Protein AF-A0A8S9ZHC5-F1 (afdb_monomer_lite)

InterPro domains:
  IPR001313 Pumilio RNA-binding repeat [PF00806] (137-157)
  IPR001313 Pumilio RNA-binding repeat [PF00806] (179-192)
  IPR001313 Pumilio RNA-binding repeat [PF00806] (268-301)
  IPR001313 Pumilio RNA-binding repeat [PF00806] (321-335)
  IPR001313 Pumilio RNA-binding repeat [PS50302] (264-300)
  IPR001313 Pumilio RNA-binding repeat [SM00025] (56-90)
  IPR001313 Pumilio RNA-binding repeat [SM00025] (130-166)
  IPR001313 Pumilio RNA-binding repeat [SM00025] (226-262)
  IPR001313 Pumilio RNA-binding repeat [SM00025] (264-299)
  IPR001313 Pumilio RNA-binding repeat [SM00025] (310-346)
  IPR002554 Protein phosphatase 2A, regulatory B subunit, B56 [PF01603] (369-767)
  IPR002554 Protein phosphatase 2A, regulatory B subunit, B56 [PTHR10257] (369-769)
  IPR011989 Armadillo-like helical [G3DSA:1.25.10.10] (52-371)
  IPR011989 Armadillo-like helical [G3DSA:1.25.10.10] (372-768)
  IPR016024 Armadillo-type fold [SSF48371] (58-359)
  IPR016024 Armadillo-type fold [SSF48371] (375-765)
  IPR033133 Pumilio homology domain [PS50303] (1-383)

Organism: NCBI:txid189291

Foldseek 3Di:
DDDPVVVVVVLVLLCLPPQDDDDPDDDPPPPPPPDDDDDPPDPPPDPQDLVNLVVDDLVRLLVQQLDLNSLVVLLVSLVPPVVSVVVVLCCLVDPPCNLVSCLSQQLHPRSVVSLLSDDLVSVLVSLVHRCQPCLLVQQQHPRSVVSLLSNLVRHFLVSCLVSVVSCCVPPRLVVLQLGPRSVVSLLSNLVSLVVLCPDDDPPDDPVSSVVSNVSSVSSNVRLLVSCLVCVQVLQLGPRSVVSLLSLQQDPVNLVSLQSCLVPPCQPCVLVLQLGPRSVVSLLSSCVRPDQVSNQRSLCCQVPVDQAPPVRHGSLRCLSPHPRSSVSLSSQLVSLVCCCVVVHPYDVCSNVVSVVVCVVCVVVSVVSDDPLVRVLVVLLVLLVLLLDDDDLVPVPPPVVSLVVNLVSLVVLLCQLQSDPLSLDLVVLVSLLSSLCSHQQDDADDDPDPPDDPVPDDFDADSSCSSNVSSLSSLLSQLVRPNDDLVSNPVRCDLVVLLSLVNCLQHSHVSSLLSSLSNVLSCCVSPVPCVVVNLVVLQVVQCCCLPPPVGGNRPQSSLQSLLVVLLVDDPPHDPVVLCCCLVGLLSLLQRPVCVNRLVSSLSSNLSNCLNPVVCVVVSLVSLLVRQDDPDLVSNLSSLVSVLSNLVPHDLVSCVNCQPSVLLVLLVQCLDLDVSSVVSSLCLCVDPSSVVSCLVVVVRNCLNNVLSLVVCLVDHPDVVSNVSSVVVLVSSCVSPVVVSVVSVVVSVVVVVVVVVVVVVVVVVVVVVVVPPDPPPDPDD

pLDDT: mean 85.41, std 16.44, range [22.72, 98.5]

Radius of gyration: 39.65 Å; chains: 1; bounding box: 79×52×148 Å

Secondary structure (DSSP, 8-state):
---HHHHHHHHHTT----------PPPTT---PPP--S----TTS----HHHHTTS-HHHHHHHHTSHHHHHHHHHHHHH-HHHHHHHHHHHH-TTTHHHHHHHHHTSTTTHHHHHTS-HHHHHHHHTTTSTTTHHHHHTSTTHHHHHHHHHHHS-HHHHHHHHHHHHHHT-HHHHHTSTTHHHHHHHHHHHHHHHHH---TTS-HHHHHHHHHHHHHHHHHHHHHHHHHHHHHHTSTTTHHHHHHHHH-STTHHHHHHHIIIIITT-HHHHHTSTTHHHHHHHHHHH--HHHHHHHHHHHHHSS---TTS--HHHHHHHSTTHHHHHHHHHHHHHHHHTTSS-S-THHHHHHHHHHHHTHHHHTTS---HHHHHHHHHHHHHHTT-----SSSSTTHHHHHHHHHHHHHHHHHHHHSTT---TTHHHHHHHHHHHHH--PPPPP--TT--TTTPPPPPPTTHHHHHHHHHHHHHHHH-TT--HHHHTTTS-HHHHHHHHHGGG-S-HHHHHHHHHHHHHHHHH-GGGHHHHHHHHHHHHHHIIIIIS--TTHHHHHHHHHHHHHTPPSSPPHHHHHHIIIIIGGGGSSGGGGGTHHHHHHHHHHHHHH-GGGHHHHHHHHHHT--SS-HHHHHHHHHHHHHHHHT--HHHHHHHHHHHHHHHHHHHT-SSHHHHHHHHGGGG-HHHHHHHHHTHHHHHHHHHHHHHHHHHH-S-HHHHHHHHHHHHHHHHH-HHHHHHHHHHHHHHHHHHHHHHHHHHHHHHHHHHHS--------

Sequence (777 aa):
MLTNTEYVRMMENLVISTTNTPPSFPTSNDKLLPSSGSGELRLLDLNISPCRLLMFSDDEIIKFAKNNVGTKLIQQQVHQHGEVRRRFVDMFTDPARGQEFLSRMATDNNGNFIIQVLSPQRVKDLMTVRFSGIEFQLITDQNGNHIVQYIVNNLQPQIYLNFIESLDKSVGLKQVFENKYGCRVLQCALERVVLICRQNNGQETPQQQREAKNAAYGVLHLMITTVLLNARSLSEQEFGNYIVQAIIKDDFLARQRSHIIKHDFMTNILELSQGKYSSHVIEVAISHADERSLEAMFLEVFGGYDTDKNGQTALHIMLFHQYGNYVVQRMLEVAIQVRYGQRRGNPQWFDRIVSYAYSVSRQLSRYYASPEEQTNLAVQKLQQCQKIFDFYDPVSQLKSKEIKRAALNELIDYITATKNAVCEPLYPEIIRMVSRNIFRVLPPSDNSEFDPEEDEPTLEVSWPHLQLVYELFLRFLESPDFQATLGKKYIDQRFVLQLLELFDSEDPRERDFLKTILHRIYGKFLGLRAFIRKQINYMFLSFVFETESFNGVSEMLEILGSIINGFALPLKQEHKIFLVKVLLPLHKPRCLSLYHAQLAYCVVQFIEKDSTLTPQVFEALLKFWPKTCSSKEVMFLGEVEEILDIIEPEQFKKIIDPLFRQLAKCVSSPHFQVAERALYFWNNEYILSLIEDCNANVMPIMFPALYRISKEHWNQTIVALVYNVLKTFMEMNGKLFDELTANYKIERQKEKKREKDREELWKQLESLDIPKKSIET

Structure (mmCIF, N/CA/C/O backbone):
data_AF-A0A8S9ZHC5-F1
#
_entry.id   AF-A0A8S9ZHC5-F1
#
loop_
_atom_site.group_PDB
_atom_site.id
_atom_site.type_symbol
_atom_site.label_atom_id
_atom_site.label_alt_id
_atom_site.label_comp_id
_atom_site.label_asym_id
_atom_site.label_entity_id
_atom_site.label_seq_id
_atom_site.pdbx_PDB_ins_code
_atom_site.Cartn_x
_atom_site.Cartn_y
_atom_site.Cartn_z
_atom_site.occupancy
_atom_site.B_iso_or_equiv
_atom_site.auth_seq_id
_atom_site.auth_comp_id
_atom_site.auth_asym_id
_atom_site.auth_atom_id
_atom_site.pdbx_PDB_model_num
ATOM 1 N N . MET A 1 1 ? -32.659 -10.482 47.038 1.00 29.22 1 MET A N 1
ATOM 2 C CA . MET A 1 1 ? -31.228 -10.795 46.854 1.00 29.22 1 MET A CA 1
ATOM 3 C C . MET A 1 1 ? -31.050 -11.091 45.381 1.00 29.22 1 MET A C 1
ATOM 5 O O . MET A 1 1 ? -31.666 -12.042 44.923 1.00 29.22 1 MET A O 1
ATOM 9 N N . LEU A 1 2 ? -30.329 -10.247 44.641 1.00 31.89 2 LEU A N 1
ATOM 10 C CA . LEU A 1 2 ? -29.966 -10.561 43.257 1.00 31.89 2 LEU A CA 1
ATOM 11 C C . LEU A 1 2 ? -28.999 -11.748 43.284 1.00 31.89 2 LEU A C 1
ATOM 13 O O . LEU A 1 2 ? -28.101 -11.798 44.128 1.00 31.89 2 LEU A O 1
ATOM 17 N N . THR A 1 3 ? -29.225 -12.730 42.423 1.00 34.88 3 THR A N 1
ATOM 18 C CA . THR A 1 3 ? -28.345 -13.897 42.300 1.00 34.88 3 THR A CA 1
ATOM 19 C C . THR A 1 3 ? -26.995 -13.477 41.707 1.00 34.88 3 THR A C 1
ATOM 21 O O . THR A 1 3 ? -26.917 -12.517 40.942 1.00 34.88 3 THR A O 1
ATOM 24 N N . ASN A 1 4 ? -25.913 -14.200 42.025 1.00 34.91 4 ASN A N 1
ATOM 25 C CA . ASN A 1 4 ? -24.571 -13.950 41.464 1.00 34.91 4 ASN A CA 1
ATOM 26 C C . ASN A 1 4 ? -24.583 -13.893 39.916 1.00 34.91 4 ASN A C 1
ATOM 28 O O . ASN A 1 4 ? -23.781 -13.199 39.304 1.00 34.91 4 ASN A O 1
ATOM 32 N N . THR A 1 5 ? -25.542 -14.573 39.286 1.00 36.31 5 THR A N 1
ATOM 33 C CA . THR A 1 5 ? -25.768 -14.606 37.836 1.00 36.31 5 THR A CA 1
ATOM 34 C C . THR A 1 5 ? -26.444 -13.341 37.296 1.00 36.31 5 THR A C 1
ATOM 36 O O . THR A 1 5 ? -26.092 -12.872 36.218 1.00 36.31 5 THR A O 1
ATOM 39 N N . GLU A 1 6 ? -27.393 -12.757 38.033 1.00 41.56 6 GLU A N 1
ATOM 40 C CA . GLU A 1 6 ? -27.995 -11.456 37.692 1.00 41.56 6 GLU A CA 1
ATOM 41 C C . GLU A 1 6 ? -27.004 -10.311 37.903 1.00 41.56 6 GLU A C 1
ATOM 43 O O . GLU A 1 6 ? -27.028 -9.339 37.161 1.00 41.56 6 GLU A O 1
ATOM 48 N N . TYR A 1 7 ? -26.103 -10.458 38.874 1.00 45.94 7 TYR A N 1
ATOM 49 C CA . TYR A 1 7 ? -24.989 -9.553 39.141 1.00 45.94 7 TYR A CA 1
ATOM 50 C C . TYR A 1 7 ? -23.942 -9.556 38.015 1.00 45.94 7 TYR A C 1
ATOM 52 O O . TYR A 1 7 ? -23.581 -8.487 37.527 1.00 45.94 7 TYR A O 1
ATOM 60 N N . VAL A 1 8 ? -23.511 -10.738 37.554 1.00 43.12 8 VAL A N 1
ATOM 61 C CA . VAL A 1 8 ? -22.623 -10.865 36.383 1.00 43.12 8 VAL A CA 1
ATOM 62 C C . VAL A 1 8 ? -23.309 -10.300 35.145 1.00 43.12 8 VAL A C 1
ATOM 64 O O . VAL A 1 8 ? -22.717 -9.465 34.475 1.00 43.12 8 VAL A O 1
ATOM 67 N N . ARG A 1 9 ? -24.592 -10.619 34.923 1.00 43.91 9 ARG A N 1
ATOM 68 C CA . ARG A 1 9 ? -25.378 -10.007 33.846 1.00 43.91 9 ARG A CA 1
ATOM 69 C C . ARG A 1 9 ? -25.475 -8.495 33.971 1.00 43.91 9 ARG A C 1
ATOM 71 O O . ARG A 1 9 ? -25.384 -7.827 32.963 1.00 43.91 9 ARG A O 1
ATOM 78 N N . MET A 1 10 ? -25.676 -7.922 35.157 1.00 48.06 10 MET A N 1
ATOM 79 C CA . MET A 1 10 ? -25.806 -6.468 35.311 1.00 48.06 10 MET A CA 1
ATOM 80 C C . MET A 1 10 ? -24.470 -5.744 35.095 1.00 48.06 10 MET A C 1
ATOM 82 O O . MET A 1 10 ? -24.463 -4.664 34.514 1.00 48.06 10 MET A O 1
ATOM 86 N N . MET A 1 11 ? -23.358 -6.354 35.519 1.00 44.25 11 MET A N 1
ATOM 87 C CA . MET A 1 11 ? -22.002 -5.888 35.214 1.00 44.25 11 MET A CA 1
ATOM 88 C C . MET A 1 11 ? -21.696 -6.016 33.715 1.00 44.25 11 MET A C 1
ATOM 90 O O . MET A 1 11 ? -21.193 -5.066 33.132 1.00 44.25 11 MET A O 1
ATOM 94 N N . GLU A 1 12 ? -22.082 -7.122 33.069 1.00 43.12 12 GLU A N 1
ATOM 95 C CA . GLU A 1 12 ? -22.026 -7.304 31.607 1.00 43.12 12 GLU A CA 1
ATOM 96 C C . GLU A 1 12 ? -22.937 -6.302 30.866 1.00 43.12 12 GLU A C 1
ATOM 98 O O . GLU A 1 12 ? -22.541 -5.768 29.837 1.00 43.12 12 GLU A O 1
ATOM 103 N N . ASN A 1 13 ? -24.109 -5.969 31.425 1.00 42.41 13 ASN A N 1
ATOM 104 C CA . ASN A 1 13 ? -25.091 -5.000 30.910 1.00 42.41 13 ASN A CA 1
ATOM 105 C C . ASN A 1 13 ? -24.698 -3.525 31.149 1.00 42.41 13 ASN A C 1
ATOM 107 O O . ASN A 1 13 ? -25.454 -2.629 30.764 1.00 42.41 13 ASN A O 1
ATOM 111 N N . LEU A 1 14 ? -23.580 -3.253 31.832 1.00 45.56 14 LEU A N 1
ATOM 112 C CA . LEU A 1 14 ? -23.032 -1.906 32.053 1.00 45.56 14 LEU A CA 1
ATOM 113 C C . LEU A 1 14 ? -21.768 -1.625 31.222 1.00 45.56 14 LEU A C 1
ATOM 115 O O . LEU A 1 14 ? -21.344 -0.469 31.165 1.00 45.56 14 LEU A O 1
ATOM 119 N N . VAL A 1 15 ? -21.225 -2.632 30.523 1.00 42.16 15 VAL A N 1
ATOM 120 C CA . VAL A 1 15 ? -20.136 -2.502 29.536 1.00 42.16 15 VAL A CA 1
ATOM 121 C C . VAL A 1 15 ? -20.650 -1.897 28.224 1.00 42.16 15 VAL A C 1
ATOM 123 O O . VAL A 1 15 ? -20.854 -2.607 27.241 1.00 42.16 15 VAL A O 1
ATOM 126 N N . ILE A 1 16 ? -20.876 -0.580 28.169 1.00 39.00 16 ILE A N 1
ATOM 127 C CA . ILE A 1 16 ? -21.195 0.064 26.890 1.00 39.00 16 ILE A CA 1
ATOM 128 C C . ILE A 1 16 ? -19.943 -0.133 26.043 1.00 39.00 16 ILE A C 1
ATOM 130 O O . ILE A 1 16 ? -18.914 0.477 26.324 1.00 39.00 16 ILE A O 1
ATOM 134 N N . SER A 1 17 ? -19.993 -1.028 25.053 1.00 34.47 17 SER A N 1
ATOM 135 C CA . SER A 1 17 ? -18.846 -1.304 24.196 1.00 34.47 17 SER A CA 1
ATOM 136 C C . SER A 1 17 ? -18.640 -0.125 23.243 1.00 34.47 17 SER A C 1
ATOM 138 O O . SER A 1 17 ? -18.959 -0.189 22.058 1.00 34.47 17 SER A O 1
ATOM 140 N N . THR A 1 18 ? -18.106 0.982 23.752 1.00 30.41 18 THR A N 1
ATOM 141 C CA . THR A 1 18 ? -17.343 1.908 22.928 1.00 30.41 18 THR A CA 1
ATOM 142 C C . THR A 1 18 ? -15.982 1.259 22.729 1.00 30.41 18 THR A C 1
ATOM 144 O O . THR A 1 18 ? -15.114 1.264 23.599 1.00 30.41 18 THR A O 1
ATOM 147 N N . THR A 1 19 ? -15.824 0.611 21.577 1.00 33.94 19 THR A N 1
ATOM 148 C CA . THR A 1 19 ? -14.551 0.104 21.072 1.00 33.94 19 THR A CA 1
ATOM 149 C C . THR A 1 19 ? -13.582 1.269 20.912 1.00 33.94 19 THR A C 1
ATOM 151 O O . THR A 1 19 ? -13.498 1.891 19.862 1.00 33.94 19 THR A O 1
ATOM 154 N N . ASN A 1 20 ? -12.880 1.584 21.989 1.00 28.52 20 ASN A N 1
ATOM 155 C CA . ASN A 1 20 ? -11.628 2.317 22.001 1.00 28.52 20 ASN A CA 1
ATOM 156 C C . ASN A 1 20 ? -10.849 1.825 23.218 1.00 28.52 20 ASN A C 1
ATOM 158 O O . ASN A 1 20 ? -10.636 2.552 24.180 1.00 28.52 20 ASN A O 1
ATOM 162 N N . THR A 1 21 ? -10.424 0.562 23.182 1.00 25.34 21 THR A N 1
ATOM 163 C CA . THR A 1 21 ? -9.209 0.180 23.900 1.00 25.34 21 THR A CA 1
ATOM 164 C C . THR A 1 21 ? -8.039 0.830 23.162 1.00 25.34 21 THR A C 1
ATOM 166 O O . THR A 1 21 ? -7.783 0.440 22.017 1.00 25.34 21 THR A O 1
ATOM 169 N N . PRO A 1 22 ? -7.298 1.784 23.752 1.00 26.72 22 PRO A N 1
ATOM 170 C CA . PRO A 1 22 ? -5.948 2.044 23.284 1.00 26.72 22 PRO A CA 1
ATOM 171 C C . PRO A 1 22 ? -5.124 0.765 23.505 1.00 26.72 22 PRO A C 1
ATOM 173 O O . PRO A 1 22 ? -5.471 -0.045 24.374 1.00 26.72 22 PRO A O 1
ATOM 176 N N . PRO A 1 23 ? -4.042 0.551 22.744 1.00 22.72 23 PRO A N 1
ATOM 177 C CA . PRO A 1 23 ? -3.174 -0.598 22.947 1.00 22.72 23 PRO A CA 1
ATOM 178 C C . PRO A 1 23 ? -2.751 -0.663 24.417 1.00 22.72 23 PRO A C 1
ATOM 180 O O . PRO A 1 23 ? -2.250 0.314 24.976 1.00 22.72 23 PRO A O 1
ATOM 183 N N . SER A 1 24 ? -2.943 -1.823 25.041 1.00 23.81 24 SER A N 1
ATOM 184 C CA . SER A 1 24 ? -2.215 -2.172 26.253 1.00 23.81 24 SER A CA 1
ATOM 185 C C . SER A 1 24 ? -0.729 -2.037 25.931 1.00 23.81 24 SER A C 1
ATOM 187 O O . SER A 1 24 ? -0.193 -2.842 25.166 1.00 23.81 24 SER A O 1
ATOM 189 N N . PHE A 1 25 ? -0.068 -1.004 26.454 1.00 28.84 25 PHE A N 1
ATOM 190 C CA . PHE A 1 25 ? 1.384 -0.962 26.381 1.00 28.84 25 PHE A CA 1
ATOM 191 C C . PHE A 1 25 ? 1.953 -2.039 27.310 1.00 28.84 25 PHE A C 1
ATOM 193 O O . PHE A 1 25 ? 1.381 -2.280 28.379 1.00 28.84 25 PHE A O 1
ATOM 200 N N . PRO A 1 26 ? 3.038 -2.715 26.896 1.00 23.80 26 PRO A N 1
ATOM 201 C CA . PRO A 1 26 ? 3.576 -3.856 27.614 1.00 23.80 26 PRO A CA 1
ATOM 202 C C . PRO A 1 26 ? 3.911 -3.460 29.047 1.00 23.80 26 PRO A C 1
ATOM 204 O O . PRO A 1 26 ? 4.487 -2.401 29.305 1.00 23.80 26 PRO A O 1
ATOM 207 N N . THR A 1 27 ? 3.569 -4.337 29.982 1.00 23.62 27 THR A N 1
ATOM 208 C CA . THR A 1 27 ? 4.154 -4.334 31.319 1.00 23.62 27 THR A CA 1
ATOM 209 C C . THR A 1 27 ? 5.676 -4.230 31.221 1.00 23.62 27 THR A C 1
ATOM 211 O O . THR A 1 27 ? 6.282 -4.830 30.336 1.00 23.62 27 THR A O 1
ATOM 214 N N . SER A 1 28 ? 6.281 -3.522 32.171 1.00 27.23 28 SER A N 1
ATOM 215 C CA . SER A 1 28 ? 7.713 -3.250 32.374 1.00 27.23 28 SER A CA 1
ATOM 216 C C . SER A 1 28 ? 8.604 -4.487 32.614 1.00 27.23 28 SER A C 1
ATOM 218 O O . SER A 1 28 ? 9.603 -4.417 33.324 1.00 27.23 28 SER A O 1
ATOM 220 N N . ASN A 1 29 ? 8.274 -5.622 31.997 1.00 27.03 29 ASN A N 1
ATOM 221 C CA . ASN A 1 29 ? 9.026 -6.872 32.040 1.00 27.03 29 ASN A CA 1
ATOM 222 C C . ASN A 1 29 ? 9.455 -7.391 30.662 1.00 27.03 29 ASN A C 1
ATOM 224 O O . ASN A 1 29 ? 9.933 -8.522 30.572 1.00 27.03 29 ASN A O 1
ATOM 228 N N . ASP A 1 30 ? 9.424 -6.559 29.621 1.00 22.91 30 ASP A N 1
ATOM 229 C CA . ASP A 1 30 ? 10.278 -6.802 28.461 1.00 22.91 30 ASP A CA 1
ATOM 230 C C . ASP A 1 30 ? 11.711 -6.407 28.829 1.00 22.91 30 ASP A C 1
ATOM 232 O O . ASP A 1 30 ? 12.224 -5.337 28.496 1.00 22.91 30 ASP A O 1
ATOM 236 N N . LYS A 1 31 ? 12.397 -7.320 29.526 1.00 28.44 31 LYS A N 1
ATOM 237 C CA . LYS A 1 31 ? 13.832 -7.465 29.304 1.00 28.44 31 LYS A CA 1
ATOM 238 C C . LYS A 1 31 ? 13.984 -7.719 27.808 1.00 28.44 31 LYS A C 1
ATOM 240 O O . LYS A 1 31 ? 13.811 -8.849 27.362 1.00 28.44 31 LYS A O 1
ATOM 245 N N . LEU A 1 32 ? 14.313 -6.675 27.050 1.00 26.34 32 LEU A N 1
ATOM 246 C CA . LEU A 1 32 ? 14.872 -6.778 25.705 1.00 26.34 32 LEU A CA 1
ATOM 247 C C . LEU A 1 32 ? 16.241 -7.469 25.807 1.00 26.34 32 LEU A C 1
ATOM 249 O O . LEU A 1 32 ? 17.299 -6.861 25.676 1.00 26.34 32 LEU A O 1
ATOM 253 N N . LEU A 1 33 ? 16.216 -8.767 26.090 1.00 25.39 33 LEU A N 1
ATOM 254 C CA . LEU A 1 33 ? 17.190 -9.699 25.560 1.00 25.39 33 LEU A CA 1
ATOM 255 C C . LEU A 1 33 ? 16.810 -9.866 24.085 1.00 25.39 33 LEU A C 1
ATOM 257 O O . LEU A 1 33 ? 15.676 -10.267 23.815 1.00 25.39 33 LEU A O 1
ATOM 261 N N . PRO A 1 34 ? 17.683 -9.522 23.125 1.00 27.28 34 PRO A N 1
ATOM 262 C CA . PRO A 1 34 ? 17.356 -9.695 21.722 1.00 27.28 34 PRO A CA 1
ATOM 263 C C . PRO A 1 34 ? 17.106 -11.179 21.448 1.00 27.28 34 PRO A C 1
ATOM 265 O O . PRO A 1 34 ? 17.965 -12.031 21.683 1.00 27.28 34 PRO A O 1
ATOM 268 N N . SER A 1 35 ? 15.898 -11.462 20.971 1.00 25.00 35 SER A N 1
ATOM 269 C CA . SER A 1 35 ? 15.485 -12.745 20.431 1.00 25.00 35 SER A CA 1
ATOM 270 C C . SER A 1 35 ? 16.314 -13.058 19.187 1.00 25.00 35 SER A C 1
ATOM 272 O O . SER A 1 35 ? 16.444 -12.262 18.257 1.00 25.00 35 SER A O 1
ATOM 274 N N . SER A 1 36 ? 16.919 -14.238 19.201 1.00 37.50 36 SER A N 1
ATOM 275 C CA . SER A 1 36 ? 17.563 -14.869 18.060 1.00 37.50 36 SER A CA 1
ATOM 276 C C . SER A 1 36 ? 16.502 -15.215 17.010 1.00 37.50 36 SER A C 1
ATOM 278 O O . SER A 1 36 ? 15.620 -16.033 17.260 1.00 37.50 36 SER A O 1
ATOM 280 N N . GLY A 1 37 ? 16.575 -14.595 15.829 1.00 24.91 37 GLY A N 1
ATOM 281 C CA . GLY A 1 37 ? 15.610 -14.848 14.759 1.00 24.91 37 GLY A CA 1
ATOM 282 C C . GLY A 1 37 ? 15.994 -14.263 13.403 1.00 24.91 37 GLY A C 1
ATOM 283 O O . GLY A 1 37 ? 15.563 -13.173 13.055 1.00 24.91 37 GLY A O 1
ATOM 284 N N . SER A 1 38 ? 16.778 -15.047 12.656 1.00 34.22 38 SER A N 1
ATOM 285 C CA . SER A 1 38 ? 16.838 -15.142 11.186 1.00 34.22 38 SER A CA 1
ATOM 286 C C . SER A 1 38 ? 16.971 -13.852 10.366 1.00 34.22 38 SER A C 1
ATOM 288 O O . SER A 1 38 ? 15.991 -13.234 9.958 1.00 34.22 38 SER A O 1
ATOM 290 N N . GLY A 1 39 ? 18.221 -13.552 10.023 1.00 26.72 39 GLY A N 1
ATOM 291 C CA . GLY A 1 39 ? 18.613 -12.546 9.043 1.00 26.72 39 GLY A CA 1
ATOM 292 C C . GLY A 1 39 ? 20.109 -12.272 9.137 1.00 26.72 39 GLY A C 1
ATOM 293 O O . GLY A 1 39 ? 20.508 -11.124 9.303 1.00 26.72 39 GLY A O 1
ATOM 294 N N . GLU A 1 40 ? 20.936 -13.324 9.130 1.00 33.16 40 GLU A N 1
ATOM 295 C CA . GLU A 1 40 ? 22.396 -13.200 9.045 1.00 33.16 40 GLU A CA 1
ATOM 296 C C . GLU A 1 40 ? 22.791 -12.599 7.687 1.00 33.16 40 GLU A C 1
ATOM 298 O O . GLU A 1 40 ? 23.208 -13.287 6.758 1.00 33.16 40 GLU A O 1
ATOM 303 N N . LEU A 1 41 ? 22.703 -11.276 7.579 1.00 30.86 41 LEU A N 1
ATOM 304 C CA . LEU A 1 41 ? 23.662 -10.524 6.786 1.00 30.86 41 LEU A CA 1
ATOM 305 C C . LEU A 1 41 ? 24.984 -10.590 7.553 1.00 30.86 41 LEU A C 1
ATOM 307 O O . LEU A 1 41 ? 25.140 -9.999 8.620 1.00 30.86 41 LEU A O 1
ATOM 311 N N . ARG A 1 42 ? 25.877 -11.431 7.032 1.00 32.69 42 ARG A N 1
ATOM 312 C CA . ARG A 1 42 ? 27.234 -11.736 7.498 1.00 32.69 42 ARG A CA 1
ATOM 313 C C . ARG A 1 42 ? 27.871 -10.602 8.316 1.00 32.69 42 ARG A C 1
ATOM 315 O O . ARG A 1 42 ? 28.298 -9.587 7.779 1.00 32.69 42 ARG A O 1
ATOM 322 N N . LEU A 1 43 ? 28.074 -10.864 9.606 1.00 36.53 43 LEU A N 1
ATOM 323 C CA . LEU A 1 43 ? 28.955 -10.128 10.528 1.00 36.53 43 LEU A CA 1
ATOM 324 C C . LEU A 1 43 ? 30.458 -10.222 10.152 1.00 36.53 43 LEU A C 1
ATOM 326 O O . LEU A 1 43 ? 31.318 -9.989 10.996 1.00 36.53 43 LEU A O 1
ATOM 330 N N . LEU A 1 44 ? 30.796 -10.576 8.906 1.00 35.53 44 LEU A N 1
ATOM 331 C CA . LEU A 1 44 ? 32.161 -10.899 8.471 1.00 35.53 44 LEU A CA 1
ATOM 332 C C . LEU A 1 44 ? 32.851 -9.821 7.618 1.00 35.53 44 LEU A C 1
ATOM 334 O O . LEU A 1 44 ? 34.057 -9.933 7.431 1.00 35.53 44 LEU A O 1
ATOM 338 N N . ASP A 1 45 ? 32.171 -8.747 7.197 1.00 38.06 45 ASP A N 1
ATOM 339 C CA . ASP A 1 45 ? 32.764 -7.786 6.242 1.00 38.06 45 ASP A CA 1
ATOM 340 C C . ASP A 1 45 ? 33.099 -6.385 6.804 1.00 38.06 45 ASP A C 1
ATOM 342 O O . ASP A 1 45 ? 33.564 -5.515 6.071 1.00 38.06 45 ASP A O 1
ATOM 346 N N . LEU A 1 46 ? 32.974 -6.148 8.118 1.00 49.22 46 LEU A N 1
ATOM 347 C CA . LEU A 1 46 ? 33.481 -4.924 8.771 1.00 49.22 46 LEU A CA 1
ATOM 348 C C . LEU A 1 46 ? 34.254 -5.252 10.054 1.00 49.22 46 LEU A C 1
ATOM 350 O O . LEU A 1 46 ? 33.850 -4.918 11.166 1.00 49.22 46 LEU A O 1
ATOM 354 N N . ASN A 1 47 ? 35.409 -5.896 9.893 1.00 50.91 47 ASN A N 1
ATOM 355 C CA . ASN A 1 47 ? 36.370 -6.141 10.969 1.00 50.91 47 ASN A CA 1
ATOM 356 C C . ASN A 1 47 ? 37.111 -4.826 11.323 1.00 50.91 47 ASN A C 1
ATOM 358 O O . ASN A 1 47 ? 38.278 -4.624 10.982 1.00 50.91 47 ASN A O 1
ATOM 362 N N . ILE A 1 48 ? 36.409 -3.855 11.923 1.00 62.53 48 ILE A N 1
ATOM 363 C CA . ILE A 1 48 ? 37.021 -2.603 12.394 1.00 62.53 48 ILE A CA 1
ATOM 364 C C . ILE A 1 48 ? 37.765 -2.905 13.695 1.00 62.53 48 ILE A C 1
ATOM 366 O O . ILE A 1 48 ? 37.158 -3.171 14.730 1.00 62.53 48 ILE A O 1
ATOM 370 N N . SER A 1 49 ? 39.096 -2.865 13.632 1.00 70.69 49 SER A N 1
ATOM 371 C CA . SER A 1 49 ? 39.952 -3.059 14.800 1.00 70.69 49 SER A CA 1
ATOM 372 C C . SER A 1 49 ? 39.801 -1.905 15.810 1.00 70.69 49 SER A C 1
ATOM 374 O O . SER A 1 49 ? 39.512 -0.771 15.409 1.00 70.69 49 SER A O 1
ATOM 376 N N . PRO A 1 50 ? 40.070 -2.140 17.110 1.00 70.25 50 PRO A N 1
ATOM 377 C CA . PRO A 1 50 ? 40.082 -1.081 18.122 1.00 70.25 50 PRO A CA 1
ATOM 378 C C . PRO A 1 50 ? 41.003 0.082 17.722 1.00 70.25 50 PRO A C 1
ATOM 380 O O . PRO A 1 50 ? 40.665 1.245 17.919 1.00 70.25 50 PRO A O 1
ATOM 383 N N . CYS A 1 51 ? 42.139 -0.226 17.084 1.00 75.38 51 CYS A N 1
ATOM 384 C CA . CYS A 1 51 ? 43.082 0.761 16.558 1.00 75.38 51 CYS A CA 1
ATOM 385 C C . CYS A 1 51 ? 42.447 1.673 15.504 1.00 75.38 51 CYS A C 1
ATOM 387 O O . CYS A 1 51 ? 42.688 2.874 15.517 1.00 75.38 51 CYS A O 1
ATOM 389 N N . ARG A 1 52 ? 41.603 1.127 14.621 1.00 78.19 52 ARG A N 1
ATOM 390 C CA . ARG A 1 52 ? 40.922 1.903 13.578 1.00 78.19 52 ARG A CA 1
ATOM 391 C C . ARG A 1 52 ? 39.874 2.847 14.171 1.00 78.19 52 ARG A C 1
ATOM 393 O O . ARG A 1 52 ? 39.791 3.993 13.748 1.00 78.19 52 ARG A O 1
ATOM 400 N N . LEU A 1 53 ? 39.155 2.409 15.205 1.00 78.00 53 LEU A N 1
ATOM 401 C CA . LEU A 1 53 ? 38.226 3.252 15.972 1.00 78.00 53 LEU A CA 1
ATOM 402 C C . LEU A 1 53 ? 38.931 4.410 16.699 1.00 78.00 53 LEU A C 1
ATOM 404 O O . LEU A 1 53 ? 38.386 5.505 16.783 1.00 78.00 53 LEU A O 1
ATOM 408 N N . LEU A 1 54 ? 40.162 4.197 17.175 1.00 78.56 54 LEU A N 1
ATOM 409 C CA . LEU A 1 54 ? 41.007 5.253 17.750 1.00 78.56 54 LEU A CA 1
ATOM 410 C C . LEU A 1 54 ? 41.588 6.216 16.694 1.00 78.56 54 LEU A C 1
ATOM 412 O O . LEU A 1 54 ? 42.158 7.241 17.062 1.00 78.56 54 LEU A O 1
ATOM 416 N N . MET A 1 55 ? 41.476 5.916 15.400 1.00 80.75 55 MET A N 1
ATOM 417 C CA . MET A 1 55 ? 41.937 6.803 14.323 1.00 80.75 55 MET A CA 1
ATOM 418 C C . MET A 1 55 ? 40.821 7.669 13.730 1.00 80.75 55 MET A C 1
ATOM 420 O O . MET A 1 55 ? 41.129 8.651 13.063 1.00 80.75 55 MET A O 1
ATOM 424 N N . PHE A 1 56 ? 39.551 7.331 13.966 1.00 81.31 56 PHE A N 1
ATOM 425 C CA . PHE A 1 56 ? 38.412 8.096 13.456 1.00 81.31 56 PHE A CA 1
ATOM 426 C C . PHE A 1 56 ? 38.342 9.476 14.102 1.00 81.31 56 PHE A C 1
ATOM 428 O O . PHE A 1 56 ? 38.446 9.593 15.321 1.00 81.31 56 PHE A O 1
ATOM 435 N N . SER A 1 57 ? 38.107 10.512 13.308 1.00 81.00 57 SER A N 1
ATOM 436 C CA . SER A 1 57 ? 37.701 11.825 13.814 1.00 81.00 57 SER A CA 1
ATOM 437 C C . SER A 1 57 ? 36.377 11.737 14.585 1.00 81.00 57 SER A C 1
ATOM 439 O O . SER A 1 57 ? 35.592 10.805 14.394 1.00 81.00 57 SER A O 1
ATOM 441 N N . ASP A 1 58 ? 36.104 12.715 15.449 1.00 75.62 58 ASP A N 1
ATOM 442 C CA . ASP A 1 58 ? 34.871 12.739 16.249 1.00 75.62 58 ASP A CA 1
ATOM 443 C C . ASP A 1 58 ? 33.607 12.705 15.365 1.00 75.62 58 ASP A C 1
ATOM 445 O O . ASP A 1 58 ? 32.648 11.996 15.671 1.00 75.62 58 ASP A O 1
ATOM 449 N N . ASP A 1 59 ? 33.628 13.380 14.210 1.00 77.69 59 ASP A N 1
ATOM 450 C CA . ASP A 1 59 ? 32.524 13.367 13.240 1.00 77.69 59 ASP A CA 1
ATOM 451 C C . ASP A 1 59 ? 32.328 11.995 12.578 1.00 77.69 59 ASP A C 1
ATOM 453 O O . ASP A 1 59 ? 31.192 11.559 12.357 1.00 77.69 59 ASP A O 1
ATOM 457 N N . GLU A 1 60 ? 33.415 11.274 12.293 1.00 80.50 60 GLU A N 1
ATOM 458 C CA . GLU A 1 60 ? 33.349 9.899 11.789 1.00 80.50 60 GLU A CA 1
ATOM 459 C C . GLU A 1 60 ? 32.801 8.945 12.849 1.00 80.50 60 GLU A C 1
ATOM 461 O O . GLU A 1 60 ? 31.982 8.084 12.524 1.00 80.50 60 GLU A O 1
ATOM 466 N N . ILE A 1 61 ? 33.190 9.125 14.117 1.00 76.12 61 ILE A N 1
ATOM 467 C CA . ILE A 1 61 ? 32.651 8.354 15.243 1.00 76.12 61 ILE A CA 1
ATOM 468 C C . ILE A 1 61 ? 31.145 8.579 15.361 1.00 76.12 61 ILE A C 1
ATOM 470 O O . ILE A 1 61 ? 30.403 7.605 15.473 1.00 76.12 61 ILE A O 1
ATOM 474 N N . ILE A 1 62 ? 30.677 9.827 15.277 1.00 74.50 62 ILE A N 1
ATOM 475 C CA . ILE A 1 62 ? 29.245 10.147 15.315 1.00 74.50 62 ILE A CA 1
ATOM 476 C C . ILE A 1 62 ? 28.531 9.494 14.137 1.00 74.50 62 ILE A C 1
ATOM 478 O O . ILE A 1 62 ? 27.548 8.786 14.336 1.00 74.50 62 ILE A O 1
ATOM 482 N N . LYS A 1 63 ? 29.025 9.674 12.907 1.00 78.69 63 LYS A N 1
ATOM 483 C CA . LYS A 1 63 ? 28.409 9.078 11.712 1.00 78.69 63 LYS A CA 1
ATOM 484 C C . LYS A 1 63 ? 28.339 7.552 11.815 1.00 78.69 63 LYS A C 1
ATOM 486 O O . LYS A 1 63 ? 27.333 6.958 11.433 1.00 78.69 63 LYS A O 1
ATOM 491 N N . PHE A 1 64 ? 29.375 6.927 12.368 1.00 80.75 64 PHE A N 1
ATOM 492 C CA . PHE A 1 64 ? 29.435 5.485 12.576 1.00 80.75 64 PHE A CA 1
ATOM 493 C C . PHE A 1 64 ? 28.481 5.016 13.686 1.00 80.75 64 PHE A C 1
ATOM 495 O O . PHE A 1 64 ? 27.772 4.025 13.514 1.00 80.75 64 PHE A O 1
ATOM 502 N N . ALA A 1 65 ? 28.392 5.763 14.788 1.00 73.62 65 ALA A N 1
ATOM 503 C CA . ALA A 1 65 ? 27.522 5.491 15.930 1.00 73.62 65 ALA A CA 1
ATOM 504 C C . ALA A 1 65 ? 26.022 5.662 15.655 1.00 73.62 65 ALA A C 1
ATOM 506 O O . ALA A 1 65 ? 25.210 5.203 16.454 1.00 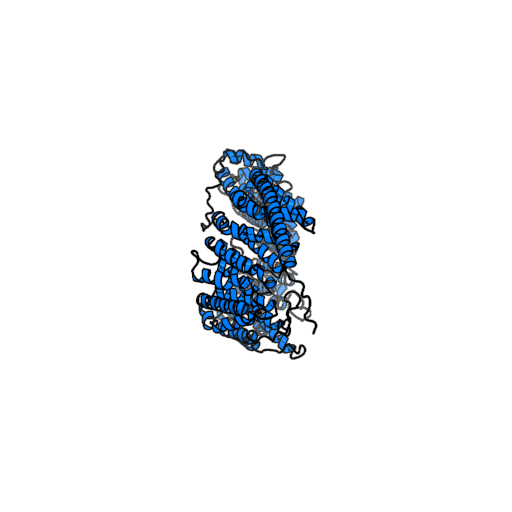73.62 65 ALA A O 1
ATOM 507 N N . LYS A 1 66 ? 25.647 6.312 14.549 1.00 76.88 66 LYS A N 1
ATOM 508 C CA . LYS A 1 66 ? 24.251 6.424 14.101 1.00 76.88 66 LYS A CA 1
ATOM 509 C C . LYS A 1 66 ? 23.746 5.194 13.347 1.00 76.88 66 LYS A C 1
ATOM 511 O O . LYS A 1 66 ? 22.545 5.065 13.123 1.00 76.88 66 LYS A O 1
ATOM 516 N N . ASN A 1 67 ? 24.630 4.279 12.950 1.00 78.31 67 ASN A N 1
ATOM 517 C CA . ASN A 1 67 ? 24.262 3.019 12.306 1.00 78.31 67 ASN A CA 1
ATOM 518 C C . ASN A 1 67 ? 24.151 1.904 13.359 1.00 78.31 67 ASN A C 1
ATOM 520 O O . ASN A 1 67 ? 25.095 1.699 14.108 1.00 78.31 67 ASN A O 1
ATOM 524 N N . ASN A 1 68 ? 23.066 1.120 13.355 1.00 75.94 68 ASN A N 1
ATOM 525 C CA . ASN A 1 68 ? 22.858 -0.042 14.237 1.00 75.94 68 ASN A CA 1
ATOM 526 C C . ASN A 1 68 ? 24.079 -0.989 14.294 1.00 75.94 68 ASN A C 1
ATOM 528 O O . ASN A 1 68 ? 24.483 -1.436 15.367 1.00 75.94 68 ASN A O 1
ATOM 532 N N . VAL A 1 69 ? 24.717 -1.255 13.148 1.00 77.06 69 VAL A N 1
ATOM 533 C CA . VAL A 1 69 ? 25.932 -2.088 13.083 1.00 77.06 69 VAL A CA 1
ATOM 534 C C . VAL A 1 69 ? 27.111 -1.393 13.768 1.00 77.06 69 VAL A C 1
ATOM 536 O O . VAL A 1 69 ? 27.824 -2.012 14.558 1.00 77.06 69 VAL A O 1
ATOM 539 N N . GLY A 1 70 ? 27.293 -0.097 13.505 1.00 77.62 70 GLY A N 1
ATOM 540 C CA . GLY A 1 70 ? 28.386 0.691 14.069 1.00 77.62 70 GLY A CA 1
ATOM 541 C C . GLY A 1 70 ? 28.249 0.915 15.573 1.00 77.62 70 GLY A C 1
ATOM 542 O O . GLY A 1 70 ? 29.225 0.762 16.302 1.00 77.62 70 GLY A O 1
ATOM 543 N N . THR A 1 71 ? 27.036 1.158 16.067 1.00 79.00 71 THR A N 1
ATOM 544 C CA . THR A 1 71 ? 26.717 1.225 17.497 1.00 79.00 71 THR A CA 1
ATOM 545 C C . THR A 1 71 ? 27.060 -0.073 18.209 1.00 79.00 71 THR A C 1
ATOM 547 O O . THR A 1 71 ? 27.764 -0.030 19.212 1.00 79.00 71 THR A O 1
ATOM 550 N N . LYS A 1 72 ? 26.622 -1.229 17.690 1.00 78.31 72 LYS A N 1
ATOM 551 C CA . LYS A 1 72 ? 26.920 -2.537 18.300 1.00 78.31 72 LYS A CA 1
ATOM 552 C C . LYS A 1 72 ? 28.423 -2.807 18.360 1.00 78.31 72 LYS A C 1
ATOM 554 O O . LYS A 1 72 ? 28.927 -3.254 19.389 1.00 78.31 72 LYS A O 1
ATOM 559 N N . LEU A 1 73 ? 29.145 -2.475 17.287 1.00 78.62 73 LEU A N 1
ATOM 560 C CA . LEU A 1 73 ? 30.607 -2.549 17.241 1.00 78.62 73 LEU A CA 1
ATOM 561 C C . LEU A 1 73 ? 31.247 -1.621 18.277 1.00 78.62 73 LEU A C 1
ATOM 563 O O . LEU A 1 73 ? 32.066 -2.078 19.067 1.00 78.62 73 LEU A O 1
ATOM 567 N N . ILE A 1 74 ? 30.849 -0.347 18.340 1.00 78.44 74 ILE A N 1
ATOM 568 C CA . ILE A 1 74 ? 31.357 0.596 19.346 1.00 78.44 74 ILE A CA 1
ATOM 569 C C . ILE A 1 74 ? 31.094 0.073 20.758 1.00 78.44 74 ILE A C 1
ATOM 571 O O . ILE A 1 74 ? 32.008 0.068 21.574 1.00 78.44 74 ILE A O 1
ATOM 575 N N . GLN A 1 75 ? 29.884 -0.398 21.057 1.00 77.31 75 GLN A N 1
ATOM 576 C CA . GLN A 1 75 ? 29.540 -0.934 22.374 1.00 77.31 75 GLN A CA 1
ATOM 577 C C . GLN A 1 75 ? 30.433 -2.113 22.761 1.00 77.31 75 GLN A C 1
ATOM 579 O O . GLN A 1 75 ? 30.975 -2.138 23.868 1.00 77.31 75 GLN A O 1
ATOM 584 N N . GLN A 1 76 ? 30.635 -3.058 21.839 1.00 78.94 76 GLN A N 1
ATOM 585 C CA . GLN A 1 76 ? 31.536 -4.185 22.046 1.00 78.94 76 GLN A CA 1
ATOM 586 C C . GLN A 1 76 ? 32.968 -3.703 22.314 1.00 78.94 76 GLN A C 1
ATOM 588 O O . GLN A 1 76 ? 33.608 -4.159 23.262 1.00 78.94 76 GLN A O 1
ATOM 593 N N . GLN A 1 77 ? 33.456 -2.742 21.529 1.00 81.12 77 GLN A N 1
ATOM 594 C CA . GLN A 1 77 ? 34.818 -2.221 21.641 1.00 81.12 77 GLN A CA 1
ATOM 595 C C . GLN A 1 77 ? 35.030 -1.396 22.922 1.00 81.12 77 GLN A C 1
ATOM 597 O O . GLN A 1 77 ? 36.040 -1.567 23.599 1.00 81.12 77 GLN A O 1
ATOM 602 N N . VAL A 1 78 ? 34.060 -0.573 23.326 1.00 77.31 78 VAL A N 1
ATOM 603 C CA . VAL A 1 78 ? 34.061 0.172 24.600 1.00 77.31 78 VAL A CA 1
ATOM 604 C C . VAL A 1 78 ? 34.029 -0.786 25.798 1.00 77.31 78 VAL A C 1
ATOM 606 O O . VAL A 1 78 ? 34.654 -0.524 26.834 1.00 77.31 78 VAL A O 1
ATOM 609 N N . HIS A 1 79 ? 33.344 -1.925 25.676 1.00 76.00 79 HIS A N 1
ATOM 610 C CA . HIS A 1 79 ? 33.321 -2.952 26.716 1.00 76.00 79 HIS A CA 1
ATOM 611 C C . HIS A 1 79 ? 34.645 -3.730 26.801 1.00 76.00 79 HIS A C 1
ATOM 613 O O . HIS A 1 79 ? 35.136 -3.977 27.902 1.00 76.00 79 HIS A O 1
ATOM 619 N N . GLN A 1 80 ? 35.256 -4.065 25.663 1.00 76.31 80 GLN A N 1
ATOM 620 C CA . GLN A 1 80 ? 36.437 -4.935 25.592 1.00 76.31 80 GLN A CA 1
ATOM 621 C C . GLN A 1 80 ? 37.778 -4.186 25.709 1.00 76.31 80 GLN A C 1
ATOM 623 O O . GLN A 1 80 ? 38.748 -4.758 26.202 1.00 76.31 80 GLN A O 1
ATOM 628 N N . HIS A 1 81 ? 37.848 -2.905 25.325 1.00 80.38 81 HIS A N 1
ATOM 629 C CA . HIS A 1 81 ? 39.106 -2.155 25.225 1.00 80.38 81 HIS A CA 1
ATOM 630 C C . HIS A 1 81 ? 39.085 -0.851 26.037 1.00 80.38 81 HIS A C 1
ATOM 632 O O . HIS A 1 81 ? 38.346 0.091 25.745 1.00 80.38 81 HIS A O 1
ATOM 638 N N . GLY A 1 82 ? 39.962 -0.766 27.044 1.00 77.56 82 GLY A N 1
ATOM 639 C CA . GLY A 1 82 ? 40.063 0.393 27.940 1.00 77.56 82 GLY A CA 1
ATOM 640 C C . GLY A 1 82 ? 40.464 1.703 27.249 1.00 77.56 82 GLY A C 1
ATOM 641 O O . GLY A 1 82 ? 39.972 2.758 27.637 1.00 77.56 82 GLY A O 1
ATOM 642 N N . GLU A 1 83 ? 41.296 1.643 26.207 1.00 79.00 83 GLU A N 1
ATOM 643 C CA . GLU A 1 83 ? 41.722 2.819 25.427 1.00 79.00 83 GLU A CA 1
ATOM 644 C C . GLU A 1 83 ? 40.572 3.417 24.606 1.00 79.00 83 GLU A C 1
ATOM 646 O O . GLU A 1 83 ? 40.351 4.625 24.632 1.00 79.00 83 GLU A O 1
ATOM 651 N N . VAL A 1 84 ? 39.778 2.568 23.938 1.00 79.06 84 VAL A N 1
ATOM 652 C CA . VAL A 1 84 ? 38.572 2.997 23.206 1.00 79.06 84 VAL A CA 1
ATOM 653 C C . VAL A 1 84 ? 37.582 3.621 24.182 1.00 79.06 84 VAL A C 1
ATOM 655 O O . VAL A 1 84 ? 37.080 4.716 23.950 1.00 79.06 84 VAL A O 1
ATOM 658 N N . ARG A 1 85 ? 37.363 2.975 25.332 1.00 79.31 85 ARG A N 1
ATOM 659 C CA . ARG A 1 85 ? 36.529 3.525 26.403 1.00 79.31 85 ARG A CA 1
ATOM 660 C C . ARG A 1 85 ? 37.015 4.897 26.874 1.00 79.31 85 ARG A C 1
ATOM 662 O O . ARG A 1 85 ? 36.185 5.781 27.057 1.00 79.31 85 ARG A O 1
ATOM 669 N N . ARG A 1 86 ? 38.328 5.082 27.068 1.00 78.00 86 ARG A N 1
ATOM 670 C CA . ARG A 1 86 ? 38.908 6.369 27.479 1.00 78.00 86 ARG A CA 1
ATOM 671 C C . ARG A 1 86 ? 38.659 7.444 26.423 1.00 78.00 86 ARG A C 1
ATOM 673 O O . ARG A 1 86 ? 38.116 8.475 26.780 1.00 78.00 86 ARG A O 1
ATOM 680 N N . ARG A 1 87 ? 38.900 7.154 25.139 1.00 81.69 87 ARG A N 1
ATOM 681 C CA . ARG A 1 87 ? 38.618 8.085 24.031 1.00 81.69 87 ARG A CA 1
ATOM 682 C C . ARG A 1 87 ? 37.165 8.560 24.013 1.00 81.69 87 ARG A C 1
ATOM 684 O O . ARG A 1 87 ? 36.918 9.748 23.860 1.00 81.69 87 ARG A O 1
ATOM 691 N N . PHE A 1 88 ? 36.202 7.649 24.168 1.00 76.50 88 PHE A N 1
ATOM 692 C CA . PHE A 1 88 ? 34.786 8.033 24.199 1.00 76.50 88 PHE A CA 1
ATOM 693 C C . PHE A 1 88 ? 34.469 8.925 25.403 1.00 76.50 88 PHE A C 1
ATOM 695 O O . PHE A 1 88 ? 33.740 9.901 25.259 1.00 76.50 88 PHE A O 1
ATOM 702 N N . VAL A 1 89 ? 35.037 8.631 26.578 1.00 73.94 89 VAL A N 1
ATOM 703 C CA . VAL A 1 89 ? 34.908 9.506 27.753 1.00 73.94 89 VAL A CA 1
ATOM 704 C C . VAL A 1 89 ? 35.541 10.873 27.481 1.00 73.94 89 VAL A C 1
ATOM 706 O O . VAL A 1 89 ? 34.887 11.882 27.719 1.00 73.94 89 VAL A O 1
ATOM 709 N N . ASP A 1 90 ? 36.750 10.921 26.922 1.00 76.81 90 ASP A N 1
ATOM 710 C CA . ASP A 1 90 ? 37.449 12.164 26.583 1.00 76.81 90 ASP A CA 1
ATOM 711 C C . ASP A 1 90 ? 36.605 13.020 25.624 1.00 76.81 90 ASP A C 1
ATOM 713 O O . ASP A 1 90 ? 36.361 14.191 25.904 1.00 76.81 90 ASP A O 1
ATOM 717 N N . MET A 1 91 ? 36.029 12.405 24.587 1.00 75.62 91 MET A N 1
ATOM 718 C CA . MET A 1 91 ? 35.135 13.057 23.622 1.00 75.62 91 MET A CA 1
ATOM 719 C C . MET A 1 91 ? 33.897 13.682 24.288 1.00 75.62 91 MET A C 1
ATOM 721 O O . MET A 1 91 ? 33.519 14.806 23.965 1.00 75.62 91 MET A O 1
ATOM 725 N N . PHE A 1 92 ? 33.270 12.998 25.252 1.00 71.75 92 PHE A N 1
ATOM 726 C CA . PHE A 1 92 ? 32.132 13.560 25.994 1.00 71.75 92 PHE A CA 1
ATOM 727 C C . PHE A 1 92 ? 32.550 14.587 27.061 1.00 71.75 92 PHE A C 1
ATOM 729 O O . PHE A 1 92 ? 31.760 15.458 27.429 1.00 71.75 92 PHE A O 1
ATOM 736 N N . THR A 1 93 ? 33.778 14.499 27.573 1.00 68.88 93 THR A N 1
ATOM 737 C CA . THR A 1 93 ? 34.307 15.421 28.591 1.00 68.88 93 THR A CA 1
ATOM 738 C C . THR A 1 93 ? 34.992 16.658 28.004 1.00 68.88 93 THR A C 1
ATOM 740 O O . THR A 1 93 ? 35.257 17.599 28.758 1.00 68.88 93 THR A O 1
ATOM 743 N N . ASP A 1 94 ? 35.181 16.728 26.682 1.00 73.25 94 ASP A N 1
ATOM 744 C CA . ASP A 1 94 ? 35.760 17.875 25.975 1.00 73.25 94 ASP A CA 1
ATOM 745 C C . ASP A 1 94 ? 35.006 19.193 26.299 1.00 73.25 94 ASP A C 1
ATOM 747 O O . ASP A 1 94 ? 33.777 19.253 26.160 1.00 73.25 94 ASP A O 1
ATOM 751 N N . PRO A 1 95 ? 35.695 20.255 26.769 1.00 68.88 95 PRO A N 1
ATOM 752 C CA . PRO A 1 95 ? 35.072 21.537 27.117 1.00 68.88 95 PRO A CA 1
ATOM 753 C C . PRO A 1 95 ? 34.490 22.343 25.960 1.00 68.88 95 PRO A C 1
ATOM 755 O O . PRO A 1 95 ? 33.587 23.139 26.200 1.00 68.88 95 PRO A O 1
ATOM 758 N N . ALA A 1 96 ? 35.001 22.172 24.743 1.00 72.31 96 ALA A N 1
ATOM 759 C CA . ALA A 1 96 ? 34.590 22.941 23.577 1.00 72.31 96 ALA A CA 1
ATOM 760 C C . ALA A 1 96 ? 33.436 22.275 22.817 1.00 72.31 96 ALA A C 1
ATOM 762 O O . ALA A 1 96 ? 32.575 22.978 22.295 1.00 72.31 96 ALA A O 1
ATOM 763 N N . ARG A 1 97 ? 33.417 20.937 22.739 1.00 73.56 97 ARG A N 1
ATOM 764 C CA . ARG A 1 97 ? 32.481 20.191 21.871 1.00 73.56 97 ARG A CA 1
ATOM 765 C C . ARG A 1 97 ? 31.672 19.100 22.574 1.00 73.56 97 ARG A C 1
ATOM 767 O O . ARG A 1 97 ? 30.676 18.633 22.026 1.00 73.56 97 ARG A O 1
ATOM 774 N N . GLY A 1 98 ? 32.031 18.724 23.803 1.00 72.62 98 GLY A N 1
ATOM 775 C CA . GLY A 1 98 ? 31.419 17.589 24.505 1.00 72.62 98 GLY A CA 1
ATOM 776 C C . GLY A 1 98 ? 29.905 17.713 24.715 1.00 72.62 98 GLY A C 1
ATOM 777 O O . GLY A 1 98 ? 29.195 16.712 24.647 1.00 72.62 98 GLY A O 1
ATOM 778 N N . GLN A 1 99 ? 29.384 18.931 24.907 1.00 74.81 99 GLN A N 1
ATOM 779 C CA . GLN A 1 99 ? 27.941 19.172 25.049 1.00 74.81 99 GLN A CA 1
ATOM 780 C C . GLN A 1 99 ? 27.170 18.934 23.741 1.00 74.81 99 GLN A C 1
ATOM 782 O O . GLN A 1 99 ? 26.113 18.302 23.753 1.00 74.81 99 GLN A O 1
ATOM 787 N N . GLU A 1 100 ? 27.703 19.410 22.614 1.00 77.50 100 GLU A N 1
ATOM 788 C CA . GLU A 1 100 ? 27.107 19.187 21.295 1.00 77.50 100 GLU A CA 1
ATOM 789 C C . GLU A 1 100 ? 27.087 17.689 20.968 1.00 77.50 100 GLU A C 1
ATOM 791 O O . GLU A 1 100 ? 26.060 17.143 20.557 1.00 77.50 100 GLU A O 1
ATOM 796 N N . PHE A 1 101 ? 28.202 17.001 21.221 1.00 76.38 101 PHE A N 1
ATOM 797 C CA . PHE A 1 101 ? 28.319 15.562 21.006 1.00 76.38 101 PHE A CA 1
ATOM 798 C C . PHE A 1 101 ? 27.353 14.768 21.874 1.00 76.38 101 PHE A C 1
ATOM 800 O O . PHE A 1 101 ? 26.673 13.870 21.376 1.00 76.38 101 PHE A O 1
ATOM 807 N N . LEU A 1 102 ? 27.243 15.126 23.152 1.00 77.25 102 LEU A N 1
ATOM 808 C CA . LEU A 1 102 ? 26.296 14.508 24.064 1.00 77.25 102 LEU A CA 1
ATOM 809 C C . LEU A 1 102 ? 24.856 14.687 23.572 1.00 77.25 102 LEU A C 1
ATOM 811 O O . LEU A 1 102 ? 24.133 13.699 23.497 1.00 77.25 102 LEU A O 1
ATOM 815 N N . SER A 1 103 ? 24.460 15.899 23.169 1.00 78.94 103 SER A N 1
ATOM 816 C CA . SER A 1 103 ? 23.117 16.168 22.634 1.00 78.94 103 SER A CA 1
ATOM 817 C C . SER A 1 103 ? 22.825 15.341 21.373 1.00 78.94 103 SER A C 1
ATOM 819 O O . SER A 1 103 ? 21.805 14.649 21.300 1.00 78.94 103 SER A O 1
ATOM 821 N N . ARG A 1 104 ? 23.753 15.318 20.405 1.00 80.75 104 ARG A N 1
ATOM 822 C CA . ARG A 1 104 ? 23.590 14.586 19.134 1.00 80.75 104 ARG A CA 1
ATOM 823 C C . ARG A 1 104 ? 23.573 13.070 19.305 1.00 80.75 104 ARG A C 1
ATOM 825 O O . ARG A 1 104 ? 22.898 12.394 18.537 1.00 80.75 104 ARG A O 1
ATOM 832 N N . MET A 1 105 ? 24.322 12.536 20.267 1.00 80.31 105 MET A N 1
ATOM 833 C CA . MET A 1 105 ? 24.386 11.097 20.535 1.00 80.31 105 MET A CA 1
ATOM 834 C C . MET A 1 105 ? 23.213 10.629 21.392 1.00 80.31 105 MET A C 1
ATOM 836 O O . MET A 1 105 ? 22.646 9.575 21.126 1.00 80.31 105 MET A O 1
ATOM 840 N N . ALA A 1 106 ? 22.828 11.411 22.402 1.00 79.19 106 ALA A N 1
ATOM 841 C CA . ALA A 1 106 ? 21.753 11.059 23.321 1.00 79.19 106 ALA A CA 1
ATOM 842 C C . ALA A 1 106 ? 20.370 11.042 22.656 1.00 79.19 106 ALA A C 1
ATOM 844 O O . ALA A 1 106 ? 19.524 10.242 23.043 1.00 79.19 106 ALA A O 1
ATOM 845 N N . THR A 1 107 ? 20.156 11.894 21.650 1.00 81.94 107 THR A N 1
ATOM 846 C CA . THR A 1 107 ? 18.885 11.992 20.910 1.00 81.94 107 THR A CA 1
ATOM 847 C C . THR A 1 107 ? 18.812 11.070 19.685 1.00 81.94 107 THR A C 1
ATOM 849 O O . THR A 1 107 ? 17.768 10.945 19.043 1.00 81.94 107 THR A O 1
ATOM 852 N N . ASP A 1 108 ? 19.896 10.362 19.357 1.00 83.81 108 ASP A N 1
ATOM 853 C CA . ASP A 1 108 ? 19.944 9.454 18.211 1.00 83.81 108 ASP A CA 1
ATOM 854 C C . ASP A 1 108 ? 19.420 8.047 18.552 1.00 83.81 108 ASP A C 1
ATOM 856 O O . ASP A 1 108 ? 19.708 7.503 19.621 1.00 83.81 108 ASP A O 1
ATOM 860 N N . ASN A 1 109 ? 18.686 7.431 17.616 1.00 79.00 109 ASN A N 1
ATOM 861 C CA . ASN A 1 109 ? 18.054 6.113 17.784 1.00 79.00 109 ASN A CA 1
ATOM 862 C C . ASN A 1 109 ? 19.069 4.996 18.070 1.00 79.00 109 ASN A C 1
ATOM 864 O O . ASN A 1 109 ? 18.778 4.076 18.826 1.00 79.00 109 ASN A O 1
ATOM 868 N N . ASN A 1 110 ? 20.274 5.088 17.506 1.00 76.31 110 ASN A N 1
ATOM 869 C CA . ASN A 1 110 ? 21.331 4.112 17.746 1.00 76.31 110 ASN A CA 1
ATOM 870 C C . ASN A 1 110 ? 22.417 4.688 18.678 1.00 76.31 110 ASN A C 1
ATOM 872 O O . ASN A 1 110 ? 22.929 3.983 19.546 1.00 76.31 110 ASN A O 1
ATOM 876 N N . GLY A 1 111 ? 22.723 5.986 18.586 1.00 74.50 111 GLY A N 1
ATOM 877 C CA . GLY A 1 111 ? 23.755 6.638 19.402 1.00 74.50 111 GLY A CA 1
ATOM 878 C C . GLY A 1 111 ? 23.510 6.579 20.918 1.00 74.50 111 GLY A C 1
ATOM 879 O O . GLY A 1 111 ? 24.466 6.423 21.686 1.00 74.50 111 GLY A O 1
ATOM 880 N N . ASN A 1 112 ? 22.247 6.621 21.362 1.00 75.69 112 ASN A N 1
ATOM 881 C CA . ASN A 1 112 ? 21.894 6.655 22.787 1.00 75.69 112 ASN A CA 1
ATOM 882 C C . ASN A 1 112 ? 22.393 5.416 23.559 1.00 75.69 112 ASN A C 1
ATOM 884 O O . ASN A 1 112 ? 22.756 5.510 24.735 1.00 75.69 112 ASN A O 1
ATOM 888 N N . PHE A 1 113 ? 22.487 4.262 22.891 1.00 76.00 113 PHE A N 1
ATOM 889 C CA . PHE A 1 113 ? 22.898 3.013 23.523 1.00 76.00 113 PHE A CA 1
ATOM 890 C C . PHE A 1 113 ? 24.381 2.991 23.918 1.00 76.00 113 PHE A C 1
ATOM 892 O O . PHE A 1 113 ? 24.783 2.187 24.758 1.00 76.00 113 PHE A O 1
ATOM 899 N N . ILE A 1 114 ? 25.215 3.864 23.346 1.00 73.44 114 ILE A N 1
ATOM 900 C CA . ILE A 1 114 ? 26.633 3.973 23.721 1.00 73.44 114 ILE A CA 1
ATOM 901 C C . ILE A 1 114 ? 26.768 4.621 25.103 1.00 73.44 114 ILE A C 1
ATOM 903 O O . ILE A 1 114 ? 27.576 4.175 25.916 1.00 73.44 114 ILE A O 1
ATOM 907 N N . ILE A 1 115 ? 25.931 5.621 25.401 1.00 73.88 115 ILE A N 1
ATOM 908 C CA . ILE A 1 115 ? 25.924 6.315 26.697 1.00 73.88 115 ILE A CA 1
ATOM 909 C C . ILE A 1 115 ? 25.439 5.371 27.806 1.00 73.88 115 ILE A C 1
ATOM 911 O O . ILE A 1 115 ? 26.001 5.370 28.899 1.00 73.88 115 ILE A O 1
ATOM 915 N N . GLN A 1 116 ? 24.459 4.511 27.515 1.00 71.12 116 GLN A N 1
ATOM 916 C CA . GLN A 1 116 ? 23.931 3.532 28.476 1.00 71.12 116 GLN A CA 1
ATOM 917 C C . GLN A 1 116 ? 24.943 2.434 28.863 1.00 71.12 116 GLN A C 1
ATOM 919 O O . GLN A 1 116 ? 24.804 1.817 29.915 1.00 71.12 116 GLN A O 1
ATOM 924 N N . VAL A 1 117 ? 25.980 2.199 28.048 1.00 71.25 117 VAL A N 1
ATOM 925 C CA . VAL A 1 117 ? 27.050 1.219 28.332 1.00 71.25 117 VAL A CA 1
ATOM 926 C C . VAL A 1 117 ? 28.148 1.802 29.238 1.00 71.25 117 VAL A C 1
ATOM 928 O O . VAL A 1 117 ? 28.985 1.064 29.767 1.00 71.25 117 VAL A O 1
ATOM 931 N N . LEU A 1 118 ? 28.154 3.120 29.466 1.00 70.31 118 LEU A N 1
ATOM 932 C CA . LEU A 1 118 ? 29.089 3.754 30.393 1.00 70.31 118 LEU A CA 1
ATOM 933 C C . LEU A 1 118 ? 28.766 3.368 31.845 1.00 70.31 118 LEU A C 1
ATOM 935 O O . LEU A 1 118 ? 27.609 3.222 32.242 1.00 70.31 118 LEU A O 1
ATOM 939 N N . SER A 1 119 ? 29.807 3.225 32.672 1.00 67.75 119 SER A N 1
ATOM 940 C CA . SER A 1 119 ? 29.609 2.905 34.087 1.00 67.75 119 SER A CA 1
ATOM 941 C C . SER A 1 119 ? 28.877 4.046 34.815 1.00 67.75 119 SER A C 1
ATOM 943 O O . SER A 1 119 ? 29.092 5.215 34.479 1.00 67.75 119 SER A O 1
ATOM 945 N N . PRO A 1 120 ? 28.070 3.755 35.856 1.00 68.06 120 PRO A N 1
ATOM 946 C CA . PRO A 1 120 ? 27.334 4.778 36.609 1.00 68.06 120 PRO A CA 1
ATOM 947 C C . PRO A 1 120 ? 28.219 5.927 37.116 1.00 68.06 120 PRO A C 1
ATOM 949 O O . PRO A 1 120 ? 27.836 7.092 37.064 1.00 68.06 120 PRO A O 1
ATOM 952 N N . GLN A 1 121 ? 29.454 5.614 37.521 1.00 68.50 121 GLN A N 1
ATOM 953 C CA . GLN A 1 121 ? 30.435 6.612 37.947 1.00 68.50 121 GLN A CA 1
ATOM 954 C C . GLN A 1 121 ? 30.831 7.584 36.821 1.00 68.50 121 GLN A C 1
ATOM 956 O O . GLN A 1 121 ? 31.052 8.757 37.086 1.00 68.50 121 GLN A O 1
ATOM 961 N N . ARG A 1 122 ? 30.891 7.130 35.564 1.00 71.25 122 ARG A N 1
ATOM 962 C CA . ARG A 1 122 ? 31.216 7.984 34.410 1.00 71.25 122 ARG A CA 1
ATOM 963 C C . ARG A 1 122 ? 30.013 8.774 33.916 1.00 71.25 122 ARG A C 1
ATOM 965 O O . ARG A 1 122 ? 30.169 9.929 33.542 1.00 71.25 122 ARG A O 1
ATOM 972 N N . VAL A 1 123 ? 28.813 8.197 33.985 1.00 69.88 123 VAL A N 1
ATOM 973 C CA . VAL A 1 123 ? 27.571 8.946 33.731 1.00 69.88 123 VAL A CA 1
ATOM 974 C C . VAL A 1 123 ? 27.414 10.078 34.754 1.00 69.88 123 VAL A C 1
ATOM 976 O O . VAL A 1 123 ? 27.053 11.190 34.380 1.00 69.88 123 VAL A O 1
ATOM 979 N N . LYS A 1 124 ? 27.779 9.841 36.022 1.00 70.56 124 LYS A N 1
ATOM 980 C CA . LYS A 1 124 ? 27.861 10.889 37.051 1.00 70.56 124 LYS A CA 1
ATOM 981 C C . LYS A 1 124 ? 28.818 12.019 36.651 1.00 70.56 124 LYS A C 1
ATOM 983 O O . LYS A 1 124 ? 28.422 13.178 36.734 1.00 70.56 124 LYS A O 1
ATOM 988 N N . ASP A 1 125 ? 30.029 11.699 36.190 1.00 67.88 125 ASP A N 1
ATOM 989 C CA . ASP A 1 125 ? 31.009 12.710 35.755 1.00 67.88 125 ASP A CA 1
ATOM 990 C C . ASP A 1 125 ? 30.435 13.600 34.625 1.00 67.88 125 ASP A C 1
ATOM 992 O O . ASP A 1 125 ? 30.579 14.823 34.668 1.00 67.88 125 ASP A O 1
ATOM 996 N N . LEU A 1 126 ? 29.700 13.011 33.669 1.00 67.31 126 LEU A N 1
ATOM 997 C CA . LEU A 1 126 ? 29.036 13.736 32.574 1.00 67.31 126 LEU A CA 1
ATOM 998 C C . LEU A 1 126 ? 27.891 14.648 33.055 1.00 67.31 126 LEU A C 1
ATOM 1000 O O . LEU A 1 126 ? 27.770 15.783 32.584 1.00 67.31 126 LEU A O 1
ATOM 1004 N N . MET A 1 127 ? 27.083 14.178 34.016 1.00 66.31 127 MET A N 1
ATOM 1005 C CA . MET A 1 127 ? 25.924 14.898 34.572 1.00 66.31 127 MET A CA 1
ATOM 1006 C C . MET A 1 127 ? 26.285 16.240 35.208 1.00 66.31 127 MET A C 1
ATOM 1008 O O . MET A 1 127 ? 25.549 17.209 35.057 1.00 66.31 127 MET A O 1
ATOM 1012 N N . THR A 1 128 ? 27.428 16.320 35.886 1.00 62.12 128 THR A N 1
ATOM 1013 C CA . THR A 1 128 ? 27.814 17.519 36.648 1.00 62.12 128 THR A CA 1
ATOM 1014 C C . THR A 1 128 ? 28.254 18.703 35.780 1.00 62.12 128 THR A C 1
ATOM 1016 O O . THR A 1 128 ? 28.301 19.822 36.280 1.00 62.12 128 THR A O 1
ATOM 1019 N N . VAL A 1 129 ? 28.610 18.480 34.506 1.00 59.44 129 VAL A N 1
ATOM 1020 C CA . VAL A 1 129 ? 29.318 19.489 33.694 1.00 59.44 129 VAL A CA 1
ATOM 1021 C C . VAL A 1 129 ? 28.686 19.739 32.314 1.00 59.44 129 VAL A C 1
ATOM 1023 O O . VAL A 1 129 ? 28.810 20.847 31.796 1.00 59.44 129 VAL A O 1
ATOM 1026 N N . ARG A 1 130 ? 28.016 18.755 31.688 1.00 66.06 130 ARG A N 1
ATOM 1027 C CA . ARG A 1 130 ? 27.678 18.820 30.243 1.00 66.06 130 ARG A CA 1
ATOM 1028 C C . ARG A 1 130 ? 26.191 18.745 29.892 1.00 66.06 130 ARG A C 1
ATOM 1030 O O . ARG A 1 130 ? 25.840 19.023 28.751 1.00 66.06 130 ARG A O 1
ATOM 1037 N N . PHE A 1 131 ? 25.322 18.417 30.847 1.00 67.94 131 PHE A N 1
ATOM 1038 C CA . PHE A 1 131 ? 23.867 18.424 30.635 1.00 67.94 131 PHE A CA 1
ATOM 1039 C C . PHE A 1 131 ? 23.224 19.807 30.858 1.00 67.94 131 PHE A C 1
ATOM 1041 O O . PHE A 1 131 ? 22.070 19.997 30.487 1.00 67.94 131 PHE A O 1
ATOM 1048 N N . SER A 1 132 ? 23.974 20.770 31.409 1.00 70.75 132 SER A N 1
ATOM 1049 C CA . SER A 1 132 ? 23.502 22.133 31.699 1.00 70.75 132 SER A CA 1
ATOM 1050 C C . SER A 1 132 ? 23.120 22.893 30.425 1.00 70.75 132 SER A C 1
ATOM 1052 O O . SER A 1 132 ? 23.987 23.168 29.600 1.00 70.75 132 SER A O 1
ATOM 1054 N N . GLY A 1 133 ? 21.845 23.236 30.253 1.00 75.69 133 GLY A N 1
ATOM 1055 C CA . GLY A 1 133 ? 21.299 23.936 29.085 1.00 75.69 133 GLY A CA 1
ATOM 1056 C C . GLY A 1 133 ? 20.681 23.036 28.005 1.00 75.69 133 GLY A C 1
ATOM 1057 O O . GLY A 1 133 ? 20.116 23.558 27.047 1.00 75.69 133 GLY A O 1
ATOM 1058 N N . ILE A 1 134 ? 20.759 21.705 28.140 1.00 82.56 134 ILE A N 1
ATOM 1059 C CA . ILE A 1 134 ? 20.124 20.735 27.219 1.00 82.56 134 ILE A CA 1
ATOM 1060 C C . ILE A 1 134 ? 19.137 19.796 27.930 1.00 82.56 134 ILE A C 1
ATOM 1062 O O . ILE A 1 134 ? 18.634 18.845 27.331 1.00 82.56 134 ILE A O 1
ATOM 1066 N N . GLU A 1 135 ? 18.832 20.044 29.204 1.00 86.38 135 GLU A N 1
ATOM 1067 C CA . GLU A 1 135 ? 18.007 19.172 30.041 1.00 86.38 135 GLU A CA 1
ATOM 1068 C C . GLU A 1 135 ? 16.613 18.967 29.443 1.00 86.38 135 GLU A C 1
ATOM 1070 O O . GLU A 1 135 ? 16.135 17.833 29.358 1.00 86.38 135 GLU A O 1
ATOM 1075 N N . PHE A 1 136 ? 15.978 20.056 28.989 1.00 88.56 136 PHE A N 1
ATOM 1076 C CA . PHE A 1 136 ? 14.637 20.008 28.407 1.00 88.56 136 PHE A CA 1
ATOM 1077 C C . PHE A 1 136 ? 14.615 19.229 27.087 1.00 88.56 136 PHE A C 1
ATOM 1079 O O . PHE A 1 136 ? 13.724 18.408 26.872 1.00 88.56 136 PHE A O 1
ATOM 1086 N N . GLN A 1 137 ? 15.626 19.426 26.234 1.00 87.81 137 GLN A N 1
ATOM 1087 C CA . GLN A 1 137 ? 15.772 18.685 24.979 1.00 87.81 137 GLN A CA 1
ATOM 1088 C C . GLN A 1 137 ? 15.874 17.179 25.246 1.00 87.81 137 GLN A C 1
ATOM 1090 O O . GLN A 1 137 ? 15.228 16.383 24.578 1.00 87.81 137 GLN A O 1
ATOM 1095 N N . LEU A 1 138 ? 16.656 16.779 26.249 1.00 87.31 138 LEU A N 1
ATOM 1096 C CA . LEU A 1 138 ? 16.895 15.369 26.540 1.00 87.31 138 LEU A CA 1
ATOM 1097 C C . LEU A 1 138 ? 15.696 14.673 27.176 1.00 87.31 138 LEU A C 1
ATOM 1099 O O . LEU A 1 138 ? 15.372 13.552 26.791 1.00 87.31 138 LEU A O 1
ATOM 1103 N N . ILE A 1 139 ? 15.030 15.315 28.141 1.00 90.00 139 ILE A N 1
ATOM 1104 C CA . ILE A 1 139 ? 13.892 14.703 28.840 1.00 90.00 139 ILE A CA 1
ATOM 1105 C C . ILE A 1 139 ? 12.659 14.557 27.933 1.00 90.00 139 ILE A C 1
ATOM 1107 O O . ILE A 1 139 ? 11.841 13.665 28.156 1.00 90.00 139 ILE A O 1
ATOM 1111 N N . THR A 1 140 ? 12.540 15.402 26.903 1.00 90.00 140 THR A N 1
ATOM 1112 C CA . THR A 1 140 ? 11.413 15.412 25.954 1.00 90.00 140 THR A CA 1
ATOM 1113 C C . THR A 1 140 ? 11.710 14.745 24.610 1.00 90.00 140 THR A C 1
ATOM 1115 O O . THR A 1 140 ? 10.830 14.699 23.753 1.00 90.00 140 THR A O 1
ATOM 1118 N N . ASP A 1 141 ? 12.909 14.196 24.412 1.00 90.56 141 ASP A N 1
ATOM 1119 C CA . ASP A 1 141 ? 13.270 13.466 23.195 1.00 90.56 141 ASP A CA 1
ATOM 1120 C C . ASP A 1 141 ? 12.917 11.971 23.290 1.00 90.56 141 ASP A C 1
ATOM 1122 O O . ASP A 1 141 ? 13.021 11.358 24.355 1.00 90.56 141 ASP A O 1
ATOM 1126 N N . GLN A 1 142 ? 12.545 11.355 22.162 1.00 86.56 142 GLN A N 1
ATOM 1127 C CA . GLN A 1 142 ? 12.125 9.948 22.087 1.00 86.56 142 GLN A CA 1
ATOM 1128 C C . GLN A 1 142 ? 13.224 8.935 22.453 1.00 86.56 142 GLN A C 1
ATOM 1130 O O . GLN A 1 142 ? 12.901 7.832 22.888 1.00 86.56 142 GLN A O 1
ATOM 1135 N N . ASN A 1 143 ? 14.498 9.310 22.311 1.00 85.31 143 ASN A N 1
ATOM 1136 C CA . ASN A 1 143 ? 15.658 8.492 22.662 1.00 85.31 143 ASN A CA 1
ATOM 1137 C C . ASN A 1 143 ? 16.333 9.023 23.934 1.00 85.31 143 ASN A C 1
ATOM 1139 O O . ASN A 1 143 ? 16.658 8.250 24.837 1.00 85.31 143 ASN A O 1
ATOM 1143 N N . GLY A 1 144 ? 16.463 10.348 24.049 1.00 84.56 144 GLY A N 1
ATOM 1144 C CA . GLY A 1 144 ? 17.073 11.025 25.194 1.00 84.56 144 GLY A CA 1
ATOM 1145 C C . GLY A 1 144 ? 16.398 10.683 26.525 1.00 84.56 144 GLY A C 1
ATOM 1146 O O . GLY A 1 144 ? 17.085 10.475 27.529 1.00 84.56 144 GLY A O 1
ATOM 1147 N N . ASN A 1 145 ? 15.071 10.507 26.532 1.00 87.19 145 ASN A N 1
ATOM 1148 C CA . ASN A 1 145 ? 14.327 10.147 27.742 1.00 87.19 145 ASN A CA 1
ATOM 1149 C C . ASN A 1 145 ? 14.802 8.821 28.371 1.00 87.19 145 ASN A C 1
ATOM 1151 O O . ASN A 1 145 ? 14.761 8.679 29.595 1.00 87.19 145 ASN A O 1
ATOM 1155 N N . HIS A 1 146 ? 15.292 7.863 27.574 1.00 84.75 146 HIS A N 1
ATOM 1156 C CA . HIS A 1 146 ? 15.805 6.588 28.083 1.00 84.75 146 HIS A CA 1
ATOM 1157 C C . HIS A 1 146 ? 17.099 6.769 28.878 1.00 84.75 146 HIS A C 1
ATOM 1159 O O . HIS A 1 146 ? 17.303 6.099 29.891 1.00 84.75 146 HIS A O 1
ATOM 1165 N N . ILE A 1 147 ? 17.942 7.723 28.479 1.00 82.94 147 ILE A N 1
ATOM 1166 C CA . ILE A 1 147 ? 19.165 8.067 29.210 1.00 82.94 147 ILE A CA 1
ATOM 1167 C C . ILE A 1 147 ? 18.807 8.704 30.553 1.00 82.94 147 ILE A C 1
ATOM 1169 O O . ILE A 1 147 ? 19.376 8.327 31.577 1.00 82.94 147 ILE A O 1
ATOM 1173 N N . VAL A 1 148 ? 17.828 9.614 30.583 1.00 86.38 148 VAL A N 1
ATOM 1174 C CA . VAL A 1 148 ? 17.397 10.241 31.843 1.00 86.38 148 VAL A CA 1
ATOM 1175 C C . VAL A 1 148 ? 16.753 9.213 32.784 1.00 86.38 148 VAL A C 1
ATOM 1177 O O . VAL A 1 148 ? 17.045 9.211 33.977 1.00 86.38 148 VAL A O 1
ATOM 1180 N N . GLN A 1 149 ? 15.964 8.266 32.268 1.00 87.81 149 GLN A N 1
ATOM 1181 C CA . GLN A 1 149 ? 15.458 7.143 33.071 1.00 87.81 149 GLN A CA 1
ATOM 1182 C C . GLN A 1 149 ? 16.586 6.246 33.596 1.00 87.81 149 GLN A C 1
ATOM 1184 O O . GLN A 1 149 ? 16.559 5.834 34.756 1.00 87.81 149 GLN A O 1
ATOM 1189 N N . TYR A 1 150 ? 17.608 5.963 32.781 1.00 84.00 150 TYR A N 1
ATOM 1190 C CA . TYR A 1 150 ? 18.789 5.224 33.228 1.00 84.00 150 TYR A CA 1
ATOM 1191 C C . TYR A 1 150 ? 19.513 5.959 34.367 1.00 84.00 150 TYR A C 1
ATOM 1193 O O . TYR A 1 150 ? 19.869 5.331 35.364 1.00 84.00 150 TYR A O 1
ATOM 1201 N N . ILE A 1 151 ? 19.671 7.282 34.266 1.00 84.19 151 ILE A N 1
ATOM 1202 C CA . ILE A 1 151 ? 20.243 8.137 35.319 1.00 84.19 151 ILE A CA 1
ATOM 1203 C C . ILE A 1 151 ? 19.422 8.022 36.608 1.00 84.19 151 ILE A C 1
ATOM 1205 O O . ILE A 1 151 ? 19.987 7.728 37.659 1.00 84.19 151 ILE A O 1
ATOM 1209 N N . VAL A 1 152 ? 18.102 8.205 36.533 1.00 87.62 152 VAL A N 1
ATOM 1210 C CA . VAL A 1 152 ? 17.196 8.122 37.693 1.00 87.62 152 VAL A CA 1
ATOM 1211 C C . VAL A 1 152 ? 17.277 6.751 38.373 1.00 87.62 152 VAL A C 1
ATOM 1213 O O . VAL A 1 152 ? 17.323 6.663 39.600 1.00 87.62 152 VAL A O 1
ATOM 1216 N N . ASN A 1 153 ? 17.340 5.670 37.594 1.00 86.12 153 ASN A N 1
ATOM 1217 C CA . ASN A 1 153 ? 17.339 4.313 38.136 1.00 86.12 153 ASN A CA 1
ATOM 1218 C C . ASN A 1 153 ? 18.689 3.881 38.729 1.00 86.12 153 ASN A C 1
ATOM 1220 O O . ASN A 1 153 ? 18.705 3.117 39.697 1.00 86.12 153 ASN A O 1
ATOM 1224 N N . ASN A 1 154 ? 19.809 4.366 38.183 1.00 82.56 154 ASN A N 1
ATOM 1225 C CA . ASN A 1 154 ? 21.145 3.861 38.523 1.00 82.56 154 ASN A CA 1
ATOM 1226 C C . ASN A 1 154 ? 21.996 4.819 39.369 1.00 82.56 154 ASN A C 1
ATOM 1228 O O . ASN A 1 154 ? 23.002 4.384 39.930 1.00 82.56 154 ASN A O 1
ATOM 1232 N N . LEU A 1 155 ? 21.637 6.103 39.467 1.00 83.62 155 LEU A N 1
ATOM 1233 C CA . LEU A 1 155 ? 22.407 7.104 40.213 1.00 83.62 155 LEU A CA 1
ATOM 1234 C C . LEU A 1 155 ? 21.722 7.518 41.521 1.00 83.62 155 LEU A C 1
ATOM 1236 O O . LEU A 1 155 ? 20.538 7.272 41.742 1.00 83.62 155 LEU A O 1
ATOM 1240 N N . GLN A 1 156 ? 22.496 8.141 42.415 1.00 83.50 156 GLN A N 1
ATOM 1241 C CA . GLN A 1 156 ? 21.982 8.650 43.686 1.00 83.50 156 GLN A CA 1
ATOM 1242 C C . GLN A 1 156 ? 21.149 9.935 43.488 1.00 83.50 156 GLN A C 1
ATOM 1244 O O . GLN A 1 156 ? 21.472 10.734 42.600 1.00 83.50 156 GLN A O 1
ATOM 1249 N N . PRO A 1 157 ? 20.138 10.197 44.345 1.00 87.00 157 PRO A N 1
ATOM 1250 C CA . PRO A 1 157 ? 19.228 11.335 44.196 1.00 87.00 157 PRO A CA 1
ATOM 1251 C C . PRO A 1 157 ? 19.875 12.711 44.118 1.00 87.00 157 PRO A C 1
ATOM 1253 O O . PRO A 1 157 ? 19.332 13.583 43.446 1.00 87.00 157 PRO A O 1
ATOM 1256 N N . GLN A 1 158 ? 21.040 12.922 44.741 1.00 85.69 158 GLN A N 1
ATOM 1257 C CA . GLN A 1 158 ? 21.721 14.221 44.676 1.00 85.69 158 GLN A CA 1
ATOM 1258 C C . GLN A 1 158 ? 22.106 14.599 43.239 1.00 85.69 158 GLN A C 1
ATOM 1260 O O . GLN A 1 158 ? 22.181 15.778 42.911 1.00 85.69 158 GLN A O 1
ATOM 1265 N N . ILE A 1 159 ? 22.361 13.603 42.382 1.00 81.44 159 ILE A N 1
ATOM 1266 C CA . ILE A 1 159 ? 22.855 13.827 41.021 1.00 81.44 159 ILE A CA 1
ATOM 1267 C C . ILE A 1 159 ? 21.723 14.326 40.122 1.00 81.44 159 ILE A C 1
ATOM 1269 O O . ILE A 1 159 ? 21.900 15.303 39.398 1.00 81.44 159 ILE A O 1
ATOM 1273 N N . TYR A 1 160 ? 20.555 13.684 40.181 1.00 86.56 160 TYR A N 1
ATOM 1274 C CA . TYR A 1 160 ? 19.412 14.075 39.354 1.00 86.56 160 TYR A CA 1
ATOM 1275 C C . TYR A 1 160 ? 18.519 15.147 40.000 1.00 86.56 160 TYR A C 1
ATOM 1277 O O . TYR A 1 160 ? 17.716 15.747 39.293 1.00 86.56 160 TYR A O 1
ATOM 1285 N N . LEU A 1 161 ? 18.680 15.459 41.295 1.00 89.62 161 LEU A N 1
ATOM 1286 C CA . LEU A 1 161 ? 18.018 16.610 41.924 1.00 89.62 161 LEU A CA 1
ATOM 1287 C C . LEU A 1 161 ? 18.400 17.922 41.233 1.00 89.62 161 LEU A C 1
ATOM 1289 O O . LEU A 1 161 ? 17.517 18.658 40.809 1.00 89.62 161 LEU A O 1
ATOM 1293 N N . ASN A 1 162 ? 19.698 18.169 41.035 1.00 84.75 162 ASN A N 1
ATOM 1294 C CA . ASN A 1 162 ? 20.178 19.379 40.358 1.00 84.75 162 ASN A CA 1
ATOM 1295 C C . ASN A 1 162 ? 19.625 19.496 38.927 1.00 84.75 162 ASN A C 1
ATOM 1297 O O . ASN A 1 162 ? 19.308 20.589 38.466 1.00 84.75 162 ASN A O 1
ATOM 1301 N N . PHE A 1 163 ? 19.482 18.361 38.236 1.00 86.12 163 PHE A N 1
ATOM 1302 C CA . PHE A 1 163 ? 18.898 18.299 36.896 1.00 86.12 163 PHE A CA 1
ATOM 1303 C C . PHE A 1 163 ? 17.414 18.698 36.907 1.00 86.12 163 PHE A C 1
ATOM 1305 O O . PHE A 1 163 ? 16.988 19.517 36.097 1.00 86.12 163 PHE A O 1
ATOM 1312 N N . ILE A 1 164 ? 16.632 18.175 37.858 1.00 89.44 164 ILE A N 1
ATOM 1313 C CA . ILE A 1 164 ? 15.207 18.509 38.011 1.00 89.44 164 ILE A CA 1
ATOM 1314 C C . ILE A 1 164 ? 15.020 19.969 38.460 1.00 89.44 164 ILE A C 1
ATOM 1316 O O . ILE A 1 164 ? 14.132 20.647 37.952 1.00 89.44 164 ILE A O 1
ATOM 1320 N N . GLU A 1 165 ? 15.874 20.488 39.346 1.00 90.44 165 GLU A N 1
ATOM 1321 C CA . GLU A 1 165 ? 15.865 21.904 39.741 1.00 90.44 165 GLU A CA 1
ATOM 1322 C C . GLU A 1 165 ? 16.192 22.841 38.571 1.00 90.44 165 GLU A C 1
ATOM 1324 O O . GLU A 1 165 ? 15.576 23.898 38.436 1.00 90.44 165 GLU A O 1
ATOM 1329 N N . SER A 1 166 ? 17.157 22.468 37.724 1.00 86.81 166 SER A N 1
ATOM 1330 C CA . SER A 1 166 ? 17.498 23.218 36.509 1.00 86.81 166 SER A CA 1
ATOM 1331 C C . SER A 1 166 ? 16.329 23.237 35.519 1.00 86.81 166 SER A C 1
ATOM 1333 O O . SER A 1 166 ? 15.971 24.290 34.986 1.00 86.81 166 SER A O 1
ATOM 1335 N N . LEU A 1 167 ? 15.662 22.093 35.326 1.00 89.19 167 LEU A N 1
ATOM 1336 C CA . LEU A 1 167 ? 14.456 21.982 34.499 1.00 89.19 167 LEU A CA 1
ATOM 1337 C C . LEU A 1 167 ? 13.312 22.867 35.003 1.00 89.19 167 LEU A C 1
ATOM 1339 O O . LEU A 1 167 ? 12.683 23.571 34.211 1.00 89.19 167 LEU A O 1
ATOM 1343 N N . ASP A 1 168 ? 13.052 22.850 36.311 1.00 91.19 168 ASP A N 1
ATOM 1344 C CA . ASP A 1 168 ? 11.981 23.657 36.897 1.00 91.19 168 ASP A CA 1
ATOM 1345 C C . ASP A 1 168 ? 12.257 25.159 36.743 1.00 91.19 168 ASP A C 1
ATOM 1347 O O . ASP A 1 168 ? 11.366 25.922 36.381 1.00 91.19 168 ASP A O 1
ATOM 1351 N N . LYS A 1 169 ? 13.516 25.580 36.919 1.00 88.44 169 LYS A N 1
ATOM 1352 C CA . LYS A 1 169 ? 13.926 26.982 36.734 1.00 88.44 169 LYS A CA 1
ATOM 1353 C C . LYS A 1 169 ? 13.889 27.441 35.277 1.00 88.44 169 LYS A C 1
ATOM 1355 O O . LYS A 1 169 ? 13.636 28.616 35.030 1.00 88.44 169 LYS A O 1
ATOM 1360 N N . SER A 1 170 ? 14.202 26.557 34.331 1.00 85.88 170 SER A N 1
ATOM 1361 C CA . SER A 1 170 ? 14.333 26.914 32.913 1.00 85.88 170 SER A CA 1
ATOM 1362 C C . SER A 1 170 ? 12.998 26.920 32.169 1.00 85.88 170 SER A C 1
ATOM 1364 O O . SER A 1 170 ? 12.705 27.882 31.463 1.00 85.88 170 SER A O 1
ATOM 1366 N N . VAL A 1 171 ? 12.191 25.866 32.316 1.00 87.31 171 VAL A N 1
ATOM 1367 C CA . VAL A 1 171 ? 10.942 25.673 31.548 1.00 87.31 171 VAL A CA 1
ATOM 1368 C C . VAL A 1 171 ? 9.727 25.457 32.460 1.00 87.31 171 VAL A C 1
ATOM 1370 O O . VAL A 1 171 ? 8.593 25.761 32.079 1.00 87.31 171 VAL A O 1
ATOM 1373 N N . GLY A 1 172 ? 9.951 24.981 33.686 1.00 91.81 172 GLY A N 1
ATOM 1374 C CA . GLY A 1 172 ? 8.903 24.636 34.644 1.00 91.81 172 GLY A CA 1
ATOM 1375 C C . GLY A 1 172 ? 8.419 23.197 34.480 1.00 91.81 172 GLY A C 1
ATOM 1376 O O . GLY A 1 172 ? 8.121 22.732 33.375 1.00 91.81 172 GLY A O 1
ATOM 1377 N N . LEU A 1 173 ? 8.286 22.475 35.597 1.00 93.31 173 LEU A N 1
ATOM 1378 C CA . LEU A 1 173 ? 7.964 21.041 35.574 1.00 93.31 173 LEU A CA 1
ATOM 1379 C C . LEU A 1 173 ? 6.596 20.710 34.955 1.00 93.31 173 LEU A C 1
ATOM 1381 O O . LEU A 1 173 ? 6.428 19.621 34.407 1.00 93.31 173 LEU A O 1
ATOM 1385 N N . LYS A 1 174 ? 5.630 21.642 34.977 1.00 94.12 174 LYS A N 1
ATOM 1386 C CA . LYS A 1 174 ? 4.301 21.442 34.367 1.00 94.12 174 LYS A CA 1
ATOM 1387 C C . LYS A 1 174 ? 4.409 21.089 32.882 1.00 94.12 174 LYS A C 1
ATOM 1389 O O . LYS A 1 174 ? 3.809 20.110 32.451 1.00 94.12 174 LYS A O 1
ATOM 1394 N N . GLN A 1 175 ? 5.220 21.829 32.124 1.00 93.75 175 GLN A N 1
ATOM 1395 C CA . GLN A 1 175 ? 5.388 21.595 30.685 1.00 93.75 175 GLN A CA 1
ATOM 1396 C C . GLN A 1 175 ? 6.018 20.225 30.399 1.00 93.75 175 GLN A C 1
ATOM 1398 O O . GLN A 1 175 ? 5.699 19.575 29.406 1.00 93.75 175 GLN A O 1
ATOM 1403 N N . VAL A 1 176 ? 6.892 19.755 31.292 1.00 93.94 176 VAL A N 1
ATOM 1404 C CA . VAL A 1 176 ? 7.530 18.440 31.172 1.00 93.94 176 VAL A CA 1
ATOM 1405 C C . VAL A 1 176 ? 6.532 17.313 31.465 1.00 93.94 176 VAL A C 1
ATOM 1407 O O . VAL A 1 176 ? 6.541 16.302 30.764 1.00 93.94 176 VAL A O 1
ATOM 1410 N N . PHE A 1 177 ? 5.635 17.485 32.443 1.00 94.38 177 PHE A N 1
ATOM 1411 C CA . PHE A 1 177 ? 4.546 16.534 32.707 1.00 94.38 177 PHE A CA 1
ATOM 1412 C C . PHE A 1 177 ? 3.539 16.432 31.554 1.00 94.38 177 PHE A C 1
ATOM 1414 O O . PHE A 1 177 ? 2.957 15.372 31.346 1.00 94.38 177 PHE A O 1
ATOM 1421 N N . GLU A 1 178 ? 3.343 17.508 30.793 1.00 93.56 178 GLU A N 1
ATOM 1422 C CA . GLU A 1 178 ? 2.450 17.539 29.626 1.00 93.56 178 GLU A CA 1
ATOM 1423 C C . GLU A 1 178 ? 3.099 16.960 28.359 1.00 93.56 178 GLU A C 1
ATOM 1425 O O . GLU A 1 178 ? 2.425 16.761 27.351 1.00 93.56 178 GLU A O 1
ATOM 1430 N N . ASN A 1 179 ? 4.395 16.641 28.396 1.00 94.50 179 ASN A N 1
ATOM 1431 C CA . ASN A 1 179 ? 5.119 16.096 27.258 1.00 94.50 179 ASN A CA 1
ATOM 1432 C C . ASN A 1 179 ? 5.034 14.558 27.184 1.00 94.50 179 ASN A C 1
ATOM 1434 O O . ASN A 1 179 ? 5.207 13.863 28.186 1.00 94.50 179 ASN A O 1
ATOM 1438 N N . LYS A 1 180 ? 4.877 14.028 25.960 1.00 91.69 180 LYS A N 1
ATOM 1439 C CA . LYS A 1 180 ? 4.792 12.590 25.631 1.00 91.69 180 LYS A CA 1
ATOM 1440 C C . LYS A 1 180 ? 5.888 11.719 26.257 1.00 91.69 180 LYS A C 1
ATOM 1442 O O . LYS A 1 180 ? 5.617 10.581 26.643 1.00 91.69 180 LYS A O 1
ATOM 1447 N N . TYR A 1 181 ? 7.120 12.220 26.308 1.00 92.56 181 TYR A N 1
ATOM 1448 C CA . TYR A 1 181 ? 8.275 11.489 26.834 1.00 92.56 181 TYR A CA 1
ATOM 1449 C C . TYR A 1 181 ? 8.646 11.972 28.237 1.00 92.56 181 TYR A C 1
ATOM 1451 O O . TYR A 1 181 ? 8.922 11.152 29.116 1.00 92.56 181 TYR A O 1
ATOM 1459 N N . GLY A 1 182 ? 8.561 13.285 28.475 1.00 91.50 182 GLY A N 1
ATOM 1460 C CA . GLY A 1 182 ? 8.900 13.894 29.760 1.00 91.50 182 GLY A CA 1
ATOM 1461 C C . GLY A 1 182 ? 8.072 13.362 30.931 1.00 91.50 182 GLY A C 1
ATOM 1462 O O . GLY A 1 182 ? 8.625 13.109 32.005 1.00 91.50 182 GLY A O 1
ATOM 1463 N N . CYS A 1 183 ? 6.780 13.087 30.716 1.00 92.12 183 CYS A N 1
ATOM 1464 C CA . CYS A 1 183 ? 5.902 12.550 31.756 1.00 92.12 183 CYS A CA 1
ATOM 1465 C C . CYS A 1 183 ? 6.381 11.193 32.295 1.00 92.12 183 CYS A C 1
ATOM 1467 O O . CYS A 1 183 ? 6.311 10.955 33.499 1.00 92.12 183 CYS A O 1
ATOM 1469 N N . ARG A 1 184 ? 6.942 10.332 31.431 1.00 90.50 184 ARG A N 1
ATOM 1470 C CA . ARG A 1 184 ? 7.448 9.000 31.800 1.00 90.50 184 ARG A CA 1
ATOM 1471 C C . ARG A 1 184 ? 8.692 9.100 32.665 1.00 90.50 184 ARG A C 1
ATOM 1473 O O . ARG A 1 184 ? 8.819 8.382 33.652 1.00 90.50 184 ARG A O 1
ATOM 1480 N N . VAL A 1 185 ? 9.597 10.011 32.310 1.00 91.12 185 VAL A N 1
ATOM 1481 C CA . VAL A 1 185 ? 10.823 10.251 33.078 1.00 91.12 185 VAL A CA 1
ATOM 1482 C C . VAL A 1 185 ? 10.482 10.775 34.465 1.00 91.12 185 VAL A C 1
ATOM 1484 O O . VAL A 1 185 ? 11.001 10.265 35.457 1.00 91.12 185 VAL A O 1
ATOM 1487 N N . LEU A 1 186 ? 9.587 11.762 34.548 1.00 93.69 186 LEU A N 1
ATOM 1488 C CA . LEU A 1 186 ? 9.177 12.304 35.836 1.00 93.69 186 LEU A CA 1
ATOM 1489 C C . LEU A 1 186 ? 8.380 11.276 36.646 1.00 93.69 186 LEU A C 1
ATOM 1491 O O . LEU A 1 186 ? 8.636 11.137 37.833 1.00 93.69 186 LEU A O 1
ATOM 1495 N N . GLN A 1 187 ? 7.503 10.474 36.042 1.00 92.31 187 GLN A N 1
ATOM 1496 C CA . GLN A 1 187 ? 6.855 9.369 36.755 1.00 92.31 187 GLN A CA 1
ATOM 1497 C C . GLN A 1 187 ? 7.882 8.369 37.320 1.00 92.31 187 GLN A C 1
ATOM 1499 O O . GLN A 1 187 ? 7.819 8.033 38.501 1.00 92.31 187 GLN A O 1
ATOM 1504 N N . CYS A 1 188 ? 8.876 7.963 36.523 1.00 91.62 188 CYS A N 1
ATOM 1505 C CA . CYS A 1 188 ? 9.977 7.108 36.976 1.00 91.62 188 CYS A CA 1
ATOM 1506 C C . CYS A 1 188 ? 10.752 7.747 38.142 1.00 91.62 188 CYS A C 1
ATOM 1508 O O . CYS A 1 188 ? 11.111 7.063 39.103 1.00 91.62 188 CYS A O 1
ATOM 1510 N N . ALA A 1 189 ? 10.994 9.061 38.087 1.00 92.38 189 ALA A N 1
ATOM 1511 C CA . ALA A 1 189 ? 11.636 9.798 39.170 1.00 92.38 189 ALA A CA 1
ATOM 1512 C C . ALA A 1 189 ? 10.792 9.779 40.449 1.00 92.38 189 ALA A C 1
ATOM 1514 O O . ALA A 1 189 ? 11.351 9.511 41.513 1.00 92.38 189 ALA A O 1
ATOM 1515 N N . LEU A 1 190 ? 9.468 9.978 40.351 1.00 93.44 190 LEU A N 1
ATOM 1516 C CA . LEU A 1 190 ? 8.541 9.896 41.486 1.00 93.44 190 LEU A CA 1
ATOM 1517 C C . LEU A 1 190 ? 8.620 8.522 42.158 1.00 93.44 190 LEU A C 1
ATOM 1519 O O . LEU A 1 190 ? 8.858 8.429 43.362 1.00 93.44 190 LEU A O 1
ATOM 1523 N N . GLU A 1 191 ? 8.446 7.459 41.374 1.00 90.56 191 GLU A N 1
ATOM 1524 C CA . GLU A 1 191 ? 8.453 6.077 41.861 1.00 90.56 191 GLU A CA 1
ATOM 1525 C C . GLU A 1 191 ? 9.783 5.749 42.552 1.00 90.56 191 GLU A C 1
ATOM 1527 O O . GLU A 1 191 ? 9.807 5.175 43.648 1.00 90.56 191 GLU A O 1
ATOM 1532 N N . ARG A 1 192 ? 10.901 6.196 41.966 1.00 90.25 192 ARG A N 1
ATOM 1533 C CA . ARG A 1 192 ? 12.238 5.996 42.524 1.00 90.25 192 ARG A CA 1
ATOM 1534 C C . ARG A 1 192 ? 12.443 6.729 43.847 1.00 90.25 192 ARG A C 1
ATOM 1536 O O . ARG A 1 192 ? 12.941 6.123 44.796 1.00 90.25 192 ARG A O 1
ATOM 1543 N N . VAL A 1 193 ? 12.081 8.010 43.942 1.00 91.81 193 VAL A N 1
ATOM 1544 C CA . VAL A 1 193 ? 12.287 8.777 45.186 1.00 91.81 193 VAL A CA 1
ATOM 1545 C C . VAL A 1 193 ? 11.356 8.307 46.298 1.00 91.81 193 VAL A C 1
ATOM 1547 O O . VAL A 1 193 ? 11.792 8.216 47.442 1.00 91.81 193 VAL A O 1
ATOM 1550 N N . VAL A 1 194 ? 10.123 7.903 45.975 1.00 90.38 194 VAL A N 1
ATOM 1551 C CA . VAL A 1 194 ? 9.206 7.282 46.944 1.00 90.38 194 VAL A CA 1
ATOM 1552 C C . VAL A 1 194 ? 9.783 5.964 47.469 1.00 90.38 194 VAL A C 1
ATOM 1554 O O . VAL A 1 194 ? 9.755 5.725 48.679 1.00 90.38 194 VAL A O 1
ATOM 1557 N N . LEU A 1 195 ? 10.370 5.129 46.603 1.00 88.50 195 LEU A N 1
ATOM 1558 C CA . LEU A 1 195 ? 11.037 3.891 47.017 1.00 88.50 195 LEU A CA 1
ATOM 1559 C C . LEU A 1 195 ? 12.195 4.160 47.994 1.00 88.50 195 LEU A C 1
ATOM 1561 O O . LEU A 1 195 ? 12.290 3.501 49.030 1.00 88.50 195 LEU A O 1
ATOM 1565 N N . ILE A 1 196 ? 13.033 5.157 47.699 1.00 87.25 196 ILE A N 1
ATOM 1566 C CA . ILE A 1 196 ? 14.161 5.563 48.556 1.00 87.25 196 ILE A CA 1
ATOM 1567 C C . ILE A 1 196 ? 13.669 6.115 49.901 1.00 87.25 196 ILE A C 1
ATOM 1569 O O . ILE A 1 196 ? 14.261 5.833 50.943 1.00 87.25 196 ILE A O 1
ATOM 1573 N N . CYS A 1 197 ? 12.565 6.864 49.908 1.00 87.50 197 CYS A N 1
ATOM 1574 C CA . CYS A 1 197 ? 11.957 7.359 51.141 1.00 87.50 197 CYS A CA 1
ATOM 1575 C C . CYS A 1 197 ? 11.403 6.219 52.016 1.00 87.50 197 CYS A C 1
ATOM 1577 O O . CYS A 1 197 ? 11.536 6.282 53.242 1.00 87.50 197 CYS A O 1
ATOM 1579 N N . ARG A 1 198 ? 10.833 5.168 51.404 1.00 86.56 198 ARG A N 1
ATOM 1580 C CA . ARG A 1 198 ? 10.270 3.990 52.092 1.00 86.56 198 ARG A CA 1
ATOM 1581 C C . ARG A 1 198 ? 11.327 3.048 52.668 1.00 86.56 198 ARG A C 1
ATOM 1583 O O . ARG A 1 198 ? 11.123 2.498 53.747 1.00 86.56 198 ARG A O 1
ATOM 1590 N N . GLN A 1 199 ? 12.419 2.814 51.944 1.00 80.12 199 GLN A N 1
ATOM 1591 C CA . GLN A 1 199 ? 13.410 1.796 52.299 1.00 80.12 199 GLN A CA 1
ATOM 1592 C C . GLN A 1 199 ? 14.557 2.367 53.154 1.00 80.12 199 GLN A C 1
ATOM 1594 O O . GLN A 1 199 ? 14.908 3.546 53.081 1.00 80.12 199 GLN A O 1
ATOM 1599 N N . ASN A 1 200 ? 15.161 1.516 53.989 1.00 65.62 200 ASN A N 1
ATOM 1600 C CA . ASN A 1 200 ? 16.467 1.766 54.604 1.00 65.62 200 ASN A CA 1
ATOM 1601 C C . ASN A 1 200 ? 17.471 0.838 53.915 1.00 65.62 200 ASN A C 1
ATOM 1603 O O . ASN A 1 200 ? 17.334 -0.382 53.992 1.00 65.62 200 ASN A O 1
ATOM 1607 N N . ASN A 1 201 ? 18.437 1.407 53.199 1.00 59.91 201 ASN A N 1
ATOM 1608 C CA . ASN A 1 201 ? 19.345 0.643 52.351 1.00 59.91 201 ASN A CA 1
ATOM 1609 C C . ASN A 1 201 ? 20.471 0.029 53.204 1.00 59.91 201 ASN A C 1
ATOM 1611 O O . ASN A 1 201 ? 21.325 0.747 53.709 1.00 59.91 201 ASN A O 1
ATOM 1615 N N . GLY A 1 202 ? 20.489 -1.294 53.390 1.00 55.34 202 GLY A N 1
ATOM 1616 C CA . GLY A 1 202 ? 21.402 -1.969 54.333 1.00 55.34 202 GLY A CA 1
ATOM 1617 C C . GLY A 1 202 ? 22.900 -1.945 53.978 1.00 55.34 202 GLY A C 1
ATOM 1618 O O . GLY A 1 202 ? 23.707 -2.410 54.776 1.00 55.34 202 GLY A O 1
ATOM 1619 N N . GLN A 1 203 ? 23.279 -1.431 52.803 1.00 55.16 203 GLN A N 1
ATOM 1620 C CA . GLN A 1 203 ? 24.663 -1.424 52.303 1.00 55.16 203 GLN A CA 1
ATOM 1621 C C . GLN A 1 203 ? 25.372 -0.059 52.398 1.00 55.16 203 GLN A C 1
ATOM 1623 O O . GLN A 1 203 ? 26.571 0.016 52.143 1.00 55.16 203 GLN A O 1
ATOM 1628 N N . GLU A 1 204 ? 24.672 1.017 52.767 1.00 66.88 204 GLU A N 1
ATOM 1629 C CA . GLU A 1 204 ? 25.227 2.381 52.796 1.00 66.88 204 GLU A CA 1
ATOM 1630 C C . GLU A 1 204 ? 25.499 2.854 54.232 1.00 66.88 204 GLU A C 1
ATOM 1632 O O . GLU A 1 204 ? 24.813 2.446 55.170 1.00 66.88 204 GLU A O 1
ATOM 1637 N N . THR A 1 205 ? 26.474 3.746 54.431 1.00 74.25 205 THR A N 1
ATOM 1638 C CA . THR A 1 205 ? 26.723 4.329 55.764 1.00 74.25 205 THR A CA 1
ATOM 1639 C C . THR A 1 205 ? 25.545 5.216 56.215 1.00 74.25 205 THR A C 1
ATOM 1641 O O . THR A 1 205 ? 24.884 5.823 55.367 1.00 74.25 205 THR A O 1
ATOM 1644 N N . PRO A 1 206 ? 25.276 5.372 57.531 1.00 77.75 206 PRO A N 1
ATOM 1645 C CA . PRO A 1 206 ? 24.155 6.188 58.023 1.00 77.75 206 PRO A CA 1
ATOM 1646 C C . PRO A 1 206 ? 24.145 7.634 57.501 1.00 77.75 206 PRO A C 1
ATOM 1648 O O . PRO A 1 206 ? 23.082 8.220 57.296 1.00 77.75 206 PRO A O 1
ATOM 1651 N N . GLN A 1 207 ? 25.326 8.207 57.255 1.00 80.25 207 GLN A N 1
ATOM 1652 C CA . GLN A 1 207 ? 25.468 9.542 56.682 1.00 80.25 207 GLN A CA 1
ATOM 1653 C C . GLN A 1 207 ? 25.034 9.586 55.208 1.00 80.25 207 GLN A C 1
ATOM 1655 O O . GLN A 1 207 ? 24.210 10.425 54.844 1.00 80.25 207 GLN A O 1
ATOM 1660 N N . GLN A 1 208 ? 25.508 8.649 54.381 1.00 77.56 208 GLN A N 1
ATOM 1661 C CA . GLN A 1 208 ? 25.142 8.566 52.961 1.00 77.56 208 GLN A CA 1
ATOM 1662 C C . GLN A 1 208 ? 23.641 8.320 52.768 1.00 77.56 208 GLN A C 1
ATOM 1664 O O . GLN A 1 208 ? 23.015 8.945 51.913 1.00 77.56 208 GLN A O 1
ATOM 1669 N N . GLN A 1 209 ? 23.037 7.482 53.617 1.00 79.12 209 GLN A N 1
ATOM 1670 C CA . GLN A 1 209 ? 21.590 7.250 53.601 1.00 79.12 209 GLN A CA 1
ATOM 1671 C C . GLN A 1 209 ? 20.801 8.527 53.913 1.00 79.12 209 GLN A C 1
ATOM 1673 O O . GLN A 1 209 ? 19.797 8.818 53.260 1.00 79.12 209 GLN A O 1
ATOM 1678 N N . ARG A 1 210 ? 21.247 9.310 54.904 1.00 84.06 210 ARG A N 1
ATOM 1679 C CA . ARG A 1 210 ? 20.594 10.572 55.274 1.00 84.06 210 ARG A CA 1
ATOM 1680 C C . ARG A 1 210 ? 20.664 11.590 54.138 1.00 84.06 210 ARG A C 1
ATOM 1682 O O . ARG A 1 210 ? 19.663 12.230 53.833 1.00 84.06 210 ARG A O 1
ATOM 1689 N N . GLU A 1 211 ? 21.821 11.717 53.500 1.00 84.69 211 GLU A N 1
ATOM 1690 C CA . GLU A 1 211 ? 22.018 12.622 52.366 1.00 84.69 211 GLU A CA 1
ATOM 1691 C C . GLU A 1 211 ? 21.162 12.217 51.158 1.00 84.69 211 GLU A C 1
ATOM 1693 O O . GLU A 1 211 ? 20.514 13.072 50.552 1.00 84.69 211 GLU A O 1
ATOM 1698 N N . ALA A 1 212 ? 21.096 10.920 50.838 1.00 84.75 212 ALA A N 1
ATOM 1699 C CA . ALA A 1 212 ? 20.270 10.411 49.743 1.00 84.75 212 ALA A CA 1
ATOM 1700 C C . ALA A 1 212 ? 18.777 10.654 49.997 1.00 84.75 212 ALA A C 1
ATOM 1702 O O . ALA A 1 212 ? 18.062 11.096 49.097 1.00 84.75 212 ALA A O 1
ATOM 1703 N N . LYS A 1 213 ? 18.309 10.439 51.235 1.00 88.38 213 LYS A N 1
ATOM 1704 C CA . LYS A 1 213 ? 16.922 10.728 51.623 1.00 88.38 213 LYS A CA 1
ATOM 1705 C C . LYS A 1 213 ? 16.597 12.214 51.556 1.00 88.38 213 LYS A C 1
ATOM 1707 O O . LYS A 1 213 ? 15.548 12.564 51.031 1.00 88.38 213 LYS A O 1
ATOM 1712 N N . ASN A 1 214 ? 17.485 13.088 52.029 1.00 90.25 214 ASN A N 1
ATOM 1713 C CA . ASN A 1 214 ? 17.274 14.535 51.939 1.00 90.25 214 ASN A CA 1
ATOM 1714 C C . ASN A 1 214 ? 17.109 14.992 50.482 1.00 90.25 214 ASN A C 1
ATOM 1716 O O . ASN A 1 214 ? 16.181 15.737 50.177 1.00 90.25 214 ASN A O 1
ATOM 1720 N N . ALA A 1 215 ? 17.957 14.502 49.575 1.00 90.62 215 ALA A N 1
ATOM 1721 C CA . ALA A 1 215 ? 17.835 14.824 48.156 1.00 90.62 215 ALA A CA 1
ATOM 1722 C C . ALA A 1 215 ? 16.576 14.213 47.514 1.00 90.62 215 ALA A C 1
ATOM 1724 O O . ALA A 1 215 ? 15.904 14.885 46.734 1.00 90.62 215 ALA A O 1
ATOM 1725 N N . ALA A 1 216 ? 16.201 12.984 47.885 1.00 91.06 216 ALA A N 1
ATOM 1726 C CA . ALA A 1 216 ? 14.948 12.369 47.445 1.00 91.06 216 ALA A CA 1
ATOM 1727 C C . ALA A 1 216 ? 13.717 13.184 47.889 1.00 91.06 216 ALA A C 1
ATOM 1729 O O . ALA A 1 216 ? 12.813 13.406 47.084 1.00 91.06 216 ALA A O 1
ATOM 1730 N N . TYR A 1 217 ? 13.703 13.693 49.128 1.00 92.25 217 TYR A N 1
ATOM 1731 C CA . TYR A 1 217 ? 12.662 14.611 49.602 1.00 92.25 217 TYR A CA 1
ATOM 1732 C C . TYR A 1 217 ? 12.656 15.938 48.839 1.00 92.25 217 TYR A C 1
ATOM 1734 O O . TYR A 1 217 ? 11.575 16.457 48.576 1.00 92.25 217 TYR A O 1
ATOM 1742 N N . GLY A 1 218 ? 13.822 16.462 48.447 1.00 92.81 218 GLY A N 1
ATOM 1743 C CA . GLY A 1 218 ? 13.924 17.651 47.594 1.00 92.81 218 GLY A CA 1
ATOM 1744 C C . GLY A 1 218 ? 13.238 17.457 46.239 1.00 92.81 218 GLY A C 1
ATOM 1745 O O . GLY A 1 218 ? 12.371 18.246 45.867 1.00 92.81 218 GLY A O 1
ATOM 1746 N N . VAL A 1 219 ? 13.546 16.353 45.546 1.00 92.38 219 VAL A N 1
ATOM 1747 C CA . VAL A 1 219 ? 12.908 16.004 44.263 1.00 92.38 219 VAL A CA 1
ATOM 1748 C C . VAL A 1 219 ? 11.403 15.819 44.440 1.00 92.38 219 VAL A C 1
ATOM 1750 O O . VAL A 1 219 ? 10.610 16.390 43.691 1.00 92.38 219 VAL A O 1
ATOM 1753 N N . LEU A 1 220 ? 11.001 15.054 45.460 1.00 93.31 220 LEU A N 1
ATOM 1754 C CA . LEU A 1 220 ? 9.595 14.801 45.751 1.00 93.31 220 LEU A CA 1
ATOM 1755 C C . LEU A 1 220 ? 8.840 16.107 46.031 1.00 93.31 220 LEU A C 1
ATOM 1757 O O . LEU A 1 220 ? 7.739 16.290 45.523 1.00 93.31 220 LEU A O 1
ATOM 1761 N N . HIS A 1 221 ? 9.426 17.027 46.800 1.00 93.44 221 HIS A N 1
ATOM 1762 C CA . HIS A 1 221 ? 8.812 18.313 47.120 1.00 93.44 221 HIS A CA 1
ATOM 1763 C C . HIS A 1 221 ? 8.547 19.151 45.865 1.00 93.44 221 HIS A C 1
ATOM 1765 O O . HIS A 1 221 ? 7.435 19.658 45.715 1.00 93.44 221 HIS A O 1
ATOM 1771 N N . LEU A 1 222 ? 9.522 19.266 44.955 1.00 93.50 222 LEU A N 1
ATOM 1772 C CA . LEU A 1 222 ? 9.352 19.988 43.686 1.00 93.50 222 LEU A CA 1
ATOM 1773 C C . LEU A 1 222 ? 8.194 19.400 42.876 1.00 93.50 222 LEU A C 1
ATOM 1775 O O . LEU A 1 222 ? 7.239 20.099 42.549 1.00 93.50 222 LEU A O 1
ATOM 1779 N N . MET A 1 223 ? 8.231 18.088 42.645 1.00 94.31 223 MET A N 1
ATOM 1780 C CA . MET A 1 223 ? 7.236 17.401 41.825 1.00 94.31 223 MET A CA 1
ATOM 1781 C C . MET A 1 223 ? 5.827 17.478 42.416 1.00 94.31 223 MET A C 1
ATOM 1783 O O . MET A 1 223 ? 4.876 17.799 41.707 1.00 94.31 223 MET A O 1
ATOM 1787 N N . ILE A 1 224 ? 5.684 17.203 43.716 1.00 94.56 224 ILE A N 1
ATOM 1788 C CA . ILE A 1 224 ? 4.389 17.255 44.397 1.00 94.56 224 ILE A CA 1
ATOM 1789 C C . ILE A 1 224 ? 3.844 18.682 44.399 1.00 94.56 224 ILE A C 1
ATOM 1791 O O . ILE A 1 224 ? 2.661 18.860 44.131 1.00 94.56 224 ILE A O 1
ATOM 1795 N N . THR A 1 225 ? 4.678 19.695 44.642 1.00 94.56 225 THR A N 1
ATOM 1796 C CA . THR A 1 225 ? 4.232 21.098 44.622 1.00 94.56 225 THR A CA 1
ATOM 1797 C C . THR A 1 225 ? 3.683 21.475 43.248 1.00 94.56 225 THR A C 1
ATOM 1799 O O . THR A 1 225 ? 2.575 22.003 43.159 1.00 94.56 225 THR A O 1
ATOM 1802 N N . THR A 1 226 ? 4.398 21.143 42.167 1.00 94.81 226 THR A N 1
ATOM 1803 C CA . THR A 1 226 ? 3.925 21.406 40.802 1.00 94.81 226 THR A CA 1
ATOM 1804 C C . THR A 1 226 ? 2.611 20.687 40.506 1.00 94.81 226 THR A C 1
ATOM 1806 O O . THR A 1 226 ? 1.707 21.302 39.937 1.00 94.81 226 THR A O 1
ATOM 1809 N N . VAL A 1 227 ? 2.480 19.409 40.885 1.00 95.44 227 VAL A N 1
ATOM 1810 C CA . VAL A 1 227 ? 1.252 18.647 40.621 1.00 95.44 227 VAL A CA 1
ATOM 1811 C C . VAL A 1 227 ? 0.080 19.182 41.438 1.00 95.44 227 VAL A C 1
ATOM 1813 O O . VAL A 1 227 ? -0.981 19.385 40.865 1.00 95.44 227 VAL A O 1
ATOM 1816 N N . LEU A 1 228 ? 0.252 19.474 42.731 1.00 94.38 228 LEU A N 1
ATOM 1817 C CA . LEU A 1 228 ? -0.827 20.005 43.574 1.00 94.38 228 LEU A CA 1
ATOM 1818 C C . LEU A 1 228 ? -1.343 21.367 43.092 1.00 94.38 228 LEU A C 1
ATOM 1820 O O . LEU A 1 228 ? -2.521 21.648 43.246 1.00 94.38 228 LEU A O 1
ATOM 1824 N N . LEU A 1 229 ? -0.492 22.200 42.485 1.00 94.31 229 LEU A N 1
ATOM 1825 C CA . LEU A 1 229 ? -0.914 23.478 41.898 1.00 94.31 229 LEU A CA 1
ATOM 1826 C C . LEU A 1 229 ? -1.669 23.325 40.566 1.00 94.31 229 LEU A C 1
ATOM 1828 O O . LEU A 1 229 ? -2.291 24.280 40.111 1.00 94.31 229 LEU A O 1
ATOM 1832 N N . ASN A 1 230 ? -1.582 22.161 39.912 1.00 95.81 230 ASN A N 1
ATOM 1833 C CA . ASN A 1 230 ? -2.064 21.953 38.543 1.00 95.81 230 ASN A CA 1
ATOM 1834 C C . ASN A 1 230 ? -2.874 20.656 38.369 1.00 95.81 230 ASN A C 1
ATOM 1836 O O . ASN A 1 230 ? -3.060 20.209 37.237 1.00 95.81 230 ASN A O 1
ATOM 1840 N N . ALA A 1 231 ? -3.345 20.024 39.449 1.00 95.25 231 ALA A N 1
ATOM 1841 C CA . ALA A 1 231 ? -3.842 18.648 39.408 1.00 95.25 231 ALA A CA 1
ATOM 1842 C C . ALA A 1 231 ? -5.051 18.483 38.477 1.00 95.25 231 ALA A C 1
ATOM 1844 O O . ALA A 1 231 ? -5.091 17.527 37.698 1.00 95.25 231 ALA A O 1
ATOM 1845 N N . ARG A 1 232 ? -5.994 19.438 38.488 1.00 93.50 232 ARG A N 1
ATOM 1846 C CA . ARG A 1 232 ? -7.125 19.460 37.543 1.00 93.50 232 ARG A CA 1
ATOM 1847 C C . ARG A 1 232 ? -6.642 19.534 36.093 1.00 93.50 232 ARG A C 1
ATOM 1849 O O . ARG A 1 232 ? -6.932 18.636 35.310 1.00 93.50 232 ARG A O 1
ATOM 1856 N N . SER A 1 233 ? -5.853 20.560 35.765 1.00 95.69 233 SER A N 1
ATOM 1857 C CA . SER A 1 233 ? -5.350 20.783 34.403 1.00 95.69 233 SER A CA 1
ATOM 1858 C C . SER A 1 233 ? -4.544 19.588 33.891 1.00 95.69 233 SER A C 1
ATOM 1860 O O . SER A 1 233 ? -4.757 19.168 32.762 1.00 95.69 233 SER A O 1
ATOM 1862 N N . LEU A 1 234 ? -3.670 18.997 34.713 1.00 95.94 234 LEU A N 1
ATOM 1863 C CA . LEU A 1 234 ? -2.873 17.828 34.330 1.00 95.94 234 LEU A CA 1
ATOM 1864 C C . LEU A 1 234 ? -3.737 16.582 34.098 1.00 95.94 234 LEU A C 1
ATOM 1866 O O . LEU A 1 234 ? -3.422 15.790 33.214 1.00 95.94 234 LEU A O 1
ATOM 1870 N N . SER A 1 235 ? -4.827 16.412 34.850 1.00 96.25 235 SER A N 1
ATOM 1871 C CA . SER A 1 235 ? -5.737 15.266 34.704 1.00 96.25 235 SER A CA 1
ATOM 1872 C C . SER A 1 235 ? -6.450 15.243 33.352 1.00 96.25 235 SER A C 1
ATOM 1874 O O . SER A 1 235 ? -6.769 14.173 32.843 1.00 96.25 235 SER A O 1
ATOM 1876 N N . GLU A 1 236 ? -6.680 16.411 32.756 1.00 94.75 236 GLU A N 1
ATOM 1877 C CA . GLU A 1 236 ? -7.330 16.563 31.450 1.00 94.75 236 GLU A CA 1
ATOM 1878 C C . GLU A 1 236 ? -6.363 16.367 30.270 1.00 94.75 236 GLU A C 1
ATOM 1880 O O . GLU A 1 236 ? -6.805 16.285 29.127 1.00 94.75 236 GLU A O 1
ATOM 1885 N N . GLN A 1 237 ? -5.053 16.267 30.521 1.00 93.69 237 GLN A N 1
ATOM 1886 C CA . GLN A 1 237 ? -4.027 16.132 29.482 1.00 93.69 237 GLN A CA 1
ATOM 1887 C C . GLN A 1 237 ? -3.736 14.669 29.146 1.00 93.69 237 GLN A C 1
ATOM 1889 O O . GLN A 1 237 ? -3.684 13.817 30.032 1.00 93.69 237 GLN A O 1
ATOM 1894 N N . GLU A 1 238 ? -3.432 14.384 27.877 1.00 91.94 238 GLU A N 1
ATOM 1895 C CA . GLU A 1 238 ? -3.119 13.033 27.372 1.00 91.94 238 GLU A CA 1
ATOM 1896 C C . GLU A 1 238 ? -1.940 12.363 28.096 1.00 91.94 238 GLU A C 1
ATOM 1898 O O . GLU A 1 238 ? -1.940 11.147 28.297 1.00 91.94 238 GLU A O 1
ATOM 1903 N N . PHE A 1 239 ? -0.957 13.159 28.525 1.00 93.38 239 PHE A N 1
ATOM 1904 C CA . PHE A 1 239 ? 0.265 12.686 29.183 1.00 93.38 239 PHE A CA 1
ATOM 1905 C C . PHE A 1 239 ? 0.351 13.088 30.662 1.00 93.38 239 PHE A C 1
ATOM 1907 O O . PHE A 1 239 ? 0.843 12.314 31.483 1.00 93.38 239 PHE A O 1
ATOM 1914 N N . GLY A 1 240 ? -0.174 14.261 31.028 1.00 92.56 240 GLY A N 1
ATOM 1915 C CA . GLY A 1 240 ? -0.149 14.757 32.409 1.00 92.56 240 GLY A CA 1
ATOM 1916 C C . GLY A 1 240 ? -0.976 13.909 33.380 1.00 92.56 240 GLY A C 1
ATOM 1917 O O . GLY A 1 240 ? -0.642 13.814 34.560 1.00 92.56 240 GLY A O 1
ATOM 1918 N N . ASN A 1 241 ? -2.013 13.220 32.900 1.00 94.88 241 ASN A N 1
ATOM 1919 C CA . ASN A 1 241 ? -2.900 12.441 33.763 1.00 94.88 241 ASN A CA 1
ATOM 1920 C C . ASN A 1 241 ? -2.169 11.294 34.494 1.00 94.88 241 ASN A C 1
ATOM 1922 O O . ASN A 1 241 ? -2.536 10.949 35.619 1.00 94.88 241 ASN A O 1
ATOM 1926 N N . TYR A 1 242 ? -1.099 10.740 33.911 1.00 94.12 242 TYR A N 1
ATOM 1927 C CA . TYR A 1 242 ? -0.371 9.603 34.482 1.00 94.12 242 TYR A CA 1
ATOM 1928 C C . TYR A 1 242 ? 0.321 9.940 35.806 1.00 94.12 242 TYR A C 1
ATOM 1930 O O . TYR A 1 242 ? 0.274 9.129 36.734 1.00 94.12 242 TYR A O 1
ATOM 1938 N N . ILE A 1 243 ? 0.908 11.138 35.946 1.00 95.12 243 ILE A N 1
ATOM 1939 C CA . ILE A 1 243 ? 1.556 11.521 37.210 1.00 95.12 243 ILE A CA 1
ATOM 1940 C C . ILE A 1 243 ? 0.525 11.714 38.326 1.00 95.12 243 ILE A C 1
ATOM 1942 O O . ILE A 1 243 ? 0.757 11.302 39.464 1.00 95.12 243 ILE A O 1
ATOM 1946 N N . VAL A 1 244 ? -0.645 12.271 37.999 1.00 96.50 244 VAL A N 1
ATOM 1947 C CA . VAL A 1 244 ? -1.737 12.449 38.964 1.00 96.50 244 VAL A CA 1
ATOM 1948 C C . VAL A 1 244 ? -2.245 11.082 39.427 1.00 96.50 244 VAL A C 1
ATOM 1950 O O . VAL A 1 244 ? -2.368 10.843 40.629 1.00 96.50 244 VAL A O 1
ATOM 1953 N N . GLN A 1 245 ? -2.445 10.142 38.496 1.00 95.94 245 GLN A N 1
ATOM 1954 C CA . GLN A 1 245 ? -2.795 8.762 38.833 1.00 95.94 245 GLN A CA 1
ATOM 1955 C C . GLN A 1 245 ? -1.737 8.084 39.712 1.00 95.94 245 GLN A C 1
ATOM 1957 O O . GLN A 1 245 ? -2.107 7.387 40.654 1.00 95.94 245 GLN A O 1
ATOM 1962 N N . ALA A 1 246 ? -0.443 8.269 39.428 1.00 94.31 246 ALA A N 1
ATOM 1963 C CA . ALA A 1 246 ? 0.642 7.676 40.212 1.00 94.31 246 ALA A CA 1
ATOM 1964 C C . ALA A 1 246 ? 0.627 8.168 41.670 1.00 94.31 246 ALA A C 1
ATOM 1966 O O . ALA A 1 246 ? 0.725 7.359 42.590 1.00 94.31 246 ALA A O 1
ATOM 1967 N N . ILE A 1 247 ? 0.414 9.471 41.889 1.00 95.62 247 ILE A N 1
ATOM 1968 C CA . ILE A 1 247 ? 0.291 10.053 43.236 1.00 95.62 247 ILE A CA 1
ATOM 1969 C C . ILE A 1 247 ? -0.944 9.513 43.963 1.00 95.62 247 ILE A C 1
ATOM 1971 O O . ILE A 1 247 ? -0.873 9.193 45.147 1.00 95.62 247 ILE A O 1
ATOM 1975 N N . ILE A 1 248 ? -2.076 9.384 43.266 1.00 96.38 248 ILE A N 1
ATOM 1976 C CA . ILE A 1 248 ? -3.311 8.862 43.862 1.00 96.38 248 ILE A CA 1
ATOM 1977 C C . ILE A 1 248 ? -3.159 7.379 44.232 1.00 96.38 248 ILE A C 1
ATOM 1979 O O . ILE A 1 248 ? -3.575 6.985 45.318 1.00 96.38 248 ILE A O 1
ATOM 1983 N N . LYS A 1 249 ? -2.555 6.550 43.378 1.00 94.50 249 LYS A N 1
ATOM 1984 C CA . LYS A 1 249 ? -2.391 5.105 43.634 1.00 94.50 249 LYS A CA 1
ATOM 1985 C C . LYS A 1 249 ? -1.450 4.803 44.799 1.00 94.50 249 LYS A C 1
ATOM 1987 O O . LYS A 1 249 ? -1.560 3.746 45.410 1.00 94.50 249 LYS A O 1
ATOM 1992 N N . ASP A 1 250 ? -0.518 5.701 45.097 1.00 93.56 250 ASP A N 1
ATOM 1993 C CA . ASP A 1 250 ? 0.550 5.430 46.047 1.00 93.56 250 ASP A CA 1
ATOM 1994 C C . ASP A 1 250 ? 0.136 5.692 47.514 1.00 93.56 250 ASP A C 1
ATOM 1996 O O . ASP A 1 250 ? -0.328 6.772 47.890 1.00 93.56 250 ASP A O 1
ATOM 2000 N N . ASP A 1 251 ? 0.327 4.700 48.388 1.00 90.00 251 ASP A N 1
ATOM 2001 C CA . ASP A 1 251 ? -0.048 4.801 49.807 1.00 90.00 251 ASP A CA 1
ATOM 2002 C C . ASP A 1 251 ? 0.839 5.749 50.623 1.00 90.00 251 ASP A C 1
ATOM 2004 O O . ASP A 1 251 ? 0.382 6.334 51.606 1.00 90.00 251 ASP A O 1
ATOM 2008 N N . PHE A 1 252 ? 2.101 5.941 50.225 1.00 92.00 252 PHE A N 1
ATOM 2009 C CA . PHE A 1 252 ? 3.000 6.868 50.922 1.00 92.00 252 PHE A CA 1
ATOM 2010 C C . PHE A 1 252 ? 2.559 8.322 50.706 1.00 92.00 252 PHE A C 1
ATOM 2012 O O . PHE A 1 252 ? 2.775 9.171 51.571 1.00 92.00 252 PHE A O 1
ATOM 2019 N N . LEU A 1 253 ? 1.868 8.590 49.596 1.00 94.38 253 LEU A N 1
ATOM 2020 C CA . LEU A 1 253 ? 1.351 9.902 49.212 1.00 94.38 253 LEU A CA 1
ATOM 2021 C C . LEU A 1 253 ? -0.138 10.092 49.552 1.00 94.38 253 LEU A C 1
ATOM 2023 O O . LEU A 1 253 ? -0.806 10.961 48.992 1.00 94.38 253 LEU A O 1
ATOM 2027 N N . ALA A 1 254 ? -0.671 9.331 50.516 1.00 93.06 254 ALA A N 1
ATOM 2028 C CA . ALA A 1 254 ? -2.084 9.395 50.902 1.00 93.06 254 ALA A CA 1
ATOM 2029 C C . ALA A 1 254 ? -2.570 10.812 51.268 1.00 93.06 254 ALA A C 1
ATOM 2031 O O . ALA A 1 254 ? -3.700 11.180 50.953 1.00 93.06 254 ALA A O 1
ATOM 2032 N N . ARG A 1 255 ? -1.714 11.641 51.885 1.00 93.06 255 ARG A N 1
ATOM 2033 C CA . ARG A 1 255 ? -2.057 13.038 52.213 1.00 93.06 255 ARG A CA 1
ATOM 2034 C C . ARG A 1 255 ? -2.254 13.887 50.957 1.00 93.06 255 ARG A C 1
ATOM 2036 O O . ARG A 1 255 ? -3.195 14.672 50.895 1.00 93.06 255 ARG A O 1
ATOM 2043 N N . GLN A 1 256 ? -1.377 13.721 49.969 1.00 95.75 256 GLN A N 1
ATOM 2044 C CA . GLN A 1 256 ? -1.459 14.402 48.679 1.00 95.75 256 GLN A CA 1
ATOM 2045 C C . GLN A 1 256 ? -2.681 13.922 47.895 1.00 95.75 256 GLN A C 1
ATOM 2047 O O . GLN A 1 256 ? -3.405 14.752 47.356 1.00 95.75 256 GLN A O 1
ATOM 2052 N N . ARG A 1 257 ? -2.975 12.613 47.912 1.00 96.12 257 ARG A N 1
ATOM 2053 C CA . ARG A 1 257 ? -4.215 12.056 47.349 1.00 96.12 257 ARG A CA 1
ATOM 2054 C C . ARG A 1 257 ? -5.455 12.750 47.917 1.00 96.12 257 ARG A C 1
ATOM 2056 O O . ARG A 1 257 ? -6.261 13.262 47.145 1.00 96.12 257 ARG A O 1
ATOM 2063 N N . SER A 1 258 ? -5.613 12.787 49.244 1.00 94.50 258 SER A N 1
ATOM 2064 C CA . SER A 1 258 ? -6.789 13.415 49.864 1.00 94.50 258 SER A CA 1
ATOM 2065 C C . SER A 1 258 ? -6.858 14.920 49.569 1.00 94.50 258 SER A C 1
ATOM 2067 O O . SER A 1 258 ? -7.957 15.452 49.419 1.00 94.50 258 SER A O 1
ATOM 2069 N N . HIS A 1 259 ? -5.712 15.604 49.437 1.00 95.50 259 HIS A N 1
ATOM 2070 C CA . HIS A 1 259 ? -5.665 17.008 49.017 1.00 95.50 259 HIS A CA 1
ATOM 2071 C C . HIS A 1 259 ? -6.196 17.196 47.591 1.00 95.50 259 HIS A C 1
ATOM 2073 O O . HIS A 1 259 ? -7.105 18.000 47.404 1.00 95.50 259 HIS A O 1
ATOM 2079 N N . ILE A 1 260 ? -5.680 16.433 46.618 1.00 96.56 260 ILE A N 1
ATOM 2080 C CA . ILE A 1 260 ? -6.098 16.509 45.206 1.00 96.56 260 ILE A CA 1
ATOM 2081 C C . ILE A 1 260 ? -7.599 16.259 45.081 1.00 96.56 260 ILE A C 1
ATOM 2083 O O . ILE A 1 260 ? -8.318 17.046 44.474 1.00 96.56 260 ILE A O 1
ATOM 2087 N N . ILE A 1 261 ? -8.104 15.193 45.710 1.00 96.25 261 ILE A N 1
ATOM 2088 C CA . ILE A 1 261 ? -9.533 14.879 45.637 1.00 96.25 261 ILE A CA 1
ATOM 2089 C C . ILE A 1 261 ? -10.350 16.051 46.185 1.00 96.25 261 ILE A C 1
ATOM 2091 O O . ILE A 1 261 ? -11.244 16.544 45.506 1.00 96.25 261 ILE A O 1
ATOM 2095 N N . LYS A 1 262 ? -10.019 16.528 47.390 1.00 94.19 262 LYS A N 1
ATOM 2096 C CA . LYS A 1 262 ? -10.805 17.544 48.095 1.00 94.19 262 LYS A CA 1
ATOM 2097 C C . LYS A 1 262 ? -10.775 18.922 47.431 1.00 94.19 262 LYS A C 1
ATOM 2099 O O . LYS A 1 262 ? -11.786 19.615 47.481 1.00 94.19 262 LYS A O 1
ATOM 2104 N N . HIS A 1 263 ? -9.628 19.339 46.903 1.00 93.00 263 HIS A N 1
ATOM 2105 C CA . HIS A 1 263 ? -9.420 20.708 46.430 1.00 93.00 263 HIS A CA 1
ATOM 2106 C C . HIS A 1 263 ? -9.506 20.850 44.910 1.00 93.00 263 HIS A C 1
ATOM 2108 O O . HIS A 1 263 ? -9.900 21.917 44.447 1.00 93.00 263 HIS A O 1
ATOM 2114 N N . ASP A 1 264 ? -9.192 19.799 44.149 1.00 94.44 264 ASP A N 1
ATOM 2115 C CA . ASP A 1 264 ? -9.113 19.869 42.688 1.00 94.44 264 ASP A CA 1
ATOM 2116 C C . ASP A 1 264 ? -10.238 19.101 41.977 1.00 94.44 264 ASP A C 1
ATOM 2118 O O . ASP A 1 264 ? -10.633 19.492 40.878 1.00 94.44 264 ASP A O 1
ATOM 2122 N N . PHE A 1 265 ? -10.760 18.015 42.568 1.00 95.69 265 PHE A N 1
ATOM 2123 C CA . PHE A 1 265 ? -11.778 17.166 41.919 1.00 95.69 265 PHE A CA 1
ATOM 2124 C C . PHE A 1 265 ? -13.198 17.390 42.429 1.00 95.69 265 PHE A C 1
ATOM 2126 O O . PHE A 1 265 ? -14.132 17.356 41.628 1.00 95.69 265 PHE A O 1
ATOM 2133 N N . MET A 1 266 ? -13.374 17.624 43.733 1.00 94.50 266 MET A N 1
ATOM 2134 C CA . MET A 1 266 ? -14.688 17.953 44.292 1.00 94.50 266 MET A CA 1
ATOM 2135 C C . MET A 1 266 ? -15.302 19.153 43.561 1.00 94.50 266 MET A C 1
ATOM 2137 O O . MET A 1 266 ? -14.594 20.057 43.113 1.00 94.50 266 MET A O 1
ATOM 2141 N N . THR A 1 267 ? -16.626 19.163 43.458 1.00 91.44 267 THR A N 1
ATOM 2142 C CA . THR A 1 267 ? -17.477 20.053 42.647 1.00 91.44 267 THR A CA 1
ATOM 2143 C C . THR A 1 267 ? -17.348 19.896 41.126 1.00 91.44 267 THR A C 1
ATOM 2145 O O . THR A 1 267 ? -18.133 20.489 40.389 1.00 91.44 267 THR A O 1
ATOM 2148 N N . ASN A 1 268 ? -16.425 19.065 40.631 1.00 94.25 268 ASN A N 1
ATOM 2149 C CA . ASN A 1 268 ? -16.149 18.878 39.203 1.00 94.25 268 ASN A CA 1
ATOM 2150 C C . ASN A 1 268 ? -16.189 17.398 38.773 1.00 94.25 268 ASN A C 1
ATOM 2152 O O . ASN A 1 268 ? -15.782 17.081 37.655 1.00 94.25 268 ASN A O 1
ATOM 2156 N N . ILE A 1 269 ? -16.680 16.479 39.616 1.00 95.94 269 ILE A N 1
ATOM 2157 C CA . ILE A 1 269 ? -16.691 15.039 39.314 1.00 95.94 269 ILE A CA 1
ATOM 2158 C C . ILE A 1 269 ? -17.472 14.729 38.032 1.00 95.94 269 ILE A C 1
ATOM 2160 O O . ILE A 1 269 ? -16.995 13.939 37.216 1.00 95.94 269 ILE A O 1
ATOM 2164 N N . LEU A 1 270 ? -18.630 15.358 37.807 1.00 95.00 270 LEU A N 1
ATOM 2165 C CA . LEU A 1 270 ? -19.426 15.152 36.590 1.00 95.00 270 LEU A CA 1
ATOM 2166 C C . LEU A 1 270 ? -18.679 15.608 35.327 1.00 95.00 270 LEU A C 1
ATOM 2168 O O . LEU A 1 270 ? -18.689 14.905 34.317 1.00 95.00 270 LEU A O 1
ATOM 2172 N N . GLU A 1 271 ? -18.038 16.775 35.370 1.00 94.50 271 GLU A N 1
ATOM 2173 C CA . GLU A 1 271 ? -17.295 17.336 34.236 1.00 94.50 271 GLU A CA 1
ATOM 2174 C C . GLU A 1 271 ? -16.061 16.479 33.917 1.00 94.50 271 GLU A C 1
ATOM 2176 O O . GLU A 1 271 ? -15.891 16.015 32.789 1.00 94.50 271 GLU A O 1
ATOM 2181 N N . LEU A 1 272 ? -15.248 16.167 34.933 1.00 95.62 272 LEU A N 1
ATOM 2182 C CA . LEU A 1 272 ? -14.032 15.365 34.781 1.00 95.62 272 LEU A CA 1
ATOM 2183 C C . LEU A 1 272 ? -14.333 13.929 34.328 1.00 95.62 272 LEU A C 1
ATOM 2185 O O . LEU A 1 272 ? -13.582 13.365 33.538 1.00 95.62 272 LEU A O 1
ATOM 2189 N N . SER A 1 273 ? -15.461 13.349 34.748 1.00 96.56 273 SER A N 1
ATOM 2190 C CA . SER A 1 273 ? -15.889 12.014 34.298 1.00 96.56 273 SER A CA 1
ATOM 2191 C C . SER A 1 273 ? -16.269 11.962 32.816 1.00 96.56 273 SER A C 1
ATOM 2193 O O . SER A 1 273 ? -16.304 10.886 32.221 1.00 96.56 273 SER A O 1
ATOM 2195 N N . GLN A 1 274 ? -16.560 13.110 32.201 1.00 93.62 274 GLN A N 1
ATOM 2196 C CA . GLN A 1 274 ? -16.865 13.211 30.775 1.00 93.62 274 GLN A CA 1
ATOM 2197 C C . GLN A 1 274 ? -15.621 13.498 29.921 1.00 93.62 274 GLN A C 1
ATOM 2199 O O . GLN A 1 274 ? -15.702 13.456 28.696 1.00 93.62 274 GLN A O 1
ATOM 2204 N N . GLY A 1 275 ? -14.455 13.745 30.520 1.00 92.12 275 GLY A N 1
ATOM 2205 C CA . GLY A 1 275 ? -13.215 13.932 29.773 1.00 92.12 275 GLY A CA 1
ATOM 2206 C C . GLY A 1 275 ? -12.566 12.609 29.361 1.00 92.12 275 GLY A C 1
ATOM 2207 O O . GLY A 1 275 ? -12.551 11.639 30.119 1.00 92.12 275 GLY A O 1
ATOM 2208 N N . LYS A 1 276 ? -11.972 12.574 28.161 1.00 90.94 276 LYS A N 1
ATOM 2209 C CA . LYS A 1 276 ? -11.274 11.392 27.617 1.00 90.94 276 LYS A CA 1
ATOM 2210 C C . LYS A 1 276 ? -10.148 10.886 28.530 1.00 90.94 276 LYS A C 1
ATOM 2212 O O . LYS A 1 276 ? -9.959 9.684 28.643 1.00 90.94 276 LYS A O 1
ATOM 2217 N N . TYR A 1 277 ? -9.400 11.796 29.157 1.00 93.56 277 TYR A N 1
ATOM 2218 C CA . TYR A 1 277 ? -8.242 11.461 29.999 1.00 93.56 277 TYR A CA 1
ATOM 2219 C C . TYR A 1 277 ? -8.545 11.591 31.496 1.00 93.56 277 TYR A C 1
ATOM 2221 O O . TYR A 1 277 ? -8.128 10.748 32.289 1.00 93.56 277 TYR A O 1
ATOM 2229 N N . SER A 1 278 ? -9.319 12.607 31.882 1.00 95.31 278 SER A N 1
ATOM 2230 C CA . SER A 1 278 ? -9.668 12.874 33.279 1.00 95.31 278 SER A CA 1
ATOM 2231 C C . SER A 1 278 ? -10.600 11.819 33.878 1.00 95.31 278 SER A C 1
ATOM 2233 O O . SER A 1 278 ? -10.473 11.534 35.068 1.00 95.31 278 SER A O 1
ATOM 2235 N N . SER A 1 279 ? -11.447 11.160 33.077 1.00 95.06 279 SER A N 1
ATOM 2236 C CA . SER A 1 279 ? -12.296 10.046 33.533 1.00 95.06 279 SER A CA 1
ATOM 2237 C C . SER A 1 279 ? -11.482 8.922 34.182 1.00 95.06 279 SER A C 1
ATOM 2239 O O . SER A 1 279 ? -11.801 8.504 35.294 1.00 95.06 279 SER A O 1
ATOM 2241 N N . HIS A 1 280 ? -10.356 8.531 33.578 1.00 93.56 280 HIS A N 1
ATOM 2242 C CA . HIS A 1 280 ? -9.439 7.541 34.149 1.00 93.56 280 HIS A CA 1
ATOM 2243 C C . HIS A 1 280 ? -8.828 7.986 35.481 1.00 93.56 280 HIS A C 1
ATOM 2245 O O . HIS A 1 280 ? -8.643 7.177 36.393 1.00 93.56 280 HIS A O 1
ATOM 2251 N N . VAL A 1 281 ? -8.528 9.279 35.635 1.00 96.88 281 VAL A N 1
ATOM 2252 C CA . VAL A 1 281 ? -8.026 9.817 36.908 1.00 96.88 281 VAL A CA 1
ATOM 2253 C C . VAL A 1 281 ? -9.105 9.741 37.987 1.00 96.88 281 VAL A C 1
ATOM 2255 O O . VAL A 1 281 ? -8.802 9.354 39.117 1.00 96.88 281 VAL A O 1
ATOM 2258 N N . ILE A 1 282 ? -10.364 10.027 37.641 1.00 97.88 282 ILE A N 1
ATOM 2259 C CA . ILE A 1 282 ? -11.503 9.900 38.558 1.00 97.88 282 ILE A CA 1
ATOM 2260 C C . ILE A 1 282 ? -11.759 8.435 38.940 1.00 97.88 282 ILE A C 1
ATOM 2262 O O . ILE A 1 282 ? -11.956 8.150 40.121 1.00 97.88 282 ILE A O 1
ATOM 2266 N N . GLU A 1 283 ? -11.671 7.484 38.004 1.00 97.19 283 GLU A N 1
ATOM 2267 C CA . GLU A 1 283 ? -11.736 6.048 38.320 1.00 97.19 283 GLU A CA 1
ATOM 2268 C C . GLU A 1 283 ? -10.671 5.654 39.359 1.00 97.19 283 GLU A C 1
ATOM 2270 O O . GLU A 1 283 ? -10.949 4.971 40.354 1.00 97.19 283 GLU A O 1
ATOM 2275 N N . VAL A 1 284 ? -9.431 6.107 39.153 1.00 96.38 284 VAL A N 1
ATOM 2276 C CA . VAL A 1 284 ? -8.312 5.850 40.065 1.00 96.38 284 VAL A CA 1
ATOM 2277 C C . VAL A 1 284 ? -8.533 6.521 41.423 1.00 96.38 284 VAL A C 1
ATOM 2279 O O . VAL A 1 284 ? -8.272 5.886 42.450 1.00 96.38 284 VAL A O 1
ATOM 2282 N N . ALA A 1 285 ? -9.064 7.748 41.445 1.00 97.19 285 ALA A N 1
ATOM 2283 C CA . ALA A 1 285 ? -9.441 8.460 42.663 1.00 97.19 285 ALA A CA 1
ATOM 2284 C C . ALA A 1 285 ? -10.491 7.686 43.465 1.00 97.19 285 ALA A C 1
ATOM 2286 O O . ALA A 1 285 ? -10.257 7.396 44.635 1.00 97.19 285 ALA A O 1
ATOM 2287 N N . ILE A 1 286 ? -11.582 7.242 42.835 1.00 96.69 286 ILE A N 1
ATOM 2288 C CA . ILE A 1 286 ? -12.628 6.427 43.478 1.00 96.69 286 ILE A CA 1
ATOM 2289 C C . ILE A 1 286 ? -12.040 5.129 44.053 1.00 96.69 286 ILE A C 1
ATOM 2291 O O . ILE A 1 286 ? -12.376 4.705 45.162 1.00 96.69 286 ILE A O 1
ATOM 2295 N N . SER A 1 287 ? -11.098 4.513 43.340 1.00 95.19 287 SER A N 1
ATOM 2296 C CA . SER A 1 287 ? -10.467 3.254 43.757 1.00 95.19 287 SER A CA 1
ATOM 2297 C C . SER A 1 287 ? -9.599 3.390 45.013 1.00 95.19 287 SER A C 1
ATOM 2299 O O . SER A 1 287 ? -9.558 2.460 45.811 1.00 95.19 287 SER A O 1
ATOM 2301 N N . HIS A 1 288 ? -8.943 4.539 45.219 1.00 95.25 288 HIS A N 1
ATOM 2302 C CA . HIS A 1 288 ? -7.942 4.719 46.286 1.00 95.25 288 HIS A CA 1
ATOM 2303 C C . HIS A 1 288 ? -8.322 5.772 47.338 1.00 95.25 288 HIS A C 1
ATOM 2305 O O . HIS A 1 288 ? -7.605 5.934 48.327 1.00 95.25 288 HIS A O 1
ATOM 2311 N N . ALA A 1 289 ? -9.426 6.502 47.152 1.00 94.94 289 ALA A N 1
ATOM 2312 C CA . ALA A 1 289 ? -9.912 7.498 48.104 1.00 94.94 289 ALA A CA 1
ATOM 2313 C C . ALA A 1 289 ? -10.073 6.907 49.514 1.00 94.94 289 ALA A C 1
ATOM 2315 O O . ALA A 1 289 ? -10.525 5.769 49.685 1.00 94.94 289 ALA A O 1
ATOM 2316 N N . ASP A 1 290 ? -9.732 7.694 50.533 1.00 92.81 290 ASP A N 1
ATOM 2317 C CA . ASP A 1 290 ? -10.094 7.363 51.906 1.00 92.81 290 ASP A CA 1
ATOM 2318 C C . ASP A 1 290 ? -11.614 7.449 52.104 1.00 92.81 290 ASP A C 1
ATOM 2320 O O . ASP A 1 290 ? -12.329 8.040 51.297 1.00 92.81 290 ASP A O 1
ATOM 2324 N N . GLU A 1 291 ? -12.110 6.860 53.191 1.00 92.38 291 GLU A N 1
ATOM 2325 C CA . GLU A 1 291 ? -13.544 6.741 53.482 1.00 92.38 291 GLU A CA 1
ATOM 2326 C C . GLU A 1 291 ? -14.291 8.085 53.399 1.00 92.38 291 GLU A C 1
ATOM 2328 O O . GLU A 1 291 ? -15.385 8.143 52.842 1.00 92.38 291 GLU A O 1
ATOM 2333 N N . ARG A 1 292 ? -13.690 9.182 53.886 1.00 92.31 292 ARG A N 1
ATOM 2334 C CA . ARG A 1 292 ? -14.341 10.502 53.893 1.00 92.31 292 ARG A CA 1
ATOM 2335 C C . ARG A 1 292 ? -14.393 11.115 52.500 1.00 92.31 292 ARG A C 1
ATOM 2337 O O . ARG A 1 292 ? -15.434 11.635 52.106 1.00 92.31 292 ARG A O 1
ATOM 2344 N N . SER A 1 293 ? -13.283 11.061 51.766 1.00 94.69 293 SER A N 1
ATOM 2345 C CA . SER A 1 293 ? -13.233 11.529 50.378 1.00 94.69 293 SER A CA 1
ATOM 2346 C C . SER A 1 293 ? -14.161 10.718 49.476 1.00 94.69 293 SER A C 1
ATOM 2348 O O . SER A 1 293 ? -14.858 11.295 48.648 1.00 94.69 293 SER A O 1
ATOM 2350 N N . LEU A 1 294 ? -14.224 9.400 49.672 1.00 95.06 294 LEU A N 1
ATOM 2351 C CA . LEU A 1 294 ? -15.090 8.515 48.903 1.00 95.06 294 LEU A CA 1
ATOM 2352 C C . LEU A 1 294 ? -16.576 8.839 49.116 1.00 95.06 294 LEU A C 1
ATOM 2354 O O . LEU A 1 294 ? -17.311 8.965 48.140 1.00 95.06 294 LEU A O 1
ATOM 2358 N N . GLU A 1 295 ? -17.007 9.039 50.367 1.00 94.50 295 GLU A N 1
ATOM 2359 C CA . GLU A 1 295 ? -18.385 9.455 50.669 1.00 94.50 295 GLU A CA 1
ATOM 2360 C C . GLU A 1 295 ? -18.731 10.790 50.010 1.00 94.50 295 GLU A C 1
ATOM 2362 O O . GLU A 1 295 ? -19.787 10.910 49.389 1.00 94.50 295 GLU A O 1
ATOM 2367 N N . ALA A 1 296 ? -17.826 11.768 50.069 1.00 94.31 296 ALA A N 1
ATOM 2368 C CA . ALA A 1 296 ? -18.037 13.064 49.437 1.00 94.31 296 ALA A CA 1
ATOM 2369 C C . ALA A 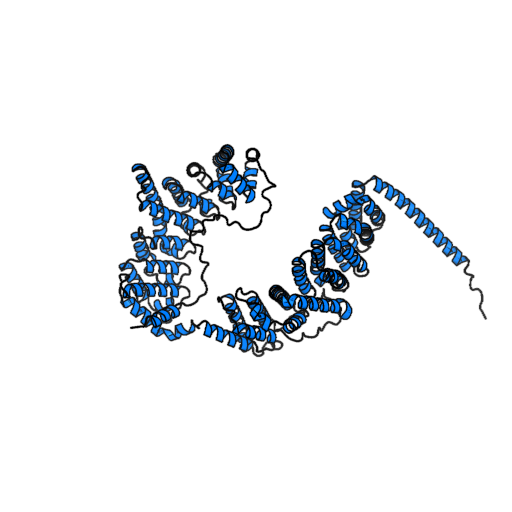1 296 ? -18.205 12.947 47.908 1.00 94.31 296 ALA A C 1
ATOM 2371 O O . ALA A 1 296 ? -19.135 13.532 47.356 1.00 94.31 296 ALA A O 1
ATOM 2372 N N . MET A 1 297 ? -17.374 12.136 47.240 1.00 96.62 297 MET A N 1
ATOM 2373 C CA . MET A 1 297 ? -17.462 11.911 45.789 1.00 96.62 297 MET A CA 1
ATOM 2374 C C . MET A 1 297 ? -18.788 11.248 45.380 1.00 96.62 297 MET A C 1
ATOM 2376 O O . MET A 1 297 ? -19.414 11.667 44.408 1.00 96.62 297 MET A O 1
ATOM 2380 N N . PHE A 1 298 ? -19.252 10.233 46.119 1.00 95.81 298 PHE A N 1
ATOM 2381 C CA . PHE A 1 298 ? -20.536 9.577 45.830 1.00 95.81 298 PHE A CA 1
ATOM 2382 C C . PHE A 1 298 ? -21.726 10.509 46.089 1.00 95.81 298 PHE A C 1
ATOM 2384 O O . PHE A 1 298 ? -22.676 10.527 45.304 1.00 95.81 298 PHE A O 1
ATOM 2391 N N . LEU A 1 299 ? -21.682 11.295 47.169 1.00 93.88 299 LEU A N 1
ATOM 2392 C CA . LEU A 1 299 ? -22.717 12.283 47.476 1.00 93.88 299 LEU A CA 1
ATOM 2393 C C . LEU A 1 299 ? -22.837 13.342 46.376 1.00 93.88 299 LEU A C 1
ATOM 2395 O O . LEU A 1 299 ? -23.954 13.678 45.983 1.00 93.88 299 LEU A O 1
ATOM 2399 N N . GLU A 1 300 ? -21.710 13.812 45.844 1.00 94.50 300 GLU A N 1
ATOM 2400 C CA . GLU A 1 300 ? -21.688 14.765 44.738 1.00 94.50 300 GLU A CA 1
ATOM 2401 C C . GLU A 1 300 ? -22.377 14.204 43.484 1.00 94.50 300 GLU A C 1
ATOM 2403 O O . GLU A 1 300 ? -23.258 14.854 42.925 1.00 94.50 300 GLU A O 1
ATOM 2408 N N . VAL A 1 301 ? -22.082 12.960 43.089 1.00 94.25 301 VAL A N 1
ATOM 2409 C CA . VAL A 1 301 ? -22.726 12.328 41.919 1.00 94.25 301 VAL A CA 1
ATOM 2410 C C . VAL A 1 301 ? -24.221 12.068 42.143 1.00 94.25 301 VAL A C 1
ATOM 2412 O O . VAL A 1 301 ? -25.019 12.207 41.215 1.00 94.25 301 VAL A O 1
ATOM 2415 N N . PHE A 1 302 ? -24.637 11.683 43.354 1.00 93.00 302 PHE A N 1
ATOM 2416 C CA . PHE A 1 302 ? -26.044 11.364 43.620 1.00 93.00 302 PHE A CA 1
ATOM 2417 C C . PHE A 1 302 ? -26.940 12.578 43.859 1.00 93.00 302 PHE A C 1
ATOM 2419 O O . PHE A 1 302 ? -28.153 12.455 43.687 1.00 93.00 302 PHE A O 1
ATOM 2426 N N . GLY A 1 303 ? -26.392 13.711 44.293 1.00 85.00 303 GLY A N 1
ATOM 2427 C CA . GLY A 1 303 ? -27.212 14.866 44.662 1.00 85.00 303 GLY A CA 1
ATOM 2428 C C . GLY A 1 303 ? -26.472 16.192 44.795 1.00 85.00 303 GLY A C 1
ATOM 2429 O O . GLY A 1 303 ? -27.048 17.133 45.327 1.00 85.00 303 GLY A O 1
ATOM 2430 N N . GLY A 1 304 ? -25.219 16.279 44.348 1.00 82.44 304 GLY A N 1
ATOM 2431 C CA . GLY A 1 304 ? -24.448 17.525 44.327 1.00 82.44 304 GLY A CA 1
ATOM 2432 C C . GLY A 1 304 ? -24.667 18.383 43.080 1.00 82.44 304 GLY A C 1
ATOM 2433 O O . GLY A 1 304 ? -24.137 19.488 43.024 1.00 82.44 304 GLY A O 1
ATOM 2434 N N . TYR A 1 305 ? -25.438 17.898 42.102 1.00 87.31 305 TYR A N 1
ATOM 2435 C CA . TYR A 1 305 ? -25.704 18.588 40.841 1.00 87.31 305 TYR A CA 1
ATOM 2436 C C . TYR A 1 305 ? -27.199 18.773 40.603 1.00 87.31 305 TYR A C 1
ATOM 2438 O O . TYR A 1 305 ? -27.982 17.836 40.789 1.00 87.31 305 TYR A O 1
ATOM 2446 N N . ASP A 1 306 ? -27.564 19.955 40.110 1.00 85.06 306 ASP A N 1
ATOM 2447 C CA . ASP A 1 306 ? -28.870 20.176 39.502 1.00 85.06 306 ASP A CA 1
ATOM 2448 C C . ASP A 1 306 ? -29.011 19.325 38.237 1.00 85.06 306 ASP A C 1
ATOM 2450 O O . ASP A 1 306 ? -28.032 18.981 37.566 1.00 85.06 306 ASP A O 1
ATOM 2454 N N . THR A 1 307 ? -30.248 18.974 37.899 1.00 85.62 307 THR A N 1
ATOM 2455 C CA . THR A 1 307 ? -30.523 18.268 36.649 1.00 85.62 307 THR A CA 1
ATOM 2456 C C . THR A 1 307 ? -30.181 19.137 35.441 1.00 85.62 307 THR A C 1
ATOM 2458 O O . THR A 1 307 ? -30.369 20.354 35.482 1.00 85.62 307 THR A O 1
ATOM 2461 N N . ASP A 1 308 ? -29.737 18.521 34.343 1.00 85.75 308 ASP A N 1
ATOM 2462 C CA . ASP A 1 308 ? -29.477 19.246 33.096 1.00 85.75 308 ASP A CA 1
ATOM 2463 C C . ASP A 1 308 ? -30.763 19.835 32.472 1.00 85.75 308 ASP A C 1
ATOM 2465 O O . ASP A 1 308 ? -31.875 19.698 32.989 1.00 85.75 308 ASP A O 1
ATOM 2469 N N . LYS A 1 309 ? -30.627 20.465 31.297 1.00 81.06 309 LYS A N 1
ATOM 2470 C CA . LYS A 1 309 ? -31.758 21.039 30.540 1.00 81.06 309 LYS A CA 1
ATOM 2471 C C . LYS A 1 309 ? -32.850 20.015 30.191 1.00 81.06 309 LYS A C 1
ATOM 2473 O O . LYS A 1 309 ? -33.971 20.418 29.894 1.00 81.06 309 LYS A O 1
ATOM 2478 N N . ASN A 1 310 ? -32.530 18.722 30.217 1.00 80.44 310 ASN A N 1
ATOM 2479 C CA . ASN A 1 310 ? -33.434 17.615 29.925 1.00 80.44 310 ASN A CA 1
ATOM 2480 C C . ASN A 1 310 ? -33.960 16.929 31.200 1.00 80.44 310 ASN A C 1
ATOM 2482 O O . ASN A 1 310 ? -34.626 15.898 31.106 1.00 80.44 310 ASN A O 1
ATOM 2486 N N . GLY A 1 311 ? -33.670 17.471 32.388 1.00 85.81 311 GLY A N 1
ATOM 2487 C CA . GLY A 1 311 ? -34.059 16.876 33.666 1.00 85.81 311 GLY A CA 1
ATOM 2488 C C . GLY A 1 311 ? -33.218 15.655 34.066 1.00 85.81 311 GLY A C 1
ATOM 2489 O O . GLY A 1 311 ? -33.632 14.887 34.933 1.00 85.81 311 GLY A O 1
ATOM 2490 N N . GLN A 1 312 ? -32.056 15.441 33.445 1.00 86.94 312 GLN A N 1
ATOM 2491 C CA . GLN A 1 312 ? -31.189 14.290 33.692 1.00 86.94 312 GLN A CA 1
ATOM 2492 C C . GLN A 1 312 ? -30.247 14.545 34.870 1.00 86.94 312 GLN A C 1
ATOM 2494 O O . GLN A 1 312 ? -29.659 15.617 34.999 1.00 86.94 312 GLN A O 1
ATOM 2499 N N . THR A 1 313 ? -30.087 13.541 35.734 1.00 91.50 313 THR A N 1
ATOM 2500 C CA . THR A 1 313 ? -29.156 13.592 36.871 1.00 91.50 313 THR A CA 1
ATOM 2501 C C . THR A 1 313 ? -27.711 13.367 36.417 1.00 91.50 313 THR A C 1
ATOM 2503 O O . THR A 1 313 ? -27.470 12.787 35.358 1.00 91.50 313 THR A O 1
ATOM 2506 N N . ALA A 1 314 ? -26.731 13.736 37.248 1.00 92.19 314 ALA A N 1
ATOM 2507 C CA . ALA A 1 314 ? -25.317 13.453 36.979 1.00 92.19 314 ALA A CA 1
ATOM 2508 C C . ALA A 1 314 ? -25.053 11.955 36.732 1.00 92.19 314 ALA A C 1
ATOM 2510 O O . ALA A 1 314 ? -24.366 11.597 35.777 1.00 92.19 314 ALA A O 1
ATOM 2511 N N . LEU A 1 315 ? -25.675 11.075 37.530 1.00 91.50 315 LEU A N 1
ATOM 2512 C CA . LEU A 1 315 ? -25.593 9.626 37.332 1.00 91.50 315 LEU A CA 1
ATOM 2513 C C . LEU A 1 315 ? -26.148 9.190 35.965 1.00 91.50 315 LEU A C 1
ATOM 2515 O O . LEU A 1 315 ? -25.552 8.321 35.336 1.00 91.50 315 LEU A O 1
ATOM 2519 N N . HIS A 1 316 ? -27.243 9.795 35.486 1.00 90.31 316 HIS A N 1
ATOM 2520 C CA . HIS A 1 316 ? -27.773 9.530 34.143 1.00 90.31 316 HIS A CA 1
ATOM 2521 C C . HIS A 1 316 ? -26.762 9.899 33.063 1.00 90.31 316 HIS A C 1
ATOM 2523 O O . HIS A 1 316 ? -26.433 9.080 32.208 1.00 90.31 316 HIS A O 1
ATOM 2529 N N . ILE A 1 317 ? -26.269 11.138 33.127 1.00 88.69 317 ILE A N 1
ATOM 2530 C CA . ILE A 1 317 ? -25.358 11.701 32.134 1.00 88.69 317 ILE A CA 1
ATOM 2531 C C . ILE A 1 317 ? -24.111 10.830 32.052 1.00 88.69 317 ILE A C 1
ATOM 2533 O O . ILE A 1 317 ? -23.753 10.379 30.971 1.00 88.69 317 ILE A O 1
ATOM 2537 N N . MET A 1 318 ? -23.495 10.519 33.195 1.00 91.62 318 MET A N 1
ATOM 2538 C CA . MET A 1 318 ? -22.305 9.673 33.240 1.00 91.62 318 MET A CA 1
ATOM 2539 C C . MET A 1 318 ? -22.584 8.272 32.690 1.00 91.62 318 MET A C 1
ATOM 2541 O O . MET A 1 318 ? -21.807 7.793 31.871 1.00 91.62 318 MET A O 1
ATOM 2545 N N . LEU A 1 319 ? -23.694 7.639 33.080 1.00 87.44 319 LEU A N 1
ATOM 2546 C CA . LEU A 1 319 ? -24.033 6.273 32.673 1.00 87.44 319 LEU A CA 1
ATOM 2547 C C . LEU A 1 319 ? -24.145 6.108 31.150 1.00 87.44 319 LEU A C 1
ATOM 2549 O O . LEU A 1 319 ? -23.724 5.082 30.627 1.00 87.44 319 LEU A O 1
ATOM 2553 N N . PHE A 1 320 ? -24.680 7.107 30.443 1.00 81.44 320 PHE A N 1
ATOM 2554 C CA . PHE A 1 320 ? -24.842 7.076 28.983 1.00 81.44 320 PHE A CA 1
ATOM 2555 C C . PHE A 1 320 ? -23.735 7.825 28.220 1.00 81.44 320 PHE A C 1
ATOM 2557 O O . PHE A 1 320 ? -23.772 7.901 26.992 1.00 81.44 320 PHE A O 1
ATOM 2564 N N . HIS A 1 321 ? -22.729 8.362 28.916 1.00 84.38 321 HIS A N 1
ATOM 2565 C CA . HIS A 1 321 ? -21.601 9.049 28.295 1.00 84.38 321 HIS A CA 1
ATOM 2566 C C . HIS A 1 321 ? -20.497 8.066 27.878 1.00 84.38 321 HIS A C 1
ATOM 2568 O O . HIS A 1 321 ? -20.143 7.167 28.639 1.00 84.38 321 HIS A O 1
ATOM 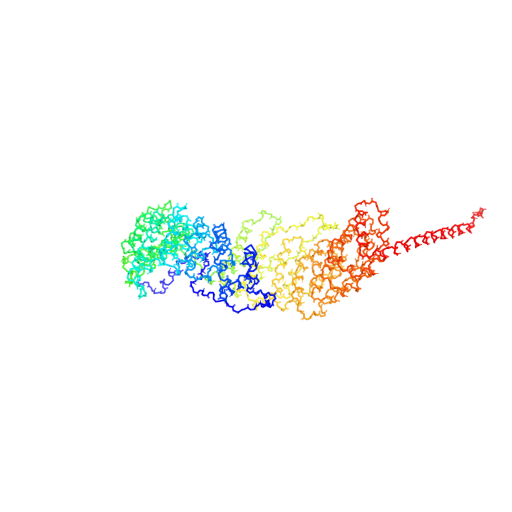2574 N N . GLN A 1 322 ? -19.864 8.291 26.720 1.00 78.19 322 GLN A N 1
ATOM 2575 C CA . GLN A 1 322 ? -18.819 7.417 26.149 1.00 78.19 322 GLN A CA 1
ATOM 2576 C C . GLN A 1 322 ? -17.607 7.152 27.066 1.00 78.19 322 GLN A C 1
ATOM 2578 O O . GLN A 1 322 ? -16.989 6.097 26.948 1.00 78.19 322 GLN A O 1
ATOM 2583 N N . TYR A 1 323 ? -17.295 8.082 27.981 1.00 86.81 323 TYR A N 1
ATOM 2584 C CA . TYR A 1 323 ? -16.241 7.939 29.003 1.00 86.81 323 TYR A CA 1
ATOM 2585 C C . TYR A 1 323 ? -16.799 7.827 30.429 1.00 86.81 323 TYR A C 1
ATOM 2587 O O . TYR A 1 323 ? -16.231 7.136 31.270 1.00 86.81 323 TYR A O 1
ATOM 2595 N N . GLY A 1 324 ? -17.941 8.469 30.704 1.00 87.31 324 GLY A N 1
ATOM 2596 C CA . GLY A 1 324 ? -18.506 8.528 32.055 1.00 87.31 324 GLY A CA 1
ATOM 2597 C C . GLY A 1 324 ? -18.998 7.168 32.545 1.00 87.31 324 GLY A C 1
ATOM 2598 O O . GLY A 1 324 ? -18.980 6.908 33.747 1.00 87.31 324 GLY A O 1
ATOM 2599 N N . ASN A 1 325 ? -19.371 6.278 31.621 1.00 86.50 325 ASN A N 1
ATOM 2600 C CA . ASN A 1 325 ? -19.866 4.947 31.953 1.00 86.50 325 ASN A CA 1
ATOM 2601 C C . ASN A 1 325 ? -18.803 4.110 32.689 1.00 86.50 325 ASN A C 1
ATOM 2603 O O . ASN A 1 325 ? -19.141 3.438 33.661 1.00 86.50 325 ASN A O 1
ATOM 2607 N N . TYR A 1 326 ? -17.521 4.241 32.326 1.00 86.44 326 TYR A N 1
ATOM 2608 C CA . TYR A 1 326 ? -16.408 3.575 33.014 1.00 86.44 326 TYR A CA 1
ATOM 2609 C C . TYR A 1 326 ? -16.244 4.072 34.457 1.00 86.44 326 TYR A C 1
ATOM 2611 O O . TYR A 1 326 ? -16.010 3.285 35.375 1.00 86.44 326 TYR A O 1
ATOM 2619 N N . VAL A 1 327 ? -16.467 5.368 34.696 1.00 93.50 327 VAL A N 1
ATOM 2620 C CA . VAL A 1 327 ? -16.475 5.925 36.055 1.00 93.50 327 VAL A CA 1
ATOM 2621 C C . VAL A 1 327 ? -17.627 5.339 36.874 1.00 93.50 327 VAL A C 1
ATOM 2623 O O . VAL A 1 327 ? -17.412 4.924 38.012 1.00 93.50 327 VAL A O 1
ATOM 2626 N N . VAL A 1 328 ? -18.833 5.230 36.301 1.00 92.00 328 VAL A N 1
ATOM 2627 C CA . VAL A 1 328 ? -19.992 4.615 36.979 1.00 92.00 328 VAL A CA 1
ATOM 2628 C C . VAL A 1 328 ? -19.753 3.130 37.268 1.00 92.00 328 VAL A C 1
ATOM 2630 O O . VAL A 1 328 ? -20.101 2.661 38.353 1.00 92.00 328 VAL A O 1
ATOM 2633 N N . GLN A 1 329 ? -19.111 2.395 36.356 1.00 85.38 329 GLN A N 1
ATOM 2634 C CA . GLN A 1 329 ? -18.694 1.010 36.599 1.00 85.38 329 GLN A CA 1
ATOM 2635 C C . GLN A 1 329 ? -17.730 0.930 37.787 1.00 85.38 329 GLN A C 1
ATOM 2637 O O . GLN A 1 329 ? -17.957 0.142 38.704 1.00 85.38 329 GLN A O 1
ATOM 2642 N N . ARG A 1 330 ? -16.712 1.801 37.848 1.00 93.75 330 ARG A N 1
ATOM 2643 C CA . ARG A 1 330 ? -15.788 1.833 38.990 1.00 93.75 330 ARG A CA 1
ATOM 2644 C C . ARG A 1 330 ? -16.481 2.227 40.296 1.00 93.75 330 ARG A C 1
ATOM 2646 O O . ARG A 1 330 ? -16.163 1.673 41.349 1.00 93.75 330 ARG A O 1
ATOM 2653 N N . MET A 1 331 ? -17.450 3.144 40.254 1.00 94.25 331 MET A N 1
ATOM 2654 C CA . MET A 1 331 ? -18.300 3.447 41.412 1.00 94.25 331 MET A CA 1
ATOM 2655 C C . MET A 1 331 ? -19.068 2.206 41.875 1.00 94.25 331 MET A C 1
ATOM 2657 O O . MET A 1 331 ? -19.118 1.927 43.073 1.00 94.25 331 MET A O 1
ATOM 2661 N N . LEU A 1 332 ? -19.640 1.441 40.944 1.00 89.75 332 LEU A N 1
ATOM 2662 C CA . LEU A 1 332 ? -20.358 0.212 41.260 1.00 89.75 332 LEU A CA 1
ATOM 2663 C C . LEU A 1 332 ? -19.422 -0.836 41.878 1.00 89.75 332 LEU A C 1
ATOM 2665 O O . LEU A 1 332 ? -19.746 -1.369 42.936 1.00 89.75 332 LEU A O 1
ATOM 2669 N N . GLU A 1 333 ? -18.244 -1.076 41.294 1.00 88.06 333 GLU A N 1
ATOM 2670 C CA . GLU A 1 333 ? -17.218 -1.987 41.832 1.00 88.06 333 GLU A CA 1
ATOM 2671 C C . GLU A 1 333 ? -16.841 -1.644 43.278 1.00 88.06 333 GLU A C 1
ATOM 2673 O O . GLU A 1 333 ? -16.782 -2.518 44.146 1.00 88.06 333 GLU A O 1
ATOM 2678 N N . VAL A 1 334 ? -16.632 -0.360 43.574 1.00 90.19 334 VAL A N 1
ATOM 2679 C CA . VAL A 1 334 ? -16.327 0.088 44.936 1.00 90.19 334 VAL A CA 1
ATOM 2680 C C . VAL A 1 334 ? -17.532 -0.062 45.864 1.00 90.19 334 VAL A C 1
ATOM 2682 O O . VAL A 1 334 ? -17.375 -0.529 46.993 1.00 90.19 334 VAL A O 1
ATOM 2685 N N . ALA A 1 335 ? -18.741 0.264 45.406 1.00 90.69 335 ALA A N 1
ATOM 2686 C CA . ALA A 1 335 ? -19.961 0.063 46.186 1.00 90.69 335 ALA A CA 1
ATOM 2687 C C . ALA A 1 335 ? -20.181 -1.421 46.535 1.00 90.69 335 ALA A C 1
ATOM 2689 O O . ALA A 1 335 ? -20.631 -1.742 47.635 1.00 90.69 335 ALA A O 1
ATOM 2690 N N . ILE A 1 336 ? -19.800 -2.331 45.637 1.00 85.06 336 ILE A N 1
ATOM 2691 C CA . ILE A 1 336 ? -19.808 -3.779 45.858 1.00 85.06 336 ILE A CA 1
ATOM 2692 C C . ILE A 1 336 ? -18.800 -4.169 46.941 1.00 85.06 336 ILE A C 1
ATOM 2694 O O . ILE A 1 336 ? -19.165 -4.860 47.894 1.00 85.06 336 ILE A O 1
ATOM 2698 N N . GLN A 1 337 ? -17.553 -3.697 46.841 1.00 87.44 337 GLN A N 1
ATOM 2699 C CA . GLN A 1 337 ? -16.532 -3.946 47.867 1.00 87.44 337 GLN A CA 1
ATOM 2700 C C . GLN A 1 337 ? -17.012 -3.485 49.249 1.00 87.44 337 GLN A C 1
ATOM 2702 O O . GLN A 1 337 ? -16.843 -4.201 50.236 1.00 87.44 337 GLN A O 1
ATOM 2707 N N . VAL A 1 338 ? -17.669 -2.325 49.323 1.00 90.38 338 VAL A N 1
ATOM 2708 C CA . VAL A 1 338 ? -18.280 -1.820 50.559 1.00 90.38 338 VAL A CA 1
ATOM 2709 C C . VAL A 1 338 ? -19.412 -2.727 51.040 1.00 90.38 338 VAL A C 1
ATOM 2711 O O . VAL A 1 338 ? -19.452 -3.108 52.210 1.00 90.38 338 VAL A O 1
ATOM 2714 N N . ARG A 1 339 ? -20.307 -3.145 50.139 1.00 87.50 339 ARG A N 1
ATOM 2715 C CA . ARG A 1 339 ? -21.461 -3.996 50.462 1.00 87.50 339 ARG A CA 1
ATOM 2716 C C . ARG A 1 339 ? -21.073 -5.372 51.010 1.00 87.50 339 ARG A C 1
ATOM 2718 O O . ARG A 1 339 ? -21.820 -5.917 51.829 1.00 87.50 339 ARG A O 1
ATOM 2725 N N . TYR A 1 340 ? -19.940 -5.914 50.564 1.00 87.25 340 TYR A N 1
ATOM 2726 C CA . TYR A 1 340 ? -19.367 -7.182 51.029 1.00 87.25 340 TYR A CA 1
ATOM 2727 C C . TYR A 1 340 ? -18.326 -7.014 52.149 1.00 87.25 340 TYR A C 1
ATOM 2729 O O . TYR A 1 340 ? -17.684 -7.988 52.536 1.00 87.25 340 TYR A O 1
ATOM 2737 N N . GLY A 1 341 ? -18.154 -5.803 52.690 1.00 86.50 341 GLY A N 1
ATOM 2738 C CA . GLY A 1 341 ? -17.247 -5.537 53.810 1.00 86.50 341 GLY A CA 1
ATOM 2739 C C . GLY A 1 341 ? -15.754 -5.606 53.462 1.00 86.50 341 GLY A C 1
ATOM 2740 O O . GLY A 1 341 ? -14.924 -5.651 54.364 1.00 86.50 341 GLY A O 1
ATOM 2741 N N . GLN A 1 342 ? -15.400 -5.603 52.175 1.00 88.19 342 GLN A N 1
ATOM 2742 C CA . GLN A 1 342 ? -14.015 -5.577 51.688 1.00 88.19 342 GLN A CA 1
ATOM 2743 C C . GLN A 1 342 ? -13.397 -4.172 51.778 1.00 88.19 342 GLN A C 1
ATOM 2745 O O . GLN A 1 342 ? -12.178 -4.035 51.851 1.00 88.19 342 GLN A O 1
ATOM 2750 N N . ARG A 1 343 ? -14.231 -3.124 51.798 1.00 90.75 343 ARG A N 1
ATOM 2751 C CA . ARG A 1 343 ? -13.825 -1.719 51.945 1.00 90.75 343 ARG A CA 1
ATOM 2752 C C . ARG A 1 343 ? -14.795 -0.983 52.875 1.00 90.75 343 ARG A C 1
ATOM 2754 O O . ARG A 1 343 ? -15.966 -1.336 52.949 1.00 90.75 343 ARG A O 1
ATOM 2761 N N . ARG A 1 344 ? -14.324 0.030 53.610 1.00 90.25 344 ARG A N 1
ATOM 2762 C CA . ARG A 1 344 ? -15.196 0.882 54.444 1.00 90.25 344 ARG A CA 1
ATOM 2763 C C . ARG A 1 344 ? -15.927 1.915 53.583 1.00 90.25 344 ARG A C 1
ATOM 2765 O O . ARG A 1 344 ? -15.332 2.453 52.653 1.00 90.25 344 ARG A O 1
ATOM 2772 N N . GLY A 1 345 ? -17.188 2.184 53.902 1.00 91.81 345 GLY A N 1
ATOM 2773 C CA . GLY A 1 345 ? -18.043 3.141 53.198 1.00 91.81 345 GLY A CA 1
ATOM 2774 C C . GLY A 1 345 ? -19.523 2.889 53.486 1.00 91.81 345 GLY A C 1
ATOM 2775 O O . GLY A 1 345 ? -19.862 2.040 54.315 1.00 91.81 345 GLY A O 1
ATOM 2776 N N . ASN A 1 346 ? -20.406 3.593 52.779 1.00 91.94 346 ASN A N 1
ATOM 2777 C CA . ASN A 1 346 ? -21.851 3.466 52.943 1.00 91.94 346 ASN A CA 1
ATOM 2778 C C . ASN A 1 346 ? -22.440 2.360 52.035 1.00 91.94 346 ASN A C 1
ATOM 2780 O O . ASN A 1 346 ? -22.422 2.491 50.807 1.00 91.94 346 ASN A O 1
ATOM 2784 N N . PRO A 1 347 ? -23.029 1.284 52.598 1.00 87.44 347 PRO A N 1
ATOM 2785 C CA . PRO A 1 347 ? -23.592 0.185 51.807 1.00 87.44 347 PRO A CA 1
ATOM 2786 C C . PRO A 1 347 ? -24.742 0.592 50.873 1.00 87.44 347 PRO A C 1
ATOM 2788 O O . PRO A 1 347 ? -25.011 -0.120 49.907 1.00 87.44 347 PRO A O 1
ATOM 2791 N N . GLN A 1 348 ? -25.408 1.727 51.129 1.00 90.31 348 GLN A N 1
ATOM 2792 C CA . GLN A 1 348 ? -26.541 2.206 50.326 1.00 90.31 348 GLN A CA 1
ATOM 2793 C C . GLN A 1 348 ? -26.137 2.673 48.923 1.00 90.31 348 GLN A C 1
ATOM 2795 O O . GLN A 1 348 ? -27.000 2.801 48.054 1.00 90.31 348 GLN A O 1
ATOM 2800 N N . TRP A 1 349 ? -24.849 2.939 48.669 1.00 92.44 349 TRP A N 1
ATOM 2801 C CA . TRP A 1 349 ? -24.384 3.328 47.335 1.00 92.44 349 TRP A CA 1
ATOM 2802 C C . TRP A 1 349 ? -24.719 2.272 46.280 1.00 92.44 349 TRP A C 1
ATOM 2804 O O . TRP A 1 349 ? -25.142 2.622 45.179 1.00 92.44 349 TRP A O 1
ATOM 2814 N N . PHE A 1 350 ? -24.591 0.991 46.637 1.00 88.25 350 PHE A N 1
ATOM 2815 C CA . PHE A 1 350 ? -24.923 -0.122 45.752 1.00 88.25 350 PHE A CA 1
ATOM 2816 C C . PHE A 1 350 ? -26.403 -0.081 45.365 1.00 88.25 350 PHE A C 1
ATOM 2818 O O . PHE A 1 350 ? -26.735 -0.062 44.180 1.00 88.25 350 PHE A O 1
ATOM 2825 N N . ASP A 1 351 ? -27.286 0.021 46.361 1.00 86.62 351 ASP A N 1
ATOM 2826 C CA . ASP A 1 351 ? -28.732 0.036 46.144 1.00 86.62 351 ASP A CA 1
ATOM 2827 C C . ASP A 1 351 ? -29.163 1.235 45.287 1.00 86.62 351 ASP A C 1
ATOM 2829 O O . ASP A 1 351 ? -30.035 1.091 44.430 1.00 86.62 351 ASP A O 1
ATOM 2833 N N . ARG A 1 352 ? -28.527 2.405 45.454 1.00 89.31 352 ARG A N 1
ATOM 2834 C CA . ARG A 1 352 ? -28.801 3.599 44.636 1.00 89.31 352 ARG A CA 1
ATOM 2835 C C . ARG A 1 352 ? -28.414 3.412 43.170 1.00 89.31 352 ARG A C 1
ATOM 2837 O O . ARG A 1 352 ? -29.241 3.685 42.302 1.00 89.31 352 ARG A O 1
ATOM 2844 N N . ILE A 1 353 ? -27.197 2.933 42.890 1.00 87.00 353 ILE A N 1
ATOM 2845 C CA . ILE A 1 353 ? -26.726 2.716 41.509 1.00 87.00 353 ILE A CA 1
ATOM 2846 C C . ILE A 1 353 ? -27.579 1.643 40.824 1.00 87.00 353 ILE A C 1
ATOM 2848 O O . ILE A 1 353 ? -28.043 1.845 39.704 1.00 87.00 353 ILE A O 1
ATOM 2852 N N . VAL A 1 354 ? -27.841 0.530 41.514 1.00 82.75 354 VAL A N 1
ATOM 2853 C CA . VAL A 1 354 ? -28.623 -0.597 40.983 1.00 82.75 354 VAL A CA 1
ATOM 2854 C C . VAL A 1 354 ? -30.073 -0.196 40.725 1.00 82.75 354 VAL A C 1
ATOM 2856 O O . VAL A 1 354 ? -30.598 -0.469 39.647 1.00 82.75 354 VAL A O 1
ATOM 2859 N N . SER A 1 355 ? -30.724 0.485 41.674 1.00 83.56 355 SER A N 1
ATOM 2860 C CA . SER A 1 355 ? -32.110 0.946 41.501 1.00 83.56 355 SER A CA 1
ATOM 2861 C C . SER A 1 355 ? -32.228 1.910 40.322 1.00 83.56 355 SER A C 1
ATOM 2863 O O . SER A 1 355 ? -33.181 1.829 39.544 1.00 83.56 355 SER A O 1
ATOM 2865 N N . TYR A 1 356 ? -31.232 2.785 40.150 1.00 84.38 356 TYR A N 1
ATOM 2866 C CA . TYR A 1 356 ? -31.181 3.693 39.014 1.00 84.38 356 TYR A CA 1
ATOM 2867 C C . TYR A 1 356 ? -31.004 2.938 37.692 1.00 84.38 356 TYR A C 1
ATOM 2869 O O . TYR A 1 356 ? -31.819 3.105 36.785 1.00 84.38 356 TYR A O 1
ATOM 2877 N N . ALA A 1 357 ? -30.014 2.045 37.600 1.00 78.00 357 ALA A N 1
ATOM 2878 C CA . ALA A 1 357 ? -29.776 1.210 36.422 1.00 78.00 357 ALA A CA 1
ATOM 2879 C C . ALA A 1 357 ? -31.018 0.383 36.038 1.00 78.00 357 ALA A C 1
ATOM 2881 O O . ALA A 1 357 ? -31.370 0.295 34.863 1.00 78.00 357 ALA A O 1
ATOM 2882 N N . TYR A 1 358 ? -31.743 -0.153 37.026 1.00 76.44 358 TYR A N 1
ATOM 2883 C CA . TYR A 1 358 ? -32.992 -0.879 36.798 1.00 76.44 358 TYR A CA 1
ATOM 2884 C C . TYR A 1 358 ? -34.083 0.019 36.193 1.00 76.44 358 TYR A C 1
ATOM 2886 O O . TYR A 1 358 ? -34.762 -0.386 35.245 1.00 76.44 358 TYR A O 1
ATOM 2894 N N . SER A 1 359 ? -34.209 1.260 36.678 1.00 79.88 359 SER A N 1
ATOM 2895 C CA . SER A 1 359 ? -35.178 2.241 36.166 1.00 79.88 359 SER A CA 1
ATOM 2896 C C . SER A 1 359 ? -34.943 2.623 34.696 1.00 79.88 359 SER A C 1
ATOM 2898 O O . SER A 1 359 ? -35.900 2.896 33.972 1.00 79.88 359 SER A O 1
ATOM 2900 N N . VAL A 1 360 ? -33.689 2.561 34.228 1.00 75.19 360 VAL A N 1
ATOM 2901 C CA . VAL A 1 360 ? -33.292 2.864 32.839 1.00 75.19 360 VAL A CA 1
ATOM 2902 C C . VAL A 1 360 ? -32.946 1.616 32.015 1.00 75.19 360 VAL A C 1
ATOM 2904 O O . VAL A 1 360 ? -32.445 1.727 30.897 1.00 75.19 360 VAL A O 1
ATOM 2907 N N . SER A 1 361 ? -33.256 0.417 32.514 1.00 67.62 361 SER A N 1
ATOM 2908 C CA . SER A 1 361 ? -32.902 -0.872 31.890 1.00 67.62 361 SER A CA 1
ATOM 2909 C C . SER A 1 361 ? -33.347 -1.008 30.426 1.00 67.62 361 SER A C 1
ATOM 2911 O O . SER A 1 361 ? -32.604 -1.527 29.598 1.00 67.62 361 SER A O 1
ATOM 2913 N N . ARG A 1 362 ? -34.523 -0.472 30.069 1.00 65.56 362 ARG A N 1
ATOM 2914 C CA . ARG A 1 362 ? -35.023 -0.419 28.678 1.00 65.56 362 ARG A CA 1
ATOM 2915 C C . ARG A 1 362 ? -34.203 0.475 27.745 1.00 65.56 362 ARG A C 1
ATOM 2917 O O . ARG A 1 362 ? -34.229 0.273 26.534 1.00 65.56 362 ARG A O 1
ATOM 2924 N N . GLN A 1 363 ? -33.561 1.514 28.273 1.00 65.25 363 GLN A N 1
ATOM 2925 C CA . GLN A 1 363 ? -32.666 2.371 27.493 1.00 65.25 363 GLN A CA 1
ATOM 2926 C C . GLN A 1 363 ? -31.304 1.698 27.357 1.00 65.25 363 GLN A C 1
ATOM 2928 O O . GLN A 1 363 ? -30.780 1.642 26.249 1.00 65.25 363 GLN A O 1
ATOM 2933 N N . LEU A 1 364 ? -30.795 1.102 28.444 1.00 60.47 364 LEU A N 1
ATOM 2934 C CA . LEU A 1 364 ? -29.563 0.312 28.430 1.00 60.47 364 LEU A CA 1
ATOM 2935 C C . LEU A 1 364 ? -29.642 -0.830 27.410 1.00 60.47 364 LEU A C 1
ATOM 2937 O O . LEU A 1 364 ? -28.730 -0.970 26.610 1.00 60.47 364 LEU A O 1
ATOM 2941 N N . SER A 1 365 ? -30.761 -1.556 27.318 1.00 54.75 365 SER A N 1
ATOM 2942 C CA . SER A 1 365 ? -30.923 -2.677 26.374 1.00 54.75 365 SER A CA 1
ATOM 2943 C C . SER A 1 365 ? -30.813 -2.303 24.888 1.00 54.75 365 SER A C 1
ATOM 2945 O O . SER A 1 365 ? -30.687 -3.189 24.053 1.00 54.75 365 SER A O 1
ATOM 2947 N N . ARG A 1 366 ? -30.875 -1.015 24.519 1.00 52.88 366 ARG A N 1
ATOM 2948 C CA . ARG A 1 366 ? -30.640 -0.565 23.132 1.00 52.88 366 ARG A CA 1
ATOM 2949 C C . ARG A 1 366 ? -29.156 -0.528 22.759 1.00 52.88 366 ARG A C 1
ATOM 2951 O O . ARG A 1 366 ? -28.844 -0.473 21.576 1.00 52.88 366 ARG A O 1
ATOM 2958 N N . TYR A 1 367 ? -28.271 -0.561 23.753 1.00 50.62 367 TYR A N 1
ATOM 2959 C CA . TYR A 1 367 ? -26.820 -0.485 23.595 1.00 50.62 367 TYR A CA 1
ATOM 2960 C C . TYR A 1 367 ? -26.122 -1.853 23.736 1.00 50.62 367 TYR A C 1
ATOM 2962 O O . TYR A 1 367 ? -24.906 -1.916 23.593 1.00 50.62 367 TYR A O 1
ATOM 2970 N N . TYR A 1 368 ? -26.873 -2.944 23.956 1.00 52.12 368 TYR A N 1
ATOM 2971 C CA . TYR A 1 368 ? -26.350 -4.315 24.057 1.00 52.12 368 TYR A CA 1
ATOM 2972 C C . TYR A 1 368 ? -27.177 -5.264 23.193 1.00 52.12 368 TYR A C 1
ATOM 2974 O O . TYR A 1 368 ? -28.312 -5.589 23.528 1.00 52.12 368 TYR A O 1
ATOM 2982 N N . ALA A 1 369 ? -26.586 -5.738 22.101 1.00 58.94 369 ALA A N 1
ATOM 2983 C CA . ALA A 1 369 ? -26.985 -6.989 21.465 1.00 58.94 369 ALA A CA 1
ATOM 2984 C C . ALA A 1 369 ? -25.927 -8.036 21.831 1.00 58.94 369 ALA A C 1
ATOM 2986 O O . ALA A 1 369 ? -24.732 -7.734 21.769 1.00 58.94 369 ALA A O 1
ATOM 2987 N N . SER A 1 370 ? -26.334 -9.244 22.224 1.00 65.12 370 SER A N 1
ATOM 2988 C CA . SER A 1 370 ? -25.392 -10.354 22.438 1.00 65.12 370 SER A CA 1
ATOM 2989 C C . SER A 1 370 ? -24.604 -10.659 21.151 1.00 65.12 370 SER A C 1
ATOM 2991 O O . SER A 1 370 ? -25.104 -10.371 20.065 1.00 65.12 370 SER A O 1
ATOM 2993 N N . PRO A 1 371 ? -23.399 -11.263 21.203 1.00 68.00 371 PRO A N 1
ATOM 2994 C CA . PRO A 1 371 ? -22.641 -11.593 19.987 1.00 68.00 371 PRO A CA 1
ATOM 2995 C C . PRO A 1 371 ? -23.439 -12.429 18.970 1.00 68.00 371 PRO A C 1
ATOM 2997 O O . PRO A 1 371 ? -23.295 -12.259 17.758 1.00 68.00 371 PRO A O 1
ATOM 3000 N N . GLU A 1 372 ? -24.328 -13.296 19.459 1.00 75.69 372 GLU A N 1
ATOM 3001 C CA . GLU A 1 372 ? -25.237 -14.096 18.637 1.00 75.69 372 GLU A CA 1
ATOM 3002 C C . GLU A 1 372 ? -26.340 -13.238 17.993 1.00 75.69 372 GLU A C 1
ATOM 3004 O O . GLU A 1 372 ? -26.582 -13.338 16.791 1.00 75.69 372 GLU A O 1
ATOM 3009 N N . GLU A 1 373 ? -26.963 -12.324 18.744 1.00 78.88 373 GLU A N 1
ATOM 3010 C CA . GLU A 1 373 ? -27.932 -11.364 18.195 1.00 78.88 373 GLU A CA 1
ATOM 3011 C C . GLU A 1 373 ? -27.285 -10.379 17.215 1.00 78.88 373 GLU A C 1
ATOM 3013 O O . GLU A 1 373 ? -27.891 -10.058 16.196 1.00 78.88 373 GLU A O 1
ATOM 3018 N N . GLN A 1 374 ? -26.051 -9.939 17.475 1.00 78.00 374 GLN A N 1
ATOM 3019 C CA . GLN A 1 374 ? -25.272 -9.104 16.557 1.00 78.00 374 GLN A CA 1
ATOM 3020 C C . GLN A 1 374 ? -25.003 -9.840 15.246 1.00 78.00 374 GLN A C 1
ATOM 3022 O O . GLN A 1 374 ? -25.225 -9.282 14.173 1.00 78.00 374 GLN A O 1
ATOM 3027 N N . THR A 1 375 ? -24.597 -11.110 15.329 1.00 85.12 375 THR A N 1
ATOM 3028 C CA . THR A 1 375 ? -24.393 -11.965 14.152 1.00 85.12 375 THR A CA 1
ATOM 3029 C C . THR A 1 375 ? -25.696 -12.135 13.370 1.00 85.12 375 THR A C 1
ATOM 3031 O O . THR A 1 375 ? -25.721 -11.949 12.153 1.00 85.12 375 THR A O 1
ATOM 3034 N N . ASN A 1 376 ? -26.807 -12.422 14.054 1.00 87.75 376 ASN A N 1
ATOM 3035 C CA . ASN A 1 376 ? -28.121 -12.569 13.425 1.00 87.75 376 ASN A CA 1
ATOM 3036 C C . ASN A 1 376 ? -28.601 -11.265 12.771 1.00 87.75 376 ASN A C 1
ATOM 3038 O O . ASN A 1 376 ? -29.148 -11.287 11.667 1.00 87.75 376 ASN A O 1
ATOM 3042 N N . LEU A 1 377 ? -28.364 -10.118 13.409 1.00 87.38 377 LEU A N 1
ATOM 3043 C CA . LEU A 1 377 ? -28.681 -8.809 12.847 1.00 87.38 377 LEU A CA 1
ATOM 3044 C C . LEU A 1 377 ? -27.808 -8.498 11.624 1.00 87.38 377 LEU A C 1
ATOM 3046 O O . LEU A 1 377 ? -28.317 -7.987 10.627 1.00 87.38 377 LEU A O 1
ATOM 3050 N N . ALA A 1 378 ? -26.518 -8.842 11.666 1.00 89.81 378 ALA A N 1
ATOM 3051 C CA . ALA A 1 378 ? -25.618 -8.706 10.525 1.00 89.81 378 ALA A CA 1
ATOM 3052 C C . ALA A 1 378 ? -26.097 -9.557 9.338 1.00 89.81 378 ALA A C 1
ATOM 3054 O O . ALA A 1 378 ? -26.171 -9.053 8.217 1.00 89.81 378 ALA A O 1
ATOM 3055 N N . VAL A 1 379 ? -26.526 -10.802 9.580 1.00 93.69 379 VAL A N 1
ATOM 3056 C CA . VAL A 1 379 ? -27.154 -11.663 8.561 1.00 93.69 379 VAL A CA 1
ATOM 3057 C C . VAL A 1 379 ? -28.397 -11.001 7.957 1.00 93.69 379 VAL A C 1
ATOM 3059 O O . VAL A 1 379 ? -28.513 -10.919 6.734 1.00 93.69 379 VAL A O 1
ATOM 3062 N N . GLN A 1 380 ? -29.305 -10.473 8.781 1.00 93.25 380 GLN A N 1
ATOM 3063 C CA . GLN A 1 380 ? -30.512 -9.793 8.292 1.00 93.25 380 GLN A CA 1
ATOM 3064 C C . GLN A 1 380 ? -30.180 -8.554 7.448 1.00 93.25 380 GLN A C 1
ATOM 3066 O O . GLN A 1 380 ? -30.781 -8.343 6.392 1.00 93.25 380 GLN A O 1
ATOM 3071 N N . LYS A 1 381 ? -29.188 -7.758 7.863 1.00 93.62 381 LYS A N 1
ATOM 3072 C CA . LYS A 1 381 ? -28.715 -6.597 7.093 1.00 93.62 381 LYS A CA 1
ATOM 3073 C C . LYS A 1 381 ? -28.079 -7.011 5.767 1.00 93.62 381 LYS A C 1
ATOM 3075 O O . LYS A 1 381 ? -28.387 -6.412 4.741 1.00 93.62 381 LYS A O 1
ATOM 3080 N N . LEU A 1 382 ? -27.265 -8.068 5.745 1.00 96.12 382 LEU A N 1
ATOM 3081 C CA . LEU A 1 382 ? -26.699 -8.617 4.506 1.00 96.12 382 LEU A CA 1
ATOM 3082 C C . LEU A 1 382 ? -27.796 -9.063 3.534 1.00 96.12 382 LEU A C 1
ATOM 3084 O O . LEU A 1 382 ? -27.707 -8.791 2.337 1.00 96.12 382 LEU A O 1
ATOM 3088 N N . GLN A 1 383 ? -28.855 -9.697 4.040 1.00 95.44 383 GLN A N 1
ATOM 3089 C CA . GLN A 1 383 ? -30.021 -10.075 3.241 1.00 95.44 383 GLN A CA 1
ATOM 3090 C C . GLN A 1 383 ? -30.771 -8.853 2.703 1.00 95.44 383 GLN A C 1
ATOM 3092 O O . GLN A 1 383 ? -31.141 -8.830 1.529 1.00 95.44 383 GLN A O 1
ATOM 3097 N N . GLN A 1 384 ? -30.937 -7.805 3.509 1.00 93.69 384 GLN A N 1
ATOM 3098 C CA . GLN A 1 384 ? -31.536 -6.546 3.065 1.00 93.69 384 GLN A CA 1
ATOM 3099 C C . GLN A 1 384 ? -30.708 -5.870 1.957 1.00 93.69 384 GLN A C 1
ATOM 3101 O O . GLN A 1 384 ? -31.267 -5.386 0.968 1.00 93.69 384 GLN A O 1
ATOM 3106 N N . CYS A 1 385 ? -29.378 -5.883 2.076 1.00 96.75 385 CYS A N 1
ATOM 3107 C CA . CYS A 1 385 ? -28.451 -5.298 1.104 1.00 96.75 385 CYS A CA 1
ATOM 3108 C C . CYS A 1 385 ? -28.401 -6.042 -0.245 1.00 96.75 385 CYS A C 1
ATOM 3110 O O . CYS A 1 385 ? -27.834 -5.520 -1.206 1.00 96.75 385 CYS A O 1
ATOM 3112 N N . GLN A 1 386 ? -29.035 -7.216 -0.369 1.00 95.56 386 GLN A N 1
ATOM 3113 C CA . GLN A 1 386 ? -29.202 -7.916 -1.653 1.00 95.56 386 GLN A CA 1
ATOM 3114 C C . GLN A 1 386 ? -30.199 -7.226 -2.595 1.00 95.56 386 GLN A C 1
ATOM 3116 O O . GLN A 1 386 ? -30.261 -7.580 -3.773 1.00 95.56 386 GLN A O 1
ATOM 3121 N N . LYS A 1 387 ? -31.002 -6.270 -2.107 1.00 93.69 387 LYS A N 1
ATOM 3122 C CA . LYS A 1 387 ? -31.902 -5.491 -2.962 1.00 93.69 387 LYS A CA 1
ATOM 3123 C C . LYS A 1 387 ? -31.095 -4.533 -3.846 1.00 93.69 387 LYS A C 1
ATOM 3125 O O . LYS A 1 387 ? -30.357 -3.686 -3.336 1.00 93.69 387 LYS A O 1
ATOM 3130 N N . ILE A 1 388 ? -31.256 -4.661 -5.160 1.00 92.56 388 ILE A N 1
ATOM 3131 C CA . ILE A 1 388 ? -30.651 -3.777 -6.165 1.00 92.56 388 ILE A CA 1
ATOM 3132 C C . ILE A 1 388 ? -31.556 -2.554 -6.352 1.00 92.56 388 ILE A C 1
ATOM 3134 O O . ILE A 1 388 ? -32.783 -2.670 -6.304 1.00 92.56 388 ILE A O 1
ATOM 3138 N N . PHE A 1 389 ? -30.940 -1.387 -6.520 1.00 91.44 389 PHE A N 1
ATOM 3139 C CA . PHE A 1 389 ? -31.618 -0.125 -6.793 1.00 91.44 389 PHE A CA 1
ATOM 3140 C C . PHE A 1 389 ? -31.158 0.395 -8.146 1.00 91.44 389 PHE A C 1
ATOM 3142 O O . PHE A 1 389 ? -29.985 0.260 -8.478 1.00 91.44 389 PHE A O 1
ATOM 3149 N N . ASP A 1 390 ? -32.076 0.997 -8.891 1.00 88.31 390 ASP A N 1
ATOM 3150 C CA . ASP A 1 390 ? -31.759 1.678 -10.140 1.00 88.31 390 ASP A CA 1
ATOM 3151 C C . ASP A 1 390 ? -31.248 3.096 -9.841 1.00 88.31 390 ASP A C 1
ATOM 3153 O O . ASP A 1 390 ? -31.907 3.865 -9.132 1.00 88.31 390 ASP A O 1
ATOM 3157 N N . PHE A 1 391 ? -30.056 3.422 -10.335 1.00 88.75 391 PHE A N 1
ATOM 3158 C CA . PHE A 1 391 ? -29.415 4.726 -10.170 1.00 88.75 391 PHE A CA 1
ATOM 3159 C C . PHE A 1 391 ? -29.525 5.628 -11.405 1.00 88.75 391 PHE A C 1
ATOM 3161 O O . PHE A 1 391 ? -29.192 6.805 -11.288 1.00 88.75 391 PHE A O 1
ATOM 3168 N N . TYR A 1 392 ? -30.058 5.137 -12.530 1.00 85.56 392 TYR A N 1
ATOM 3169 C CA . TYR A 1 392 ? -30.320 5.973 -13.707 1.00 85.56 392 TYR A CA 1
ATOM 3170 C C . TYR A 1 392 ? -31.419 7.015 -13.444 1.00 85.56 392 TYR A C 1
ATOM 3172 O O . TYR A 1 392 ? -31.371 8.110 -13.999 1.00 85.56 392 TYR A O 1
ATOM 3180 N N . ASP A 1 393 ? -32.362 6.725 -12.538 1.00 86.75 393 ASP A N 1
ATOM 3181 C CA . ASP A 1 393 ? -33.228 7.738 -11.925 1.00 86.75 393 ASP A CA 1
ATOM 3182 C C . ASP A 1 393 ? -32.676 8.134 -10.537 1.00 86.75 393 ASP A C 1
ATOM 3184 O O . ASP A 1 393 ? -32.872 7.393 -9.557 1.00 86.75 393 ASP A O 1
ATOM 3188 N N . PRO A 1 394 ? -32.016 9.304 -10.404 1.00 77.19 394 PRO A N 1
ATOM 3189 C CA . PRO A 1 394 ? -31.401 9.729 -9.151 1.00 77.19 394 PRO A CA 1
ATOM 3190 C C . PRO A 1 394 ? -32.424 10.077 -8.060 1.00 77.19 394 PRO A C 1
ATOM 3192 O O . PRO A 1 394 ? -32.092 9.999 -6.879 1.00 77.19 394 PRO A O 1
ATOM 3195 N N . VAL A 1 395 ? -33.666 10.422 -8.415 1.00 82.25 395 VAL A N 1
ATOM 3196 C CA . VAL A 1 395 ? -34.701 10.859 -7.460 1.00 82.25 395 VAL A CA 1
ATOM 3197 C C . VAL A 1 395 ? -35.539 9.676 -6.965 1.00 82.25 395 VAL A C 1
ATOM 3199 O O . VAL A 1 395 ? -36.106 9.713 -5.866 1.00 82.25 395 VAL A O 1
ATOM 3202 N N . SER A 1 396 ? -35.580 8.581 -7.726 1.00 88.06 396 SER A N 1
ATOM 3203 C CA . SER A 1 396 ? -36.271 7.364 -7.308 1.00 88.06 396 SER A CA 1
ATOM 3204 C C . SER A 1 396 ? -35.688 6.778 -6.016 1.00 88.06 396 SER A C 1
ATOM 3206 O O . SER A 1 396 ? -34.477 6.606 -5.847 1.00 88.06 396 SER A O 1
ATOM 3208 N N . GLN A 1 397 ? -36.582 6.424 -5.088 1.00 85.38 397 GLN A N 1
ATOM 3209 C CA . GLN A 1 397 ? -36.278 5.612 -3.902 1.00 85.38 397 GLN A CA 1
ATOM 3210 C C . GLN A 1 397 ? -35.114 6.130 -3.027 1.00 85.38 397 GLN A C 1
ATOM 3212 O O . GLN A 1 397 ? -34.490 5.337 -2.320 1.00 85.38 397 GLN A O 1
ATOM 3217 N N . LEU A 1 398 ? -34.863 7.448 -3.003 1.00 88.88 398 LEU A N 1
ATOM 3218 C CA . LEU A 1 398 ? -33.770 8.090 -2.249 1.00 88.88 398 LEU A CA 1
ATOM 3219 C C . LEU A 1 398 ? -33.647 7.587 -0.804 1.00 88.88 398 LEU A C 1
ATOM 3221 O O . LEU A 1 398 ? -32.571 7.184 -0.368 1.00 88.88 398 LEU A O 1
ATOM 3225 N N . LYS A 1 399 ? -34.768 7.520 -0.073 1.00 89.75 399 LYS A N 1
ATOM 3226 C CA . LYS A 1 399 ? -34.786 7.022 1.311 1.00 89.75 399 LYS A CA 1
ATOM 3227 C C . LYS A 1 399 ? -34.299 5.573 1.414 1.00 89.75 399 LYS A C 1
ATOM 3229 O O . LYS A 1 399 ? -33.555 5.238 2.326 1.00 89.75 399 LYS A O 1
ATOM 3234 N N . SER A 1 400 ? -34.720 4.701 0.500 1.00 89.88 400 SER A N 1
ATOM 3235 C CA . SER A 1 400 ? -34.308 3.294 0.500 1.00 89.88 400 SER A CA 1
ATOM 3236 C C . SER A 1 400 ? -32.854 3.115 0.058 1.00 89.88 400 SER A C 1
ATOM 3238 O O . SER A 1 400 ? -32.164 2.264 0.619 1.00 89.88 400 SER A O 1
ATOM 3240 N N . LYS A 1 401 ? -32.379 3.941 -0.885 1.00 90.31 401 LYS A N 1
ATOM 3241 C CA . LYS A 1 401 ? -30.967 3.996 -1.283 1.00 90.31 401 LYS A CA 1
ATOM 3242 C C . LYS A 1 401 ? -30.078 4.392 -0.101 1.00 90.31 401 LYS A C 1
ATOM 3244 O O . LYS A 1 401 ? -29.077 3.720 0.143 1.00 90.31 401 LYS A O 1
ATOM 3249 N N . GLU A 1 402 ? -30.475 5.400 0.675 1.00 90.88 402 GLU A N 1
ATOM 3250 C CA . GLU A 1 402 ? -29.719 5.834 1.858 1.00 90.88 402 GLU A CA 1
ATOM 3251 C C . GLU A 1 402 ? -29.741 4.787 2.981 1.00 90.88 402 GLU A C 1
ATOM 3253 O O . GLU A 1 402 ? -28.711 4.527 3.592 1.00 90.88 402 GLU A O 1
ATOM 3258 N N . ILE A 1 403 ? -30.869 4.094 3.199 1.00 90.69 403 ILE A N 1
ATOM 3259 C CA . ILE A 1 403 ? -30.940 2.984 4.168 1.00 90.69 403 ILE A CA 1
ATOM 3260 C C . ILE A 1 403 ? -29.936 1.879 3.819 1.00 90.69 403 ILE A C 1
ATOM 3262 O O . ILE A 1 403 ? -29.229 1.400 4.703 1.00 90.69 403 ILE A O 1
ATOM 3266 N N . LYS A 1 404 ? -29.844 1.476 2.543 1.00 95.56 404 LYS A N 1
ATOM 3267 C CA . LYS A 1 404 ? -28.859 0.468 2.117 1.00 95.56 404 LYS A CA 1
ATOM 3268 C C . LYS A 1 404 ? -27.426 0.973 2.299 1.00 95.56 404 LYS A C 1
ATOM 3270 O O . LYS A 1 404 ? -26.580 0.221 2.769 1.00 95.56 404 LYS A O 1
ATOM 3275 N N . ARG A 1 405 ? -27.163 2.240 1.973 1.00 93.56 405 ARG A N 1
ATOM 3276 C CA . ARG A 1 405 ? -25.847 2.865 2.159 1.00 93.56 405 ARG A CA 1
ATOM 3277 C C . ARG A 1 405 ? -25.425 2.872 3.634 1.00 93.56 405 ARG A C 1
ATOM 3279 O O . ARG A 1 405 ? -24.311 2.460 3.943 1.00 93.56 405 ARG A O 1
ATOM 3286 N N . ALA A 1 406 ? -26.308 3.283 4.542 1.00 88.88 406 ALA A N 1
ATOM 3287 C CA . ALA A 1 406 ? -26.052 3.248 5.982 1.00 88.88 406 ALA A CA 1
ATOM 3288 C C . ALA A 1 406 ? -25.831 1.811 6.486 1.00 88.88 406 ALA A C 1
ATOM 3290 O O . ALA A 1 406 ? -24.858 1.550 7.185 1.00 88.88 406 ALA A O 1
ATOM 3291 N N . ALA A 1 407 ? -26.667 0.859 6.054 1.00 90.75 407 ALA A N 1
ATOM 3292 C CA . ALA A 1 407 ? -26.530 -0.546 6.437 1.00 90.75 407 ALA A CA 1
ATOM 3293 C C . ALA A 1 407 ? -25.198 -1.168 5.977 1.00 90.75 407 ALA A C 1
ATOM 3295 O O . ALA A 1 407 ? -24.603 -1.939 6.724 1.00 90.75 407 ALA A O 1
ATOM 3296 N N . LEU A 1 408 ? -24.716 -0.838 4.772 1.00 95.81 408 LEU A N 1
ATOM 3297 C CA . LEU A 1 408 ? -23.412 -1.297 4.281 1.00 95.81 408 LEU A CA 1
ATOM 3298 C C . LEU A 1 408 ? -22.250 -0.708 5.097 1.00 95.81 408 LEU A C 1
ATOM 3300 O O . LEU A 1 408 ? -21.354 -1.462 5.461 1.00 95.81 408 LEU A O 1
ATOM 3304 N N . ASN A 1 409 ? -22.288 0.585 5.438 1.00 91.38 409 ASN A N 1
ATOM 3305 C CA . ASN A 1 409 ? -21.272 1.200 6.306 1.00 91.38 409 ASN A CA 1
ATOM 3306 C C . ASN A 1 409 ? -21.235 0.540 7.690 1.00 91.38 409 ASN A C 1
ATOM 3308 O O . ASN A 1 409 ? -20.178 0.116 8.142 1.00 91.38 409 ASN A O 1
ATOM 3312 N N . GLU A 1 410 ? -22.396 0.342 8.318 1.00 87.50 410 GLU A N 1
ATOM 3313 C CA . GLU A 1 410 ? -22.474 -0.329 9.620 1.00 87.50 410 GLU A CA 1
ATOM 3314 C C . GLU A 1 410 ? -21.945 -1.775 9.570 1.00 87.50 410 GLU A C 1
ATOM 3316 O O . GLU A 1 410 ? -21.360 -2.256 10.539 1.00 87.50 410 GLU A O 1
ATOM 3321 N N . LEU A 1 411 ? -22.130 -2.486 8.450 1.00 93.06 411 LEU A N 1
ATOM 3322 C CA . LEU A 1 411 ? -21.561 -3.823 8.248 1.00 93.06 411 LEU A CA 1
ATOM 3323 C C . LEU A 1 411 ? -20.031 -3.786 8.094 1.00 93.06 411 LEU A C 1
ATOM 3325 O O . LEU A 1 411 ? -19.356 -4.675 8.614 1.00 93.06 411 LEU A O 1
ATOM 3329 N N . ILE A 1 412 ? -19.482 -2.777 7.409 1.00 93.31 412 ILE A N 1
ATOM 3330 C CA . ILE A 1 412 ? -18.028 -2.574 7.287 1.00 93.31 412 ILE A CA 1
ATOM 3331 C C . ILE A 1 412 ? -17.424 -2.300 8.665 1.00 93.31 412 ILE A C 1
ATOM 3333 O O . ILE A 1 412 ? -16.442 -2.950 9.042 1.00 93.31 412 ILE A O 1
ATOM 3337 N N . ASP A 1 413 ? -18.041 -1.400 9.432 1.00 83.69 413 ASP A N 1
ATOM 3338 C CA . ASP A 1 413 ? -17.623 -1.069 10.794 1.00 83.69 413 ASP A CA 1
ATOM 3339 C C . ASP A 1 413 ? -17.690 -2.303 11.696 1.00 83.69 413 ASP A C 1
ATOM 3341 O O . ASP A 1 413 ? -16.742 -2.590 12.425 1.00 83.69 413 ASP A O 1
ATOM 3345 N N . TYR A 1 414 ? -18.760 -3.097 11.593 1.00 86.25 414 TYR A N 1
ATOM 3346 C CA . TYR A 1 414 ? -18.907 -4.337 12.350 1.00 86.25 414 TYR A CA 1
ATOM 3347 C C . TYR A 1 414 ? -17.780 -5.339 12.058 1.00 86.25 414 TYR A C 1
ATOM 3349 O O . TYR A 1 414 ? -17.153 -5.824 13.002 1.00 86.25 414 TYR A O 1
ATOM 3357 N N . ILE A 1 415 ? -17.481 -5.612 10.779 1.00 89.12 415 ILE A N 1
ATOM 3358 C CA . ILE A 1 415 ? -16.406 -6.542 10.379 1.00 89.12 415 ILE A CA 1
ATOM 3359 C C . ILE A 1 415 ? -15.025 -6.027 10.806 1.00 89.12 415 ILE A C 1
ATOM 3361 O O . ILE A 1 415 ? -14.150 -6.827 11.134 1.00 89.12 415 ILE A O 1
ATOM 3365 N N . THR A 1 416 ? -14.822 -4.708 10.798 1.00 86.31 416 THR A N 1
ATOM 3366 C CA . THR A 1 416 ? -13.510 -4.099 11.060 1.00 86.31 416 THR A CA 1
ATOM 3367 C C . THR A 1 416 ? -13.236 -3.914 12.555 1.00 86.31 416 THR A C 1
ATOM 3369 O O . THR A 1 416 ? -12.113 -4.137 13.005 1.00 86.31 416 THR A O 1
ATOM 3372 N N . ALA A 1 417 ? -14.241 -3.517 13.340 1.00 78.69 417 ALA A N 1
ATOM 3373 C CA . ALA A 1 417 ? -14.084 -3.182 14.756 1.00 78.69 417 ALA A CA 1
ATOM 3374 C C . ALA A 1 417 ? -14.303 -4.373 15.705 1.00 78.69 417 ALA A C 1
ATOM 3376 O O . ALA A 1 417 ? -13.773 -4.378 16.820 1.00 78.69 417 ALA A O 1
ATOM 3377 N N . THR A 1 418 ? -15.074 -5.384 15.293 1.00 77.75 418 THR A N 1
ATOM 3378 C CA . THR A 1 418 ? -15.474 -6.488 16.179 1.00 77.75 418 THR A CA 1
ATOM 3379 C C . THR A 1 418 ? -14.539 -7.689 16.021 1.00 77.75 418 THR A C 1
ATOM 3381 O O . THR A 1 418 ? -14.385 -8.243 14.935 1.00 77.75 418 THR A O 1
ATOM 3384 N N . LYS A 1 419 ? -13.924 -8.140 17.122 1.00 75.06 419 LYS A N 1
ATOM 3385 C CA . LYS A 1 419 ? -13.106 -9.367 17.129 1.00 75.06 419 LYS A CA 1
ATOM 3386 C C . LYS A 1 419 ? -13.979 -10.600 16.900 1.00 75.06 419 LYS A C 1
ATOM 3388 O O . LYS A 1 419 ? -15.031 -10.719 17.523 1.00 75.06 419 LYS A O 1
ATOM 3393 N N . ASN A 1 420 ? -13.508 -11.546 16.089 1.00 81.00 420 ASN A N 1
ATOM 3394 C CA . ASN A 1 420 ? -14.241 -12.752 15.698 1.00 81.00 420 ASN A CA 1
ATOM 3395 C C . ASN A 1 420 ? -15.577 -12.458 14.995 1.00 81.00 420 ASN A C 1
ATOM 3397 O O . ASN A 1 420 ? -16.471 -13.305 15.004 1.00 81.00 420 ASN A O 1
ATOM 3401 N N . ALA A 1 421 ? -15.724 -11.280 14.375 1.00 81.75 421 ALA A N 1
ATOM 3402 C CA . ALA A 1 421 ? -16.924 -10.939 13.612 1.00 81.75 421 ALA A CA 1
ATOM 3403 C C . ALA A 1 421 ? -17.162 -11.929 12.469 1.00 81.75 421 ALA A C 1
ATOM 3405 O O . ALA A 1 421 ? -18.299 -12.285 12.178 1.00 81.75 421 ALA A O 1
ATOM 3406 N N . VAL A 1 422 ? -16.086 -12.392 11.822 1.00 90.06 422 VAL A N 1
ATOM 3407 C CA . VAL A 1 422 ? -16.144 -13.289 10.663 1.00 90.06 422 VAL A CA 1
ATOM 3408 C C . VAL A 1 422 ? -16.362 -14.737 11.111 1.00 90.06 422 VAL A C 1
ATOM 3410 O O . VAL A 1 422 ? -15.434 -15.537 11.215 1.00 90.06 422 VAL A O 1
ATOM 3413 N N . CYS A 1 423 ? -17.620 -15.087 11.362 1.00 89.44 423 CYS A N 1
ATOM 3414 C CA . CYS A 1 423 ? -18.049 -16.428 11.756 1.00 89.44 423 CYS A CA 1
ATOM 3415 C C . CYS A 1 423 ? -18.662 -17.227 10.587 1.00 89.44 423 CYS A C 1
ATOM 3417 O O . CYS A 1 423 ? -19.024 -16.673 9.547 1.00 89.44 423 CYS A O 1
ATOM 3419 N N . GLU A 1 424 ? -18.788 -18.551 10.746 1.00 91.25 424 GLU A N 1
ATOM 3420 C CA . GLU A 1 424 ? -19.242 -19.475 9.688 1.00 91.25 424 GLU A CA 1
ATOM 3421 C C . GLU A 1 424 ? -20.584 -19.088 9.015 1.00 91.25 424 GLU A C 1
ATOM 3423 O O . GLU A 1 424 ? -20.641 -19.140 7.782 1.00 91.25 424 GLU A O 1
ATOM 3428 N N . PRO A 1 425 ? -21.630 -18.629 9.740 1.00 92.38 425 PRO A N 1
ATOM 3429 C CA . PRO A 1 425 ? -22.900 -18.215 9.133 1.00 92.38 425 PRO A CA 1
ATOM 3430 C C . PRO A 1 425 ? -22.795 -17.026 8.167 1.00 92.38 425 PRO A C 1
ATOM 3432 O O . PRO A 1 425 ? -23.617 -16.905 7.260 1.00 92.38 425 PRO A O 1
ATOM 3435 N N . LEU A 1 426 ? -21.794 -16.153 8.327 1.00 94.06 426 LEU A N 1
ATOM 3436 C CA . LEU A 1 426 ? -21.664 -14.948 7.502 1.00 94.06 426 LEU A CA 1
ATOM 3437 C C . LEU A 1 426 ? -21.057 -15.217 6.123 1.00 94.06 426 LEU A C 1
ATOM 3439 O O . LEU A 1 426 ? -21.358 -14.483 5.186 1.00 94.06 426 LEU A O 1
ATOM 3443 N N . TYR A 1 427 ? -20.250 -16.271 5.959 1.00 96.00 427 TYR A N 1
ATOM 3444 C CA . TYR A 1 427 ? -19.615 -16.607 4.675 1.00 96.00 427 TYR A CA 1
ATOM 3445 C C . TYR A 1 427 ? -20.614 -16.705 3.509 1.00 96.00 427 TYR A C 1
ATOM 3447 O O . TYR A 1 427 ? -20.434 -15.987 2.521 1.00 96.00 427 TYR A O 1
ATOM 3455 N N . PRO A 1 428 ? -21.666 -17.551 3.577 1.00 96.25 428 PRO A N 1
ATOM 3456 C CA . PRO A 1 428 ? -22.624 -17.660 2.480 1.00 96.25 428 PRO A CA 1
ATOM 3457 C C . PRO A 1 428 ? -23.403 -16.362 2.247 1.00 96.25 428 PRO A C 1
ATOM 3459 O O . PRO A 1 428 ? -23.696 -16.032 1.099 1.00 96.25 428 PRO A O 1
ATOM 3462 N N . GLU A 1 429 ? -23.735 -15.619 3.306 1.00 96.69 429 GLU A N 1
ATOM 3463 C CA . GLU A 1 429 ? -24.537 -14.395 3.205 1.00 96.69 429 GLU A CA 1
ATOM 3464 C C . GLU A 1 429 ? -23.752 -13.240 2.580 1.00 96.69 429 GLU A C 1
ATOM 3466 O O . GLU A 1 429 ? -24.268 -12.581 1.677 1.00 96.69 429 GLU A O 1
ATOM 3471 N N . ILE A 1 430 ? -22.492 -13.037 2.985 1.00 97.06 430 ILE A N 1
ATOM 3472 C CA . ILE A 1 430 ? -21.604 -12.029 2.391 1.00 97.06 430 ILE A CA 1
ATOM 3473 C C . ILE A 1 430 ? -21.367 -12.353 0.920 1.00 97.06 430 ILE A C 1
ATOM 3475 O O . ILE A 1 430 ? -21.580 -11.496 0.067 1.00 97.06 430 ILE A O 1
ATOM 3479 N N . ILE A 1 431 ? -20.990 -13.593 0.596 1.00 96.88 431 ILE A N 1
ATOM 3480 C CA . ILE A 1 431 ? -20.664 -13.970 -0.786 1.00 96.88 431 ILE A CA 1
ATOM 3481 C C . ILE A 1 431 ? -21.897 -13.858 -1.686 1.00 96.88 431 ILE A C 1
ATOM 3483 O O . ILE A 1 431 ? -21.790 -13.361 -2.807 1.00 96.88 431 ILE A O 1
ATOM 3487 N N . ARG A 1 432 ? -23.086 -14.236 -1.198 1.00 96.88 432 ARG A N 1
ATOM 3488 C CA . ARG A 1 432 ? -24.345 -14.051 -1.936 1.00 96.88 432 ARG A CA 1
ATOM 3489 C C . ARG A 1 432 ? -24.696 -12.575 -2.116 1.00 96.88 432 ARG A C 1
ATOM 3491 O O . ARG A 1 432 ? -25.139 -12.197 -3.199 1.00 96.88 432 ARG A O 1
ATOM 3498 N N . MET A 1 433 ? -24.505 -11.755 -1.081 1.00 97.81 433 MET A N 1
ATOM 3499 C CA . MET A 1 433 ? -24.749 -10.312 -1.135 1.00 97.81 433 MET A CA 1
ATOM 3500 C C . MET A 1 433 ? -23.831 -9.638 -2.152 1.00 97.81 433 MET A C 1
ATOM 3502 O O . MET A 1 433 ? -24.326 -8.929 -3.026 1.00 97.81 433 MET A O 1
ATOM 3506 N N . VAL A 1 434 ? -22.535 -9.943 -2.113 1.00 97.62 434 VAL A N 1
ATOM 3507 C CA . VAL A 1 434 ? -21.549 -9.464 -3.088 1.00 97.62 434 VAL A CA 1
ATOM 3508 C C . VAL A 1 434 ? -21.939 -9.911 -4.494 1.00 97.62 434 VAL A C 1
ATOM 3510 O O . VAL A 1 434 ? -22.148 -9.064 -5.355 1.00 97.62 434 VAL A O 1
ATOM 3513 N N . SER A 1 435 ? -22.163 -11.213 -4.702 1.00 97.25 435 SER A N 1
ATOM 3514 C CA . SER A 1 435 ? -22.496 -11.778 -6.019 1.00 97.25 435 SER A CA 1
ATOM 3515 C C . SER A 1 435 ? -23.721 -11.121 -6.659 1.00 97.25 435 SER A C 1
ATOM 3517 O O . SER A 1 435 ? -23.721 -10.866 -7.856 1.00 97.25 435 SER A O 1
ATOM 3519 N N . ARG A 1 436 ? -24.767 -10.827 -5.873 1.00 96.38 436 ARG A N 1
ATOM 3520 C CA . ARG A 1 436 ? -25.985 -10.170 -6.379 1.00 96.38 436 ARG A CA 1
ATOM 3521 C C . ARG A 1 436 ? -25.794 -8.702 -6.738 1.00 96.38 436 ARG A C 1
ATOM 3523 O O . ARG A 1 436 ? -26.589 -8.184 -7.510 1.00 96.38 436 ARG A O 1
ATOM 3530 N N . ASN A 1 437 ? -24.820 -8.030 -6.136 1.00 96.81 437 ASN A N 1
ATOM 3531 C CA . ASN A 1 437 ? -24.591 -6.609 -6.365 1.00 96.81 437 ASN A CA 1
ATOM 3532 C C . ASN A 1 437 ? -23.560 -6.362 -7.472 1.00 96.81 437 ASN A C 1
ATOM 3534 O O . ASN A 1 437 ? -23.760 -5.441 -8.253 1.00 96.81 437 ASN A O 1
ATOM 3538 N N . ILE A 1 438 ? -22.487 -7.160 -7.543 1.00 96.69 438 ILE A N 1
ATOM 3539 C CA . ILE A 1 438 ? -21.378 -6.895 -8.474 1.00 96.69 438 ILE A CA 1
ATOM 3540 C C . ILE A 1 438 ? -21.534 -7.617 -9.817 1.00 96.69 438 ILE A C 1
ATOM 3542 O O . ILE A 1 438 ? -21.230 -7.028 -10.851 1.00 96.69 438 ILE A O 1
ATOM 3546 N N . PHE A 1 439 ? -22.019 -8.870 -9.830 1.00 96.75 439 PHE A N 1
ATOM 3547 C CA . PHE A 1 439 ? -22.073 -9.663 -11.060 1.00 96.75 439 PHE A CA 1
ATOM 3548 C C . PHE A 1 439 ? -23.247 -9.222 -11.927 1.00 96.75 439 PHE A C 1
ATOM 3550 O O . PHE A 1 439 ? -24.406 -9.547 -11.659 1.00 96.75 439 PHE A O 1
ATOM 3557 N N . ARG A 1 440 ? -22.914 -8.488 -12.986 1.00 94.06 440 ARG A N 1
ATOM 3558 C CA . ARG A 1 440 ? -23.838 -7.930 -13.968 1.00 94.06 440 ARG A CA 1
ATOM 3559 C C . ARG A 1 440 ? -23.199 -7.965 -15.350 1.00 94.06 440 ARG A C 1
ATOM 3561 O O . ARG A 1 440 ? -21.983 -8.066 -15.470 1.00 94.06 440 ARG A O 1
ATOM 3568 N N . VAL A 1 441 ? -24.034 -7.869 -16.377 1.00 90.81 441 VAL A N 1
ATOM 3569 C CA . VAL A 1 441 ? -23.557 -7.602 -17.736 1.00 90.81 441 VAL A CA 1
ATOM 3570 C C . VAL A 1 441 ? -23.152 -6.133 -17.789 1.00 90.81 441 VAL A C 1
ATOM 3572 O O . VAL A 1 441 ? -23.922 -5.278 -17.344 1.00 90.81 441 VAL A O 1
ATOM 3575 N N . LEU A 1 442 ? -21.945 -5.857 -18.275 1.00 89.44 442 LEU A N 1
ATOM 3576 C CA . LEU A 1 442 ? -21.460 -4.492 -18.449 1.00 89.44 442 LEU A CA 1
ATOM 3577 C C . LEU A 1 442 ? -22.235 -3.804 -19.588 1.00 89.44 442 LEU A C 1
ATOM 3579 O O . LEU A 1 442 ? -22.638 -4.482 -20.541 1.00 89.44 442 LEU A O 1
ATOM 3583 N N . PRO A 1 443 ? -22.506 -2.492 -19.482 1.00 84.44 443 PRO A N 1
ATOM 3584 C CA . PRO A 1 443 ? -23.160 -1.753 -20.555 1.00 84.44 443 PRO A CA 1
ATOM 3585 C C . PRO A 1 443 ? -22.315 -1.809 -21.842 1.00 84.44 443 PRO A C 1
ATOM 3587 O O . PRO A 1 443 ? -21.092 -1.922 -21.757 1.00 84.44 443 PRO A O 1
ATOM 3590 N N . PRO A 1 444 ? -22.944 -1.769 -23.030 1.00 79.38 444 PRO A N 1
ATOM 3591 C CA . PRO A 1 444 ? -22.203 -1.700 -24.284 1.00 79.38 444 PRO A CA 1
ATOM 3592 C C . PRO A 1 444 ? -21.413 -0.388 -24.358 1.00 79.38 444 PRO A C 1
ATOM 3594 O O . PRO A 1 444 ? -21.927 0.655 -23.960 1.00 79.38 444 PRO A O 1
ATOM 3597 N N . SER A 1 445 ? -20.196 -0.443 -24.894 1.00 71.25 445 SER A N 1
ATOM 3598 C CA . SER A 1 445 ? -19.403 0.755 -25.174 1.00 71.25 445 SER A CA 1
ATOM 3599 C C . SER A 1 445 ? -19.998 1.517 -26.361 1.00 71.25 445 SER A C 1
ATOM 3601 O O . SER A 1 445 ? -20.207 0.939 -27.431 1.00 71.25 445 SER A O 1
ATOM 3603 N N . ASP A 1 446 ? -20.255 2.814 -26.183 1.00 60.41 446 ASP A N 1
ATOM 3604 C CA . ASP A 1 446 ? -20.848 3.681 -27.212 1.00 60.41 446 ASP A CA 1
ATOM 3605 C C . ASP A 1 446 ? -19.816 4.178 -28.258 1.00 60.41 446 ASP A C 1
ATOM 3607 O O . ASP A 1 446 ? -20.199 4.701 -29.308 1.00 60.41 446 ASP A O 1
ATOM 3611 N N . ASN A 1 447 ? -18.509 3.977 -28.027 1.00 60.41 447 ASN A N 1
ATOM 3612 C CA . ASN A 1 447 ? -17.438 4.545 -28.857 1.00 60.41 447 ASN A CA 1
ATOM 3613 C C . ASN A 1 447 ? -16.978 3.595 -29.977 1.00 60.41 447 ASN A C 1
ATOM 3615 O O . ASN A 1 447 ? -16.187 2.677 -29.765 1.00 60.41 447 ASN A O 1
ATOM 3619 N N . SER A 1 448 ? -17.422 3.855 -31.211 1.00 57.06 448 SER A N 1
ATOM 3620 C CA . SER A 1 448 ? -16.980 3.120 -32.409 1.00 57.06 448 SER A CA 1
ATOM 3621 C C . SER A 1 448 ? -15.561 3.472 -32.884 1.00 57.06 448 SER A C 1
ATOM 3623 O O . SER A 1 448 ? -14.966 2.702 -33.635 1.00 57.06 448 SER A O 1
ATOM 3625 N N . GLU A 1 449 ? -15.024 4.619 -32.461 1.00 60.22 449 GLU A N 1
ATOM 3626 C CA . GLU A 1 449 ? -13.664 5.105 -32.753 1.00 60.22 449 GLU A CA 1
ATOM 3627 C C . GLU A 1 449 ? -12.956 5.473 -31.440 1.00 60.22 449 GLU A C 1
ATOM 3629 O O . GLU A 1 449 ? -12.539 6.608 -31.255 1.00 60.22 449 GLU A O 1
ATOM 3634 N N . PHE A 1 450 ? -12.888 4.522 -30.503 1.00 62.50 450 PHE A N 1
ATOM 3635 C CA . PHE A 1 450 ? -12.289 4.748 -29.187 1.00 62.50 450 PHE A CA 1
ATOM 3636 C C . PHE A 1 450 ? -10.810 5.147 -29.304 1.00 62.50 450 PHE A C 1
ATOM 3638 O O . PHE A 1 450 ? -10.000 4.353 -29.803 1.00 62.50 450 PHE A O 1
ATOM 3645 N N . ASP A 1 451 ? -10.466 6.347 -28.827 1.00 67.94 451 ASP A N 1
ATOM 3646 C CA . ASP A 1 451 ? -9.082 6.748 -28.569 1.00 67.94 451 ASP A CA 1
ATOM 3647 C C . ASP A 1 451 ? -8.812 6.622 -27.064 1.00 67.94 451 ASP A C 1
ATOM 3649 O O . ASP A 1 451 ? -9.275 7.452 -26.278 1.00 67.94 451 ASP A O 1
ATOM 3653 N N . PRO A 1 452 ? -8.042 5.609 -26.635 1.00 62.53 452 PRO A N 1
ATOM 3654 C CA . PRO A 1 452 ? -7.782 5.390 -25.223 1.00 62.53 452 PRO A CA 1
ATOM 3655 C C . PRO A 1 452 ? -7.037 6.528 -24.515 1.00 62.53 452 PRO A C 1
ATOM 3657 O O . PRO A 1 452 ? -6.989 6.532 -23.285 1.00 62.53 452 PRO A O 1
ATOM 3660 N N . GLU A 1 453 ? -6.403 7.442 -25.257 1.00 61.38 453 GLU A N 1
ATOM 3661 C CA . GLU A 1 453 ? -5.691 8.593 -24.693 1.00 61.38 453 GLU A CA 1
ATOM 3662 C C . GLU A 1 453 ? -6.573 9.851 -24.579 1.00 61.38 453 GLU A C 1
ATOM 3664 O O . GLU A 1 453 ? -6.265 10.716 -23.757 1.00 61.38 453 GLU A O 1
ATOM 3669 N N . GLU A 1 454 ? -7.666 9.950 -25.347 1.00 67.44 454 GLU A N 1
ATOM 3670 C CA . GLU A 1 454 ? -8.531 11.143 -25.398 1.00 67.44 454 GLU A CA 1
ATOM 3671 C C . GLU A 1 454 ? -9.930 10.928 -24.791 1.00 67.44 454 GLU A C 1
ATOM 3673 O O . GLU A 1 454 ? -10.524 11.885 -24.288 1.00 67.44 454 GLU A O 1
ATOM 3678 N N . ASP A 1 455 ? -10.449 9.697 -24.789 1.00 70.69 455 ASP A N 1
ATOM 3679 C CA . ASP A 1 455 ? -11.815 9.415 -24.343 1.00 70.69 455 ASP A CA 1
ATOM 3680 C C . ASP A 1 455 ? -11.958 9.394 -22.811 1.00 70.69 455 ASP A C 1
ATOM 3682 O O . ASP A 1 455 ? -11.242 8.695 -22.087 1.00 70.69 455 ASP A O 1
ATOM 3686 N N . GLU A 1 456 ? -12.946 10.135 -22.296 1.00 74.06 456 GLU A N 1
ATOM 3687 C CA . GLU A 1 456 ? -13.293 10.100 -20.874 1.00 74.06 456 GLU A CA 1
ATOM 3688 C C . GLU A 1 456 ? -13.996 8.776 -20.514 1.00 74.06 456 GLU A C 1
ATOM 3690 O O . GLU A 1 456 ? -14.959 8.390 -21.180 1.00 74.06 456 GLU A O 1
ATOM 3695 N N . PRO A 1 457 ? -13.575 8.079 -19.440 1.00 80.44 457 PRO A N 1
ATOM 3696 C CA . PRO A 1 457 ? -14.173 6.805 -19.062 1.00 80.44 457 PRO A CA 1
ATOM 3697 C C . PRO A 1 457 ? -15.602 6.989 -18.542 1.00 80.44 457 PRO A C 1
ATOM 3699 O O . PRO A 1 457 ? -15.862 7.837 -17.679 1.00 80.44 457 PRO A O 1
ATOM 3702 N N . THR A 1 458 ? -16.523 6.128 -18.982 1.00 83.94 458 THR A N 1
ATOM 3703 C CA . THR A 1 458 ? -17.890 6.119 -18.457 1.00 83.94 458 THR A CA 1
ATOM 3704 C C . THR A 1 458 ? -17.892 5.669 -16.998 1.00 83.94 458 THR A C 1
ATOM 3706 O O . THR A 1 458 ? -17.503 4.550 -16.658 1.00 83.94 458 THR A O 1
ATOM 3709 N N . LEU A 1 459 ? -18.353 6.548 -16.107 1.00 89.44 459 LEU A N 1
ATOM 3710 C CA . LEU A 1 459 ? -18.445 6.258 -14.677 1.00 89.44 459 LEU A CA 1
ATOM 3711 C C . LEU A 1 459 ? -19.729 5.492 -14.340 1.00 89.44 459 LEU A C 1
ATOM 3713 O O . LEU A 1 459 ? -20.822 5.849 -14.779 1.00 89.44 459 LEU A O 1
ATOM 3717 N N . GLU A 1 460 ? -19.616 4.486 -13.472 1.00 90.19 460 GLU A N 1
ATOM 3718 C CA . GLU A 1 460 ? -20.763 3.694 -13.029 1.00 90.19 460 GLU A CA 1
ATOM 3719 C C . GLU A 1 460 ? -21.682 4.519 -12.109 1.00 90.19 460 GLU A C 1
ATOM 3721 O O . GLU A 1 460 ? -21.282 5.012 -11.048 1.00 90.19 460 GLU A O 1
ATOM 3726 N N . VAL A 1 461 ? -22.954 4.649 -12.491 1.00 91.06 461 VAL A N 1
ATOM 3727 C CA . VAL A 1 461 ? -23.951 5.453 -11.763 1.00 91.06 461 VAL A CA 1
ATOM 3728 C C . VAL A 1 461 ? -24.297 4.857 -10.396 1.00 91.06 461 VAL A C 1
ATOM 3730 O O . VAL A 1 461 ? -24.604 5.584 -9.449 1.00 91.06 461 VAL A O 1
ATOM 3733 N N . SER A 1 462 ? -24.194 3.532 -10.258 1.00 93.38 462 SER A N 1
ATOM 3734 C CA . SER A 1 462 ? -24.475 2.800 -9.016 1.00 93.38 462 SER A CA 1
ATOM 3735 C C . SER A 1 462 ? -23.296 2.792 -8.032 1.00 93.38 462 SER A C 1
ATOM 3737 O O . SER A 1 462 ? -23.364 2.146 -6.977 1.00 93.38 462 SER A O 1
ATOM 3739 N N . TRP A 1 463 ? -22.216 3.522 -8.345 1.00 95.50 463 TRP A N 1
ATOM 3740 C CA . TRP A 1 463 ? -20.976 3.556 -7.568 1.00 95.50 463 TRP A CA 1
ATOM 3741 C C . TRP A 1 463 ? -21.150 3.803 -6.059 1.00 95.50 463 TRP A C 1
ATOM 3743 O O . TRP A 1 463 ? -20.508 3.091 -5.286 1.00 95.50 463 TRP A O 1
ATOM 3753 N N . PRO A 1 464 ? -22.049 4.694 -5.578 1.00 94.12 464 PRO A N 1
ATOM 3754 C CA . PRO A 1 464 ? -22.229 4.918 -4.139 1.00 94.12 464 PRO A CA 1
ATOM 3755 C C . PRO A 1 464 ? -22.605 3.663 -3.335 1.00 94.12 464 PRO A C 1
ATOM 3757 O O . PRO A 1 464 ? -22.363 3.606 -2.130 1.00 94.12 464 PRO A O 1
ATOM 3760 N N . HIS A 1 465 ? -23.227 2.664 -3.972 1.00 95.69 465 HIS A N 1
ATOM 3761 C CA . HIS A 1 465 ? -23.476 1.357 -3.355 1.00 95.69 465 HIS A CA 1
ATOM 3762 C C . HIS A 1 465 ? -22.370 0.357 -3.679 1.00 95.69 465 HIS A C 1
ATOM 3764 O O . HIS A 1 465 ? -21.936 -0.355 -2.776 1.00 95.69 465 HIS A O 1
ATOM 3770 N N . LEU A 1 466 ? -21.910 0.300 -4.932 1.00 97.06 466 LEU A N 1
ATOM 3771 C CA . LEU A 1 466 ? -20.899 -0.674 -5.357 1.00 97.06 466 LEU A CA 1
ATOM 3772 C C . LEU A 1 466 ? -19.569 -0.494 -4.627 1.00 97.06 466 LEU A C 1
ATOM 3774 O O . LEU A 1 466 ? -18.998 -1.489 -4.186 1.00 97.06 466 LEU A O 1
ATOM 3778 N N . GLN A 1 467 ? -19.133 0.748 -4.401 1.00 98.06 467 GLN A N 1
ATOM 3779 C CA . GLN A 1 467 ? -17.936 1.052 -3.617 1.00 98.06 467 GLN A CA 1
ATOM 3780 C C . GLN A 1 467 ? -17.977 0.366 -2.245 1.00 98.06 467 GLN A C 1
ATOM 3782 O O . GLN A 1 467 ? -17.028 -0.310 -1.860 1.00 98.06 467 GLN A O 1
ATOM 3787 N N . LEU A 1 468 ? -19.101 0.483 -1.529 1.00 97.75 468 LEU A N 1
ATOM 3788 C CA . LEU A 1 468 ? -19.262 -0.105 -0.197 1.00 97.75 468 LEU A CA 1
ATOM 3789 C C . LEU A 1 468 ? -19.362 -1.634 -0.243 1.00 97.75 468 LEU A C 1
ATOM 3791 O O . LEU A 1 468 ? -18.910 -2.310 0.677 1.00 97.75 468 LEU A O 1
ATOM 3795 N N . VAL A 1 469 ? -19.937 -2.203 -1.306 1.00 98.38 469 VAL A N 1
ATOM 3796 C CA . VAL A 1 469 ? -19.971 -3.662 -1.494 1.00 98.38 469 VAL A CA 1
ATOM 3797 C C . VAL A 1 469 ? -18.559 -4.210 -1.725 1.00 98.38 469 VAL A C 1
ATOM 3799 O O . VAL A 1 469 ? -18.188 -5.207 -1.101 1.00 98.38 469 VAL A O 1
ATOM 3802 N N . TYR A 1 470 ? -17.764 -3.556 -2.576 1.00 98.50 470 TYR A N 1
ATOM 3803 C CA . TYR A 1 470 ? -16.369 -3.924 -2.810 1.00 98.50 470 TYR A CA 1
ATOM 3804 C C . TYR A 1 470 ? -15.514 -3.745 -1.553 1.00 98.50 470 TYR A C 1
ATOM 3806 O O . TYR A 1 470 ? -14.749 -4.645 -1.202 1.00 98.50 470 TYR A O 1
ATOM 3814 N N . GLU A 1 471 ? -15.684 -2.636 -0.832 1.00 98.06 471 GLU A N 1
ATOM 3815 C CA . GLU A 1 471 ? -14.977 -2.379 0.421 1.00 98.06 471 GLU A CA 1
ATOM 3816 C C . GLU A 1 471 ? -15.319 -3.414 1.498 1.00 98.06 471 GLU A C 1
ATOM 3818 O O . GLU A 1 471 ? -14.410 -3.982 2.106 1.00 98.06 471 GLU A O 1
ATOM 3823 N N . LEU A 1 472 ? -16.603 -3.735 1.688 1.00 97.69 472 LEU A N 1
ATOM 3824 C CA . LEU A 1 472 ? -17.030 -4.785 2.612 1.00 97.69 472 LEU A CA 1
ATOM 3825 C C . LEU A 1 472 ? -16.384 -6.128 2.260 1.00 97.69 472 LEU A C 1
ATOM 3827 O O . LEU A 1 472 ? -15.886 -6.825 3.147 1.00 97.69 472 LEU A O 1
ATOM 3831 N N . PHE A 1 473 ? -16.372 -6.498 0.976 1.00 98.38 473 PHE A N 1
ATOM 3832 C CA . PHE A 1 473 ? -15.782 -7.762 0.548 1.00 98.38 473 PHE A CA 1
ATOM 3833 C C . PHE A 1 473 ? -14.266 -7.787 0.751 1.00 98.38 473 PHE A C 1
ATOM 3835 O O . PHE A 1 473 ? -13.722 -8.794 1.209 1.00 98.38 473 PHE A O 1
ATOM 3842 N N . LEU A 1 474 ? -13.586 -6.673 0.480 1.00 98.12 474 LEU A N 1
ATOM 3843 C CA . LEU A 1 474 ? -12.158 -6.536 0.725 1.00 98.12 474 LEU A CA 1
ATOM 3844 C C . LEU A 1 474 ? -11.836 -6.666 2.221 1.00 98.12 474 LEU A C 1
ATOM 3846 O O . LEU A 1 474 ? -10.992 -7.485 2.580 1.00 98.12 474 LEU A O 1
ATOM 3850 N N . ARG A 1 475 ? -12.548 -5.948 3.103 1.00 96.81 475 ARG A N 1
ATOM 3851 C CA . ARG A 1 475 ? -12.359 -6.050 4.565 1.00 96.81 475 ARG A CA 1
ATOM 3852 C C . ARG A 1 475 ? -12.646 -7.455 5.086 1.00 96.81 475 ARG A C 1
ATOM 3854 O O . ARG A 1 475 ? -11.899 -7.964 5.918 1.00 96.81 475 ARG A O 1
ATOM 3861 N N . PHE A 1 476 ? -13.670 -8.119 4.552 1.00 97.06 476 PHE A N 1
ATOM 3862 C CA . PHE A 1 476 ? -13.961 -9.520 4.854 1.00 97.06 476 PHE A CA 1
ATOM 3863 C C . PHE A 1 476 ? -12.804 -10.455 4.466 1.00 97.06 476 PHE A C 1
ATOM 3865 O O . PHE A 1 476 ? -12.418 -11.309 5.263 1.00 97.06 476 PHE A O 1
ATOM 3872 N N . LEU A 1 477 ? -12.217 -10.286 3.276 1.00 96.75 477 LEU A N 1
ATOM 3873 C CA . LEU A 1 477 ? -11.075 -11.088 2.826 1.00 96.75 477 LEU A CA 1
ATOM 3874 C C . LEU A 1 477 ? -9.786 -10.771 3.597 1.00 96.75 477 LEU A C 1
ATOM 3876 O O . LEU A 1 477 ? -8.966 -11.670 3.786 1.00 96.75 477 LEU A O 1
ATOM 3880 N N . GLU A 1 478 ? -9.576 -9.524 4.017 1.00 95.31 478 GLU A N 1
ATOM 3881 C CA . GLU A 1 478 ? -8.382 -9.069 4.745 1.00 95.31 478 GLU A CA 1
ATOM 3882 C C . GLU A 1 478 ? -8.442 -9.330 6.251 1.00 95.31 478 GLU A C 1
ATOM 3884 O O . GLU A 1 478 ? -7.390 -9.367 6.890 1.00 95.31 478 GLU A O 1
ATOM 3889 N N . SER A 1 479 ? -9.635 -9.575 6.798 1.00 93.88 479 SER A N 1
ATOM 3890 C CA . SER A 1 479 ? -9.827 -9.876 8.214 1.00 93.88 479 SER A CA 1
ATOM 3891 C C . SER A 1 479 ? -8.893 -11.006 8.683 1.00 93.88 479 SER A C 1
ATOM 3893 O O . SER A 1 479 ? -8.776 -12.036 8.000 1.00 93.88 479 SER A O 1
ATOM 3895 N N . PRO A 1 480 ? -8.232 -10.853 9.849 1.00 90.38 480 PRO A N 1
ATOM 3896 C CA . PRO A 1 480 ? -7.396 -11.906 10.425 1.00 90.38 480 PRO A CA 1
ATOM 3897 C C . PRO A 1 480 ? -8.210 -13.155 10.794 1.00 90.38 480 PRO A C 1
ATOM 3899 O O . PRO A 1 480 ? -7.661 -14.255 10.808 1.00 90.38 480 PRO A O 1
ATOM 3902 N N . ASP A 1 481 ? -9.517 -12.998 11.013 1.00 90.81 481 ASP A N 1
ATOM 3903 C CA . ASP A 1 481 ? -10.439 -14.079 11.370 1.00 90.81 481 ASP A CA 1
ATOM 3904 C C . ASP A 1 481 ? -10.917 -14.875 10.135 1.00 90.81 481 ASP A C 1
ATOM 3906 O O . ASP A 1 481 ? -11.603 -15.894 10.254 1.00 90.81 481 ASP A O 1
ATOM 3910 N N . PHE A 1 482 ? -10.549 -14.444 8.921 1.00 95.12 482 PHE A N 1
ATOM 3911 C CA . PHE A 1 482 ? -10.938 -15.111 7.682 1.00 95.12 482 PHE A CA 1
ATOM 3912 C C . PHE A 1 482 ? -10.226 -16.461 7.485 1.00 95.12 482 PHE A C 1
ATOM 3914 O O . PHE A 1 482 ? -8.999 -16.551 7.393 1.00 95.12 482 PHE A O 1
ATOM 3921 N N . GLN A 1 483 ? -11.012 -17.516 7.278 1.00 94.38 483 GLN A N 1
ATOM 3922 C CA . GLN A 1 483 ? -10.574 -18.888 7.055 1.00 94.38 483 GLN A CA 1
ATOM 3923 C C . GLN A 1 483 ? -10.857 -19.332 5.613 1.00 94.38 483 GLN A C 1
ATOM 3925 O O . GLN A 1 483 ? -11.995 -19.604 5.217 1.00 94.38 483 GLN A O 1
ATOM 3930 N N . ALA A 1 484 ? -9.794 -19.510 4.823 1.00 94.19 484 ALA A N 1
ATOM 3931 C CA . ALA A 1 484 ? -9.896 -19.950 3.427 1.00 94.19 484 ALA A CA 1
ATOM 3932 C C . ALA A 1 484 ? -10.546 -21.344 3.269 1.00 94.19 484 ALA A C 1
ATOM 3934 O O . ALA A 1 484 ? -11.149 -21.649 2.240 1.00 94.19 484 ALA A O 1
ATOM 3935 N N . THR A 1 485 ? -10.465 -22.199 4.291 1.00 93.62 485 THR A N 1
ATOM 3936 C CA . THR A 1 485 ? -11.092 -23.533 4.319 1.00 93.62 485 THR A CA 1
ATOM 3937 C C . THR A 1 485 ? -12.619 -23.485 4.314 1.00 93.62 485 THR A C 1
ATOM 3939 O O . THR A 1 485 ? -13.238 -24.384 3.739 1.00 93.62 485 THR A O 1
ATOM 3942 N N . LEU A 1 486 ? -13.218 -22.453 4.915 1.00 94.06 486 LEU A N 1
ATOM 3943 C CA . LEU A 1 486 ? -14.657 -22.197 4.870 1.00 94.06 486 LEU A CA 1
ATOM 3944 C C . LEU A 1 486 ? -15.028 -21.465 3.577 1.00 94.06 486 LEU A C 1
ATOM 3946 O O . LEU A 1 486 ? -15.949 -21.882 2.876 1.00 94.06 486 LEU A O 1
ATOM 3950 N N . GLY A 1 487 ? -14.247 -20.443 3.207 1.00 92.69 487 GLY A N 1
ATOM 3951 C CA . GLY A 1 487 ? -14.476 -19.643 2.000 1.00 92.69 487 GLY A CA 1
ATOM 3952 C C . GLY A 1 487 ? -14.464 -20.446 0.697 1.00 92.69 487 GLY A C 1
ATOM 3953 O O . GLY A 1 487 ? -15.270 -20.173 -0.190 1.00 92.69 487 GLY A O 1
ATOM 3954 N N . LYS A 1 488 ? -13.633 -21.494 0.587 1.00 93.19 488 LYS A N 1
ATOM 3955 C CA . LYS A 1 488 ? -13.505 -22.295 -0.649 1.00 93.19 488 LYS A CA 1
ATOM 3956 C C . LYS A 1 488 ? -14.783 -23.044 -1.048 1.00 93.19 488 LYS A C 1
ATOM 3958 O O . LYS A 1 488 ? -14.858 -23.540 -2.164 1.00 93.19 488 LYS A O 1
ATOM 3963 N N . LYS A 1 489 ? -15.755 -23.185 -0.135 1.00 93.81 489 LYS A N 1
ATOM 3964 C CA . LYS A 1 489 ? -17.066 -23.793 -0.429 1.00 93.81 489 LYS A CA 1
ATOM 3965 C C . LYS A 1 489 ? -17.940 -22.883 -1.302 1.00 93.81 489 LYS A C 1
ATOM 3967 O O . LYS A 1 489 ? -18.881 -23.368 -1.915 1.00 93.81 489 LYS A O 1
ATOM 3972 N N . TYR A 1 490 ? -17.642 -21.585 -1.314 1.00 95.69 490 TYR A N 1
ATOM 3973 C CA . TYR A 1 490 ? -18.480 -20.544 -1.906 1.00 95.69 490 TYR A CA 1
ATOM 3974 C C . TYR A 1 490 ? -17.731 -19.703 -2.950 1.00 95.69 490 TYR A C 1
ATOM 3976 O O . TYR A 1 490 ? -18.342 -19.230 -3.899 1.00 95.69 490 TYR A O 1
ATOM 3984 N N . ILE A 1 491 ? -16.414 -19.530 -2.789 1.00 97.00 491 ILE A N 1
ATOM 3985 C CA . ILE A 1 491 ? -15.531 -18.919 -3.790 1.00 97.00 491 ILE A CA 1
ATOM 3986 C C . ILE A 1 491 ? -14.951 -20.050 -4.639 1.00 97.00 491 ILE A C 1
ATOM 3988 O O . ILE A 1 491 ? -13.918 -20.634 -4.302 1.00 97.00 491 ILE A O 1
ATOM 3992 N N . ASP A 1 492 ? -15.657 -20.395 -5.711 1.00 95.56 492 ASP A N 1
ATOM 3993 C CA . ASP A 1 492 ? -15.287 -21.447 -6.654 1.00 95.56 492 ASP A CA 1
ATOM 3994 C C . ASP A 1 492 ? -14.800 -20.870 -7.998 1.00 95.56 492 ASP A C 1
ATOM 3996 O O . ASP A 1 492 ? -14.613 -19.663 -8.167 1.00 95.56 492 ASP A O 1
ATOM 4000 N N . GLN A 1 493 ? -14.558 -21.746 -8.977 1.00 97.44 493 GLN A N 1
ATOM 4001 C CA . GLN A 1 493 ? -14.122 -21.331 -10.314 1.00 97.44 493 GLN A CA 1
ATOM 4002 C C . GLN A 1 493 ? -15.159 -20.457 -11.029 1.00 97.44 493 GLN A C 1
ATOM 4004 O O . GLN A 1 493 ? -14.778 -19.573 -11.792 1.00 97.44 493 GLN A O 1
ATOM 4009 N N . ARG A 1 494 ? -16.455 -20.676 -10.776 1.00 96.69 494 ARG A N 1
ATOM 4010 C CA . ARG A 1 494 ? -17.529 -19.886 -11.380 1.00 96.69 494 ARG A CA 1
ATOM 4011 C C . ARG A 1 494 ? -17.535 -18.471 -10.816 1.00 96.69 494 ARG A C 1
ATOM 4013 O O . ARG A 1 494 ? -17.586 -17.528 -11.596 1.00 96.69 494 ARG A O 1
ATOM 4020 N N . PHE A 1 495 ? -17.424 -18.327 -9.497 1.00 97.75 495 PHE A N 1
ATOM 4021 C CA . PHE A 1 495 ? -17.301 -17.022 -8.849 1.00 97.75 495 PHE A CA 1
ATOM 4022 C C . PHE A 1 495 ? -16.114 -16.234 -9.417 1.00 97.75 495 PHE A C 1
ATOM 4024 O O . PHE A 1 495 ? -16.249 -15.066 -9.764 1.00 97.75 495 PHE A O 1
ATOM 4031 N N . VAL A 1 496 ? -14.955 -16.887 -9.552 1.00 97.94 496 VAL A N 1
ATOM 4032 C CA . VAL A 1 496 ? -13.752 -16.259 -10.119 1.00 97.94 496 VAL A CA 1
ATOM 4033 C C . VAL A 1 496 ? -13.953 -15.852 -11.577 1.00 97.94 496 VAL A C 1
ATOM 4035 O O . VAL A 1 496 ? -13.507 -14.776 -11.953 1.00 97.94 496 VAL A O 1
ATOM 4038 N N . LEU A 1 497 ? -14.609 -16.680 -12.395 1.00 97.44 497 LEU A N 1
ATOM 4039 C CA . LEU A 1 497 ? -14.873 -16.346 -13.795 1.00 97.44 497 LEU A CA 1
ATOM 4040 C C . LEU A 1 497 ? -15.746 -15.088 -13.913 1.00 97.44 497 LEU A C 1
ATOM 4042 O O . LEU A 1 497 ? -15.363 -14.157 -14.608 1.00 97.44 497 LEU A O 1
ATOM 4046 N N . GLN A 1 498 ? -16.848 -15.020 -13.160 1.00 97.62 498 GLN A N 1
ATOM 4047 C CA . GLN A 1 498 ? -17.725 -13.843 -13.152 1.00 97.62 498 GLN A CA 1
ATOM 4048 C C . GLN A 1 498 ? -17.022 -12.593 -12.606 1.00 97.62 498 GLN A C 1
ATOM 4050 O O . GLN A 1 498 ? -17.302 -11.485 -13.044 1.00 97.62 498 GLN A O 1
ATOM 4055 N N . LEU A 1 499 ? -16.091 -12.756 -11.659 1.00 98.00 499 LEU A N 1
ATOM 4056 C CA . LEU A 1 499 ? -15.267 -11.653 -11.164 1.00 98.00 499 LEU A CA 1
ATOM 4057 C C . LEU A 1 499 ? -14.282 -11.149 -12.228 1.00 98.00 499 LEU A C 1
ATOM 4059 O O . LEU A 1 499 ? -14.053 -9.949 -12.320 1.00 98.00 499 LEU A O 1
ATOM 4063 N N . LEU A 1 500 ? -13.702 -12.056 -13.019 1.00 97.69 500 LEU A N 1
ATOM 4064 C CA . LEU A 1 500 ? -12.786 -11.713 -14.108 1.00 97.69 500 LEU A CA 1
ATOM 4065 C C . LEU A 1 500 ? -13.499 -10.985 -15.252 1.00 97.69 500 LEU A C 1
ATOM 4067 O O . LEU A 1 500 ? -12.927 -10.058 -15.808 1.00 97.69 500 LEU A O 1
ATOM 4071 N N . GLU A 1 501 ? -14.744 -11.348 -15.563 1.00 96.12 501 GLU A N 1
ATOM 4072 C CA . GLU A 1 501 ? -15.563 -10.660 -16.576 1.00 96.12 501 GLU A CA 1
ATOM 4073 C C . GLU A 1 501 ? -15.762 -9.166 -16.255 1.00 96.12 501 GLU A C 1
ATOM 4075 O O . GLU A 1 501 ? -15.809 -8.343 -17.163 1.00 96.12 501 GLU A O 1
ATOM 4080 N N . LEU A 1 502 ? -15.798 -8.788 -14.970 1.00 97.44 502 LEU A N 1
ATOM 4081 C CA . LEU A 1 502 ? -15.957 -7.391 -14.549 1.00 97.44 502 LEU A CA 1
ATOM 4082 C C . LEU A 1 502 ? -14.707 -6.523 -14.770 1.00 97.44 502 LEU A C 1
ATOM 4084 O O . LEU A 1 502 ? -14.807 -5.300 -14.683 1.00 97.44 502 LEU A O 1
ATOM 4088 N N . PHE A 1 503 ? -13.538 -7.110 -15.061 1.00 97.06 503 PHE A N 1
ATOM 4089 C CA . PHE A 1 503 ? -12.331 -6.326 -15.368 1.00 97.06 503 PHE A CA 1
ATOM 4090 C C . PHE A 1 503 ? -12.471 -5.505 -16.654 1.00 97.06 503 PHE A C 1
ATOM 4092 O O . PHE A 1 503 ? -11.688 -4.582 -16.855 1.00 97.06 503 PHE A O 1
ATOM 4099 N N . ASP A 1 504 ? -13.464 -5.804 -17.493 1.00 94.31 504 ASP A N 1
ATOM 4100 C CA . ASP A 1 504 ? -13.765 -5.005 -18.680 1.00 94.31 504 ASP A CA 1
ATOM 4101 C C . ASP A 1 504 ? -14.594 -3.741 -18.378 1.00 94.31 504 ASP A C 1
ATOM 4103 O O . ASP A 1 504 ? -14.968 -3.013 -19.292 1.00 94.31 504 ASP A O 1
ATOM 4107 N N . SER A 1 505 ? -14.896 -3.456 -17.103 1.00 93.62 505 SER A N 1
ATOM 4108 C CA . SER A 1 505 ? -15.600 -2.231 -16.701 1.00 93.62 505 SER A CA 1
ATOM 4109 C C . SER A 1 505 ? -14.833 -0.989 -17.161 1.00 93.62 505 SER A C 1
ATOM 4111 O O . SER A 1 505 ? -13.622 -0.906 -16.954 1.00 93.62 505 SER A O 1
ATOM 4113 N N . GLU A 1 506 ? -15.526 -0.009 -17.747 1.00 90.56 506 GLU A N 1
ATOM 4114 C CA . GLU A 1 506 ? -14.933 1.274 -18.156 1.00 90.56 506 GLU A CA 1
ATOM 4115 C C . GLU A 1 506 ? -14.517 2.129 -16.947 1.00 90.56 506 GLU A C 1
ATOM 4117 O O . GLU A 1 506 ? -13.570 2.914 -17.038 1.00 90.56 506 GLU A O 1
ATOM 4122 N N . ASP A 1 507 ? -15.130 1.906 -15.779 1.00 93.25 507 ASP A N 1
ATOM 4123 C CA . ASP A 1 507 ? -14.846 2.653 -14.555 1.00 93.25 507 ASP A CA 1
ATOM 4124 C C . ASP A 1 507 ? -13.533 2.180 -13.888 1.00 93.25 507 ASP A C 1
ATOM 4126 O O . ASP A 1 507 ? -13.483 1.080 -13.318 1.00 93.25 507 ASP A O 1
ATOM 4130 N N . PRO A 1 508 ? -12.463 3.003 -13.873 1.00 93.81 508 PRO A N 1
ATOM 4131 C CA . PRO A 1 508 ? -11.178 2.617 -13.283 1.00 93.81 508 PRO A CA 1
ATOM 4132 C C . PRO A 1 508 ? -11.269 2.332 -11.780 1.00 93.81 508 PRO A C 1
ATOM 4134 O O . PRO A 1 508 ? -10.483 1.550 -11.245 1.00 93.81 508 PRO A O 1
ATOM 4137 N N . ARG A 1 509 ? -12.243 2.929 -11.079 1.00 96.31 509 ARG A N 1
ATOM 4138 C CA . ARG A 1 509 ? -12.428 2.714 -9.639 1.00 96.31 509 ARG A CA 1
ATOM 4139 C C . ARG A 1 509 ? -12.881 1.284 -9.369 1.00 96.31 509 ARG A C 1
ATOM 4141 O O . ARG A 1 509 ? -12.423 0.668 -8.410 1.00 96.31 509 ARG A O 1
ATOM 4148 N N . GLU A 1 510 ? -13.759 0.743 -10.215 1.00 97.25 510 GLU A N 1
ATOM 4149 C CA . GLU A 1 510 ? -14.201 -0.649 -10.119 1.00 97.25 510 GLU A CA 1
ATOM 4150 C C . GLU A 1 510 ? -13.035 -1.607 -10.394 1.00 97.25 510 GLU A C 1
ATOM 4152 O O . GLU A 1 510 ? -12.798 -2.527 -9.604 1.00 97.25 510 GLU A O 1
ATOM 4157 N N . ARG A 1 511 ? -12.248 -1.342 -11.445 1.00 96.88 511 ARG A N 1
ATOM 4158 C CA . ARG A 1 511 ? -11.077 -2.158 -11.797 1.00 96.88 511 ARG A CA 1
ATOM 4159 C C . ARG A 1 511 ? -10.022 -2.200 -10.689 1.00 96.88 511 ARG A C 1
ATOM 4161 O O . ARG A 1 511 ? -9.484 -3.273 -10.416 1.00 96.88 511 ARG A O 1
ATOM 4168 N N . ASP A 1 512 ? -9.777 -1.099 -9.979 1.00 97.50 512 ASP A N 1
ATOM 4169 C CA . ASP A 1 512 ? -8.810 -1.072 -8.870 1.00 97.50 512 ASP A CA 1
ATOM 4170 C C . ASP A 1 512 ? -9.247 -1.931 -7.661 1.00 97.50 512 ASP A C 1
ATOM 4172 O O . ASP A 1 512 ? -8.442 -2.666 -7.066 1.00 97.50 512 ASP A O 1
ATOM 4176 N N . PHE A 1 513 ? -10.547 -1.947 -7.335 1.00 98.38 513 PHE A N 1
ATOM 4177 C CA . PHE A 1 513 ? -11.078 -2.874 -6.329 1.00 98.38 513 PHE A CA 1
ATOM 4178 C C . PHE A 1 513 ? -10.980 -4.327 -6.792 1.00 98.38 513 PHE A C 1
ATOM 4180 O O . PHE A 1 513 ? -10.514 -5.182 -6.030 1.00 98.38 513 PHE A O 1
ATOM 4187 N N . LEU A 1 514 ? -11.380 -4.614 -8.035 1.00 98.44 514 LEU A N 1
ATOM 4188 C CA . LEU A 1 514 ? -11.287 -5.951 -8.627 1.00 98.44 514 LEU A CA 1
ATOM 4189 C C . LEU A 1 514 ? -9.848 -6.467 -8.610 1.00 98.44 514 LEU A C 1
ATOM 4191 O O . LEU A 1 514 ? -9.614 -7.610 -8.208 1.00 98.44 514 LEU A O 1
ATOM 4195 N N . LYS A 1 515 ? -8.881 -5.607 -8.950 1.00 98.38 515 LYS A N 1
ATOM 4196 C CA . LYS A 1 515 ? -7.446 -5.891 -8.888 1.00 98.38 515 LYS A CA 1
ATOM 4197 C C . LYS A 1 515 ? -7.039 -6.401 -7.514 1.00 98.38 515 LYS A C 1
ATOM 4199 O O . LYS A 1 515 ? -6.481 -7.493 -7.364 1.00 98.38 515 LYS A O 1
ATOM 4204 N N . THR A 1 516 ? -7.362 -5.614 -6.493 1.00 98.12 516 THR A N 1
ATOM 4205 C CA . THR A 1 516 ? -6.992 -5.902 -5.108 1.00 98.12 516 THR A CA 1
ATOM 4206 C C . THR A 1 516 ? -7.684 -7.171 -4.605 1.00 98.12 516 THR A C 1
ATOM 4208 O O . THR A 1 516 ? -7.037 -8.046 -4.023 1.00 98.12 516 THR A O 1
ATOM 4211 N N . ILE A 1 517 ? -8.981 -7.324 -4.877 1.00 98.44 517 ILE A N 1
ATOM 4212 C CA . ILE A 1 517 ? -9.775 -8.490 -4.474 1.00 98.44 517 ILE A CA 1
ATOM 4213 C C . ILE A 1 517 ? -9.248 -9.766 -5.135 1.00 98.44 517 ILE A C 1
ATOM 4215 O O . ILE A 1 517 ? -9.010 -10.760 -4.443 1.00 98.44 517 ILE A O 1
ATOM 4219 N N . LEU A 1 518 ? -9.009 -9.751 -6.449 1.00 98.50 518 LEU A N 1
ATOM 4220 C CA . LEU A 1 518 ? -8.485 -10.905 -7.175 1.00 98.50 518 LEU A CA 1
ATOM 4221 C C . LEU A 1 518 ? -7.090 -11.290 -6.669 1.00 98.50 518 LEU A C 1
ATOM 4223 O O . LEU A 1 518 ? -6.820 -12.478 -6.472 1.00 98.50 518 LEU A O 1
ATOM 4227 N N . HIS A 1 519 ? -6.230 -10.312 -6.369 1.00 97.94 519 HIS A N 1
ATOM 4228 C CA . HIS A 1 519 ? -4.923 -10.568 -5.767 1.00 97.94 519 HIS A CA 1
ATOM 4229 C C . HIS A 1 519 ? -5.044 -11.242 -4.385 1.00 97.94 519 HIS A C 1
ATOM 4231 O O . HIS A 1 519 ? -4.364 -12.240 -4.118 1.00 97.94 519 HIS A O 1
ATOM 4237 N N . ARG A 1 520 ? -5.954 -10.776 -3.515 1.00 97.75 520 ARG A N 1
ATOM 4238 C CA . ARG A 1 520 ? -6.224 -11.416 -2.210 1.00 97.75 520 ARG A CA 1
ATOM 4239 C C . ARG A 1 520 ? -6.758 -12.840 -2.370 1.00 97.75 520 ARG A C 1
ATOM 4241 O O . ARG A 1 520 ? -6.293 -13.742 -1.666 1.00 97.75 520 ARG A O 1
ATOM 4248 N N . ILE A 1 521 ? -7.673 -13.068 -3.316 1.00 97.94 521 ILE A N 1
ATOM 4249 C CA . ILE A 1 521 ? -8.196 -14.405 -3.635 1.00 97.94 521 ILE A CA 1
ATOM 4250 C C . ILE A 1 521 ? -7.057 -15.319 -4.111 1.00 97.94 521 ILE A C 1
ATOM 4252 O O . ILE A 1 521 ? -6.889 -16.418 -3.581 1.00 97.94 521 ILE A O 1
ATOM 4256 N N . TYR A 1 522 ? -6.217 -14.862 -5.042 1.00 97.44 522 TYR A N 1
ATOM 4257 C CA . TYR A 1 522 ? -5.067 -15.627 -5.534 1.00 97.44 522 TYR A CA 1
ATOM 4258 C C . TYR A 1 522 ? -4.087 -16.002 -4.407 1.00 97.44 522 TYR A C 1
ATOM 4260 O O . TYR A 1 522 ? -3.581 -17.132 -4.346 1.00 97.44 522 TYR A O 1
ATOM 4268 N N . GLY A 1 523 ? -3.838 -15.067 -3.486 1.00 95.44 523 GLY A N 1
ATOM 4269 C CA . GLY A 1 523 ? -2.989 -15.273 -2.316 1.00 95.44 523 GLY A CA 1
ATOM 4270 C C . GLY A 1 523 ? -3.530 -16.354 -1.378 1.00 95.44 523 GLY A C 1
ATOM 4271 O O . GLY A 1 523 ? -2.795 -17.289 -1.048 1.00 95.44 523 GLY A O 1
ATOM 4272 N N . LYS A 1 524 ? -4.813 -16.258 -0.999 1.00 95.81 524 LYS A N 1
ATOM 4273 C CA . LYS A 1 524 ? -5.451 -17.118 0.016 1.00 95.81 524 LYS A CA 1
ATOM 4274 C C . LYS A 1 524 ? -5.907 -18.485 -0.508 1.00 95.81 524 LYS A C 1
ATOM 4276 O O . LYS A 1 524 ? -5.912 -19.453 0.253 1.00 95.81 524 LYS A O 1
ATOM 4281 N N . PHE A 1 525 ? -6.260 -18.604 -1.789 1.00 96.50 525 PHE A N 1
ATOM 4282 C CA . PHE A 1 525 ? -6.818 -19.831 -2.369 1.00 96.50 525 PHE A CA 1
ATOM 4283 C C . PHE A 1 525 ? -5.842 -20.532 -3.317 1.00 96.50 525 PHE A C 1
ATOM 4285 O O . PHE A 1 525 ? -5.918 -20.406 -4.540 1.00 96.50 525 PHE A O 1
ATOM 4292 N N . LEU A 1 526 ? -4.965 -21.370 -2.756 1.00 94.12 526 LEU A N 1
ATOM 4293 C CA . LEU A 1 526 ? -3.964 -22.124 -3.527 1.00 94.12 526 LEU A CA 1
ATOM 4294 C C . LEU A 1 526 ? -4.574 -22.965 -4.666 1.00 94.12 526 LEU A C 1
ATOM 4296 O O . LEU A 1 526 ? -4.000 -23.035 -5.750 1.00 94.12 526 LEU A O 1
ATOM 4300 N N . GLY A 1 527 ? -5.753 -23.560 -4.442 1.00 95.06 527 GLY A N 1
ATOM 4301 C CA . GLY A 1 527 ? -6.450 -24.397 -5.428 1.00 95.06 527 GLY A CA 1
ATOM 4302 C C . GLY A 1 527 ? -7.013 -23.641 -6.639 1.00 95.06 527 GLY A C 1
ATOM 4303 O O . GLY A 1 527 ? -7.268 -24.261 -7.667 1.00 95.06 527 GLY A O 1
ATOM 4304 N N . LEU A 1 528 ? -7.174 -22.315 -6.551 1.00 96.94 528 LEU A N 1
ATOM 4305 C CA . LEU A 1 528 ? -7.698 -21.486 -7.644 1.00 96.94 528 LEU A CA 1
ATOM 4306 C C . LEU A 1 528 ? -6.591 -20.868 -8.508 1.00 96.94 528 LEU A C 1
ATOM 4308 O O . LEU A 1 528 ? -6.867 -20.420 -9.616 1.00 96.94 528 LEU A O 1
ATOM 4312 N N . ARG A 1 529 ? -5.328 -20.887 -8.059 1.00 95.88 529 ARG A N 1
ATOM 4313 C CA . ARG A 1 529 ? -4.210 -20.211 -8.746 1.00 95.88 529 ARG A CA 1
ATOM 4314 C C . ARG A 1 529 ? -4.030 -20.650 -10.196 1.00 95.88 529 ARG A C 1
ATOM 4316 O O . ARG A 1 529 ? -3.892 -19.813 -11.082 1.00 95.88 529 ARG A O 1
ATOM 4323 N N . ALA A 1 530 ? -4.040 -21.959 -10.446 1.00 94.88 530 ALA A N 1
ATOM 4324 C CA . ALA A 1 530 ? -3.879 -22.495 -11.797 1.00 94.88 530 ALA A CA 1
ATOM 4325 C C . ALA A 1 530 ? -5.037 -22.079 -12.717 1.00 94.88 530 ALA A C 1
ATOM 4327 O O . ALA A 1 530 ? -4.806 -21.728 -13.872 1.00 94.88 530 ALA A O 1
ATOM 4328 N N . PHE A 1 531 ? -6.265 -22.071 -12.189 1.00 97.56 531 PHE A N 1
ATOM 4329 C CA . PHE A 1 531 ? -7.448 -21.636 -12.923 1.00 97.56 531 PHE A CA 1
ATOM 4330 C C . PHE A 1 531 ? -7.386 -20.140 -13.250 1.00 97.56 531 PHE A C 1
ATOM 4332 O O . PHE A 1 531 ? -7.524 -19.789 -14.415 1.00 97.56 531 PHE A O 1
ATOM 4339 N N . ILE A 1 532 ? -7.085 -19.283 -12.265 1.00 97.88 532 ILE A N 1
ATOM 4340 C CA . ILE A 1 532 ? -6.951 -17.828 -12.456 1.00 97.88 532 ILE A CA 1
ATOM 4341 C C . ILE A 1 532 ? -5.927 -17.522 -13.553 1.00 97.88 532 ILE A C 1
ATOM 4343 O O . ILE A 1 532 ? -6.251 -16.826 -14.508 1.00 97.88 532 ILE A O 1
ATOM 4347 N N . ARG A 1 533 ? -4.719 -18.105 -13.481 1.00 96.31 533 ARG A N 1
ATOM 4348 C CA . ARG A 1 533 ? -3.686 -17.898 -14.515 1.00 96.31 533 ARG A CA 1
ATOM 4349 C C . ARG A 1 533 ? -4.161 -18.345 -15.895 1.00 96.31 533 ARG A C 1
ATOM 4351 O O . ARG A 1 533 ? -3.925 -17.655 -16.875 1.00 96.31 533 ARG A O 1
ATOM 4358 N N . LYS A 1 534 ? -4.854 -19.484 -15.980 1.00 96.12 534 LYS A N 1
ATOM 4359 C CA . LYS A 1 534 ? -5.395 -19.979 -17.251 1.00 96.12 534 LYS A CA 1
ATOM 4360 C C . LYS A 1 534 ? -6.447 -19.030 -17.839 1.00 96.12 534 LYS A C 1
ATOM 4362 O O . LYS A 1 534 ? -6.432 -18.828 -19.047 1.00 96.12 534 LYS A O 1
ATOM 4367 N N . GLN A 1 535 ? -7.329 -18.466 -17.013 1.00 97.38 535 GLN A N 1
ATOM 4368 C CA . GLN A 1 535 ? -8.360 -17.534 -17.480 1.00 97.38 535 GLN A CA 1
ATOM 4369 C C . GLN A 1 535 ? -7.771 -16.186 -17.899 1.00 97.38 535 GLN A C 1
ATOM 4371 O O . GLN A 1 535 ? -8.088 -15.715 -18.984 1.00 97.38 535 GLN A O 1
ATOM 4376 N N . ILE A 1 536 ? -6.836 -15.624 -17.124 1.00 97.31 536 ILE A N 1
ATOM 4377 C CA . ILE A 1 536 ? -6.123 -14.398 -17.524 1.00 97.31 536 ILE A CA 1
ATOM 4378 C C . ILE A 1 536 ? -5.400 -14.613 -18.863 1.00 97.31 536 ILE A C 1
ATOM 4380 O O . ILE A 1 536 ? -5.498 -13.780 -19.758 1.00 97.31 536 ILE A O 1
ATOM 4384 N N . ASN A 1 537 ? -4.752 -15.769 -19.057 1.00 96.06 537 ASN A N 1
ATOM 4385 C CA . ASN A 1 537 ? -4.123 -16.097 -20.340 1.00 96.06 537 ASN A CA 1
ATOM 4386 C C . ASN A 1 537 ? -5.130 -16.125 -21.493 1.00 96.06 537 ASN A C 1
ATOM 4388 O O . ASN A 1 537 ? -4.815 -15.647 -22.577 1.00 96.06 537 ASN A O 1
ATOM 4392 N N . TYR A 1 538 ? -6.312 -16.707 -21.280 1.00 95.88 538 TYR A N 1
ATOM 4393 C CA . TYR A 1 538 ? -7.363 -16.737 -22.294 1.00 95.88 538 TYR A CA 1
ATOM 4394 C C . TYR A 1 538 ? -7.811 -15.320 -22.667 1.00 95.88 538 TYR A C 1
ATOM 4396 O O . TYR A 1 538 ? -7.858 -14.995 -23.849 1.00 95.88 538 TYR A O 1
ATOM 4404 N N . MET A 1 539 ? -8.044 -14.463 -21.670 1.00 96.38 539 MET A N 1
ATOM 4405 C CA . MET A 1 539 ? -8.452 -13.073 -21.885 1.00 96.38 539 MET A CA 1
ATOM 4406 C C . MET A 1 539 ? -7.382 -12.276 -22.638 1.00 96.38 539 MET A C 1
ATOM 4408 O O . MET A 1 539 ? -7.702 -11.602 -23.609 1.00 96.38 539 MET A O 1
ATOM 4412 N N . PHE A 1 540 ? -6.101 -12.425 -22.286 1.00 97.56 540 PHE A N 1
ATOM 4413 C CA . PHE A 1 540 ? -5.005 -11.792 -23.028 1.00 97.56 540 PHE A CA 1
ATOM 4414 C C . PHE A 1 540 ? -4.872 -12.297 -24.464 1.00 97.56 540 PHE A C 1
ATOM 4416 O O . PHE A 1 540 ? -4.607 -11.507 -25.365 1.00 97.56 540 PHE A O 1
ATOM 4423 N N . LEU A 1 541 ? -5.054 -13.596 -24.706 1.00 95.94 541 LEU A N 1
ATOM 4424 C CA . LEU A 1 541 ? -5.012 -14.135 -26.066 1.00 95.94 541 LEU A CA 1
ATOM 4425 C C . LEU A 1 541 ? -6.186 -13.617 -26.908 1.00 95.94 541 LEU A C 1
ATOM 4427 O O . LEU A 1 541 ? -5.960 -13.191 -28.038 1.00 95.94 541 LEU A O 1
ATOM 4431 N N . SER A 1 542 ? -7.397 -13.590 -26.348 1.00 95.94 542 SER A N 1
ATOM 4432 C CA . SER A 1 542 ? -8.579 -13.004 -26.992 1.00 95.94 542 SER A CA 1
ATOM 4433 C C . SER A 1 542 ? -8.365 -11.517 -27.294 1.00 95.94 542 SER A C 1
ATOM 4435 O O . SER A 1 542 ? -8.618 -11.069 -28.407 1.00 95.94 542 SER A O 1
ATOM 4437 N N . PHE A 1 543 ? -7.821 -10.762 -26.339 1.00 95.06 543 PHE A N 1
ATOM 4438 C CA . PHE A 1 543 ? -7.495 -9.349 -26.516 1.00 95.06 543 PHE A CA 1
ATOM 4439 C C . PHE A 1 543 ? -6.485 -9.125 -27.651 1.00 95.06 543 PHE A C 1
ATOM 4441 O O . PHE A 1 543 ? -6.717 -8.306 -28.531 1.00 95.06 543 PHE A O 1
ATOM 4448 N N . VAL A 1 544 ? -5.380 -9.877 -27.680 1.00 95.56 544 VAL A N 1
ATOM 4449 C CA . VAL A 1 544 ? -4.309 -9.673 -28.672 1.00 95.56 544 VAL A CA 1
ATOM 4450 C C . VAL A 1 544 ? -4.700 -10.125 -30.080 1.00 95.56 544 VAL A C 1
ATOM 4452 O O . VAL A 1 544 ? -4.201 -9.558 -31.051 1.00 95.56 544 VAL A O 1
ATOM 4455 N N . PHE A 1 545 ? -5.506 -11.182 -30.214 1.00 93.94 545 PHE A N 1
ATOM 4456 C CA . PHE A 1 545 ? -5.733 -11.842 -31.505 1.00 93.94 545 PHE A CA 1
ATOM 4457 C C . PHE A 1 545 ? -7.161 -11.734 -32.047 1.00 93.94 545 PHE A C 1
ATOM 4459 O O . PHE A 1 545 ? -7.347 -12.015 -33.231 1.00 93.94 545 PHE A O 1
ATOM 4466 N N . GLU A 1 546 ? -8.147 -11.360 -31.228 1.00 93.31 546 GLU A N 1
ATOM 4467 C CA . GLU A 1 546 ? -9.561 -11.354 -31.624 1.00 93.31 546 GLU A CA 1
ATOM 4468 C C . GLU A 1 546 ? -10.186 -9.960 -31.532 1.00 93.31 546 GLU A C 1
ATOM 4470 O O . GLU A 1 546 ? -10.700 -9.471 -32.535 1.00 93.31 546 GLU A O 1
ATOM 4475 N N . THR A 1 547 ? -10.151 -9.323 -30.357 1.00 86.69 547 THR A N 1
ATOM 4476 C CA . THR A 1 547 ? -10.939 -8.102 -30.109 1.00 86.69 547 THR A CA 1
ATOM 4477 C C . THR A 1 547 ? -10.139 -6.809 -30.231 1.00 86.69 547 THR A C 1
ATOM 4479 O O . THR A 1 547 ? -10.721 -5.789 -30.582 1.00 86.69 547 THR A O 1
ATOM 4482 N N . GLU A 1 548 ? -8.839 -6.821 -29.904 1.00 83.56 548 GLU A N 1
ATOM 4483 C CA . GLU A 1 548 ? -8.009 -5.617 -29.681 1.00 83.56 548 GLU A CA 1
ATOM 4484 C C . GLU A 1 548 ? -8.623 -4.595 -28.695 1.00 83.56 548 GLU A C 1
ATOM 4486 O O . GLU A 1 548 ? -8.159 -3.461 -28.604 1.00 83.56 548 GLU A O 1
ATOM 4491 N N . SER A 1 549 ? -9.626 -5.008 -27.912 1.00 84.81 549 SER A N 1
ATOM 4492 C CA . SER A 1 549 ? -10.330 -4.190 -26.923 1.00 84.81 549 SER A CA 1
ATOM 4493 C C . SER A 1 549 ? -10.565 -5.002 -25.650 1.00 84.81 549 SER A C 1
ATOM 4495 O O . SER A 1 549 ? -11.096 -6.117 -25.719 1.00 84.81 549 SER A O 1
ATOM 4497 N N . PHE A 1 550 ? -10.069 -4.472 -24.529 1.00 90.94 550 PHE A N 1
ATOM 4498 C CA . PHE A 1 550 ? -10.280 -4.949 -23.161 1.00 90.94 550 PHE A CA 1
ATOM 4499 C C . PHE A 1 550 ? -9.744 -3.895 -22.177 1.00 90.94 550 PHE A C 1
ATOM 4501 O O . PHE A 1 550 ? -8.564 -3.543 -22.242 1.00 90.94 550 PHE A O 1
ATOM 4508 N N . ASN A 1 551 ? -10.571 -3.409 -21.251 1.00 90.75 551 ASN A N 1
ATOM 4509 C CA . ASN A 1 551 ? -10.206 -2.272 -20.390 1.00 90.75 551 ASN A CA 1
ATOM 4510 C C . ASN A 1 551 ? -9.228 -2.636 -19.256 1.00 90.75 551 ASN A C 1
ATOM 4512 O O . ASN A 1 551 ? -8.421 -1.809 -18.837 1.00 90.75 551 ASN A O 1
ATOM 4516 N N . GLY A 1 552 ? -9.268 -3.879 -18.766 1.00 93.88 552 GLY A N 1
ATOM 4517 C CA . GLY A 1 552 ? -8.556 -4.305 -17.553 1.00 93.88 552 GLY A CA 1
ATOM 4518 C C . GLY A 1 552 ? -7.150 -4.877 -17.746 1.00 93.88 552 GLY A C 1
ATOM 4519 O O . GLY A 1 552 ? -6.666 -5.591 -16.863 1.00 93.88 552 GLY A O 1
ATOM 4520 N N . VAL A 1 553 ? -6.495 -4.655 -18.897 1.00 96.38 553 VAL A N 1
ATOM 4521 C CA . VAL A 1 553 ? -5.161 -5.233 -19.180 1.00 96.38 553 VAL A CA 1
ATOM 4522 C C . VAL A 1 553 ? -4.129 -4.777 -18.143 1.00 96.38 553 VAL A C 1
ATOM 4524 O O . VAL A 1 553 ? -3.361 -5.598 -17.638 1.00 96.38 553 VAL A O 1
ATOM 4527 N N . SER A 1 554 ? -4.129 -3.485 -17.810 1.00 96.00 554 SER A N 1
ATOM 4528 C CA . SER A 1 554 ? -3.159 -2.867 -16.898 1.00 96.00 554 SER A CA 1
ATOM 4529 C C . SER A 1 554 ? -3.241 -3.470 -15.493 1.00 96.00 554 SER A C 1
ATOM 4531 O O . SER A 1 554 ? -2.257 -3.987 -14.959 1.00 96.00 554 SER A O 1
ATOM 4533 N N . GLU A 1 555 ? -4.447 -3.528 -14.932 1.00 97.62 555 GLU A N 1
ATOM 4534 C CA . GLU A 1 555 ? -4.701 -4.053 -13.595 1.00 97.62 555 GLU A CA 1
ATOM 4535 C C . GLU A 1 555 ? -4.401 -5.555 -13.507 1.00 97.62 555 GLU A C 1
ATOM 4537 O O . GLU A 1 555 ? -3.858 -6.029 -12.505 1.00 97.62 555 GLU A O 1
ATOM 4542 N N . MET A 1 556 ? -4.701 -6.322 -14.561 1.00 97.94 556 MET A N 1
ATOM 4543 C CA . MET A 1 556 ? -4.320 -7.735 -14.635 1.00 97.94 556 MET A CA 1
ATOM 4544 C C . MET A 1 556 ? -2.801 -7.928 -14.642 1.00 97.94 556 MET A C 1
ATOM 4546 O O . MET A 1 556 ? -2.297 -8.850 -13.988 1.00 97.94 556 MET A O 1
ATOM 4550 N N . LEU A 1 557 ? -2.066 -7.074 -15.358 1.00 98.31 557 LEU A N 1
ATOM 4551 C CA . LEU A 1 557 ? -0.606 -7.110 -15.393 1.00 98.31 557 LEU A CA 1
ATOM 4552 C C . LEU A 1 557 ? 0.007 -6.750 -14.037 1.00 98.31 557 LEU A C 1
ATOM 4554 O O . LEU A 1 557 ? 0.954 -7.415 -13.631 1.00 98.31 557 LEU A O 1
ATOM 4558 N N . GLU A 1 558 ? -0.555 -5.809 -13.274 1.00 97.56 558 GLU A N 1
ATOM 4559 C CA . GLU A 1 558 ? -0.086 -5.526 -11.906 1.00 97.56 558 GLU A CA 1
ATOM 4560 C C . GLU A 1 558 ? -0.172 -6.761 -10.993 1.00 97.56 558 GLU A C 1
ATOM 4562 O O . GLU A 1 558 ? 0.775 -7.089 -10.266 1.00 97.56 558 GLU A O 1
ATOM 4567 N N . ILE A 1 559 ? -1.290 -7.496 -11.058 1.00 97.88 559 ILE A N 1
ATOM 4568 C CA . ILE A 1 559 ? -1.451 -8.748 -10.304 1.00 97.88 559 ILE A CA 1
ATOM 4569 C C . ILE A 1 559 ? -0.401 -9.759 -10.760 1.00 97.88 559 ILE A C 1
ATOM 4571 O O . ILE A 1 559 ? 0.256 -10.394 -9.931 1.00 97.88 559 ILE A O 1
ATOM 4575 N N . LEU A 1 560 ? -0.236 -9.924 -12.073 1.00 97.75 560 LEU A N 1
ATOM 4576 C CA . LEU A 1 560 ? 0.733 -10.859 -12.630 1.00 97.75 560 LEU A CA 1
ATOM 4577 C C . LEU A 1 560 ? 2.169 -10.492 -12.259 1.00 97.75 560 LEU A C 1
ATOM 4579 O O . LEU A 1 560 ? 2.919 -11.397 -11.913 1.00 97.75 560 LEU A O 1
ATOM 4583 N N . GLY A 1 561 ? 2.535 -9.212 -12.236 1.00 96.75 561 GLY A N 1
ATOM 4584 C CA . GLY A 1 561 ? 3.845 -8.743 -11.790 1.00 96.75 561 GLY A CA 1
ATOM 4585 C C . GLY A 1 561 ? 4.150 -9.198 -10.362 1.00 96.75 561 GLY A C 1
ATOM 4586 O O . GLY A 1 561 ? 5.193 -9.805 -10.104 1.00 96.75 561 GLY A O 1
ATOM 4587 N N . SER A 1 562 ? 3.188 -9.032 -9.446 1.00 95.75 562 SER A N 1
ATOM 4588 C CA . SER A 1 562 ? 3.303 -9.545 -8.072 1.00 95.75 562 SER A CA 1
ATOM 4589 C C . SER A 1 562 ? 3.426 -11.077 -8.024 1.00 95.75 562 SER A C 1
ATOM 4591 O O . SER A 1 562 ? 4.255 -11.627 -7.292 1.00 95.75 562 SER A O 1
ATOM 4593 N N . ILE A 1 563 ? 2.654 -11.788 -8.854 1.00 95.62 563 ILE A N 1
ATOM 4594 C CA . ILE A 1 563 ? 2.705 -13.254 -8.962 1.00 95.62 563 ILE A CA 1
ATOM 4595 C C . ILE A 1 563 ? 4.064 -13.742 -9.486 1.00 95.62 563 ILE A C 1
ATOM 4597 O O . ILE A 1 563 ? 4.598 -14.718 -8.952 1.00 95.62 563 ILE A O 1
ATOM 4601 N N . ILE A 1 564 ? 4.610 -13.088 -10.515 1.00 96.50 564 ILE A N 1
ATOM 4602 C CA . ILE A 1 564 ? 5.890 -13.422 -11.153 1.00 96.50 564 ILE A CA 1
ATOM 4603 C C . ILE A 1 564 ? 7.029 -13.232 -10.155 1.00 96.50 564 ILE A C 1
ATOM 4605 O O . ILE A 1 564 ? 7.876 -14.117 -10.008 1.00 96.50 564 ILE A O 1
ATOM 4609 N N . ASN A 1 565 ? 7.009 -12.137 -9.391 1.00 94.25 565 ASN A N 1
ATOM 4610 C CA . ASN A 1 565 ? 7.992 -11.915 -8.335 1.00 94.25 565 ASN A CA 1
ATOM 4611 C C . ASN A 1 565 ? 7.955 -13.036 -7.267 1.00 94.25 565 ASN A C 1
ATOM 4613 O O . ASN A 1 565 ? 8.988 -13.439 -6.732 1.00 94.25 565 ASN A O 1
ATOM 4617 N N . GLY A 1 566 ? 6.783 -13.628 -7.020 1.00 93.38 566 GLY A N 1
ATOM 4618 C CA . GLY A 1 566 ? 6.608 -14.781 -6.132 1.00 93.38 566 GLY A CA 1
ATOM 4619 C C . GLY A 1 566 ? 6.968 -16.155 -6.722 1.00 93.38 566 GLY A C 1
ATOM 4620 O O . GLY A 1 566 ? 6.773 -17.166 -6.039 1.00 93.38 566 GLY A O 1
ATOM 4621 N N . PHE A 1 567 ? 7.446 -16.258 -7.969 1.00 94.00 567 PHE A N 1
ATOM 4622 C CA . PHE A 1 567 ? 7.803 -17.552 -8.556 1.00 94.00 567 PHE A CA 1
ATOM 4623 C C . PHE A 1 567 ? 9.008 -18.202 -7.870 1.00 94.00 567 PHE A C 1
ATOM 4625 O O . PHE A 1 567 ? 10.036 -17.576 -7.620 1.00 94.00 567 PHE A O 1
ATOM 4632 N N . ALA A 1 568 ? 8.880 -19.505 -7.612 1.00 92.25 568 ALA A N 1
ATOM 4633 C CA . ALA A 1 568 ? 9.975 -20.330 -7.123 1.00 92.25 568 ALA A CA 1
ATOM 4634 C C . ALA A 1 568 ? 11.006 -20.582 -8.233 1.00 92.25 568 ALA A C 1
ATOM 4636 O O . ALA A 1 568 ? 10.637 -20.771 -9.396 1.00 92.25 568 ALA A O 1
ATOM 4637 N N . LEU A 1 569 ? 12.281 -20.631 -7.845 1.00 92.69 569 LEU A N 1
ATOM 4638 C CA . LEU A 1 569 ? 13.389 -21.012 -8.716 1.00 92.69 569 LEU A CA 1
ATOM 4639 C C . LEU A 1 569 ? 13.723 -22.504 -8.525 1.00 92.69 569 LEU A C 1
ATOM 4641 O O . LEU A 1 569 ? 13.700 -22.980 -7.387 1.00 92.69 569 LEU A O 1
ATOM 4645 N N . PRO A 1 570 ? 14.036 -23.252 -9.601 1.00 93.38 570 PRO A N 1
ATOM 4646 C CA . PRO A 1 570 ? 14.076 -22.814 -10.999 1.00 93.38 570 PRO A CA 1
ATOM 4647 C C . PRO A 1 570 ? 12.677 -22.566 -11.591 1.00 93.38 570 PRO A C 1
ATOM 4649 O O . PRO A 1 570 ? 11.700 -23.215 -11.209 1.00 93.38 570 PRO A O 1
ATOM 4652 N N . LEU A 1 571 ? 12.586 -21.641 -12.556 1.00 94.75 571 LEU A N 1
ATOM 4653 C CA . LEU A 1 571 ? 11.321 -21.325 -13.224 1.00 94.75 571 LEU A CA 1
ATOM 4654 C C . LEU A 1 571 ? 10.738 -22.554 -13.934 1.00 94.75 571 LEU A C 1
ATOM 4656 O O . LEU A 1 571 ? 11.412 -23.241 -14.703 1.00 94.75 571 LEU A O 1
ATOM 4660 N N . LYS A 1 572 ? 9.438 -22.788 -13.731 1.00 94.06 572 LYS A N 1
ATOM 4661 C CA . LYS A 1 572 ? 8.699 -23.857 -14.413 1.00 94.06 572 LYS A CA 1
ATOM 4662 C C . LYS A 1 572 ? 8.541 -23.568 -15.906 1.00 94.06 572 LYS A C 1
ATOM 4664 O O . LYS A 1 572 ? 8.325 -22.424 -16.306 1.00 94.06 572 LYS A O 1
ATOM 4669 N N . GLN A 1 573 ? 8.512 -24.627 -16.719 1.00 94.44 573 GLN A N 1
ATOM 4670 C CA . GLN A 1 573 ? 8.320 -24.517 -18.170 1.00 94.44 573 GLN A CA 1
ATOM 4671 C C . GLN A 1 573 ? 7.007 -23.810 -18.549 1.00 94.44 573 GLN A C 1
ATOM 4673 O O . GLN A 1 573 ? 6.988 -23.034 -19.500 1.00 94.44 573 GLN A O 1
ATOM 4678 N N . GLU A 1 574 ? 5.928 -24.014 -17.784 1.00 93.62 574 GLU A N 1
ATOM 4679 C CA . GLU A 1 574 ? 4.652 -23.309 -17.993 1.00 93.62 574 GLU A CA 1
ATOM 4680 C C . GLU A 1 574 ? 4.800 -21.779 -17.906 1.00 93.62 574 GLU A C 1
ATOM 4682 O O . GLU A 1 574 ? 4.177 -21.060 -18.683 1.00 93.62 574 GLU A O 1
ATOM 4687 N N . HIS A 1 575 ? 5.665 -21.274 -17.019 1.00 95.06 575 HIS A N 1
ATOM 4688 C CA . HIS A 1 575 ? 5.894 -19.838 -16.854 1.00 95.06 575 HIS A CA 1
ATOM 4689 C C . HIS A 1 575 ? 6.734 -19.272 -18.010 1.00 95.06 575 HIS A C 1
ATOM 4691 O O . HIS A 1 575 ? 6.449 -18.181 -18.494 1.00 95.06 575 HIS A O 1
ATOM 4697 N N . LYS A 1 576 ? 7.718 -20.035 -18.510 1.00 95.56 576 LYS A N 1
ATOM 4698 C CA . LYS A 1 576 ? 8.500 -19.658 -19.704 1.00 95.56 576 LYS A CA 1
ATOM 4699 C C . LYS A 1 576 ? 7.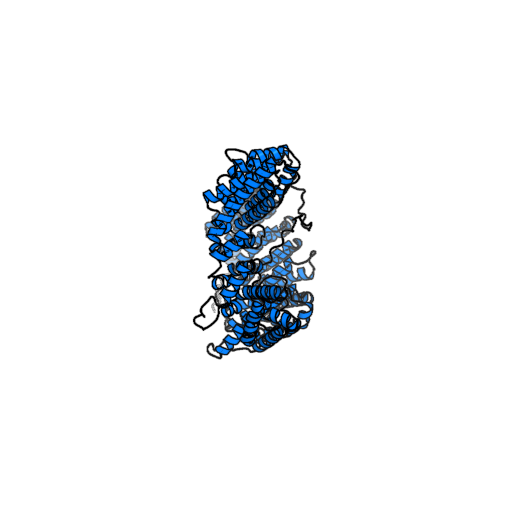617 -19.584 -20.952 1.00 95.56 576 LYS A C 1
ATOM 4701 O O . LYS A 1 576 ? 7.722 -18.649 -21.740 1.00 95.56 576 LYS A O 1
ATOM 4706 N N . ILE A 1 577 ? 6.703 -20.546 -21.109 1.00 95.69 577 ILE A N 1
ATOM 4707 C CA . ILE A 1 577 ? 5.708 -20.533 -22.189 1.00 95.69 577 ILE A CA 1
ATOM 4708 C C . ILE A 1 577 ? 4.789 -19.317 -22.052 1.00 95.69 577 ILE A C 1
ATOM 4710 O O . ILE A 1 577 ? 4.526 -18.656 -23.052 1.00 95.69 577 ILE A O 1
ATOM 4714 N N . PHE A 1 578 ? 4.332 -19.002 -20.838 1.00 96.88 578 PHE A N 1
ATOM 4715 C CA . PHE A 1 578 ? 3.500 -17.829 -20.575 1.00 96.88 578 PHE A CA 1
ATOM 4716 C C . PHE A 1 578 ? 4.180 -16.516 -21.000 1.00 96.88 578 PHE A C 1
ATOM 4718 O O . PHE A 1 578 ? 3.566 -15.740 -21.731 1.00 96.88 578 PHE A O 1
ATOM 4725 N N . LEU A 1 579 ? 5.457 -16.312 -20.653 1.00 97.69 579 LEU A N 1
ATOM 4726 C CA . LEU A 1 579 ? 6.232 -15.152 -21.111 1.00 97.69 579 LEU A CA 1
ATOM 4727 C C . LEU A 1 579 ? 6.220 -15.040 -22.645 1.00 97.69 579 LEU A C 1
ATOM 4729 O O . LEU A 1 579 ? 5.792 -14.032 -23.201 1.00 97.69 579 LEU A O 1
ATOM 4733 N N . VAL A 1 580 ? 6.633 -16.101 -23.343 1.00 96.44 580 VAL A N 1
ATOM 4734 C CA . VAL A 1 580 ? 6.849 -16.054 -24.799 1.00 96.44 580 VAL A CA 1
ATOM 4735 C C . VAL A 1 580 ? 5.545 -16.030 -25.601 1.00 96.44 580 VAL A C 1
ATOM 4737 O O . VAL A 1 580 ? 5.480 -15.419 -26.668 1.00 96.44 580 VAL A O 1
ATOM 4740 N N . LYS A 1 581 ? 4.508 -16.735 -25.138 1.00 95.94 581 LYS A N 1
ATOM 4741 C CA . LYS A 1 581 ? 3.258 -16.931 -25.891 1.00 95.94 581 LYS A CA 1
ATOM 4742 C C . LYS A 1 581 ? 2.138 -15.977 -25.502 1.00 95.94 581 LYS A C 1
ATOM 4744 O O . LYS A 1 581 ? 1.199 -15.870 -26.283 1.00 95.94 581 LYS A O 1
ATOM 4749 N N . VAL A 1 582 ? 2.223 -15.316 -24.348 1.00 97.00 582 VAL A N 1
ATOM 4750 C CA . VAL A 1 582 ? 1.164 -14.423 -23.856 1.00 97.00 582 VAL A CA 1
ATOM 4751 C C . VAL A 1 582 ? 1.704 -13.022 -23.581 1.00 97.00 582 VAL A C 1
ATOM 4753 O O . VAL A 1 582 ? 1.235 -12.090 -24.223 1.00 97.00 582 VAL A O 1
ATOM 4756 N N . LEU A 1 583 ? 2.722 -12.865 -22.722 1.00 97.75 583 LEU A N 1
ATOM 4757 C CA . LEU A 1 583 ? 3.222 -11.529 -22.359 1.00 97.75 583 LEU A CA 1
ATOM 4758 C C . LEU A 1 583 ? 3.885 -10.798 -23.531 1.00 97.75 583 LEU A C 1
ATOM 4760 O O . LEU A 1 583 ? 3.500 -9.681 -23.847 1.00 97.75 583 LEU A O 1
ATOM 4764 N N . LEU A 1 584 ? 4.846 -11.414 -24.225 1.00 97.69 584 LEU A N 1
ATOM 4765 C CA . LEU A 1 584 ? 5.544 -10.725 -25.321 1.00 97.69 584 LEU A CA 1
ATOM 4766 C C . LEU A 1 584 ? 4.596 -10.303 -26.466 1.00 97.69 584 LEU A C 1
ATOM 4768 O O . LEU A 1 584 ? 4.745 -9.190 -26.970 1.00 97.69 584 LEU A O 1
ATOM 4772 N N . PRO A 1 585 ? 3.593 -11.107 -26.874 1.00 97.62 585 PRO A N 1
ATOM 4773 C CA . PRO A 1 585 ? 2.575 -10.663 -27.827 1.00 97.62 585 PRO A CA 1
ATOM 4774 C C . PRO A 1 585 ? 1.729 -9.453 -27.401 1.00 97.62 585 PRO A C 1
ATOM 4776 O O . PRO A 1 585 ? 1.213 -8.789 -28.300 1.00 97.62 585 PRO A O 1
ATOM 4779 N N . LEU A 1 586 ? 1.620 -9.124 -26.105 1.00 97.44 586 LEU A N 1
ATOM 4780 C CA . LEU A 1 586 ? 0.904 -7.923 -25.636 1.00 97.44 586 LEU A CA 1
ATOM 4781 C C . LEU A 1 586 ? 1.555 -6.610 -26.093 1.00 97.44 586 LEU A C 1
ATOM 4783 O O . LEU A 1 586 ? 0.935 -5.566 -25.992 1.00 97.44 586 LEU A O 1
ATOM 4787 N N . HIS A 1 587 ? 2.755 -6.630 -26.674 1.00 97.19 587 HIS A N 1
ATOM 4788 C CA . HIS A 1 587 ? 3.347 -5.432 -27.279 1.00 97.19 587 HIS A CA 1
ATOM 4789 C C . HIS A 1 587 ? 2.732 -5.070 -28.644 1.00 97.19 587 HIS A C 1
ATOM 4791 O O . HIS A 1 587 ? 2.976 -3.987 -29.187 1.00 97.19 587 HIS A O 1
ATOM 4797 N N . LYS A 1 588 ? 1.949 -5.974 -29.248 1.00 94.88 588 LYS A N 1
ATOM 4798 C CA . LYS A 1 588 ? 1.374 -5.781 -30.588 1.00 94.88 588 LYS A CA 1
ATOM 4799 C C . LYS A 1 588 ? 0.206 -4.787 -30.646 1.00 94.88 588 LYS A C 1
ATOM 4801 O O . LYS A 1 588 ? 0.265 -3.946 -31.548 1.00 94.88 588 LYS A O 1
ATOM 4806 N N . PRO A 1 589 ? -0.807 -4.837 -29.754 1.00 92.81 589 PRO A N 1
ATOM 4807 C CA . PRO A 1 589 ? -2.001 -3.997 -29.857 1.00 92.81 589 PRO A CA 1
ATOM 4808 C C . PRO A 1 589 ? -1.682 -2.500 -29.879 1.00 92.81 589 PRO A C 1
ATOM 4810 O O . PRO A 1 589 ? -0.634 -2.059 -29.398 1.00 92.81 589 PRO A O 1
ATOM 4813 N N . ARG A 1 590 ? -2.572 -1.705 -30.479 1.00 88.62 590 ARG A N 1
ATOM 4814 C CA . ARG A 1 590 ? -2.356 -0.260 -30.682 1.00 88.62 590 ARG A CA 1
ATOM 4815 C C . ARG A 1 590 ? -2.346 0.514 -29.365 1.00 88.62 590 ARG A C 1
ATOM 4817 O O . ARG A 1 590 ? -1.454 1.329 -29.166 1.00 88.62 590 ARG A O 1
ATOM 4824 N N . CYS A 1 591 ? -3.245 0.163 -28.451 1.00 88.88 591 CYS A N 1
ATOM 4825 C CA . CYS A 1 591 ? -3.433 0.753 -27.123 1.00 88.88 591 CYS A CA 1
ATOM 4826 C C . CYS A 1 591 ? -2.357 0.366 -26.084 1.00 88.88 591 CYS A C 1
ATOM 4828 O O . CYS A 1 591 ? -2.631 0.323 -24.888 1.00 88.88 591 CYS A O 1
ATOM 4830 N N . LEU A 1 592 ? -1.126 0.061 -26.520 1.00 93.50 592 LEU A N 1
ATOM 4831 C CA . LEU A 1 592 ? -0.026 -0.334 -25.629 1.00 93.50 592 LEU A CA 1
ATOM 4832 C C . LEU A 1 592 ? 0.271 0.731 -24.561 1.00 93.50 592 LEU A C 1
ATOM 4834 O O . LEU A 1 592 ? 0.660 0.384 -23.450 1.00 93.50 592 LEU A O 1
ATOM 4838 N N . SER A 1 593 ? 0.068 2.011 -24.879 1.00 92.06 593 SER A N 1
ATOM 4839 C CA . SER A 1 593 ? 0.328 3.135 -23.975 1.00 92.06 593 SER A CA 1
ATOM 4840 C C . SER A 1 593 ? -0.399 3.031 -22.631 1.00 92.06 593 SER A C 1
ATOM 4842 O O . SER A 1 593 ? 0.158 3.446 -21.618 1.00 92.06 593 SER A O 1
ATOM 4844 N N . LEU A 1 594 ? -1.573 2.393 -22.593 1.00 91.00 594 LEU A N 1
ATOM 4845 C CA . LEU A 1 594 ? -2.385 2.233 -21.382 1.00 91.00 594 LEU A CA 1
ATOM 4846 C C . LEU A 1 594 ? -1.799 1.269 -20.340 1.00 91.00 594 LEU A C 1
ATOM 4848 O O . LEU A 1 594 ? -2.130 1.363 -19.158 1.00 91.00 594 LEU A O 1
ATOM 4852 N N . TYR A 1 595 ? -0.984 0.303 -20.770 1.00 95.38 595 TYR A N 1
ATOM 4853 C CA . TYR A 1 595 ? -0.502 -0.788 -19.910 1.00 95.38 595 TYR A CA 1
ATOM 4854 C C . TYR A 1 595 ? 0.989 -1.112 -20.087 1.00 95.38 595 TYR A C 1
ATOM 4856 O O . TYR A 1 595 ? 1.486 -2.094 -19.528 1.00 95.38 595 TYR A O 1
ATOM 4864 N N . HIS A 1 596 ? 1.720 -0.308 -20.867 1.00 97.31 596 HIS A N 1
ATOM 4865 C CA . HIS A 1 596 ? 3.129 -0.536 -21.188 1.00 97.31 596 HIS A CA 1
ATOM 4866 C C . HIS A 1 596 ? 4.000 -0.663 -19.937 1.00 97.31 596 HIS A C 1
ATOM 4868 O O . HIS A 1 596 ? 4.774 -1.608 -19.831 1.00 97.31 596 HIS A O 1
ATOM 4874 N N . ALA A 1 597 ? 3.859 0.251 -18.973 1.00 97.06 597 ALA A N 1
ATOM 4875 C CA . ALA A 1 597 ? 4.690 0.251 -17.769 1.00 97.06 597 ALA A CA 1
ATOM 4876 C C . ALA A 1 597 ? 4.515 -1.044 -16.953 1.00 97.06 597 ALA A C 1
ATOM 4878 O O . ALA A 1 597 ? 5.484 -1.641 -16.489 1.00 97.06 597 ALA A O 1
ATOM 4879 N N . GLN A 1 598 ? 3.276 -1.521 -16.824 1.00 97.88 598 GLN A N 1
ATOM 4880 C CA . GLN A 1 598 ? 2.938 -2.757 -16.120 1.00 97.88 598 GLN A CA 1
ATOM 4881 C C . GLN A 1 598 ? 3.457 -3.991 -16.876 1.00 97.88 598 GLN A C 1
ATOM 4883 O O . GLN A 1 598 ? 3.891 -4.966 -16.255 1.00 97.88 598 GLN A O 1
ATOM 4888 N N . LEU A 1 599 ? 3.433 -3.954 -18.212 1.00 98.44 599 LEU A N 1
ATOM 4889 C CA . LEU A 1 599 ? 3.964 -5.017 -19.063 1.00 98.44 599 LEU A CA 1
ATOM 4890 C C . LEU A 1 599 ? 5.492 -5.097 -18.988 1.00 98.44 599 LEU A C 1
ATOM 4892 O O . LEU A 1 599 ? 6.017 -6.181 -18.726 1.00 98.44 599 LEU A O 1
ATOM 4896 N N . ALA A 1 600 ? 6.177 -3.962 -19.145 1.00 98.06 600 ALA A N 1
ATOM 4897 C CA . ALA A 1 600 ? 7.627 -3.841 -19.024 1.00 98.06 600 ALA A CA 1
ATOM 4898 C C . ALA A 1 600 ? 8.095 -4.350 -17.655 1.00 98.06 600 ALA A C 1
ATOM 4900 O O . ALA A 1 600 ? 8.955 -5.230 -17.584 1.00 98.06 600 ALA A O 1
ATOM 4901 N N . TYR A 1 601 ? 7.421 -3.936 -16.573 1.00 98.00 601 TYR A N 1
ATOM 4902 C CA . TYR A 1 601 ? 7.668 -4.464 -15.231 1.00 98.00 601 TYR A CA 1
ATOM 4903 C C . TYR A 1 601 ? 7.581 -5.998 -15.186 1.00 98.00 601 TYR A C 1
ATOM 4905 O O . TYR A 1 601 ? 8.485 -6.662 -14.679 1.00 98.00 601 TYR A O 1
ATOM 4913 N N . CYS A 1 602 ? 6.536 -6.602 -15.764 1.00 98.44 602 CYS A N 1
ATOM 4914 C CA . CYS A 1 602 ? 6.412 -8.063 -15.811 1.00 98.44 602 CYS A CA 1
ATOM 4915 C C . CYS A 1 602 ? 7.567 -8.737 -16.571 1.00 98.44 602 CYS A C 1
ATOM 4917 O O . CYS A 1 602 ? 8.039 -9.794 -16.145 1.00 98.44 602 CYS A O 1
ATOM 4919 N N . VAL A 1 603 ? 8.009 -8.158 -17.691 1.00 98.25 603 VAL A N 1
ATOM 4920 C CA . VAL A 1 603 ? 9.118 -8.680 -18.506 1.00 98.25 603 VAL A CA 1
ATOM 4921 C C . VAL A 1 603 ? 10.443 -8.592 -17.744 1.00 98.25 603 VAL A C 1
ATOM 4923 O O . VAL A 1 603 ? 11.147 -9.600 -17.641 1.00 98.25 603 VAL A O 1
ATOM 4926 N N . VAL A 1 604 ? 10.741 -7.439 -17.142 1.00 97.50 604 VAL A N 1
ATOM 4927 C CA . VAL A 1 604 ? 11.934 -7.206 -16.310 1.00 97.50 604 VAL A CA 1
ATOM 4928 C C . VAL A 1 604 ? 11.968 -8.191 -15.140 1.00 97.50 604 VAL A C 1
ATOM 4930 O O . VAL A 1 604 ? 12.957 -8.905 -14.971 1.00 97.50 604 VAL A O 1
ATOM 4933 N N . GLN A 1 605 ? 10.856 -8.364 -14.412 1.00 97.31 605 GLN A N 1
ATOM 4934 C CA . GLN A 1 605 ? 10.774 -9.344 -13.322 1.00 97.31 605 GLN A CA 1
ATOM 4935 C C . GLN A 1 605 ? 11.056 -10.784 -13.785 1.00 97.31 605 GLN A C 1
ATOM 4937 O O . GLN A 1 605 ? 11.601 -11.580 -13.020 1.00 97.31 605 GLN A O 1
ATOM 4942 N N . PHE A 1 606 ? 10.684 -11.160 -15.012 1.00 97.62 606 PHE A N 1
ATOM 4943 C CA . PHE A 1 606 ? 11.018 -12.479 -15.557 1.00 97.62 606 PHE A CA 1
ATOM 4944 C C . PHE A 1 606 ? 12.521 -12.646 -15.798 1.00 97.62 606 PHE A C 1
ATOM 4946 O O . PHE A 1 606 ? 13.059 -13.721 -15.523 1.00 97.62 606 PHE A O 1
ATOM 4953 N N . ILE A 1 607 ? 13.182 -11.597 -16.289 1.00 97.00 607 ILE A N 1
ATOM 4954 C CA . ILE A 1 607 ? 14.624 -11.584 -16.555 1.00 97.00 607 ILE A CA 1
ATOM 4955 C C . ILE A 1 607 ? 15.415 -11.623 -15.244 1.00 97.00 607 ILE A C 1
ATOM 4957 O O . ILE A 1 607 ? 16.346 -12.416 -15.139 1.00 97.00 607 ILE A O 1
ATOM 4961 N N . GLU A 1 608 ? 14.999 -10.880 -14.214 1.00 95.44 608 GLU A N 1
ATOM 4962 C CA . GLU A 1 608 ? 15.614 -10.950 -12.877 1.00 95.44 608 GLU A CA 1
ATOM 4963 C C . GLU A 1 608 ? 15.572 -12.366 -12.279 1.00 95.44 608 GLU A C 1
ATOM 4965 O O . GLU A 1 608 ? 16.476 -12.780 -11.553 1.00 95.44 608 GLU A O 1
ATOM 4970 N N . LYS A 1 609 ? 14.505 -13.129 -12.559 1.00 95.19 609 LYS A N 1
ATOM 4971 C CA . LYS A 1 609 ? 14.360 -14.512 -12.077 1.00 95.19 609 LYS A CA 1
ATOM 4972 C C . LYS A 1 609 ? 15.201 -15.510 -12.871 1.00 95.19 609 LYS A C 1
ATOM 4974 O O . LYS A 1 609 ? 15.614 -16.522 -12.305 1.00 95.19 609 LYS A O 1
ATOM 4979 N N . ASP A 1 610 ? 15.390 -15.284 -14.168 1.00 95.75 610 ASP A N 1
ATOM 4980 C CA . ASP A 1 610 ? 16.161 -16.155 -15.058 1.00 95.75 610 ASP A CA 1
ATOM 4981 C C . ASP A 1 610 ? 16.716 -15.353 -16.248 1.00 95.75 610 ASP A C 1
ATOM 4983 O O . ASP A 1 610 ? 16.068 -15.212 -17.292 1.00 95.75 610 ASP A O 1
ATOM 4987 N N . SER A 1 611 ? 17.958 -14.879 -16.109 1.00 95.50 611 SER A N 1
ATOM 4988 C CA . SER A 1 611 ? 18.661 -14.062 -17.108 1.00 95.50 611 SER A CA 1
ATOM 4989 C C . SER A 1 611 ? 18.899 -14.793 -18.436 1.00 95.50 611 SER A C 1
ATOM 4991 O O . SER A 1 611 ? 19.139 -14.171 -19.472 1.00 95.50 611 SER A O 1
ATOM 4993 N N . THR A 1 612 ? 18.765 -16.125 -18.474 1.00 95.12 612 THR A N 1
ATOM 4994 C CA . THR A 1 612 ? 18.901 -16.901 -19.719 1.00 95.12 612 THR A CA 1
ATOM 4995 C C . THR A 1 612 ? 17.764 -16.651 -20.712 1.00 95.12 612 THR A C 1
ATOM 4997 O O . THR A 1 612 ? 17.882 -17.006 -21.889 1.00 95.12 612 THR A O 1
ATOM 5000 N N . LEU A 1 613 ? 16.667 -16.033 -20.263 1.00 96.38 613 LEU A N 1
ATOM 5001 C CA . LEU A 1 613 ? 15.517 -15.681 -21.095 1.00 96.38 613 LEU A CA 1
ATOM 5002 C C . LEU A 1 613 ? 15.756 -14.425 -21.946 1.00 96.38 613 LEU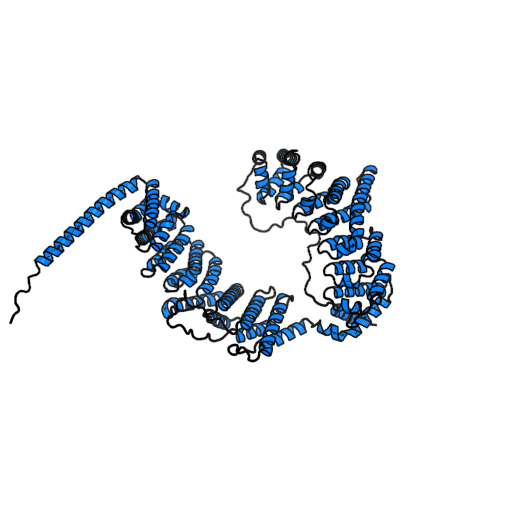 A C 1
ATOM 5004 O O . LEU A 1 613 ? 15.071 -14.252 -22.955 1.00 96.38 613 LEU A O 1
ATOM 5008 N N . THR A 1 614 ? 16.743 -13.591 -21.604 1.00 96.50 614 THR A N 1
ATOM 5009 C CA . THR A 1 614 ? 16.986 -12.294 -22.253 1.00 96.50 614 THR A CA 1
ATOM 5010 C C . THR A 1 614 ? 17.095 -12.367 -23.780 1.00 96.50 614 THR A C 1
ATOM 5012 O O . THR A 1 614 ? 16.395 -11.604 -24.448 1.00 96.50 614 THR A O 1
ATOM 5015 N N . PRO A 1 615 ? 17.864 -13.294 -24.394 1.00 95.62 615 PRO A N 1
ATOM 5016 C CA . PRO A 1 615 ? 17.943 -13.361 -25.854 1.00 95.62 615 PRO A CA 1
ATOM 5017 C C . PRO A 1 615 ? 16.589 -13.630 -26.529 1.00 95.62 615 PRO A C 1
ATOM 5019 O O . PRO A 1 615 ? 16.302 -13.049 -27.572 1.00 95.62 615 PRO A O 1
ATOM 5022 N N . GLN A 1 616 ? 15.736 -14.463 -25.919 1.00 95.94 616 GLN A N 1
ATOM 5023 C CA . GLN A 1 616 ? 14.400 -14.765 -26.451 1.00 95.94 616 GLN A CA 1
ATOM 5024 C C . GLN A 1 616 ? 13.456 -13.561 -26.333 1.00 95.94 616 GLN A C 1
ATOM 5026 O O . GLN A 1 616 ? 12.640 -13.332 -27.226 1.00 95.94 616 GLN A O 1
ATOM 5031 N N . VAL A 1 617 ? 13.574 -12.783 -25.251 1.00 97.69 617 VAL A N 1
ATOM 5032 C CA . VAL A 1 617 ? 12.814 -11.538 -25.065 1.00 97.69 617 VAL A CA 1
ATOM 5033 C C . VAL A 1 617 ? 13.200 -10.515 -26.134 1.00 97.69 617 VAL A C 1
ATOM 5035 O O . VAL A 1 617 ? 12.323 -10.019 -26.839 1.00 97.69 617 VAL A O 1
ATOM 5038 N N . PHE A 1 618 ? 14.498 -10.270 -26.337 1.00 96.56 618 PHE A N 1
ATOM 5039 C CA . PHE A 1 618 ? 14.975 -9.341 -27.368 1.00 96.56 618 PHE A CA 1
ATOM 5040 C C . PHE A 1 618 ? 14.578 -9.768 -28.780 1.00 96.56 618 PHE A C 1
ATOM 5042 O O . PHE A 1 618 ? 14.164 -8.927 -29.577 1.00 96.56 618 PHE A O 1
ATOM 5049 N N . GLU A 1 619 ? 14.654 -11.062 -29.102 1.00 95.88 619 GLU A N 1
ATOM 5050 C CA . GLU A 1 619 ? 14.195 -11.568 -30.398 1.00 95.88 619 GLU A CA 1
ATOM 5051 C C . GLU A 1 619 ? 12.714 -11.228 -30.640 1.00 95.88 619 GLU A C 1
ATOM 5053 O O . GLU A 1 619 ? 12.342 -10.796 -31.735 1.00 95.88 619 GLU A O 1
ATOM 5058 N N . ALA A 1 620 ? 11.865 -11.366 -29.618 1.00 96.81 620 ALA A N 1
ATOM 5059 C CA . ALA A 1 620 ? 10.449 -11.033 -29.718 1.00 96.81 620 ALA A CA 1
ATOM 5060 C C . ALA A 1 620 ? 10.197 -9.520 -29.821 1.00 96.81 620 ALA A C 1
ATOM 5062 O O . ALA A 1 620 ? 9.449 -9.103 -30.707 1.00 96.81 620 ALA A O 1
ATOM 5063 N N . LEU A 1 621 ? 10.829 -8.700 -28.972 1.00 97.62 621 LEU A N 1
ATOM 5064 C CA . LEU A 1 621 ? 10.678 -7.239 -29.006 1.00 97.62 621 LEU A CA 1
ATOM 5065 C C . LEU A 1 621 ? 11.120 -6.670 -30.359 1.00 97.62 621 LEU A C 1
ATOM 5067 O O . LEU A 1 621 ? 10.388 -5.911 -30.990 1.00 97.62 621 LEU A O 1
ATOM 5071 N N . LEU A 1 622 ? 12.266 -7.116 -30.881 1.00 96.25 622 LEU A N 1
ATOM 5072 C CA . LEU A 1 622 ? 12.757 -6.695 -32.196 1.00 96.25 622 LEU A CA 1
ATOM 5073 C C . LEU A 1 622 ? 11.862 -7.187 -33.340 1.00 96.25 622 LEU A C 1
ATOM 5075 O O . LEU A 1 622 ? 11.696 -6.494 -34.346 1.00 96.25 622 LEU A O 1
ATOM 5079 N N . LYS A 1 623 ? 11.240 -8.362 -33.195 1.00 96.50 623 LYS A N 1
ATOM 5080 C CA . LYS A 1 623 ? 10.244 -8.861 -34.152 1.00 96.50 623 LYS A CA 1
ATOM 5081 C C . LYS A 1 623 ? 8.967 -8.019 -34.152 1.00 96.50 623 LYS A C 1
ATOM 5083 O O . LYS A 1 623 ? 8.353 -7.866 -35.209 1.00 96.50 623 LYS A O 1
ATOM 5088 N N . PHE A 1 624 ? 8.555 -7.503 -32.997 1.00 96.44 624 PHE A N 1
ATOM 5089 C CA . PHE A 1 624 ? 7.348 -6.687 -32.834 1.00 96.44 624 PHE A CA 1
ATOM 5090 C C . PHE A 1 624 ? 7.614 -5.180 -32.914 1.00 96.44 624 PHE A C 1
ATOM 5092 O O . PHE A 1 624 ? 6.693 -4.399 -32.683 1.00 96.44 624 PHE A O 1
ATOM 5099 N N . TRP A 1 625 ? 8.835 -4.780 -33.284 1.00 97.19 625 TRP A N 1
ATOM 5100 C CA . TRP A 1 625 ? 9.257 -3.384 -33.302 1.00 97.19 625 TRP A CA 1
ATOM 5101 C C . TRP A 1 625 ? 8.291 -2.497 -34.115 1.00 97.19 625 TRP A C 1
ATOM 5103 O O . TRP A 1 625 ? 8.064 -2.780 -35.302 1.00 97.19 625 TRP A O 1
ATOM 5113 N N . PRO A 1 626 ? 7.730 -1.427 -33.522 1.00 95.62 626 PRO A N 1
ATOM 5114 C CA . PRO A 1 626 ? 6.792 -0.537 -34.199 1.00 95.62 626 PRO A CA 1
ATOM 5115 C C . PRO A 1 626 ? 7.443 0.161 -35.397 1.00 95.62 626 PRO A C 1
ATOM 5117 O O . PRO A 1 626 ? 8.540 0.696 -35.294 1.00 95.62 626 PRO A O 1
ATOM 5120 N N . LYS A 1 627 ? 6.764 0.165 -36.550 1.00 93.25 627 LYS A N 1
ATOM 5121 C CA . LYS A 1 627 ? 7.251 0.835 -37.778 1.00 93.25 627 LYS A CA 1
ATOM 5122 C C . LYS A 1 627 ? 6.402 2.025 -38.215 1.00 93.25 627 LYS A C 1
ATOM 5124 O O . LYS A 1 627 ? 6.835 2.799 -39.059 1.00 93.25 627 LYS A O 1
ATOM 5129 N N . THR A 1 628 ? 5.185 2.132 -37.690 1.00 92.12 628 THR A N 1
ATOM 5130 C CA . THR A 1 628 ? 4.176 3.116 -38.116 1.00 92.12 628 THR A CA 1
ATOM 5131 C C . THR A 1 628 ? 3.707 4.023 -36.981 1.00 92.12 628 THR A C 1
ATOM 5133 O O . THR A 1 628 ? 2.909 4.917 -37.224 1.00 92.12 628 THR A O 1
ATOM 5136 N N . CYS A 1 629 ? 4.174 3.798 -35.750 1.00 92.56 629 CYS A N 1
ATOM 5137 C CA . CYS A 1 629 ? 3.748 4.524 -34.558 1.00 92.56 629 CYS A CA 1
ATOM 5138 C C . CYS A 1 629 ? 4.985 4.904 -33.736 1.00 92.56 629 CYS A C 1
ATOM 5140 O O . CYS A 1 629 ? 5.621 4.036 -33.135 1.00 92.56 629 CYS A O 1
ATOM 5142 N N . SER A 1 630 ? 5.345 6.190 -33.755 1.00 94.62 630 SER A N 1
ATOM 5143 C CA . SER A 1 630 ? 6.554 6.704 -33.102 1.00 94.62 630 SER A CA 1
ATOM 5144 C C . SER A 1 630 ? 6.446 6.707 -31.578 1.00 94.62 630 SER A C 1
ATOM 5146 O O . SER A 1 630 ? 7.436 6.421 -30.913 1.00 94.62 630 SER A O 1
ATOM 5148 N N . SER A 1 631 ? 5.259 6.953 -31.011 1.00 93.06 631 SER A N 1
ATOM 5149 C CA . SER A 1 631 ? 5.033 6.879 -29.559 1.00 93.06 631 SER A CA 1
ATOM 5150 C C . SER A 1 631 ? 5.315 5.474 -29.019 1.00 93.06 631 SER A C 1
ATOM 5152 O O . SER A 1 631 ? 6.077 5.323 -28.064 1.00 93.06 631 SER A O 1
ATOM 5154 N N . LYS A 1 632 ? 4.818 4.427 -29.695 1.00 95.56 632 LYS A N 1
ATOM 5155 C CA . LYS A 1 632 ? 5.160 3.035 -29.363 1.00 95.56 632 LYS A CA 1
ATOM 5156 C C . LYS A 1 632 ? 6.649 2.738 -29.536 1.00 95.56 632 LYS A C 1
ATOM 5158 O O . LYS A 1 632 ? 7.210 1.995 -28.741 1.00 95.56 632 LYS A O 1
ATOM 5163 N N . GLU A 1 633 ? 7.300 3.287 -30.560 1.00 97.25 633 GLU A N 1
ATOM 5164 C CA . GLU A 1 633 ? 8.745 3.102 -30.746 1.00 97.25 633 GLU A CA 1
ATOM 5165 C C . GLU A 1 633 ? 9.553 3.701 -29.579 1.00 97.25 633 GLU A C 1
ATOM 5167 O O . GLU A 1 633 ? 10.501 3.078 -29.104 1.00 97.25 633 GLU A O 1
ATOM 5172 N N . VAL A 1 634 ? 9.139 4.861 -29.055 1.00 97.19 634 VAL A N 1
ATOM 5173 C CA . VAL A 1 634 ? 9.724 5.468 -27.845 1.00 97.19 634 VAL A CA 1
ATOM 5174 C C . VAL A 1 634 ? 9.495 4.593 -26.606 1.00 97.19 634 VAL A C 1
ATOM 5176 O O . VAL A 1 634 ? 10.415 4.442 -25.804 1.00 97.19 634 VAL A O 1
ATOM 5179 N N . MET A 1 635 ? 8.315 3.980 -26.462 1.00 97.00 635 MET A N 1
ATOM 5180 C CA . MET A 1 635 ? 8.021 3.041 -25.366 1.00 97.00 635 MET A CA 1
ATOM 5181 C C . MET A 1 635 ? 8.933 1.810 -25.404 1.00 97.00 635 MET A C 1
ATOM 5183 O O . MET A 1 635 ? 9.580 1.511 -24.406 1.00 97.00 635 MET A O 1
ATOM 5187 N N . PHE A 1 636 ? 9.088 1.178 -26.575 1.00 98.19 636 PHE A N 1
ATOM 5188 C CA . PHE A 1 636 ? 10.003 0.043 -26.761 1.00 98.19 636 PHE A CA 1
ATOM 5189 C C . PHE A 1 636 ? 11.456 0.410 -26.437 1.00 98.19 636 PHE A C 1
ATOM 5191 O O . PHE A 1 636 ? 12.177 -0.393 -25.854 1.00 98.19 636 PHE A O 1
ATOM 5198 N N . LEU A 1 637 ? 11.907 1.614 -26.809 1.00 98.00 637 LEU A N 1
ATOM 5199 C CA . LEU A 1 637 ? 13.235 2.099 -26.423 1.00 98.00 637 LEU A CA 1
ATOM 5200 C C . LEU A 1 637 ? 13.363 2.248 -24.901 1.00 98.00 637 LEU A C 1
ATOM 5202 O O . LEU A 1 637 ? 14.417 1.935 -24.361 1.00 98.00 637 LEU A O 1
ATOM 5206 N N . GLY A 1 638 ? 12.304 2.692 -24.219 1.00 97.25 638 GLY A N 1
ATOM 5207 C CA . GLY A 1 638 ? 12.264 2.742 -22.759 1.00 97.25 638 GLY A CA 1
ATOM 5208 C C . GLY A 1 638 ? 12.371 1.363 -22.113 1.00 97.25 638 GLY A C 1
ATOM 5209 O O . GLY A 1 638 ? 13.249 1.155 -21.286 1.00 97.25 638 GLY A O 1
ATOM 5210 N N . GLU A 1 639 ? 11.552 0.405 -22.547 1.00 98.06 639 GLU A N 1
ATOM 5211 C CA . GLU A 1 639 ? 11.592 -0.969 -22.027 1.00 98.06 639 GLU A CA 1
ATOM 5212 C C . GLU A 1 639 ? 12.947 -1.641 -22.288 1.00 98.06 639 GLU A C 1
ATOM 5214 O O . GLU A 1 639 ? 13.494 -2.319 -21.422 1.00 98.06 639 GLU A O 1
ATOM 5219 N N . VAL A 1 640 ? 13.529 -1.434 -23.472 1.00 98.00 640 VAL A N 1
ATOM 5220 C CA . VAL A 1 640 ? 14.856 -1.969 -23.783 1.00 98.00 640 VAL A CA 1
ATOM 5221 C C . VAL A 1 640 ? 15.925 -1.393 -22.853 1.00 98.00 640 VAL A C 1
ATOM 5223 O O . VAL A 1 640 ? 16.804 -2.146 -22.443 1.00 98.00 640 VAL A O 1
ATOM 5226 N N . GLU A 1 641 ? 15.869 -0.104 -22.508 1.00 97.00 641 GLU A N 1
ATOM 5227 C CA . GLU A 1 641 ? 16.788 0.480 -21.522 1.00 97.00 641 GLU A CA 1
ATOM 5228 C C . GLU A 1 641 ? 16.622 -0.181 -20.146 1.00 97.00 641 GLU A C 1
ATOM 5230 O O . GLU A 1 641 ? 17.609 -0.651 -19.587 1.00 97.00 641 GLU A O 1
ATOM 5235 N N . GLU A 1 642 ? 15.388 -0.323 -19.651 1.00 97.00 642 GLU A N 1
ATOM 5236 C CA . GLU A 1 642 ? 15.108 -0.979 -18.362 1.00 97.00 642 GLU A CA 1
ATOM 5237 C C . GLU A 1 642 ? 15.619 -2.429 -18.318 1.00 97.00 642 GLU A C 1
ATOM 5239 O O . GLU A 1 642 ? 16.157 -2.884 -17.309 1.00 97.00 642 GLU A O 1
ATOM 5244 N N . ILE A 1 643 ? 15.500 -3.167 -19.427 1.00 97.62 643 ILE A N 1
ATOM 5245 C CA . ILE A 1 643 ? 16.038 -4.528 -19.529 1.00 97.62 643 ILE A CA 1
ATOM 5246 C C . ILE A 1 643 ? 17.574 -4.520 -19.517 1.00 97.62 643 ILE A C 1
ATOM 5248 O O . ILE A 1 643 ? 18.189 -5.418 -18.936 1.00 97.62 643 ILE A O 1
ATOM 5252 N N . LEU A 1 644 ? 18.207 -3.548 -20.180 1.00 97.00 644 LEU A N 1
ATOM 5253 C CA . LEU A 1 644 ? 19.664 -3.430 -20.199 1.00 97.00 644 LEU A CA 1
ATOM 5254 C C . LEU A 1 644 ? 20.237 -3.020 -18.839 1.00 97.00 644 LEU A C 1
ATOM 5256 O O . LEU A 1 644 ? 21.357 -3.416 -18.544 1.00 97.00 644 LEU A O 1
ATOM 5260 N N . ASP A 1 645 ? 19.485 -2.323 -17.990 1.00 95.62 645 ASP A N 1
ATOM 5261 C CA . ASP A 1 645 ? 19.931 -1.956 -16.637 1.00 95.62 645 ASP A CA 1
ATOM 5262 C C . ASP A 1 645 ? 20.162 -3.155 -15.713 1.00 95.62 645 ASP A C 1
ATOM 5264 O O . ASP A 1 645 ? 20.951 -3.078 -14.771 1.00 95.62 645 ASP A O 1
ATOM 5268 N N . ILE A 1 646 ? 19.512 -4.285 -15.998 1.00 95.88 646 ILE A N 1
ATOM 5269 C CA . ILE A 1 646 ? 19.628 -5.519 -15.208 1.00 95.88 646 ILE A CA 1
ATOM 5270 C C . ILE A 1 646 ? 20.315 -6.667 -15.963 1.00 95.88 646 ILE A C 1
ATOM 5272 O O . ILE A 1 646 ? 20.388 -7.789 -15.453 1.00 95.88 646 ILE A O 1
ATOM 5276 N N . ILE A 1 647 ? 20.784 -6.440 -17.195 1.00 96.56 647 ILE A N 1
ATOM 5277 C CA . ILE A 1 647 ? 21.326 -7.511 -18.038 1.00 96.56 647 ILE A CA 1
ATOM 5278 C C . ILE A 1 647 ? 22.706 -7.970 -17.563 1.00 96.56 647 ILE A C 1
ATOM 5280 O O . ILE A 1 647 ? 23.605 -7.174 -17.346 1.00 96.56 647 ILE A O 1
ATOM 5284 N N . GLU A 1 648 ? 22.941 -9.278 -17.500 1.00 94.75 648 GLU A N 1
ATOM 5285 C CA . GLU A 1 648 ? 24.293 -9.788 -17.257 1.00 94.75 648 GLU A CA 1
ATOM 5286 C C . GLU A 1 648 ? 25.203 -9.606 -18.495 1.00 94.75 648 GLU A C 1
ATOM 5288 O O . GLU A 1 648 ? 24.764 -9.879 -19.623 1.00 94.75 648 GLU A O 1
ATOM 5293 N N . PRO A 1 649 ? 26.504 -9.282 -18.327 1.00 95.06 649 PRO A N 1
ATOM 5294 C CA . PRO A 1 649 ? 27.435 -9.086 -19.446 1.00 95.06 649 PRO A CA 1
ATOM 5295 C C . PRO A 1 649 ? 27.529 -10.275 -20.418 1.00 95.06 649 PRO A C 1
ATOM 5297 O O . PRO A 1 649 ? 27.740 -10.101 -21.621 1.00 95.06 649 PRO A O 1
ATOM 5300 N N . GLU A 1 650 ? 27.356 -11.506 -19.928 1.00 94.81 650 GLU A N 1
ATOM 5301 C CA . GLU A 1 650 ? 27.355 -12.710 -20.770 1.00 94.81 650 GLU A CA 1
ATOM 5302 C C . GLU A 1 650 ? 26.129 -12.800 -21.686 1.00 94.81 650 GLU A C 1
ATOM 5304 O O . GLU A 1 650 ? 26.235 -13.276 -22.821 1.00 94.81 650 GLU A O 1
ATOM 5309 N N . GLN A 1 651 ? 24.967 -12.343 -21.212 1.00 96.25 651 GLN A N 1
ATOM 5310 C CA . GLN A 1 651 ? 23.747 -12.305 -22.018 1.00 96.25 651 GLN A CA 1
ATOM 5311 C C . GLN A 1 651 ? 23.776 -11.121 -22.983 1.00 96.25 651 GLN A C 1
ATOM 5313 O O . GLN A 1 651 ? 23.375 -11.282 -24.136 1.00 96.25 651 GLN A O 1
ATOM 5318 N N . PHE A 1 652 ? 24.334 -9.979 -22.562 1.00 96.50 652 PHE A N 1
ATOM 5319 C CA . PHE A 1 652 ? 24.515 -8.801 -23.412 1.00 96.50 652 PHE A CA 1
ATOM 5320 C C . PHE A 1 652 ? 25.253 -9.145 -24.710 1.00 96.50 652 PHE A C 1
ATOM 5322 O O . PHE A 1 652 ? 24.759 -8.856 -25.799 1.00 96.50 652 PHE A O 1
ATOM 5329 N N . LYS A 1 653 ? 26.364 -9.891 -24.625 1.00 95.50 653 LYS A N 1
ATOM 5330 C CA . LYS A 1 653 ? 27.149 -10.329 -25.797 1.00 95.50 653 LYS A CA 1
ATOM 5331 C C . LYS A 1 653 ? 26.332 -11.068 -26.863 1.00 95.50 653 LYS A C 1
ATOM 5333 O O . LYS A 1 653 ? 26.673 -10.996 -28.041 1.00 95.50 653 LYS A O 1
ATOM 5338 N N . LYS A 1 654 ? 25.255 -11.762 -26.479 1.00 95.81 654 LYS A N 1
ATOM 5339 C CA . LYS A 1 654 ? 24.396 -12.525 -27.403 1.00 95.81 654 LYS A CA 1
ATOM 5340 C C . LYS A 1 654 ? 23.430 -11.641 -28.191 1.00 95.81 654 LYS A C 1
ATOM 5342 O O . LYS A 1 654 ? 22.953 -12.069 -29.238 1.00 95.81 654 LYS A O 1
ATOM 5347 N N . ILE A 1 655 ? 23.138 -10.437 -27.700 1.00 96.38 655 ILE A N 1
ATOM 5348 C CA . ILE A 1 655 ? 22.131 -9.538 -28.279 1.00 96.38 655 ILE A CA 1
ATOM 5349 C C . ILE A 1 655 ? 22.730 -8.305 -28.968 1.00 96.38 655 ILE A C 1
ATOM 5351 O O . ILE A 1 655 ? 21.983 -7.586 -29.625 1.00 96.38 655 ILE A O 1
ATOM 5355 N N . ILE A 1 656 ? 24.049 -8.070 -28.870 1.00 95.62 656 ILE A N 1
ATOM 5356 C CA . ILE A 1 656 ? 24.724 -6.875 -29.420 1.00 95.62 656 ILE A CA 1
ATOM 5357 C C . ILE A 1 656 ? 24.337 -6.617 -30.880 1.00 95.62 656 ILE A C 1
ATOM 5359 O O . ILE A 1 656 ? 23.851 -5.539 -31.213 1.00 95.62 656 ILE A O 1
ATOM 5363 N N . ASP A 1 657 ? 24.550 -7.595 -31.762 1.00 95.50 657 ASP A N 1
ATOM 5364 C CA . ASP A 1 657 ? 24.339 -7.399 -33.198 1.00 95.50 657 ASP A CA 1
ATOM 5365 C C . ASP A 1 657 ? 22.882 -7.019 -33.543 1.00 95.50 657 ASP A C 1
ATOM 5367 O O . ASP A 1 657 ? 22.679 -5.962 -34.150 1.00 95.50 657 ASP A O 1
ATOM 5371 N N . PRO A 1 658 ? 21.849 -7.783 -33.129 1.00 96.12 658 PRO A N 1
ATOM 5372 C CA . PRO A 1 658 ? 20.468 -7.425 -33.449 1.00 96.12 658 PRO A CA 1
ATOM 5373 C C . PRO A 1 658 ? 19.995 -6.135 -32.754 1.00 96.12 658 PRO A C 1
ATOM 5375 O O . PRO A 1 658 ? 19.300 -5.336 -33.386 1.00 96.12 658 PRO A O 1
ATOM 5378 N N . LEU A 1 659 ? 20.407 -5.887 -31.505 1.00 96.88 659 LEU A N 1
ATOM 5379 C CA . LEU A 1 659 ? 20.040 -4.684 -30.750 1.00 96.88 659 LEU A CA 1
ATOM 5380 C C . LEU A 1 659 ? 20.617 -3.414 -31.381 1.00 96.88 659 LEU A C 1
ATOM 5382 O O . LEU A 1 659 ? 19.872 -2.501 -31.741 1.00 96.88 659 LEU A O 1
ATOM 5386 N N . PHE A 1 660 ? 21.938 -3.345 -31.560 1.00 97.38 660 PHE A N 1
ATOM 5387 C CA . PHE A 1 660 ? 22.582 -2.121 -32.038 1.00 97.38 660 PHE A CA 1
ATOM 5388 C C . PHE A 1 660 ? 22.291 -1.848 -33.515 1.00 97.38 660 PHE A C 1
ATOM 5390 O O . PHE A 1 660 ? 22.250 -0.691 -33.926 1.00 97.38 660 PHE A O 1
ATOM 5397 N N . ARG A 1 661 ? 21.974 -2.870 -34.324 1.00 97.00 661 ARG A N 1
ATOM 5398 C CA . ARG A 1 661 ? 21.427 -2.640 -35.673 1.00 97.00 661 ARG A CA 1
ATOM 5399 C C . ARG A 1 661 ? 20.072 -1.947 -35.636 1.00 97.00 661 ARG A C 1
ATOM 5401 O O . ARG A 1 661 ? 19.782 -1.164 -36.540 1.00 97.00 661 ARG A O 1
ATOM 5408 N N . GLN A 1 662 ? 19.237 -2.245 -34.643 1.00 97.69 662 GLN A N 1
ATOM 5409 C CA . GLN A 1 662 ? 17.960 -1.563 -34.478 1.00 97.69 662 GLN A CA 1
ATOM 5410 C C . GLN A 1 662 ? 18.160 -0.151 -33.916 1.00 97.69 662 GLN A C 1
ATOM 5412 O O . GLN A 1 662 ? 17.654 0.794 -34.516 1.00 97.69 662 GLN A O 1
ATOM 5417 N N . LEU A 1 663 ? 18.989 0.028 -32.881 1.00 97.19 663 LEU A N 1
ATOM 5418 C CA . LEU A 1 663 ? 19.327 1.358 -32.351 1.00 97.19 663 LEU A CA 1
ATOM 5419 C C . LEU A 1 663 ? 19.934 2.277 -33.422 1.00 97.19 663 LEU A C 1
ATOM 5421 O O . LEU A 1 663 ? 19.570 3.447 -33.497 1.00 97.19 663 LEU A O 1
ATOM 5425 N N . ALA A 1 664 ? 20.778 1.757 -34.319 1.00 96.88 664 ALA A N 1
ATOM 5426 C CA . ALA A 1 664 ? 21.323 2.525 -35.441 1.00 96.88 664 ALA A CA 1
ATOM 5427 C C . ALA A 1 664 ? 20.229 3.087 -36.371 1.00 96.88 664 ALA A C 1
ATOM 5429 O O . ALA A 1 664 ? 20.372 4.193 -36.906 1.00 96.88 664 ALA A O 1
ATOM 5430 N N . LYS A 1 665 ? 19.123 2.350 -36.555 1.00 96.44 665 LYS A N 1
ATOM 5431 C CA . LYS A 1 665 ? 17.951 2.835 -37.300 1.00 96.44 665 LYS A CA 1
ATOM 5432 C C . LYS A 1 665 ? 17.189 3.888 -36.502 1.00 96.44 665 LYS A C 1
ATOM 5434 O O . LYS A 1 665 ? 16.853 4.910 -37.087 1.00 96.44 665 LYS A O 1
ATOM 5439 N N . CYS A 1 666 ? 16.983 3.678 -35.200 1.00 96.88 666 CYS A N 1
ATOM 5440 C CA . CYS A 1 666 ? 16.281 4.625 -34.326 1.00 96.88 666 CYS A CA 1
ATOM 5441 C C . CYS A 1 666 ? 17.013 5.972 -34.240 1.00 96.88 666 CYS A C 1
ATOM 5443 O O . CYS A 1 666 ? 16.403 7.018 -34.425 1.00 96.88 666 CYS A O 1
ATOM 5445 N N . VAL A 1 667 ? 18.340 5.955 -34.076 1.00 95.56 667 VAL A N 1
ATOM 5446 C CA . VAL A 1 667 ? 19.192 7.159 -34.116 1.00 95.56 667 VAL A CA 1
ATOM 5447 C C . VAL A 1 667 ? 19.142 7.844 -35.485 1.00 95.56 667 VAL A C 1
ATOM 5449 O O . VAL A 1 667 ? 19.248 9.063 -35.581 1.00 95.56 667 VAL A O 1
ATOM 5452 N N . SER A 1 668 ? 18.966 7.066 -36.557 1.00 94.19 668 SER A N 1
ATOM 5453 C CA . SER A 1 668 ? 18.778 7.596 -37.911 1.00 94.19 668 SER A CA 1
ATOM 5454 C C . SER A 1 668 ? 17.343 8.027 -38.222 1.00 94.19 668 SER A C 1
ATOM 5456 O O . SER A 1 668 ? 17.080 8.427 -39.358 1.00 94.19 668 SER A O 1
ATOM 5458 N N . SER A 1 669 ? 16.414 7.906 -37.272 1.00 94.56 669 SER A N 1
ATOM 5459 C CA . SER A 1 669 ? 15.014 8.246 -37.492 1.00 94.56 669 SER A CA 1
ATOM 5460 C C . SER A 1 669 ? 14.870 9.749 -37.734 1.00 94.56 669 SER A C 1
ATOM 5462 O O . SER A 1 669 ? 15.465 10.543 -37.006 1.00 94.56 669 SER A O 1
ATOM 5464 N N . PRO A 1 670 ? 14.056 10.178 -38.715 1.00 92.31 670 PRO A N 1
ATOM 5465 C CA . PRO A 1 670 ? 13.746 11.594 -38.895 1.00 92.31 670 PRO A CA 1
ATOM 5466 C C . PRO A 1 670 ? 12.867 12.151 -37.761 1.00 92.31 670 PRO A C 1
ATOM 5468 O O . PRO A 1 670 ? 12.738 13.371 -37.629 1.00 92.31 670 PRO A O 1
ATOM 5471 N N . HIS A 1 671 ? 12.244 11.274 -36.962 1.00 95.31 671 HIS A N 1
ATOM 5472 C CA . HIS A 1 671 ? 11.390 11.647 -35.843 1.00 95.31 671 HIS A CA 1
ATOM 5473 C C . HIS A 1 671 ? 12.236 11.958 -34.606 1.00 95.31 671 HIS A C 1
ATOM 5475 O O . HIS A 1 671 ? 12.823 11.060 -33.999 1.00 95.31 671 HIS A O 1
ATOM 5481 N N . PHE A 1 672 ? 12.262 13.230 -34.199 1.00 94.25 672 PHE A N 1
ATOM 5482 C CA . PHE A 1 672 ? 13.205 13.697 -33.181 1.00 94.25 672 PHE A CA 1
ATOM 5483 C C . PHE A 1 672 ? 13.074 12.956 -31.839 1.00 94.25 672 PHE A C 1
ATOM 5485 O O . PHE A 1 672 ? 14.099 12.590 -31.283 1.00 94.25 672 PHE A O 1
ATOM 5492 N N . GLN A 1 673 ? 11.856 12.658 -31.359 1.00 96.38 673 GLN A N 1
ATOM 5493 C CA . GLN A 1 673 ? 11.672 11.956 -30.074 1.00 96.38 673 GLN A CA 1
ATOM 5494 C C . GLN A 1 673 ? 12.258 10.536 -30.086 1.00 96.38 673 GLN A C 1
ATOM 5496 O O . GLN A 1 673 ? 12.773 10.076 -29.073 1.00 96.38 673 GLN A O 1
ATOM 5501 N N . VAL A 1 674 ? 12.219 9.846 -31.233 1.00 97.31 674 VAL A N 1
ATOM 5502 C CA . VAL A 1 674 ? 12.777 8.491 -31.370 1.00 97.31 674 VAL A CA 1
ATOM 5503 C C . VAL A 1 674 ? 14.302 8.562 -31.366 1.00 97.31 674 VAL A C 1
ATOM 5505 O O . VAL A 1 674 ? 14.956 7.828 -30.626 1.00 97.31 674 VAL A O 1
ATOM 5508 N N . ALA A 1 675 ? 14.870 9.472 -32.164 1.00 96.25 675 ALA A N 1
ATOM 5509 C CA . ALA A 1 675 ? 16.314 9.665 -32.238 1.00 96.25 675 ALA A CA 1
ATOM 5510 C C . ALA A 1 675 ? 16.897 10.129 -30.893 1.00 96.25 675 ALA A C 1
ATOM 5512 O O . ALA A 1 675 ? 17.906 9.590 -30.446 1.00 96.25 675 ALA A O 1
ATOM 5513 N N . GLU A 1 676 ? 16.242 11.080 -30.223 1.00 95.94 676 GLU A N 1
ATOM 5514 C CA . GLU A 1 676 ? 16.626 11.565 -28.895 1.00 95.94 676 GLU A CA 1
ATOM 5515 C C . GLU A 1 676 ? 16.596 10.440 -27.860 1.00 95.94 676 GLU A C 1
ATOM 5517 O O . GLU A 1 676 ? 17.609 10.188 -27.205 1.00 95.94 676 GLU A O 1
ATOM 5522 N N . ARG A 1 677 ? 15.476 9.708 -27.762 1.00 97.25 677 ARG A N 1
ATOM 5523 C CA . ARG A 1 677 ? 15.330 8.615 -26.794 1.00 97.25 677 ARG A CA 1
ATOM 5524 C C . ARG A 1 677 ? 16.384 7.528 -26.991 1.00 97.25 677 ARG A C 1
ATOM 5526 O O . ARG A 1 677 ? 16.903 7.019 -26.001 1.00 97.25 677 ARG A O 1
ATOM 5533 N N . ALA A 1 678 ? 16.719 7.196 -28.240 1.00 97.38 678 ALA A N 1
ATOM 5534 C CA . ALA A 1 678 ? 17.762 6.224 -28.559 1.00 97.38 678 ALA A CA 1
ATOM 5535 C C . ALA A 1 678 ? 19.171 6.723 -28.191 1.00 97.38 678 ALA A C 1
ATOM 5537 O O . ALA A 1 678 ? 20.000 5.936 -27.743 1.00 97.38 678 ALA A O 1
ATOM 5538 N N . LEU A 1 679 ? 19.457 8.019 -28.353 1.00 96.31 679 LEU A N 1
ATOM 5539 C CA . LEU A 1 679 ? 20.752 8.608 -27.983 1.00 96.31 679 LEU A CA 1
ATOM 5540 C C . LEU A 1 679 ? 20.948 8.703 -26.464 1.00 96.31 679 LEU A C 1
ATOM 5542 O O . LEU A 1 679 ? 22.086 8.671 -26.001 1.00 96.31 679 LEU A O 1
ATOM 5546 N N . TYR A 1 680 ? 19.872 8.763 -25.678 1.00 95.88 680 TYR A N 1
ATOM 5547 C CA . TYR A 1 680 ? 19.955 8.788 -24.213 1.00 95.88 680 TYR A CA 1
ATOM 5548 C C . TYR A 1 680 ? 20.477 7.494 -23.583 1.00 95.88 680 TYR A C 1
ATOM 5550 O O . TYR A 1 680 ? 20.916 7.534 -22.439 1.00 95.88 680 TYR A O 1
ATOM 5558 N N . PHE A 1 681 ? 20.568 6.395 -24.337 1.00 96.44 681 PHE A N 1
ATOM 5559 C CA . PHE A 1 681 ? 21.237 5.170 -23.883 1.00 96.44 681 PHE A CA 1
ATOM 5560 C C . PHE A 1 681 ? 22.698 5.416 -23.472 1.00 96.44 681 PHE A C 1
ATOM 5562 O O . PHE A 1 681 ? 23.222 4.717 -22.613 1.00 96.44 681 PHE A O 1
ATOM 5569 N N . TRP A 1 682 ? 23.358 6.425 -24.055 1.00 95.38 682 TRP A N 1
ATOM 5570 C CA . TRP A 1 682 ? 24.729 6.810 -23.700 1.00 95.38 682 TRP A CA 1
ATOM 5571 C C . TRP A 1 682 ? 24.838 7.627 -22.406 1.00 95.38 682 TRP A C 1
ATOM 5573 O O . TRP A 1 682 ? 25.951 7.858 -21.942 1.00 95.38 682 TRP A O 1
ATOM 5583 N N . ASN A 1 683 ? 23.718 8.062 -21.823 1.00 94.75 683 ASN A N 1
ATOM 5584 C CA . ASN A 1 683 ? 23.704 8.740 -20.524 1.00 94.75 683 ASN A CA 1
ATOM 5585 C C . ASN A 1 683 ? 23.636 7.749 -19.356 1.00 94.75 683 ASN A C 1
ATOM 5587 O O . ASN A 1 683 ? 23.885 8.130 -18.215 1.00 94.75 683 ASN A O 1
ATOM 5591 N N . ASN A 1 684 ? 23.274 6.497 -19.632 1.00 95.62 684 ASN A N 1
ATOM 5592 C CA . ASN A 1 684 ? 23.183 5.455 -18.630 1.00 95.62 684 ASN A CA 1
ATOM 5593 C C . ASN A 1 684 ? 24.572 4.850 -18.373 1.00 95.62 684 ASN A C 1
ATOM 5595 O O . ASN A 1 684 ? 25.168 4.244 -19.266 1.00 95.62 684 ASN A O 1
ATOM 5599 N N . GLU A 1 685 ? 25.090 5.017 -17.153 1.00 95.38 685 GLU A N 1
ATOM 5600 C CA . GLU A 1 685 ? 26.445 4.584 -16.782 1.00 95.38 685 GLU A CA 1
ATOM 5601 C C . GLU A 1 685 ? 26.646 3.072 -16.952 1.00 95.38 685 GLU A C 1
ATOM 5603 O O . GLU A 1 685 ? 27.715 2.634 -17.386 1.00 95.38 685 GLU A O 1
ATOM 5608 N N . TYR A 1 686 ? 25.619 2.266 -16.661 1.00 97.31 686 TYR A N 1
ATOM 5609 C CA . TYR A 1 686 ? 25.729 0.817 -16.766 1.00 97.31 686 TYR A CA 1
ATOM 5610 C C . TYR A 1 686 ? 25.792 0.367 -18.225 1.00 97.31 686 TYR A C 1
ATOM 5612 O O . TYR A 1 686 ? 26.716 -0.354 -18.612 1.00 97.31 686 TYR A O 1
ATOM 5620 N N . ILE A 1 687 ? 24.881 0.863 -19.066 1.00 96.75 687 ILE A N 1
ATOM 5621 C CA . ILE A 1 687 ? 24.895 0.588 -20.509 1.00 96.75 687 ILE A CA 1
ATOM 5622 C C . ILE A 1 687 ? 26.214 1.050 -21.130 1.00 96.75 687 ILE A C 1
ATOM 5624 O O . ILE A 1 687 ? 26.798 0.330 -21.945 1.00 96.75 687 ILE A O 1
ATOM 5628 N N . LEU A 1 688 ? 26.716 2.219 -20.724 1.00 95.44 688 LEU A N 1
ATOM 5629 C CA . LEU A 1 688 ? 27.990 2.737 -21.204 1.00 95.44 688 LEU A CA 1
ATOM 5630 C C . LEU A 1 688 ? 29.145 1.786 -20.867 1.00 95.44 688 LEU A C 1
ATOM 5632 O O . LEU A 1 688 ? 29.925 1.457 -21.758 1.00 95.44 688 LEU A O 1
ATOM 5636 N N . SER A 1 689 ? 29.197 1.268 -19.636 1.00 96.31 689 SER A N 1
ATOM 5637 C CA . SER A 1 689 ? 30.216 0.293 -19.220 1.00 96.31 689 SER A CA 1
ATOM 5638 C C . SER A 1 689 ? 30.180 -0.999 -20.053 1.00 96.31 689 SER A C 1
ATOM 5640 O O . SER A 1 689 ? 31.218 -1.492 -20.497 1.00 96.31 689 SER A O 1
ATOM 5642 N N . LEU A 1 690 ? 28.983 -1.506 -20.378 1.00 95.88 690 LEU A N 1
ATOM 5643 C CA . LEU A 1 690 ? 28.815 -2.677 -21.248 1.00 95.88 690 LEU A CA 1
ATOM 5644 C C . LEU A 1 690 ? 29.301 -2.404 -22.681 1.00 95.88 690 LEU A C 1
ATOM 5646 O O . LEU A 1 690 ? 29.874 -3.283 -23.337 1.00 95.88 690 LEU A O 1
ATOM 5650 N N . ILE A 1 691 ? 29.069 -1.185 -23.181 1.00 95.81 691 ILE A N 1
ATOM 5651 C CA . ILE A 1 691 ? 29.538 -0.739 -24.496 1.00 95.81 691 ILE A CA 1
ATOM 5652 C C . ILE A 1 691 ? 31.064 -0.602 -24.512 1.00 95.81 691 ILE A C 1
ATOM 5654 O O . ILE A 1 691 ? 31.676 -1.004 -25.502 1.00 95.81 691 ILE A O 1
ATOM 5658 N N . GLU A 1 692 ? 31.683 -0.087 -23.448 1.00 94.19 692 GLU A N 1
ATOM 5659 C CA . GLU A 1 692 ? 33.143 0.022 -23.324 1.00 94.19 692 GLU A CA 1
ATOM 5660 C C . GLU A 1 692 ? 33.814 -1.351 -23.425 1.00 94.19 692 GLU A C 1
ATOM 5662 O O . GLU A 1 692 ? 34.714 -1.539 -24.251 1.00 94.19 692 GLU A O 1
ATOM 5667 N N . ASP A 1 693 ? 33.302 -2.341 -22.693 1.00 93.69 693 ASP A N 1
ATOM 5668 C CA . ASP A 1 693 ? 33.810 -3.717 -22.711 1.00 93.69 693 ASP A CA 1
ATOM 5669 C C . ASP A 1 693 ? 33.654 -4.403 -24.081 1.00 93.69 693 ASP A C 1
ATOM 5671 O O . ASP A 1 693 ? 34.453 -5.267 -24.454 1.00 93.69 693 ASP A O 1
ATOM 5675 N N . CYS A 1 694 ? 32.629 -4.024 -24.854 1.00 93.56 694 CYS A N 1
ATOM 5676 C CA . CYS A 1 694 ? 32.290 -4.632 -26.146 1.00 93.56 694 CYS A CA 1
ATOM 5677 C C . CYS A 1 694 ? 32.458 -3.675 -27.346 1.00 93.56 694 CYS A C 1
ATOM 5679 O O . CYS A 1 694 ? 31.857 -3.886 -28.409 1.00 93.56 694 CYS A O 1
ATOM 5681 N N . ASN A 1 695 ? 33.286 -2.632 -27.210 1.00 92.81 695 ASN A N 1
ATOM 5682 C CA . ASN A 1 695 ? 33.370 -1.530 -28.177 1.00 92.81 695 ASN A CA 1
ATOM 5683 C C . ASN A 1 695 ? 33.736 -1.986 -29.601 1.00 92.81 695 ASN A C 1
ATOM 5685 O O . ASN A 1 695 ? 33.218 -1.442 -30.577 1.00 92.81 695 ASN A O 1
ATOM 5689 N N . ALA A 1 696 ? 34.554 -3.037 -29.727 1.00 93.12 696 ALA A N 1
ATOM 5690 C CA . ALA A 1 696 ? 34.974 -3.595 -31.012 1.00 93.12 696 ALA A CA 1
ATOM 5691 C C . ALA A 1 696 ? 33.806 -4.158 -31.844 1.00 93.12 696 ALA A C 1
ATOM 5693 O O . ALA A 1 696 ? 33.891 -4.209 -33.069 1.00 93.12 696 ALA A O 1
ATOM 5694 N N . ASN A 1 697 ? 32.710 -4.563 -31.194 1.00 94.44 697 ASN A N 1
ATOM 5695 C CA . ASN A 1 697 ? 31.512 -5.088 -31.848 1.00 94.44 697 ASN A CA 1
ATOM 5696 C C . ASN A 1 697 ? 30.435 -4.009 -32.027 1.00 94.44 697 ASN A C 1
ATOM 5698 O O . ASN A 1 697 ? 29.762 -3.984 -33.055 1.00 94.44 697 ASN A O 1
ATOM 5702 N N . VAL A 1 698 ? 30.283 -3.111 -31.048 1.00 95.75 698 VAL A N 1
ATOM 5703 C CA . VAL A 1 698 ? 29.238 -2.073 -31.044 1.00 95.75 698 VAL A CA 1
ATOM 5704 C C . VAL A 1 698 ? 29.575 -0.916 -31.989 1.00 95.75 698 VAL A C 1
ATOM 5706 O O . VAL A 1 698 ? 28.744 -0.508 -32.807 1.00 95.75 698 VAL A O 1
ATOM 5709 N N . MET A 1 699 ? 30.801 -0.388 -31.907 1.00 95.00 699 MET A N 1
ATOM 5710 C CA . MET A 1 699 ? 31.202 0.826 -32.622 1.00 95.00 699 MET A CA 1
ATOM 5711 C C . MET A 1 699 ? 31.072 0.693 -34.151 1.00 95.00 699 MET A C 1
ATOM 5713 O O . MET A 1 699 ? 30.493 1.598 -34.756 1.00 95.00 699 MET A O 1
ATOM 5717 N N . PRO A 1 700 ? 31.485 -0.417 -34.803 1.00 95.31 700 PRO A N 1
ATOM 5718 C CA . PRO A 1 700 ? 31.323 -0.573 -36.252 1.00 95.31 700 PRO A CA 1
ATOM 5719 C C . PRO A 1 700 ? 29.865 -0.560 -36.735 1.00 95.31 700 PRO A C 1
ATOM 5721 O O . PRO A 1 700 ? 29.606 -0.169 -37.873 1.00 95.31 700 PRO A O 1
ATOM 5724 N N . ILE A 1 701 ? 28.914 -0.974 -35.889 1.00 96.12 701 ILE A N 1
ATOM 5725 C CA . ILE A 1 701 ? 27.481 -1.002 -36.220 1.00 96.12 701 ILE A CA 1
ATOM 5726 C C . ILE A 1 701 ? 26.879 0.403 -36.111 1.00 96.12 701 ILE A C 1
ATOM 5728 O O . ILE A 1 701 ? 26.148 0.839 -37.001 1.00 96.12 701 ILE A O 1
ATOM 5732 N N . MET A 1 702 ? 27.201 1.121 -35.034 1.00 96.69 702 MET A N 1
ATOM 5733 C CA . MET A 1 702 ? 26.613 2.430 -34.733 1.00 96.69 702 MET A CA 1
ATOM 5734 C C . MET A 1 702 ? 27.269 3.586 -35.497 1.00 96.69 702 MET A C 1
ATOM 5736 O O . MET A 1 702 ? 26.592 4.552 -35.859 1.00 96.69 702 MET A O 1
ATOM 5740 N N . PHE A 1 703 ? 28.575 3.501 -35.765 1.00 95.19 703 PHE A N 1
ATOM 5741 C CA . PHE A 1 703 ? 29.355 4.597 -36.343 1.00 95.19 703 PHE A CA 1
ATOM 5742 C C . PHE A 1 703 ? 28.797 5.126 -37.678 1.00 95.19 703 PHE A C 1
ATOM 5744 O O . PHE A 1 703 ? 28.643 6.344 -37.796 1.00 95.19 703 PHE A O 1
ATOM 5751 N N . PRO A 1 704 ? 28.427 4.287 -38.674 1.00 93.31 704 PRO A N 1
ATOM 5752 C CA . PRO A 1 704 ? 27.898 4.786 -39.945 1.00 93.31 704 PRO A CA 1
ATOM 5753 C C . PRO A 1 704 ? 26.627 5.632 -39.783 1.00 93.31 704 PRO A C 1
ATOM 5755 O O . PRO A 1 704 ? 26.477 6.655 -40.454 1.00 93.31 704 PRO A O 1
ATOM 5758 N N . ALA A 1 705 ? 25.731 5.228 -38.876 1.00 94.25 705 ALA A N 1
ATOM 5759 C CA . ALA A 1 705 ? 24.499 5.952 -38.580 1.00 94.25 705 ALA A CA 1
ATOM 5760 C C . ALA A 1 705 ? 24.802 7.304 -37.917 1.00 94.25 705 ALA A C 1
ATOM 5762 O O . ALA A 1 705 ? 24.412 8.346 -38.442 1.00 94.25 705 ALA A O 1
ATOM 5763 N N . LEU A 1 706 ? 25.574 7.302 -36.827 1.00 94.75 706 LEU A N 1
ATOM 5764 C CA . LEU A 1 706 ? 25.952 8.513 -36.090 1.00 94.75 706 LEU A CA 1
ATOM 5765 C C . LEU A 1 706 ? 26.703 9.519 -36.981 1.00 94.75 706 LEU A C 1
ATOM 5767 O O . LEU A 1 706 ? 26.385 10.708 -37.018 1.00 94.75 706 LEU A O 1
ATOM 5771 N N . TYR A 1 707 ? 27.671 9.049 -37.770 1.00 92.19 707 TYR A N 1
ATOM 5772 C CA . TYR A 1 707 ? 28.482 9.920 -38.621 1.00 92.19 707 TYR A CA 1
ATOM 5773 C C . TYR A 1 707 ? 27.695 10.527 -39.796 1.00 92.19 707 TYR A C 1
ATOM 5775 O O . TYR A 1 707 ? 28.041 11.605 -40.282 1.00 92.19 707 TYR A O 1
ATOM 5783 N N . ARG A 1 708 ? 26.631 9.862 -40.267 1.00 90.31 708 ARG A N 1
ATOM 5784 C CA . ARG A 1 708 ? 25.699 10.425 -41.255 1.00 90.31 708 ARG A CA 1
ATOM 5785 C C . ARG A 1 708 ? 24.811 11.502 -40.628 1.00 90.31 708 ARG A C 1
ATOM 5787 O O . ARG A 1 708 ? 24.735 12.611 -41.150 1.00 90.31 708 ARG A O 1
ATOM 5794 N N . ILE A 1 709 ? 24.178 11.183 -39.500 1.00 91.38 709 ILE A N 1
ATOM 5795 C CA . ILE A 1 709 ? 23.195 12.048 -38.832 1.00 91.38 709 ILE A CA 1
ATOM 5796 C C . ILE A 1 709 ? 23.832 13.340 -38.310 1.00 91.38 709 ILE A C 1
ATOM 5798 O O . ILE A 1 709 ? 23.213 14.394 -38.424 1.00 91.38 709 ILE A O 1
ATOM 5802 N N . SER A 1 710 ? 25.098 13.311 -37.878 1.00 91.31 710 SER A N 1
ATOM 5803 C CA . SER A 1 710 ? 25.827 14.528 -37.471 1.00 91.31 710 SER A CA 1
ATOM 5804 C C . SER A 1 710 ? 25.956 15.595 -38.568 1.00 91.31 710 SER A C 1
ATOM 5806 O O . SER A 1 710 ? 26.236 16.749 -38.260 1.00 91.31 710 SER A O 1
ATOM 5808 N N . LYS A 1 711 ? 25.760 15.235 -39.846 1.00 86.50 711 LYS A N 1
ATOM 5809 C CA . LYS A 1 711 ? 25.881 16.155 -40.991 1.00 86.50 711 LYS A CA 1
ATOM 5810 C C . LYS A 1 711 ? 24.558 16.480 -41.673 1.00 86.50 711 LYS A C 1
ATOM 5812 O O . LYS A 1 711 ? 24.479 17.484 -42.372 1.00 86.50 711 LYS A O 1
ATOM 5817 N N . GLU A 1 712 ? 23.568 15.603 -41.544 1.00 86.62 712 GLU A N 1
ATOM 5818 C CA . GLU A 1 712 ? 22.379 15.596 -42.407 1.00 86.62 712 GLU A CA 1
ATOM 5819 C C . GLU A 1 712 ? 21.064 15.779 -41.628 1.00 86.62 712 GLU A C 1
ATOM 5821 O O . GLU A 1 712 ? 20.020 15.976 -42.245 1.00 86.62 712 GLU A O 1
ATOM 5826 N N . HIS A 1 713 ? 21.079 15.734 -40.290 1.00 90.69 713 HIS A N 1
ATOM 5827 C CA . HIS A 1 713 ? 19.854 15.843 -39.495 1.00 90.69 713 HIS A CA 1
ATOM 5828 C C . HIS A 1 713 ? 19.345 17.289 -39.385 1.00 90.69 713 HIS A C 1
ATOM 5830 O O . HIS A 1 713 ? 20.111 18.220 -39.147 1.00 90.69 713 HIS A O 1
ATOM 5836 N N . TRP A 1 714 ? 18.028 17.476 -39.517 1.00 93.00 714 TRP A N 1
ATOM 5837 C CA . TRP A 1 714 ? 17.390 18.800 -39.518 1.00 93.00 714 TRP A CA 1
ATOM 5838 C C . TRP A 1 714 ? 17.343 19.451 -38.124 1.00 93.00 714 TRP A C 1
ATOM 5840 O O . TRP A 1 714 ? 17.441 20.670 -37.999 1.00 93.00 714 TRP A O 1
ATOM 5850 N N . ASN A 1 715 ? 17.203 18.642 -37.068 1.00 93.25 715 ASN A N 1
ATOM 5851 C CA . ASN A 1 715 ? 17.146 19.106 -35.680 1.00 93.25 715 ASN A CA 1
ATOM 5852 C C . ASN A 1 715 ? 18.557 19.211 -35.075 1.00 93.25 715 ASN A C 1
ATOM 5854 O O . ASN A 1 715 ? 19.246 18.198 -34.939 1.00 93.25 715 ASN A O 1
ATOM 5858 N N . GLN A 1 716 ? 18.946 20.422 -34.668 1.00 93.75 716 GLN A N 1
ATOM 5859 C CA . GLN A 1 716 ? 20.271 20.730 -34.114 1.00 93.75 716 GLN A CA 1
ATOM 5860 C C . GLN A 1 716 ? 20.541 20.081 -32.749 1.00 93.75 716 GLN A C 1
ATOM 5862 O O . GLN A 1 716 ? 21.687 19.750 -32.453 1.00 93.75 716 GLN A O 1
ATOM 5867 N N . THR A 1 717 ? 19.511 19.839 -31.932 1.00 93.62 717 THR A N 1
ATOM 5868 C CA . THR A 1 717 ? 19.663 19.152 -30.639 1.00 93.62 717 THR A CA 1
ATOM 5869 C C . THR A 1 717 ? 20.130 17.714 -30.843 1.00 93.62 717 THR A C 1
ATOM 5871 O O . THR A 1 717 ? 21.079 17.272 -30.200 1.00 93.62 717 THR A O 1
ATOM 5874 N N . ILE A 1 718 ? 19.531 17.005 -31.805 1.00 94.81 718 ILE A N 1
ATOM 5875 C CA . ILE A 1 718 ? 19.942 15.641 -32.167 1.00 94.81 718 ILE A CA 1
ATOM 5876 C C . ILE A 1 718 ? 21.381 15.636 -32.681 1.00 94.81 718 ILE A C 1
ATOM 5878 O O . ILE A 1 718 ? 22.174 14.793 -32.276 1.00 94.81 718 ILE A O 1
ATOM 5882 N N . VAL A 1 719 ? 21.748 16.610 -33.521 1.00 94.56 719 VAL A N 1
ATOM 5883 C CA . VAL A 1 719 ? 23.127 16.761 -34.010 1.00 94.56 719 VAL A CA 1
ATOM 5884 C C . VAL A 1 719 ? 24.109 16.918 -32.842 1.00 94.56 719 VAL A C 1
ATOM 5886 O O . VAL A 1 719 ? 25.125 16.225 -32.810 1.00 94.56 719 VAL A O 1
ATOM 5889 N N . ALA A 1 720 ? 23.797 17.764 -31.856 1.00 94.12 720 ALA A N 1
ATOM 5890 C CA . ALA A 1 720 ? 24.628 17.950 -30.666 1.00 94.12 720 ALA A CA 1
ATOM 5891 C C . ALA A 1 720 ? 24.758 16.664 -29.826 1.00 94.12 720 ALA A C 1
ATOM 5893 O O . ALA A 1 720 ? 25.868 16.295 -29.441 1.00 94.12 720 ALA A O 1
ATOM 5894 N N . LEU A 1 721 ? 23.655 15.942 -29.598 1.00 94.81 721 LEU A N 1
ATOM 5895 C CA . LEU A 1 721 ? 23.669 14.654 -28.893 1.00 94.81 721 LEU A CA 1
ATOM 5896 C C . LEU A 1 721 ? 24.523 13.612 -29.629 1.00 94.81 721 LEU A C 1
ATOM 5898 O O . LEU A 1 721 ? 25.342 12.934 -29.015 1.00 94.81 721 LEU A O 1
ATOM 5902 N N . VAL A 1 722 ? 24.405 13.528 -30.956 1.00 95.62 722 VAL A N 1
ATOM 5903 C CA . VAL A 1 722 ? 25.235 12.639 -31.782 1.00 95.62 722 VAL A CA 1
ATOM 5904 C C . VAL A 1 722 ? 26.718 13.002 -31.684 1.00 95.62 722 VAL A C 1
ATOM 5906 O O . VAL A 1 722 ? 27.555 12.103 -31.610 1.00 95.62 722 VAL A O 1
ATOM 5909 N N . TYR A 1 723 ? 27.070 14.292 -31.665 1.00 94.69 723 TYR A N 1
ATOM 5910 C CA . TYR A 1 723 ? 28.460 14.716 -31.466 1.00 94.69 723 TYR A CA 1
ATOM 5911 C C . TYR A 1 723 ? 29.010 14.280 -30.109 1.00 94.69 723 TYR A C 1
ATOM 5913 O O . TYR A 1 723 ? 30.156 13.832 -30.050 1.00 94.69 723 TYR A O 1
ATOM 5921 N N . ASN A 1 724 ? 28.203 14.359 -29.048 1.00 94.88 724 ASN A N 1
ATOM 5922 C CA . ASN A 1 724 ? 28.596 13.862 -27.731 1.00 94.88 724 ASN A CA 1
ATOM 5923 C C . ASN A 1 724 ? 28.883 12.357 -27.784 1.00 94.88 724 ASN A C 1
ATOM 5925 O O . ASN A 1 724 ? 29.963 11.938 -27.386 1.00 94.88 724 ASN A O 1
ATOM 5929 N N . VAL A 1 725 ? 27.986 11.567 -28.382 1.00 95.88 725 VAL A N 1
ATOM 5930 C CA . VAL A 1 725 ? 28.177 10.115 -28.535 1.00 95.88 725 VAL A CA 1
ATOM 5931 C C . VAL A 1 725 ? 29.426 9.780 -29.363 1.00 95.88 725 VAL A C 1
ATOM 5933 O O . VAL A 1 725 ? 30.211 8.906 -28.992 1.00 95.88 725 VAL A O 1
ATOM 5936 N N . LEU A 1 726 ? 29.657 10.486 -30.476 1.00 95.31 726 LEU A N 1
ATOM 5937 C CA . LEU A 1 726 ? 30.857 10.302 -31.302 1.00 95.31 726 LEU A CA 1
ATOM 5938 C C . LEU A 1 726 ? 32.139 10.643 -30.535 1.00 95.31 726 LEU A C 1
ATOM 5940 O O . LEU A 1 726 ? 33.139 9.943 -30.685 1.00 95.31 726 LEU A O 1
ATOM 5944 N N . LYS A 1 727 ? 32.110 11.694 -29.709 1.00 94.31 727 LYS A N 1
ATOM 5945 C CA . LYS A 1 727 ? 33.229 12.060 -28.841 1.00 94.31 727 LYS A CA 1
ATOM 5946 C C . LYS A 1 727 ? 33.513 10.951 -27.828 1.00 94.31 727 LYS A C 1
ATOM 5948 O O . LYS A 1 727 ? 34.665 10.547 -27.710 1.00 94.31 727 LYS A O 1
ATOM 5953 N N . THR A 1 728 ? 32.483 10.403 -27.187 1.00 94.00 728 THR A N 1
ATOM 5954 C CA . THR A 1 728 ? 32.632 9.275 -26.261 1.00 94.00 728 THR A CA 1
ATOM 5955 C C . THR A 1 728 ? 33.254 8.058 -26.954 1.00 94.00 728 THR A C 1
ATOM 5957 O O . THR A 1 728 ? 34.210 7.485 -26.447 1.00 94.00 728 THR A O 1
ATOM 5960 N N . PHE A 1 729 ? 32.812 7.697 -28.164 1.00 94.62 729 PHE A N 1
ATOM 5961 C CA . PHE A 1 729 ? 33.434 6.606 -28.933 1.00 94.62 729 PHE A CA 1
ATOM 5962 C C . PHE A 1 729 ? 34.904 6.855 -29.283 1.00 94.62 729 PHE A C 1
ATOM 5964 O O . PHE A 1 729 ? 35.711 5.924 -29.249 1.00 94.62 729 PHE A O 1
ATOM 5971 N N . MET A 1 730 ? 35.266 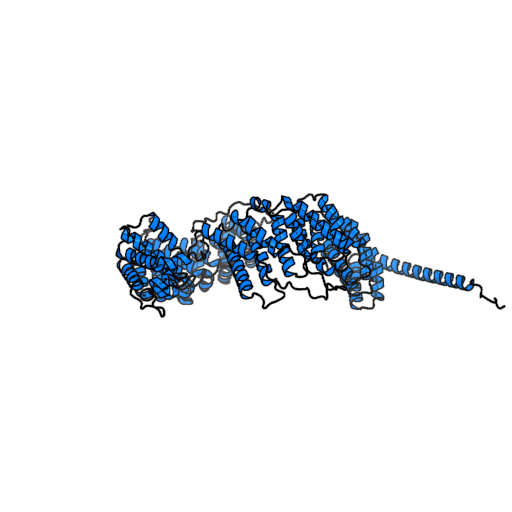8.098 -29.599 1.00 93.38 730 MET A N 1
ATOM 5972 C CA . MET A 1 730 ? 36.655 8.478 -29.848 1.00 93.38 730 MET A CA 1
ATOM 5973 C C . MET A 1 730 ? 37.516 8.353 -28.580 1.00 93.38 730 MET A C 1
ATOM 5975 O O . MET A 1 730 ? 38.655 7.894 -28.665 1.00 93.38 730 MET A O 1
ATOM 5979 N N . GLU A 1 731 ? 36.976 8.721 -27.414 1.00 93.31 731 GLU A N 1
ATOM 5980 C CA . GLU A 1 731 ? 37.640 8.574 -26.110 1.00 93.31 731 GLU A CA 1
ATOM 5981 C C . GLU A 1 731 ? 37.804 7.098 -25.710 1.00 93.31 731 GLU A C 1
ATOM 5983 O O . GLU A 1 731 ? 38.856 6.726 -25.194 1.00 93.31 731 GLU A O 1
ATOM 5988 N N . MET A 1 732 ? 36.823 6.243 -26.024 1.00 92.50 732 MET A N 1
ATOM 5989 C CA . MET A 1 732 ? 36.880 4.798 -25.760 1.00 92.50 732 MET A CA 1
ATOM 5990 C C . MET A 1 732 ? 37.945 4.076 -26.596 1.00 92.50 732 MET A C 1
ATOM 5992 O O . MET A 1 732 ? 38.723 3.278 -26.074 1.00 92.50 732 MET A O 1
ATOM 5996 N N . ASN A 1 733 ? 37.967 4.301 -27.916 1.00 93.44 733 ASN A N 1
ATOM 5997 C CA . ASN A 1 733 ? 38.894 3.619 -28.822 1.00 93.44 733 ASN A CA 1
ATOM 5998 C C . ASN A 1 733 ? 39.194 4.457 -30.074 1.00 93.44 733 ASN A C 1
ATOM 6000 O O . ASN A 1 733 ? 38.676 4.205 -31.165 1.00 93.44 733 ASN A O 1
ATOM 6004 N N . GLY A 1 734 ? 40.086 5.439 -29.925 1.00 93.19 734 GLY A N 1
ATOM 6005 C CA . GLY A 1 734 ? 40.455 6.357 -31.007 1.00 93.19 734 GLY A CA 1
ATOM 6006 C C . GLY A 1 734 ? 41.020 5.674 -32.261 1.00 93.19 734 GLY A C 1
ATOM 6007 O O . GLY A 1 734 ? 40.714 6.095 -33.371 1.00 93.19 734 GLY A O 1
ATOM 6008 N N . LYS A 1 735 ? 41.774 4.572 -32.116 1.00 94.12 735 LYS A N 1
ATOM 6009 C CA . LYS A 1 735 ? 42.325 3.837 -33.273 1.00 94.12 735 LYS A CA 1
ATOM 6010 C C . LYS A 1 735 ? 41.218 3.237 -34.137 1.00 94.12 735 LYS A C 1
ATOM 6012 O O . LYS A 1 735 ? 41.202 3.447 -35.347 1.00 94.12 735 LYS A O 1
ATOM 6017 N N . LEU A 1 736 ? 40.279 2.526 -33.509 1.00 93.81 736 LEU A N 1
ATOM 6018 C CA . LEU A 1 736 ? 39.134 1.945 -34.209 1.00 93.81 736 LEU A CA 1
ATOM 6019 C C . LEU A 1 736 ? 38.251 3.039 -34.825 1.00 93.81 736 LEU A C 1
ATOM 6021 O O . LEU A 1 736 ? 37.767 2.890 -35.945 1.00 93.81 736 LEU A O 1
ATOM 6025 N N . PHE A 1 737 ? 38.076 4.159 -34.123 1.00 94.69 737 PHE A N 1
ATOM 6026 C CA . PHE A 1 737 ? 37.320 5.307 -34.616 1.00 94.69 737 PHE A CA 1
ATOM 6027 C C . PHE A 1 737 ? 37.923 5.902 -35.902 1.00 94.69 737 PHE A C 1
ATOM 6029 O O . PHE A 1 737 ? 37.199 6.167 -36.871 1.00 94.69 737 PHE A O 1
ATOM 6036 N N . ASP A 1 738 ? 39.246 6.075 -35.950 1.00 93.00 738 ASP A N 1
ATOM 6037 C CA . ASP A 1 738 ? 39.955 6.577 -37.131 1.00 93.00 738 ASP A CA 1
ATOM 6038 C C . ASP A 1 738 ? 39.851 5.602 -38.315 1.00 93.00 738 ASP A C 1
ATOM 6040 O O . ASP A 1 738 ? 39.562 6.015 -39.447 1.00 93.00 738 ASP A O 1
ATOM 6044 N N . GLU A 1 739 ? 40.005 4.300 -38.056 1.00 94.19 739 GLU A N 1
ATOM 6045 C CA . GLU A 1 739 ? 39.830 3.240 -39.055 1.00 94.19 739 GLU A CA 1
ATOM 6046 C C . GLU A 1 739 ? 38.409 3.233 -39.640 1.00 94.19 739 GLU A C 1
ATOM 6048 O O . GLU A 1 739 ? 38.232 3.224 -40.863 1.00 94.19 739 GLU A O 1
ATOM 6053 N N . LEU A 1 740 ? 37.379 3.305 -38.789 1.00 93.69 740 LEU A N 1
ATOM 6054 C CA . LEU A 1 740 ? 35.979 3.375 -39.217 1.00 93.69 740 LEU A CA 1
ATOM 6055 C C . LEU A 1 740 ? 35.685 4.656 -40.005 1.00 93.69 740 LEU A C 1
ATOM 6057 O O . LEU A 1 740 ? 34.965 4.610 -41.005 1.00 93.69 740 LEU A O 1
ATOM 6061 N N . THR A 1 741 ? 36.292 5.783 -39.630 1.00 91.81 741 THR A N 1
ATOM 6062 C CA . THR A 1 741 ? 36.174 7.048 -40.369 1.00 91.81 741 THR A CA 1
ATOM 6063 C C . THR A 1 741 ? 36.752 6.932 -41.781 1.00 91.81 741 THR A C 1
ATOM 6065 O O . THR A 1 741 ? 36.134 7.397 -42.748 1.00 91.81 741 THR A O 1
ATOM 6068 N N . ALA A 1 742 ? 37.930 6.317 -41.926 1.00 91.75 742 ALA A N 1
ATOM 6069 C CA . ALA A 1 742 ? 38.555 6.083 -43.225 1.00 91.75 742 ALA A CA 1
ATOM 6070 C C . ALA A 1 742 ? 37.715 5.125 -44.086 1.00 91.75 742 ALA A C 1
ATOM 6072 O O . ALA A 1 742 ? 37.388 5.450 -45.232 1.00 91.75 742 ALA A O 1
ATOM 6073 N N . ASN A 1 743 ? 37.286 3.999 -43.508 1.00 91.50 743 ASN A N 1
ATOM 6074 C CA . ASN A 1 743 ? 36.453 3.002 -44.180 1.00 91.50 743 ASN A CA 1
ATOM 6075 C C . ASN A 1 743 ? 35.109 3.583 -44.634 1.00 91.50 743 ASN A C 1
ATOM 6077 O O . ASN A 1 743 ? 34.700 3.369 -45.774 1.00 91.50 743 ASN A O 1
ATOM 6081 N N . TYR A 1 744 ? 34.454 4.392 -43.799 1.00 90.00 744 TYR A N 1
ATOM 6082 C CA . TYR A 1 744 ? 33.191 5.041 -44.147 1.00 90.00 744 TYR A CA 1
ATOM 6083 C C . TYR A 1 744 ? 33.335 5.994 -45.344 1.00 90.00 744 TYR A C 1
ATOM 6085 O O . TYR A 1 744 ? 32.488 6.007 -46.238 1.00 90.00 744 TYR A O 1
ATOM 6093 N N . LYS A 1 745 ? 34.425 6.776 -45.413 1.00 87.81 745 LYS A N 1
ATOM 6094 C CA . LYS A 1 745 ? 34.700 7.648 -46.571 1.00 87.81 745 LYS A CA 1
ATOM 6095 C C . LYS A 1 745 ? 34.884 6.838 -47.857 1.00 87.81 745 LYS A C 1
ATOM 6097 O O . LYS A 1 745 ? 34.350 7.236 -48.893 1.00 87.81 745 LYS A O 1
ATOM 6102 N N . ILE A 1 746 ? 35.604 5.716 -47.784 1.00 89.94 746 ILE A N 1
ATOM 6103 C CA . ILE A 1 746 ? 35.826 4.812 -48.921 1.00 89.94 746 ILE A CA 1
ATOM 6104 C C . ILE A 1 746 ? 34.502 4.190 -49.380 1.00 89.94 746 ILE A C 1
ATOM 6106 O O . ILE A 1 746 ? 34.179 4.246 -50.567 1.00 89.94 746 ILE A O 1
ATOM 6110 N N . GLU A 1 747 ? 33.704 3.644 -48.460 1.00 88.06 747 GLU A N 1
ATOM 6111 C CA . GLU A 1 747 ? 32.415 3.031 -48.797 1.00 88.06 747 GLU A CA 1
ATOM 6112 C C . GLU A 1 747 ? 31.433 4.048 -49.387 1.00 88.06 747 GLU A C 1
ATOM 6114 O O . GLU A 1 747 ? 30.814 3.767 -50.412 1.00 88.06 747 GLU A O 1
ATOM 6119 N N . ARG A 1 748 ? 31.382 5.277 -48.857 1.00 84.25 748 ARG A N 1
ATOM 6120 C CA . ARG A 1 748 ? 30.538 6.347 -49.411 1.00 84.25 748 ARG A CA 1
ATOM 6121 C C . ARG A 1 748 ? 30.971 6.775 -50.818 1.00 84.25 748 ARG A C 1
ATOM 6123 O O . ARG A 1 748 ? 30.130 7.128 -51.642 1.00 84.25 748 ARG A O 1
ATOM 6130 N N . GLN A 1 749 ? 32.269 6.741 -51.131 1.00 86.56 749 GLN A N 1
ATOM 6131 C CA . GLN A 1 749 ? 32.754 6.966 -52.500 1.00 86.56 749 GLN A CA 1
ATOM 6132 C C . GLN A 1 749 ? 32.376 5.811 -53.436 1.00 86.56 749 GLN A C 1
ATOM 6134 O O . GLN A 1 749 ? 31.937 6.062 -54.559 1.00 86.56 749 GLN A O 1
ATOM 6139 N N . LYS A 1 750 ? 32.497 4.557 -52.979 1.00 88.94 750 LYS A N 1
ATOM 6140 C CA . LYS A 1 750 ? 32.059 3.378 -53.742 1.00 88.94 750 LYS A CA 1
ATOM 6141 C C . LYS A 1 750 ? 30.551 3.376 -53.985 1.00 88.94 750 LYS A C 1
ATOM 6143 O O . LYS A 1 750 ? 30.119 2.955 -55.051 1.00 88.94 750 LYS A O 1
ATOM 6148 N N . GLU A 1 751 ? 29.753 3.811 -53.016 1.00 85.50 751 GLU A N 1
ATOM 6149 C CA . GLU A 1 751 ? 28.298 3.917 -53.139 1.00 85.50 751 GLU A CA 1
ATOM 6150 C C . GLU A 1 751 ? 27.910 4.990 -54.158 1.00 85.50 751 GLU A C 1
ATOM 6152 O O . GLU A 1 751 ? 27.214 4.677 -55.117 1.00 85.50 751 GLU A O 1
ATOM 6157 N N . LYS A 1 752 ? 28.492 6.196 -54.070 1.00 86.06 752 LYS A N 1
ATOM 6158 C CA . LYS A 1 752 ? 28.314 7.241 -55.096 1.00 86.06 752 LYS A CA 1
ATOM 6159 C C . LYS A 1 752 ? 28.727 6.781 -56.493 1.00 86.06 752 LYS A C 1
ATOM 6161 O O . LYS A 1 752 ? 28.107 7.176 -57.475 1.00 86.06 752 LYS A O 1
ATOM 6166 N N . LYS A 1 753 ? 29.789 5.976 -56.603 1.00 89.62 753 LYS A N 1
ATOM 6167 C CA . LYS A 1 753 ? 30.194 5.381 -57.881 1.00 89.62 753 LYS A CA 1
ATOM 6168 C C . LYS A 1 753 ? 29.141 4.387 -58.382 1.00 89.62 753 LYS A C 1
ATOM 6170 O O . LYS A 1 753 ? 28.708 4.519 -59.514 1.00 89.62 753 LYS A O 1
ATOM 6175 N N . ARG A 1 754 ? 28.669 3.469 -57.530 1.00 89.19 754 ARG A N 1
ATOM 6176 C CA . ARG A 1 754 ? 27.594 2.516 -57.867 1.00 89.19 754 ARG A CA 1
ATOM 6177 C C . ARG A 1 754 ? 26.297 3.213 -58.283 1.00 89.19 754 ARG A C 1
ATOM 6179 O O . ARG A 1 754 ? 25.625 2.734 -59.189 1.00 89.19 754 ARG A O 1
ATOM 6186 N N . GLU A 1 755 ? 25.940 4.327 -57.647 1.00 85.94 755 GLU A N 1
ATOM 6187 C CA . GLU A 1 755 ? 24.775 5.128 -58.036 1.00 85.94 755 GLU A CA 1
ATOM 6188 C C . GLU A 1 755 ? 24.947 5.753 -59.418 1.00 85.94 755 GLU A C 1
ATOM 6190 O O . GLU A 1 755 ? 24.034 5.647 -60.231 1.00 85.94 755 GLU A O 1
ATOM 6195 N N . LYS A 1 756 ? 26.124 6.320 -59.713 1.00 88.25 756 LYS A N 1
ATOM 6196 C CA . LYS A 1 756 ? 26.449 6.828 -61.053 1.00 88.25 756 LYS A CA 1
ATOM 6197 C C . LYS A 1 756 ? 26.424 5.727 -62.104 1.00 88.25 756 LYS A C 1
ATOM 6199 O O . LYS A 1 756 ? 25.780 5.904 -63.128 1.00 88.25 756 LYS A O 1
ATOM 6204 N N . ASP A 1 757 ? 27.049 4.585 -61.826 1.00 90.75 757 ASP A N 1
ATOM 6205 C CA . ASP A 1 757 ? 27.059 3.435 -62.733 1.00 90.75 757 ASP A CA 1
ATOM 6206 C C . ASP A 1 757 ? 25.616 2.952 -63.000 1.00 90.75 757 ASP A C 1
ATOM 6208 O O . ASP A 1 757 ? 25.255 2.641 -64.133 1.00 90.75 757 ASP A O 1
ATOM 6212 N N . ARG A 1 758 ? 24.752 2.943 -61.972 1.00 90.06 758 ARG A N 1
ATOM 6213 C CA . ARG A 1 758 ? 23.323 2.610 -62.099 1.00 90.06 758 ARG A CA 1
ATOM 6214 C C . ARG A 1 758 ? 22.557 3.651 -62.917 1.00 90.06 758 ARG A C 1
ATOM 6216 O O . ARG A 1 758 ? 21.743 3.266 -63.747 1.00 90.06 758 ARG A O 1
ATOM 6223 N N . GLU A 1 759 ? 22.782 4.943 -62.691 1.00 89.12 759 GLU A N 1
ATOM 6224 C CA . GLU A 1 759 ? 22.176 6.022 -63.486 1.00 89.12 759 GLU A CA 1
ATOM 6225 C C . GLU A 1 759 ? 22.613 5.969 -64.952 1.00 89.12 759 GLU A C 1
ATOM 6227 O O . GLU A 1 759 ? 21.795 6.163 -65.846 1.00 89.12 759 GLU A O 1
ATOM 6232 N N . GLU A 1 760 ? 23.889 5.693 -65.214 1.00 90.25 760 GLU A N 1
ATOM 6233 C CA . GLU A 1 760 ? 24.411 5.503 -66.565 1.00 90.25 760 GLU A CA 1
ATOM 6234 C C . GLU A 1 760 ? 23.777 4.284 -67.235 1.00 90.25 760 GLU A C 1
ATOM 6236 O O . GLU A 1 760 ? 23.373 4.377 -68.391 1.00 90.25 760 GLU A O 1
ATOM 6241 N N . LEU A 1 761 ? 23.605 3.176 -66.506 1.00 89.88 761 LEU A N 1
ATOM 6242 C CA . LEU A 1 761 ? 22.910 1.990 -67.006 1.00 89.88 761 LEU A CA 1
ATOM 6243 C C . LEU A 1 761 ? 21.437 2.284 -67.340 1.00 89.88 761 LEU A C 1
ATOM 6245 O O . LEU A 1 761 ? 20.951 1.860 -68.386 1.00 89.88 761 LEU A O 1
ATOM 6249 N N . TRP A 1 762 ? 20.734 3.043 -66.490 1.00 87.69 762 TRP A N 1
ATOM 6250 C CA . TRP A 1 762 ? 19.362 3.490 -66.763 1.00 87.69 762 TRP A CA 1
ATOM 6251 C C . TRP A 1 762 ? 19.290 4.404 -67.989 1.00 87.69 762 TRP A C 1
ATOM 6253 O O . TRP A 1 762 ? 18.447 4.181 -68.851 1.00 87.69 762 TRP A O 1
ATOM 6263 N N . LYS A 1 763 ? 20.218 5.357 -68.139 1.00 87.94 763 LYS A N 1
ATOM 6264 C CA . LYS A 1 763 ? 20.312 6.213 -69.337 1.00 87.94 763 LYS A CA 1
ATOM 6265 C C . LYS A 1 763 ? 20.627 5.411 -70.602 1.00 87.94 763 LYS A C 1
ATOM 6267 O O . LYS A 1 763 ? 20.121 5.720 -71.679 1.00 87.94 763 LYS A O 1
ATOM 6272 N N . GLN A 1 764 ? 21.451 4.368 -70.494 1.00 86.31 764 GLN A N 1
ATOM 6273 C CA . GLN A 1 764 ? 21.716 3.448 -71.601 1.00 86.31 764 GLN A CA 1
ATOM 6274 C C . GLN A 1 764 ? 20.455 2.663 -71.980 1.00 86.31 764 GLN A C 1
ATOM 6276 O O . GLN A 1 764 ? 20.138 2.581 -73.161 1.00 86.31 764 GLN A O 1
ATOM 6281 N N . LEU A 1 765 ? 19.694 2.164 -71.002 1.00 85.00 765 LEU A N 1
ATOM 6282 C CA . LEU A 1 765 ? 18.393 1.528 -71.235 1.00 85.00 765 LEU A CA 1
ATOM 6283 C C . LEU A 1 765 ? 17.391 2.482 -71.906 1.00 85.00 765 LEU A C 1
ATOM 6285 O O . LEU A 1 765 ? 16.778 2.101 -72.896 1.00 85.00 765 LEU A O 1
ATOM 6289 N N . GLU A 1 766 ? 17.278 3.723 -71.429 1.00 82.19 766 GLU A N 1
ATOM 6290 C CA . GLU A 1 766 ? 16.410 4.756 -72.022 1.00 82.19 766 GLU A CA 1
ATOM 6291 C C . GLU A 1 766 ? 16.817 5.122 -73.457 1.00 82.19 766 GLU A C 1
ATOM 6293 O O . GLU A 1 766 ? 15.963 5.391 -74.293 1.00 82.19 766 GLU A O 1
ATOM 6298 N N . SER A 1 767 ? 18.116 5.110 -73.775 1.00 80.69 767 SER A N 1
ATOM 6299 C CA . SER A 1 767 ? 18.606 5.396 -75.135 1.00 80.69 767 SER A CA 1
ATOM 6300 C C . SER A 1 767 ? 18.493 4.216 -76.108 1.00 80.69 767 SER A C 1
ATOM 6302 O O . SER A 1 767 ? 18.560 4.417 -77.321 1.00 80.69 767 SER A O 1
ATOM 6304 N N . LEU A 1 768 ? 18.304 2.998 -75.592 1.00 76.00 768 LEU A N 1
ATOM 6305 C CA . LEU A 1 768 ? 17.942 1.809 -76.368 1.00 76.00 768 LEU A CA 1
ATOM 6306 C C . LEU A 1 768 ? 16.421 1.671 -76.550 1.00 76.00 768 LEU A C 1
ATOM 6308 O O . LEU A 1 768 ? 15.989 0.836 -77.350 1.00 76.00 768 LEU A O 1
ATOM 6312 N N . ASP A 1 769 ? 15.617 2.475 -75.845 1.00 63.91 769 ASP A N 1
ATOM 6313 C CA . ASP A 1 769 ? 14.173 2.537 -76.047 1.00 63.91 769 ASP A CA 1
ATOM 6314 C C . ASP A 1 769 ? 13.891 3.207 -77.401 1.00 63.91 769 ASP A C 1
ATOM 6316 O O . ASP A 1 769 ? 14.155 4.390 -77.634 1.00 63.91 769 ASP A O 1
ATOM 6320 N N . ILE A 1 770 ? 13.433 2.401 -78.359 1.00 63.84 770 ILE A N 1
ATOM 6321 C CA . ILE A 1 770 ? 13.174 2.832 -79.732 1.00 63.84 770 ILE A CA 1
ATOM 6322 C C . ILE A 1 770 ? 12.066 3.895 -79.680 1.00 63.84 770 ILE A C 1
ATOM 6324 O O . ILE A 1 770 ? 10.990 3.611 -79.146 1.00 63.84 770 ILE A O 1
ATOM 6328 N N . PRO A 1 771 ? 12.244 5.095 -80.270 1.00 57.28 771 PRO A N 1
ATOM 6329 C CA . PRO A 1 771 ? 11.141 6.034 -80.373 1.00 57.28 771 PRO A CA 1
ATOM 6330 C C . PRO A 1 771 ? 10.018 5.339 -81.141 1.00 57.28 771 PRO A C 1
ATOM 6332 O O . PRO A 1 771 ? 10.222 4.921 -82.282 1.00 57.28 771 PRO A O 1
ATOM 6335 N N . LYS A 1 772 ? 8.833 5.221 -80.525 1.00 55.88 772 LYS A N 1
ATOM 6336 C CA . LYS A 1 772 ? 7.583 4.857 -81.205 1.00 55.88 772 LYS A CA 1
ATOM 6337 C C . LYS A 1 772 ? 7.315 5.882 -82.313 1.00 55.88 772 LYS A C 1
ATOM 6339 O O . LYS A 1 772 ? 6.531 6.809 -82.140 1.00 55.88 772 LYS A O 1
ATOM 6344 N N . LYS A 1 773 ? 7.990 5.753 -83.452 1.00 50.53 773 LYS A N 1
ATOM 6345 C CA . LYS A 1 773 ? 7.611 6.411 -84.692 1.00 50.53 773 LYS A CA 1
ATOM 6346 C C . LYS A 1 773 ? 6.680 5.471 -85.441 1.00 50.53 773 LYS A C 1
ATOM 6348 O O . LYS A 1 773 ? 7.039 4.338 -85.750 1.00 50.53 773 LYS A O 1
ATOM 6353 N N . SER A 1 774 ? 5.508 6.027 -85.740 1.00 50.47 774 SER A N 1
ATOM 6354 C CA . SER A 1 774 ? 4.538 5.601 -86.749 1.00 50.47 774 SER A CA 1
ATOM 6355 C C . SER A 1 774 ? 3.858 4.246 -86.532 1.00 50.47 774 SER A C 1
ATOM 6357 O O . SER A 1 774 ? 4.212 3.250 -87.150 1.00 50.47 774 SER A O 1
ATOM 6359 N N . ILE A 1 775 ? 2.768 4.270 -85.761 1.00 50.97 775 ILE A N 1
ATOM 6360 C CA . ILE A 1 775 ? 1.523 3.633 -86.214 1.00 50.97 775 ILE A CA 1
ATOM 6361 C C . ILE A 1 775 ? 0.508 4.773 -86.391 1.00 50.97 775 ILE A C 1
ATOM 6363 O O . ILE A 1 775 ? -0.352 5.000 -85.549 1.00 50.97 775 ILE A O 1
ATOM 6367 N N . GLU A 1 776 ? 0.698 5.570 -87.444 1.00 47.97 776 GLU A N 1
ATOM 6368 C CA . GLU A 1 776 ? -0.384 6.332 -88.076 1.00 47.97 776 GLU A CA 1
ATOM 6369 C C . GLU A 1 776 ? -0.757 5.569 -89.348 1.00 47.97 776 GLU A C 1
ATOM 6371 O O . GLU A 1 776 ? -0.031 5.635 -90.339 1.00 47.97 776 GLU A O 1
ATOM 6376 N N . THR A 1 777 ? -1.813 4.758 -89.281 1.00 40.66 777 THR A N 1
ATOM 6377 C CA . THR A 1 777 ? -2.978 4.726 -90.193 1.00 40.66 777 THR A CA 1
ATOM 6378 C C . THR A 1 777 ? -3.924 3.610 -89.780 1.00 40.66 777 THR A C 1
ATOM 6380 O O . THR A 1 777 ? -3.452 2.464 -89.605 1.00 40.66 777 THR A O 1
#